Protein AF-0000000078665638 (afdb_homodimer)

Sequence (918 aa):
MAKNDELESLRRQVRDITAQIIRDVHRRMDLAKQIGEIKSMLGIDVKDEKVEHDIRLMVLSLADQIGMGRDFALQLLNILLAESEHVQAQKRPQKGQQKQTHLGIFMKAKQLEASGKKIIHMEVGEPDYSPPEAVGDSLAESFKQRQYHYTDTRGIPKLRDALAKKEGVSEDQVVVTPGGRFAVFSAITSLLKAGQELMVIEPAWPAYKECADFIGARTKVLRTTIENKWTPDLKQLEEMVNPSTKMIALNYPNNPTGKILDGKTMERIVSIAKDNDLYILSDEVYADYAFKKFASIHEYDYDKCILVSSFSKRYAMTGFRVGYAVASKDVIAKMSRVQAVGITSVAEPMQYAALAALGEDPSENIRTMKKRLDFVSGKLKEMSLQFVEPDGAMYVYPELPKGDDIMLVEKLLEKGVAIAPGSGFGDHYRQFVRISACQPEKTLEMGLDIMASVIKEFAMAKNDELESLRRQVRDITAQIIRDVHRRMDLAKQIGEIKSMLGIDVKDEKVEHDIRLMVLSLADQIGMGRDFALQLLNILLAESEHVQAQKRPQKGQQKQTHLGIFMKAKQLEASGKKIIHMEVGEPDYSPPEAVGDSLAESFKQRQYHYTDTRGIPKLRDALAKKEGVSEDQVVVTPGGRFAVFSAITSLLKAGQELMVIEPAWPAYKECADFIGARTKVLRTTIENKWTPDLKQLEEMVNPSTKMIALNYPNNPTGKILDGKTMERIVSIAKDNDLYILSDEVYADYAFKKFASIHEYDYDKCILVSSFSKRYAMTGFRVGYAVASKDVIAKMSRVQAVGITSVAEPMQYAALAALGEDPSENIRTMKKRLDFVSGKLKEMSLQFVEPDGAMYVYPELPKGDDIMLVEKLLEKGVAIAPGSGFGDHYRQFVRISACQPEKTLEMGLDIMASVIKEFA

Organism: Nitrososphaera gargensis (strain Ga9.2) (NCBI:txid1237085)

Secondary structure (DSSP, 8-state):
-HHHHHHHHHHHHHHHHHHHHHHHHHHHHHHHHHHHHHHHHHT--S--HHHHHHHHHHHHHHHHHHT--HHHHHHHHHHHHHHHHHHHHTTS---------HHHHHHHHHHHHHTT---EEESS----SPPPHHHHHHHHHHTTTT--S---TT--HHHHHHHHHHHTS-GGGEEEESSHHHHHHHHHHHH--TT-EEEEEES--THHHHHHHHTT-EEEEEE--TTTTT---HHHHHHH--TTEEEEEEESS-TTT-----HHHHHHHHHHHHHHT-EEEEE-TTGGGBSS----GGGSS-TTEEEEEESTTTT--GGG--EEEE--HHHHHHHHHHHHHHTSS--HHHHHHHHHHHTS-THHHHHHHHHHHHHHHHHHHHTT-B-PPPSBTTEE-PBPSSS-HHHHHHHHHHTTEEEEEGGGG-TT-TTBEEEE--S-HHHHHHHHHHHHHHHHHH-/-HHHHHHHHHHHHHHHHHHHHHHHHHHHHHHHHHHHHHHHHHT--S--HHHHHHHHHHHHHHHHHHT--HHHHHHHHHHHHHHHHHHHHHTS---------HHHHHHHHHHHHHTT---EEESS----SPPPHHHHHHHHHHTTTT--S---TT--HHHHHHHHHHHTS-GGGEEEESSHHHHHHHHHHHH--TT-EEEEEES--THHHHHHHHTT-EEEEEE--TTTTT---HHHHHHH--TTEEEEEEESS-TTT-----HHHHHHHHHHHHHHT-EEEEE-TTGGGBSS----GGGS--TTEEEEEESTTTT--GGG--EEEE--HHHHHHHHHHHHHHTSS--HHHHHHHHHHHTS--HHHHHHHHHHHHHHHHHHHHTT-B-PPPSBTTEE-PBPSSS-HHHHHHHHHHTTEEEEEGGGG-TT-TTBEEEE--S-HHHHHHHHHHHHHHHHHH-

pLDDT: mean 92.92, std 8.45, range [42.03, 98.88]

Foldseek 3Di:
DVVVVVVVVVVVVVVVVVVVVVVVLVVLLVVLLVVLVVCLVVVHQSDDLVVLQVVLVVQQVVCVVVVHDSVVSLLVSLVSSVSSSVSSVVPHPPPVPDDAFLVNLVVVLVVVVVVPFAFQEFADQFFPDAFDPLLVVLLVCCVVVVQFDFDALQAHQLLLVLVCVVVVHDSLQKGKFLFLLLVLLLLPQLQAAANAEEEEEPLAQCSNVVSCVVRNYYYDYFYADVVVPSQTDLVVVLVSDDLSYAEYEAEPCGVFALDADDPVSLLSVVVSCVVNVHAYEYEDQFVLFFQDDHDDPVVHPDQRYKYKYGCCNLRSPVVLRIIMIGGHSVSSVSSSVVSCVPPSHRGRSSSSSVSSSSVDDSVVSSVQLVVLLVLLVVLCVVLVWDGRRRSTDFKTKTFAPDDFQVVLQVVLVVVNYHWGASCNSPVPGRRITITGSSDPSVSSVVSSVSSSVSSVVVD/DVVVVVVVVVVVVVVVVVVVVVVVLVVLLVVLLVVLVVCLVVVHASDDLVVLQVVLVVQQVVCVVVVHDSVVSLLVSLVSSLSSSVSSVVPHPPPVPDDAFLVNLVVVLVVVVVVPFAFQEFADQFFPDAFDVLLVVLLVCCVVVVQFDFDALQAHQLLLVLVCVVVVHDSLQKGKFLFLLLVLLLLDQLQAAASAEEEEEPLAQCSNVVSCVVRNYYYDYFYADVVVPSQTDLVVVLVSDHLSYAEYEAEPCGVFALDADDPVSLLSVVVSCVVNVHAYEYEDQFVLFFQDDHDDPVVHPDQRYKYKYGCCNLRSPVVLRIIMIGGHSVSSVSSSVVSCVPPSHRGRSSSSSVSSSSVDDSVVSSVLLVVLLVLLVVLCVVLVWDGRRRSTDFKTKTFAPDDFQVVLQVVLVVVNYHWTASCNSPVPGRRITITGSSDPSVSSVVSSVSSSVSSVVVD

InterPro domains:
  IPR002701 Chorismate mutase II, prokaryotic-type [PF01817] (10-88)
  IPR002701 Chorismate mutase II, prokaryotic-type [PS51168] (1-92)
  IPR002701 Chorismate mutase II, prokaryotic-type [SM00830] (11-91)
  IPR004838 Aminotransferases, class-I, pyridoxal-phosphate-binding site [PS00105] (310-323)
  IPR004839 Aminotransferase, class I/classII, large domain [PF00155] (118-447)
  IPR015421 Pyridoxal phosphate-dependent transferase, major domain [G3DSA:3.40.640.10] (149-360)
  IPR015422 Pyridoxal phosphate-dependent transferase, small domain [G3DSA:3.90.1150.10] (116-449)
  IPR015424 Pyridoxal phosphate-dependent transferase [SSF53383] (105-457)
  IPR036263 Chorismate mutase type II superfamily [SSF48600] (5-90)
  IPR036979 Chorismate mutase domain superfamily [G3DSA:1.20.59.10] (1-96)
  IPR050596 Aspartate/prephenate aminotransferase-like [PTHR46383] (99-457)

Radius of gyration: 28.57 Å; Cα contacts (8 Å, |Δi|>4): 1802; chains: 2; bounding box: 73×89×62 Å

Nearest PDB structures (foldseek):
  2gb3-assembly3_E  TM=9.337E-01  e=4.514E-33  Thermotoga maritima
  4ix8-assembly1_A  TM=9.087E-01  e=1.468E-29  Leishmania infantum
  5yhv-assembly1_D  TM=9.022E-01  e=1.671E-28  Mycobacterium tuberculosis H37Rv
  8fft-assembly1_B  TM=9.134E-01  e=2.942E-28  Dolichospermum flos-aquae
  4ix8-assembly1_B  TM=8.640E-01  e=1.579E-28  Leishmania infantum

Structure (mmCIF, N/CA/C/O backbone):
data_AF-0000000078665638-model_v1
#
loop_
_entity.id
_entity.type
_entity.pdbx_description
1 polymer Aminotransferase
#
loop_
_atom_site.group_PDB
_atom_site.id
_atom_site.type_symbol
_atom_site.label_atom_id
_atom_site.label_alt_id
_atom_site.label_comp_id
_atom_site.label_asym_id
_atom_site.label_entity_id
_atom_site.label_seq_id
_atom_site.pdbx_PDB_ins_code
_atom_site.Cartn_x
_atom_site.Cartn_y
_atom_site.Cartn_z
_atom_site.occupancy
_atom_site.B_iso_or_equiv
_atom_site.auth_seq_id
_atom_site.auth_comp_id
_atom_site.auth_asym_id
_atom_site.auth_atom_id
_atom_site.pdbx_PDB_model_num
ATOM 1 N N . MET A 1 1 ? -39.906 26.562 10.906 1 67.56 1 MET A N 1
ATOM 2 C CA . MET A 1 1 ? -40.594 25.594 11.766 1 67.56 1 MET A CA 1
ATOM 3 C C . MET A 1 1 ? -41.062 24.391 10.969 1 67.56 1 MET A C 1
ATOM 5 O O . MET A 1 1 ? -40.75 23.25 11.336 1 67.56 1 MET A O 1
ATOM 9 N N . ALA A 1 2 ? -41.656 24.719 9.719 1 80 2 ALA A N 1
ATOM 10 C CA . ALA A 1 2 ? -42.188 23.656 8.875 1 80 2 ALA A CA 1
ATOM 11 C C . ALA A 1 2 ? -41.062 22.781 8.305 1 80 2 ALA A C 1
ATOM 13 O O . ALA A 1 2 ? -41.156 21.562 8.328 1 80 2 ALA A O 1
ATOM 14 N N . LYS A 1 3 ? -39.938 23.359 8.031 1 86.94 3 LYS A N 1
ATOM 15 C CA . LYS A 1 3 ? -38.844 22.609 7.426 1 86.94 3 LYS A CA 1
ATOM 16 C C . LYS A 1 3 ? -38.125 21.75 8.461 1 86.94 3 LYS A C 1
ATOM 18 O O . LYS A 1 3 ? -37.688 20.641 8.156 1 86.94 3 LYS A O 1
ATOM 23 N N . ASN A 1 4 ? -38.125 22.203 9.664 1 87.69 4 ASN A N 1
ATOM 24 C CA . ASN A 1 4 ? -37.531 21.438 10.734 1 87.69 4 ASN A CA 1
ATOM 25 C C . ASN A 1 4 ? -38.375 20.203 11.078 1 87.69 4 ASN A C 1
ATOM 27 O O . ASN A 1 4 ? -37.812 19.141 11.375 1 87.69 4 ASN A O 1
ATOM 31 N N . ASP A 1 5 ? -39.656 20.406 11.07 1 88.94 5 ASP A N 1
ATOM 32 C CA . ASP A 1 5 ? -40.562 19.281 11.32 1 88.94 5 ASP A CA 1
ATOM 33 C C . ASP A 1 5 ? -40.438 18.219 10.219 1 88.94 5 ASP A C 1
ATOM 35 O O . ASP A 1 5 ? -40.469 17.031 10.492 1 88.94 5 ASP A O 1
ATOM 39 N N . GLU A 1 6 ? -40.375 18.703 9.055 1 91.69 6 GLU A N 1
ATOM 40 C CA . GLU A 1 6 ? -40.156 17.797 7.926 1 91.69 6 GLU A CA 1
ATOM 41 C C . GLU A 1 6 ? -38.844 17.031 8.047 1 91.69 6 GLU A C 1
ATOM 43 O O . GLU A 1 6 ? -38.781 15.836 7.777 1 91.69 6 GLU A O 1
ATOM 48 N N . LEU A 1 7 ? -37.844 17.734 8.438 1 93 7 LEU A N 1
ATOM 49 C CA . LEU A 1 7 ? -36.531 17.125 8.625 1 93 7 LEU A CA 1
ATOM 50 C C . LEU A 1 7 ? -36.594 16.016 9.664 1 93 7 LEU A C 1
ATOM 52 O O . LEU A 1 7 ? -36.031 14.93 9.453 1 93 7 LEU A O 1
ATOM 56 N N . GLU A 1 8 ? -37.25 16.266 10.734 1 93.06 8 GLU A N 1
ATOM 57 C CA . GLU A 1 8 ? -37.344 15.273 11.805 1 93.06 8 GLU A CA 1
ATOM 58 C C . GLU A 1 8 ? -38.156 14.07 11.359 1 93.06 8 GLU A C 1
ATOM 60 O O . GLU A 1 8 ? -37.875 12.938 11.758 1 93.06 8 GLU A O 1
ATOM 65 N N . SER A 1 9 ? -39.188 14.336 10.617 1 94.19 9 SER A N 1
ATOM 66 C CA . SER A 1 9 ? -40 13.242 10.078 1 94.19 9 SER A CA 1
ATOM 67 C C . SER A 1 9 ? -39.156 12.352 9.164 1 94.19 9 SER A C 1
ATOM 69 O O . SER A 1 9 ? -39.25 11.125 9.242 1 94.19 9 SER A O 1
ATOM 71 N N . LEU A 1 10 ? -38.438 12.953 8.352 1 94.75 10 LEU A N 1
ATOM 72 C CA . LEU A 1 10 ? -37.562 12.211 7.445 1 94.75 10 LEU A CA 1
ATOM 73 C C . LEU A 1 10 ? -36.5 11.414 8.211 1 94.75 10 LEU A C 1
ATOM 75 O O . LEU A 1 10 ? -36.219 10.273 7.863 1 94.75 10 LEU A O 1
ATOM 79 N N . ARG A 1 11 ? -36 12.008 9.25 1 94.12 11 ARG A N 1
ATOM 80 C CA . ARG A 1 11 ? -35 11.336 10.086 1 94.12 11 ARG A CA 1
ATOM 81 C C . ARG A 1 11 ? -35.594 10.086 10.742 1 94.12 11 ARG A C 1
ATOM 83 O O . ARG A 1 11 ? -34.938 9.062 10.844 1 94.12 11 ARG A O 1
ATOM 90 N N . ARG A 1 12 ? -36.781 10.18 11.172 1 94.44 12 ARG A N 1
ATOM 91 C CA . ARG A 1 12 ? -37.469 9.031 11.758 1 94.44 12 ARG A CA 1
ATOM 92 C C . ARG A 1 12 ? -37.656 7.922 10.727 1 94.44 12 ARG A C 1
ATOM 94 O O . ARG A 1 12 ? -37.5 6.742 11.039 1 94.44 12 ARG A O 1
ATOM 101 N N . GLN A 1 13 ? -38.031 8.312 9.57 1 95.88 13 GLN A N 1
ATOM 102 C CA . GLN A 1 13 ? -38.219 7.34 8.5 1 95.88 13 GLN A CA 1
ATOM 103 C C . GLN A 1 13 ? -36.906 6.637 8.18 1 95.88 13 GLN A C 1
ATOM 105 O O . GLN A 1 13 ? -36.875 5.43 7.93 1 95.88 13 GLN A O 1
ATOM 110 N N . VAL A 1 14 ? -35.812 7.422 8.125 1 95.88 14 VAL A N 1
ATOM 111 C CA . VAL A 1 14 ? -34.5 6.863 7.855 1 95.88 14 VAL A CA 1
ATOM 112 C C . VAL A 1 14 ? -34.125 5.867 8.953 1 95.88 14 VAL A C 1
ATOM 114 O O . VAL A 1 14 ? -33.562 4.801 8.672 1 95.88 14 VAL A O 1
ATOM 117 N N . ARG A 1 15 ? -34.469 6.191 10.164 1 95.19 15 ARG A N 1
ATOM 118 C CA . ARG A 1 15 ? -34.219 5.305 11.297 1 95.19 15 ARG A CA 1
ATOM 119 C C . ARG A 1 15 ? -34.969 3.994 11.148 1 95.19 15 ARG A C 1
ATOM 121 O O . ARG A 1 15 ? -34.406 2.912 11.328 1 95.19 15 ARG A O 1
ATOM 128 N N . ASP A 1 16 ? -36.188 4.086 10.805 1 96.44 16 ASP A N 1
ATOM 129 C CA . ASP A 1 16 ? -37.062 2.912 10.68 1 96.44 16 ASP A CA 1
ATOM 130 C C . ASP A 1 16 ? -36.594 2.004 9.547 1 96.44 16 ASP A C 1
ATOM 132 O O . ASP A 1 16 ? -36.531 0.784 9.711 1 96.44 16 ASP A O 1
ATOM 136 N N . ILE A 1 17 ? -36.344 2.635 8.477 1 97.31 17 ILE A N 1
ATOM 137 C CA . ILE A 1 17 ? -35.938 1.836 7.32 1 97.31 17 ILE A CA 1
ATOM 138 C C . ILE A 1 17 ? -34.562 1.218 7.57 1 97.31 17 ILE A C 1
ATOM 140 O O . ILE A 1 17 ? -34.281 0.111 7.109 1 97.31 17 ILE A O 1
ATOM 144 N N . THR A 1 18 ? -33.656 1.957 8.273 1 96.94 18 THR A N 1
ATOM 145 C CA . THR A 1 18 ? -32.375 1.398 8.648 1 96.94 18 THR A CA 1
ATOM 146 C C . THR A 1 18 ? -32.562 0.141 9.5 1 96.94 18 THR A C 1
ATOM 148 O O . THR A 1 18 ? -31.891 -0.872 9.258 1 96.94 18 THR A O 1
ATOM 151 N N . ALA A 1 19 ? -33.469 0.19 10.445 1 96.69 19 ALA A N 1
ATOM 152 C CA . ALA A 1 19 ? -33.75 -0.966 11.297 1 96.69 19 ALA A CA 1
ATOM 153 C C . ALA A 1 19 ? -34.25 -2.145 10.461 1 96.69 19 ALA A C 1
ATOM 155 O O . ALA A 1 19 ? -33.844 -3.289 10.695 1 96.69 19 ALA A O 1
ATOM 156 N N . GLN A 1 20 ? -35.062 -1.823 9.578 1 97.19 20 GLN A N 1
ATOM 157 C CA . GLN A 1 20 ? -35.625 -2.863 8.711 1 97.19 20 GLN A CA 1
ATOM 158 C C . GLN A 1 20 ? -34.5 -3.51 7.871 1 97.19 20 GLN A C 1
ATOM 160 O O . GLN A 1 20 ? -34.5 -4.73 7.707 1 97.19 20 GLN A O 1
ATOM 165 N N . ILE A 1 21 ? -33.688 -2.68 7.289 1 97.25 21 ILE A N 1
ATOM 166 C CA . ILE A 1 21 ? -32.562 -3.176 6.492 1 97.25 21 ILE A CA 1
ATOM 167 C C . ILE A 1 21 ? -31.703 -4.133 7.332 1 97.25 21 ILE A C 1
ATOM 169 O O . ILE A 1 21 ? -31.359 -5.223 6.875 1 97.25 21 ILE A O 1
ATOM 173 N N . ILE A 1 22 ? -31.406 -3.744 8.578 1 96.38 22 ILE A N 1
ATOM 174 C CA . ILE A 1 22 ? -30.594 -4.559 9.469 1 96.38 22 ILE A CA 1
ATOM 175 C C . ILE A 1 22 ? -31.297 -5.891 9.742 1 96.38 22 ILE A C 1
ATOM 177 O O . ILE A 1 22 ? -30.656 -6.949 9.703 1 96.38 22 ILE A O 1
ATOM 181 N N . ARG A 1 23 ? -32.562 -5.891 9.961 1 97.06 23 ARG A N 1
ATOM 182 C CA . ARG A 1 23 ? -33.344 -7.105 10.203 1 97.06 23 ARG A CA 1
ATOM 183 C C . ARG A 1 23 ? -33.344 -8.023 8.984 1 97.06 23 ARG A C 1
ATOM 185 O O . ARG A 1 23 ? -33.188 -9.234 9.117 1 97.06 23 ARG A O 1
ATOM 192 N N . ASP A 1 24 ? -33.5 -7.387 7.855 1 97.38 24 ASP A N 1
ATOM 193 C CA . ASP A 1 24 ? -33.531 -8.172 6.625 1 97.38 24 ASP A CA 1
ATOM 194 C C . ASP A 1 24 ? -32.188 -8.789 6.328 1 97.38 24 ASP A C 1
ATOM 196 O O . ASP A 1 24 ? -32.094 -9.922 5.844 1 97.38 24 ASP A O 1
ATOM 200 N N . VAL A 1 25 ? -31.141 -8.031 6.547 1 96.88 25 VAL A N 1
ATOM 201 C CA . VAL A 1 25 ? -29.797 -8.562 6.348 1 96.88 25 VAL A CA 1
ATOM 202 C C . VAL A 1 25 ? -29.562 -9.734 7.301 1 96.88 25 VAL A C 1
ATOM 204 O O . VAL A 1 25 ? -28.984 -10.75 6.914 1 96.88 25 VAL A O 1
ATOM 207 N N . HIS A 1 26 ? -29.984 -9.586 8.562 1 96.31 26 HIS A N 1
ATOM 208 C CA . HIS A 1 26 ? -29.844 -10.68 9.523 1 96.31 26 HIS A CA 1
ATOM 209 C C . HIS A 1 26 ? -30.594 -11.922 9.055 1 96.31 26 HIS A C 1
ATOM 211 O O . HIS A 1 26 ? -30.094 -13.039 9.156 1 96.31 26 HIS A O 1
ATOM 217 N N . ARG A 1 27 ? -31.75 -11.719 8.633 1 96.62 27 ARG A N 1
ATOM 218 C CA . ARG A 1 27 ? -32.562 -12.82 8.094 1 96.62 27 ARG A CA 1
ATOM 219 C C . ARG A 1 27 ? -31.844 -13.5 6.93 1 96.62 27 ARG A C 1
ATOM 221 O O . ARG A 1 27 ? -31.828 -14.727 6.828 1 96.62 27 ARG A O 1
ATOM 228 N N . ARG A 1 28 ? -31.312 -12.703 6.027 1 96.81 28 ARG A N 1
ATOM 229 C CA . ARG A 1 28 ? -30.562 -13.242 4.895 1 96.81 28 ARG A CA 1
ATOM 230 C C . ARG A 1 28 ? -29.422 -14.125 5.367 1 96.81 28 ARG A C 1
ATOM 232 O O . ARG A 1 28 ? -29.141 -15.164 4.758 1 96.81 28 ARG A O 1
ATOM 239 N N . MET A 1 29 ? -28.734 -13.656 6.434 1 95.12 29 MET A N 1
ATOM 240 C CA . MET A 1 29 ? -27.609 -14.414 6.938 1 95.12 29 MET A CA 1
ATOM 241 C C . MET A 1 29 ? -28.062 -15.711 7.598 1 95.12 29 MET A C 1
ATOM 243 O O . MET A 1 29 ? -27.375 -16.734 7.535 1 95.12 29 MET A O 1
ATOM 247 N N . ASP A 1 30 ? -29.25 -15.672 8.203 1 95.06 30 ASP A N 1
ATOM 248 C CA . ASP A 1 30 ? -29.812 -16.906 8.758 1 95.06 30 ASP A CA 1
ATOM 249 C C . ASP A 1 30 ? -30.109 -17.922 7.652 1 95.06 30 ASP A C 1
ATOM 251 O O . ASP A 1 30 ? -29.875 -19.109 7.828 1 95.06 30 ASP A O 1
ATOM 255 N N . LEU A 1 31 ? -30.641 -17.453 6.594 1 95.94 31 LEU A N 1
ATOM 256 C CA . LEU A 1 31 ? -30.891 -18.312 5.434 1 95.94 31 LEU A CA 1
ATOM 257 C C . LEU A 1 31 ? -29.578 -18.875 4.891 1 95.94 31 LEU A C 1
ATOM 259 O O . LEU A 1 31 ? -29.5 -20.047 4.523 1 95.94 31 LEU A O 1
ATOM 263 N N . ALA A 1 32 ? -28.594 -17.984 4.793 1 94.31 32 ALA A N 1
ATOM 264 C CA . ALA A 1 32 ? -27.266 -18.406 4.316 1 94.31 32 ALA A CA 1
ATOM 265 C C . ALA A 1 32 ? -26.688 -19.5 5.203 1 94.31 32 ALA A C 1
ATOM 267 O O . ALA A 1 32 ? -26.047 -20.438 4.711 1 94.31 32 ALA A O 1
ATOM 268 N N . LYS A 1 33 ? -26.906 -19.359 6.504 1 93.19 33 LYS A N 1
ATOM 269 C CA . LYS A 1 33 ? -26.453 -20.391 7.438 1 93.19 33 LYS A CA 1
ATOM 270 C C . LYS A 1 33 ? -27.125 -21.734 7.141 1 93.19 33 LYS A C 1
ATOM 272 O O . LYS A 1 33 ? -26.453 -22.766 7.16 1 93.19 33 LYS A O 1
ATOM 277 N N . GLN A 1 34 ? -28.344 -21.672 6.922 1 93.88 34 GLN A N 1
ATOM 278 C CA . GLN A 1 34 ? -29.078 -22.875 6.586 1 93.88 34 GLN A CA 1
ATOM 279 C C . GLN A 1 34 ? -28.578 -23.484 5.281 1 93.88 34 GLN A C 1
ATOM 281 O O . GLN A 1 34 ? -28.422 -24.703 5.18 1 93.88 34 GLN A O 1
ATOM 286 N N . ILE A 1 35 ? -28.328 -22.688 4.332 1 93.88 35 ILE A N 1
ATOM 287 C CA . ILE A 1 35 ? -27.766 -23.125 3.059 1 93.88 35 ILE A CA 1
ATOM 288 C C . ILE A 1 35 ? -26.422 -23.812 3.291 1 93.88 35 ILE A C 1
ATOM 290 O O . ILE A 1 35 ? -26.156 -24.875 2.725 1 93.88 35 ILE A O 1
ATOM 294 N N . GLY A 1 36 ? -25.625 -23.188 4.141 1 90.06 36 GLY A N 1
ATOM 295 C CA . GLY A 1 36 ? -24.328 -23.766 4.465 1 90.06 36 GLY A CA 1
ATOM 296 C C . GLY A 1 36 ? -24.438 -25.156 5.055 1 90.06 36 GLY A C 1
ATOM 297 O O . GLY A 1 36 ? -23.625 -26.031 4.727 1 90.06 36 GLY A O 1
ATOM 298 N N . GLU A 1 37 ? -25.391 -25.328 5.895 1 89.5 37 GLU A N 1
ATOM 299 C CA . GLU A 1 37 ? -25.609 -26.625 6.52 1 89.5 37 GLU A CA 1
ATOM 300 C C . GLU A 1 37 ? -26 -27.688 5.48 1 89.5 37 GLU A C 1
ATOM 302 O O . GLU A 1 37 ? -25.469 -28.797 5.492 1 89.5 37 GLU A O 1
ATOM 307 N N . ILE A 1 38 ? -26.859 -27.344 4.641 1 91.25 38 ILE A N 1
ATOM 308 C CA . ILE A 1 38 ? -27.328 -28.266 3.609 1 91.25 38 ILE A CA 1
ATOM 309 C C . ILE A 1 38 ? -26.172 -28.578 2.646 1 91.25 38 ILE A C 1
ATOM 311 O O . ILE A 1 38 ? -25.984 -29.734 2.254 1 91.25 38 ILE A O 1
ATOM 315 N N . LYS A 1 39 ? -25.453 -27.531 2.221 1 89 39 LYS A N 1
ATOM 316 C CA . LYS A 1 39 ? -24.312 -27.734 1.327 1 89 39 LYS A CA 1
ATOM 317 C C . LYS A 1 39 ? -23.281 -28.672 1.952 1 89 39 LYS A C 1
ATOM 319 O O . LYS A 1 39 ? -22.703 -29.516 1.261 1 89 39 LYS A O 1
ATOM 324 N N . SER A 1 40 ? -23.047 -28.438 3.232 1 84.25 40 SER A N 1
ATOM 325 C CA . SER A 1 40 ? -22.109 -29.297 3.947 1 84.25 40 SER A CA 1
ATOM 326 C C . SER A 1 40 ? -22.562 -30.766 3.908 1 84.25 40 SER A C 1
ATOM 328 O O . SER A 1 40 ? -21.75 -31.656 3.695 1 84.25 40 SER A O 1
ATOM 330 N N . MET A 1 41 ? -23.812 -31.016 4.047 1 83.75 41 MET A N 1
ATOM 331 C CA . MET A 1 41 ? -24.375 -32.344 4.027 1 83.75 41 MET A CA 1
ATOM 332 C C . MET A 1 41 ? -24.297 -32.969 2.631 1 83.75 41 MET A C 1
ATOM 334 O O . MET A 1 41 ? -24.125 -34.188 2.484 1 83.75 41 MET A O 1
ATOM 338 N N . LEU A 1 42 ? -24.359 -32.125 1.661 1 85.44 42 LEU A N 1
ATOM 339 C CA . LEU A 1 42 ? -24.375 -32.594 0.274 1 85.44 42 LEU A CA 1
ATOM 340 C C . LEU A 1 42 ? -22.969 -32.625 -0.302 1 85.44 42 LEU A C 1
ATOM 342 O O . LEU A 1 42 ? -22.766 -33.062 -1.438 1 85.44 42 LEU A O 1
ATOM 346 N N . GLY A 1 43 ? -21.984 -32.031 0.461 1 77.94 43 GLY A N 1
ATOM 347 C CA . GLY A 1 43 ? -20.609 -31.984 -0.01 1 77.94 43 GLY A CA 1
ATOM 348 C C . GLY A 1 43 ? -20.375 -30.906 -1.064 1 77.94 43 GLY A C 1
ATOM 349 O O . GLY A 1 43 ? -19.531 -31.062 -1.938 1 77.94 43 GLY A O 1
ATOM 350 N N . ILE A 1 44 ? -21.297 -29.922 -1.091 1 79.31 44 ILE A N 1
ATOM 351 C CA . ILE A 1 44 ? -21.203 -28.812 -2.033 1 79.31 44 ILE A CA 1
ATOM 352 C C . ILE A 1 44 ? -20.359 -27.703 -1.438 1 79.31 44 ILE A C 1
ATOM 354 O O . ILE A 1 44 ? -20.406 -27.438 -0.234 1 79.31 44 ILE A O 1
ATOM 358 N N . ASP A 1 45 ? -19.594 -27.047 -2.273 1 77.19 45 ASP A N 1
ATOM 359 C CA . ASP A 1 45 ? -18.734 -25.953 -1.842 1 77.19 45 ASP A CA 1
ATOM 360 C C . ASP A 1 45 ? -19.562 -24.75 -1.381 1 77.19 45 ASP A C 1
ATOM 362 O O . ASP A 1 45 ? -20.688 -24.547 -1.843 1 77.19 45 ASP A O 1
ATOM 366 N N . VAL A 1 46 ? -19.031 -24.094 -0.544 1 82.12 46 VAL A N 1
ATOM 367 C CA . VAL A 1 46 ? -19.688 -22.891 -0.021 1 82.12 46 VAL A CA 1
ATOM 368 C C . VAL A 1 46 ? -19.969 -21.922 -1.161 1 82.12 46 VAL A C 1
ATOM 370 O O . VAL A 1 46 ? -21.062 -21.391 -1.277 1 82.12 46 VAL A O 1
ATOM 373 N N . LYS A 1 47 ? -18.938 -21.812 -1.997 1 76.06 47 LYS A N 1
ATOM 374 C CA . LYS A 1 47 ? -19.094 -20.875 -3.102 1 76.06 47 LYS A CA 1
ATOM 375 C C . LYS A 1 47 ? -19.734 -21.547 -4.312 1 76.06 47 LYS A C 1
ATOM 377 O O . LYS A 1 47 ? -19.344 -22.656 -4.688 1 76.06 47 LYS A O 1
ATOM 382 N N . ASP A 1 48 ? -20.828 -20.984 -4.75 1 80 48 ASP A N 1
ATOM 383 C CA . ASP A 1 48 ? -21.5 -21.391 -5.977 1 80 48 ASP A CA 1
ATOM 384 C C . ASP A 1 48 ? -21.531 -20.266 -7 1 80 48 ASP A C 1
ATOM 386 O O . ASP A 1 48 ? -22.391 -19.391 -6.934 1 80 48 ASP A O 1
ATOM 390 N N . GLU A 1 49 ? -20.781 -20.297 -7.977 1 74.38 49 GLU A N 1
ATOM 391 C CA . GLU A 1 49 ? -20.562 -19.219 -8.93 1 74.38 49 GLU A CA 1
ATOM 392 C C . GLU A 1 49 ? -21.828 -18.922 -9.727 1 74.38 49 GLU A C 1
ATOM 394 O O . GLU A 1 49 ? -22.109 -17.766 -10.031 1 74.38 49 GLU A O 1
ATOM 399 N N . LYS A 1 50 ? -22.469 -19.953 -10.07 1 77.38 50 LYS A N 1
ATOM 400 C CA . LYS A 1 50 ? -23.672 -19.766 -10.875 1 77.38 50 LYS A CA 1
ATOM 401 C C . LYS A 1 50 ? -24.766 -19.031 -10.078 1 77.38 50 LYS A C 1
ATOM 403 O O . LYS A 1 50 ? -25.406 -18.125 -10.594 1 77.38 50 LYS A O 1
ATOM 408 N N . VAL A 1 51 ? -24.938 -19.453 -8.867 1 86.19 51 VAL A N 1
ATOM 409 C CA . VAL A 1 51 ? -25.938 -18.828 -8.008 1 86.19 51 VAL A CA 1
ATOM 410 C C . VAL A 1 51 ? -25.578 -17.375 -7.762 1 86.19 51 VAL A C 1
ATOM 412 O O . VAL A 1 51 ? -26.453 -16.5 -7.824 1 86.19 51 VAL A O 1
ATOM 415 N N . GLU A 1 52 ? -24.344 -17.109 -7.496 1 85.94 52 GLU A N 1
ATOM 416 C CA . GLU A 1 52 ? -23.906 -15.742 -7.242 1 85.94 52 GLU A CA 1
ATOM 417 C C . GLU A 1 52 ? -24.094 -14.867 -8.484 1 85.94 52 GLU A C 1
ATOM 419 O O . GLU A 1 52 ? -24.469 -13.703 -8.375 1 85.94 52 GLU A O 1
ATOM 424 N N . HIS A 1 53 ? -23.812 -15.477 -9.586 1 81.12 53 HIS A N 1
ATOM 425 C CA . HIS A 1 53 ? -23.984 -14.766 -10.852 1 81.12 53 HIS A CA 1
ATOM 426 C C . HIS A 1 53 ? -25.438 -14.359 -11.055 1 81.12 53 HIS A C 1
ATOM 428 O O . HIS A 1 53 ? -25.719 -13.219 -11.445 1 81.12 53 HIS A O 1
ATOM 434 N N . ASP A 1 54 ? -26.266 -15.242 -10.797 1 87.12 54 ASP A N 1
ATOM 435 C CA . ASP A 1 54 ? -27.688 -14.969 -10.961 1 87.12 54 ASP A CA 1
ATOM 436 C C . ASP A 1 54 ? -28.141 -13.859 -10.023 1 87.12 54 ASP A C 1
ATOM 438 O O . ASP A 1 54 ? -28.938 -13 -10.406 1 87.12 54 ASP A O 1
ATOM 442 N N . ILE A 1 55 ? -27.703 -13.906 -8.852 1 91.44 55 ILE A N 1
ATOM 443 C CA . ILE A 1 55 ? -28.078 -12.898 -7.875 1 91.44 55 ILE A CA 1
ATOM 444 C C . ILE A 1 55 ? -27.531 -11.531 -8.305 1 91.44 55 ILE A C 1
ATOM 446 O O . ILE A 1 55 ? -28.203 -10.516 -8.148 1 91.44 55 ILE A O 1
ATOM 450 N N . ARG A 1 56 ? -26.406 -11.508 -8.836 1 87.44 56 ARG A N 1
ATOM 451 C CA . ARG A 1 56 ? -25.781 -10.273 -9.305 1 87.44 56 ARG A CA 1
ATOM 452 C C . ARG A 1 56 ? -26.594 -9.656 -10.438 1 87.44 56 ARG A C 1
ATOM 454 O O . ARG A 1 56 ? -26.859 -8.445 -10.438 1 87.44 56 ARG A O 1
ATOM 461 N N . LEU A 1 57 ? -26.906 -10.492 -11.359 1 86.56 57 LEU A N 1
ATOM 462 C CA . LEU A 1 57 ? -27.703 -10.008 -12.477 1 86.56 57 LEU A CA 1
ATOM 463 C C . LEU A 1 57 ? -29.047 -9.461 -11.992 1 86.56 57 LEU A C 1
ATOM 465 O O . LEU A 1 57 ? -29.516 -8.43 -12.484 1 86.56 57 LEU A O 1
ATOM 469 N N . MET A 1 58 ? -29.562 -10.133 -11.109 1 92.31 58 MET A N 1
ATOM 470 C CA . MET A 1 58 ? -30.828 -9.68 -10.547 1 92.31 58 MET A CA 1
ATOM 471 C C . MET A 1 58 ? -30.672 -8.32 -9.867 1 92.31 58 MET A C 1
ATOM 473 O O . MET A 1 58 ? -31.484 -7.422 -10.062 1 92.31 58 MET A O 1
ATOM 477 N N . VAL A 1 59 ? -29.641 -8.188 -9.055 1 93.19 59 VAL A N 1
ATOM 478 C CA . VAL A 1 59 ? -29.406 -6.953 -8.305 1 93.19 59 VAL A CA 1
ATOM 479 C C . VAL A 1 59 ? -29.156 -5.801 -9.273 1 93.19 59 VAL A C 1
ATOM 481 O O . VAL A 1 59 ? -29.656 -4.695 -9.078 1 93.19 59 VAL A O 1
ATOM 484 N N . LEU A 1 60 ? -28.422 -6.039 -10.312 1 89.12 60 LEU A N 1
ATOM 485 C CA . LEU A 1 60 ? -28.125 -5 -11.297 1 89.12 60 LEU A CA 1
ATOM 486 C C . LEU A 1 60 ? -29.375 -4.598 -12.062 1 89.12 60 LEU A C 1
ATOM 488 O O . LEU A 1 60 ? -29.609 -3.41 -12.305 1 89.12 60 LEU A O 1
ATOM 492 N N . SER A 1 61 ? -30.094 -5.625 -12.461 1 91.75 61 SER A N 1
ATOM 493 C CA . SER A 1 61 ? -31.359 -5.34 -13.133 1 91.75 61 SER A CA 1
ATOM 494 C C . SER A 1 61 ? -32.281 -4.516 -12.242 1 91.75 61 SER A C 1
ATOM 496 O O . SER A 1 61 ? -32.938 -3.578 -12.711 1 91.75 61 SER A O 1
ATOM 498 N N . LEU A 1 62 ? -32.344 -4.895 -11.039 1 94.75 62 LEU A N 1
ATOM 499 C CA . LEU A 1 62 ? -33.156 -4.164 -10.07 1 94.75 62 LEU A CA 1
ATOM 500 C C . LEU A 1 62 ? -32.656 -2.742 -9.891 1 94.75 62 LEU A C 1
ATOM 502 O O . LEU A 1 62 ? -33.438 -1.794 -9.836 1 94.75 62 LEU A O 1
ATOM 506 N N . ALA A 1 63 ? -31.344 -2.619 -9.703 1 92.94 63 ALA A N 1
ATOM 507 C CA . ALA A 1 63 ? -30.734 -1.298 -9.555 1 92.94 63 ALA A CA 1
ATOM 508 C C . ALA A 1 63 ? -31.125 -0.385 -10.719 1 92.94 63 ALA A C 1
ATOM 510 O O . ALA A 1 63 ? -31.484 0.777 -10.508 1 92.94 63 ALA A O 1
ATOM 511 N N . ASP A 1 64 ? -31.078 -0.904 -11.906 1 92 64 ASP A N 1
ATOM 512 C CA . ASP A 1 64 ? -31.453 -0.147 -13.094 1 92 64 ASP A CA 1
ATOM 513 C C . ASP A 1 64 ? -32.938 0.257 -13.039 1 92 64 ASP A C 1
ATOM 515 O O . ASP A 1 64 ? -33.281 1.386 -13.383 1 92 64 ASP A O 1
ATOM 519 N N . GLN A 1 65 ? -33.719 -0.632 -12.68 1 94.75 65 GLN A N 1
ATOM 520 C CA . GLN A 1 65 ? -35.156 -0.424 -12.633 1 94.75 65 GLN A CA 1
ATOM 521 C C . GLN A 1 65 ? -35.531 0.678 -11.641 1 94.75 65 GLN A C 1
ATOM 523 O O . GLN A 1 65 ? -36.406 1.488 -11.898 1 94.75 65 GLN A O 1
ATOM 528 N N . ILE A 1 66 ? -34.844 0.734 -10.547 1 95.5 66 ILE A N 1
ATOM 529 C CA . ILE A 1 66 ? -35.25 1.642 -9.484 1 95.5 66 ILE A CA 1
ATOM 530 C C . ILE A 1 66 ? -34.375 2.898 -9.508 1 95.5 66 ILE A C 1
ATOM 532 O O . ILE A 1 66 ? -34.594 3.816 -8.711 1 95.5 66 ILE A O 1
ATOM 536 N N . GLY A 1 67 ? -33.344 2.926 -10.328 1 92.88 67 GLY A N 1
ATOM 537 C CA . GLY A 1 67 ? -32.469 4.094 -10.477 1 92.88 67 GLY A CA 1
ATOM 538 C C . GLY A 1 67 ? -31.375 4.156 -9.438 1 92.88 67 GLY A C 1
ATOM 539 O O . GLY A 1 67 ? -30.953 5.242 -9.031 1 92.88 67 GLY A O 1
ATOM 540 N N . MET A 1 68 ? -30.984 3.047 -8.914 1 92 68 MET A N 1
ATOM 541 C CA . MET A 1 68 ? -29.844 2.949 -8 1 92 68 MET A CA 1
ATOM 542 C C . MET A 1 68 ? -28.547 2.795 -8.766 1 92 68 MET A C 1
ATOM 544 O O . MET A 1 68 ? -28.484 2.102 -9.781 1 92 68 MET A O 1
ATOM 548 N N . GLY A 1 69 ? -27.516 3.566 -8.32 1 87.06 69 GLY A N 1
ATOM 549 C CA . GLY A 1 69 ? -26.219 3.383 -8.945 1 87.06 69 GLY A CA 1
ATOM 550 C C . GLY A 1 69 ? -25.734 1.946 -8.898 1 87.06 69 GLY A C 1
ATOM 551 O O . GLY A 1 69 ? -25.734 1.316 -7.84 1 87.06 69 GLY A O 1
ATOM 552 N N . ARG A 1 70 ? -25.375 1.431 -10.016 1 82.44 70 ARG A N 1
ATOM 553 C CA . ARG A 1 70 ? -24.938 0.043 -10.148 1 82.44 70 ARG A CA 1
ATOM 554 C C . ARG A 1 70 ? -23.766 -0.252 -9.219 1 82.44 70 ARG A C 1
ATOM 556 O O . ARG A 1 70 ? -23.703 -1.322 -8.609 1 82.44 70 ARG A O 1
ATOM 563 N N . ASP A 1 71 ? -22.891 0.725 -9.086 1 76.19 71 ASP A N 1
ATOM 564 C CA . ASP A 1 71 ? -21.688 0.524 -8.289 1 76.19 71 ASP A CA 1
ATOM 565 C C . ASP A 1 71 ? -22.031 0.329 -6.812 1 76.19 71 ASP A C 1
ATOM 567 O O . ASP A 1 71 ? -21.469 -0.542 -6.145 1 76.19 71 ASP A O 1
ATOM 571 N N . PHE A 1 72 ? -22.922 1.112 -6.352 1 85.38 72 PHE A N 1
ATOM 572 C CA . PHE A 1 72 ? -23.328 1.016 -4.953 1 85.38 72 PHE A CA 1
ATOM 573 C C . PHE A 1 72 ? -24.094 -0.275 -4.699 1 85.38 72 PHE A C 1
ATOM 575 O O . PHE A 1 72 ? -23.891 -0.928 -3.672 1 85.38 72 PHE A O 1
ATOM 582 N N . ALA A 1 73 ? -24.922 -0.614 -5.656 1 88.94 73 ALA A N 1
ATOM 583 C CA . ALA A 1 73 ? -25.672 -1.862 -5.535 1 88.94 73 ALA A CA 1
ATOM 584 C C . ALA A 1 73 ? -24.734 -3.061 -5.441 1 88.94 73 ALA A C 1
ATOM 586 O O . ALA A 1 73 ? -24.938 -3.953 -4.617 1 88.94 73 ALA A O 1
ATOM 587 N N . LEU A 1 74 ? -23.797 -3.027 -6.242 1 82.44 74 LEU A N 1
ATOM 588 C CA . LEU A 1 74 ? -22.828 -4.121 -6.254 1 82.44 74 LEU A CA 1
ATOM 589 C C . LEU A 1 74 ? -22.016 -4.141 -4.965 1 82.44 74 LEU A C 1
ATOM 591 O O . LEU A 1 74 ? -21.672 -5.207 -4.449 1 82.44 74 LEU A O 1
ATOM 595 N N . GLN A 1 75 ? -21.625 -2.963 -4.508 1 79.19 75 GLN A N 1
ATOM 596 C CA . GLN A 1 75 ? -20.906 -2.869 -3.246 1 79.19 75 GLN A CA 1
ATOM 597 C C . GLN A 1 75 ? -21.688 -3.529 -2.113 1 79.19 75 GLN A C 1
ATOM 599 O O . GLN A 1 75 ? -21.125 -4.297 -1.328 1 79.19 75 GLN A O 1
ATOM 604 N N . LEU A 1 76 ? -22.906 -3.24 -2.041 1 87.69 76 LEU A N 1
ATOM 605 C CA . LEU A 1 76 ? -23.766 -3.824 -1.022 1 87.69 76 LEU A CA 1
ATOM 606 C C . LEU A 1 76 ? -23.844 -5.34 -1.184 1 87.69 76 LEU A C 1
ATOM 608 O O . LEU A 1 76 ? -23.734 -6.078 -0.204 1 87.69 76 LEU A O 1
ATOM 612 N N . LEU A 1 77 ? -24.078 -5.727 -2.416 1 88.5 77 LEU A N 1
ATOM 613 C CA . LEU A 1 77 ? -24.203 -7.156 -2.676 1 88.5 77 LEU A CA 1
ATOM 614 C C . LEU A 1 77 ? -22.922 -7.887 -2.268 1 88.5 77 LEU A C 1
ATOM 616 O O . LEU A 1 77 ? -22.984 -8.969 -1.685 1 88.5 77 LEU A O 1
ATOM 620 N N . ASN A 1 78 ? -21.875 -7.27 -2.611 1 79.56 78 ASN A N 1
ATOM 621 C CA . ASN A 1 78 ? -20.594 -7.91 -2.318 1 79.56 78 ASN A CA 1
ATOM 622 C C . ASN A 1 78 ? -20.391 -8.086 -0.818 1 79.56 78 ASN A C 1
ATOM 624 O O . ASN A 1 78 ? -19.828 -9.094 -0.378 1 79.56 78 ASN A O 1
ATOM 628 N N . ILE A 1 79 ? -20.781 -7.172 -0.059 1 81.12 79 ILE A N 1
ATOM 629 C CA . ILE A 1 79 ? -20.703 -7.281 1.394 1 81.12 79 ILE A CA 1
ATOM 630 C C . ILE A 1 79 ? -21.594 -8.422 1.873 1 81.12 79 ILE A C 1
ATOM 632 O O . ILE A 1 79 ? -21.203 -9.203 2.744 1 81.12 79 ILE A O 1
ATOM 636 N N . LEU A 1 80 ? -22.719 -8.508 1.291 1 89.5 80 LEU A N 1
ATOM 637 C CA . LEU A 1 80 ? -23.656 -9.555 1.66 1 89.5 80 LEU A CA 1
ATOM 638 C C . LEU A 1 80 ? -23.125 -10.93 1.276 1 89.5 80 LEU A C 1
ATOM 640 O O . LEU A 1 80 ? -23.25 -11.883 2.047 1 89.5 80 LEU A O 1
ATOM 644 N N . LEU A 1 81 ? -22.562 -10.969 0.105 1 86.44 81 LEU A N 1
ATOM 645 C CA . LEU A 1 81 ? -22.016 -12.242 -0.369 1 86.44 81 LEU A CA 1
ATOM 646 C C . LEU A 1 81 ? -20.844 -12.688 0.496 1 86.44 81 LEU A C 1
ATOM 648 O O . LEU A 1 81 ? -20.734 -13.867 0.835 1 86.44 81 LEU A O 1
ATOM 652 N N . ALA A 1 82 ? -19.984 -11.719 0.806 1 76.69 82 ALA A N 1
ATOM 653 C CA . ALA A 1 82 ? -18.828 -12.031 1.648 1 76.69 82 ALA A CA 1
ATOM 654 C C . ALA A 1 82 ? -19.281 -12.562 3.01 1 76.69 82 ALA A C 1
ATOM 656 O O . ALA A 1 82 ? -18.703 -13.531 3.521 1 76.69 82 ALA A O 1
ATOM 657 N N . GLU A 1 83 ? -20.219 -11.945 3.641 1 84.88 83 GLU A N 1
ATOM 658 C CA . GLU A 1 83 ? -20.703 -12.391 4.938 1 84.88 83 GLU A CA 1
ATOM 659 C C . GLU A 1 83 ? -21.406 -13.742 4.82 1 84.88 83 GLU A C 1
ATOM 661 O O . GLU A 1 83 ? -21.328 -14.57 5.73 1 84.88 83 GLU A O 1
ATOM 666 N N . SER A 1 84 ? -22.094 -13.953 3.703 1 90.12 84 SER A N 1
ATOM 667 C CA . SER A 1 84 ? -22.719 -15.25 3.451 1 90.12 84 SER A CA 1
ATOM 668 C C . SER A 1 84 ? -21.672 -16.359 3.414 1 90.12 84 SER A C 1
ATOM 670 O O . SER A 1 84 ? -21.891 -17.438 3.984 1 90.12 84 SER A O 1
ATOM 672 N N . GLU A 1 85 ? -20.625 -16.094 2.715 1 82.25 85 GLU A N 1
ATOM 673 C CA . GLU A 1 85 ? -19.547 -17.078 2.65 1 82.25 85 GLU A CA 1
ATOM 674 C C . GLU A 1 85 ? -18.969 -17.344 4.035 1 82.25 85 GLU A C 1
ATOM 676 O O . GLU A 1 85 ? -18.688 -18.5 4.375 1 82.25 85 GLU A O 1
ATOM 681 N N . HIS A 1 86 ? -18.797 -16.328 4.781 1 81 86 HIS A N 1
ATOM 682 C CA . HIS A 1 86 ? -18.25 -16.422 6.129 1 81 86 HIS A CA 1
ATOM 683 C C . HIS A 1 86 ? -19.125 -17.281 7.027 1 81 86 HIS A C 1
ATOM 685 O O . HIS A 1 86 ? -18.641 -18.188 7.707 1 81 86 HIS A O 1
ATOM 691 N N . VAL A 1 87 ? -20.406 -17.094 7.047 1 87.94 87 VAL A N 1
ATOM 692 C CA . VAL A 1 87 ? -21.312 -17.781 7.957 1 87.94 87 VAL A CA 1
ATOM 693 C C . VAL A 1 87 ? -21.484 -19.234 7.512 1 87.94 87 VAL A C 1
ATOM 695 O O . VAL A 1 87 ? -21.688 -20.125 8.336 1 87.94 87 VAL A O 1
ATOM 698 N N . GLN A 1 88 ? -21.406 -19.469 6.203 1 87.19 88 GLN A N 1
ATOM 699 C CA . GLN A 1 88 ? -21.5 -20.828 5.691 1 87.19 88 GLN A CA 1
ATOM 700 C C . GLN A 1 88 ? -20.25 -21.625 6.02 1 87.19 88 GLN A C 1
ATOM 702 O O . GLN A 1 88 ? -20.312 -22.844 6.25 1 87.19 88 GLN A O 1
ATOM 707 N N . ALA A 1 89 ? -19.094 -20.969 5.977 1 77.81 89 ALA A N 1
ATOM 708 C CA . ALA A 1 89 ? -17.797 -21.609 6.23 1 77.81 89 ALA A CA 1
ATOM 709 C C . ALA A 1 89 ? -17.656 -21.984 7.699 1 77.81 89 ALA A C 1
ATOM 711 O O . ALA A 1 89 ? -16.938 -22.938 8.039 1 77.81 89 ALA A O 1
ATOM 712 N N . GLN A 1 90 ? -18.172 -21.203 8.555 1 71.56 90 GLN A N 1
ATOM 713 C CA . GLN A 1 90 ? -18.078 -21.453 9.992 1 71.56 90 GLN A CA 1
ATOM 714 C C . GLN A 1 90 ? -18.641 -22.828 10.352 1 71.56 90 GLN A C 1
ATOM 716 O O . GLN A 1 90 ? -18.203 -23.453 11.312 1 71.56 90 GLN A O 1
ATOM 721 N N . LYS A 1 91 ? -19.422 -23.328 9.641 1 61.06 91 LYS A N 1
ATOM 722 C CA . LYS A 1 91 ? -20.078 -24.578 9.977 1 61.06 91 LYS A CA 1
ATOM 723 C C . LYS A 1 91 ? -19.375 -25.766 9.32 1 61.06 91 LYS A C 1
ATOM 725 O O . LYS A 1 91 ? -19.797 -26.906 9.477 1 61.06 91 LYS A O 1
ATOM 730 N N . ARG A 1 92 ? -18.469 -25.438 8.547 1 61.16 92 ARG A N 1
ATOM 731 C CA . ARG A 1 92 ? -17.734 -26.531 7.91 1 61.16 92 ARG A CA 1
ATOM 732 C C . ARG A 1 92 ? -16.5 -26.891 8.719 1 61.16 92 ARG A C 1
ATOM 734 O O . ARG A 1 92 ? -15.867 -26.031 9.336 1 61.16 92 ARG A O 1
ATOM 741 N N . PRO A 1 93 ? -16.391 -28.234 9.07 1 50.75 93 PRO A N 1
ATOM 742 C CA . PRO A 1 93 ? -15.148 -28.609 9.742 1 50.75 93 PRO A CA 1
ATOM 743 C C . PRO A 1 93 ? -13.914 -28 9.086 1 50.75 93 PRO A C 1
ATOM 745 O O . PRO A 1 93 ? -13.805 -27.984 7.855 1 50.75 93 PRO A O 1
ATOM 748 N N . GLN A 1 94 ? -13.492 -26.891 9.539 1 46.66 94 GLN A N 1
ATOM 749 C CA . GLN A 1 94 ? -12.297 -26.219 9.039 1 46.66 94 GLN A CA 1
ATOM 750 C C . GLN A 1 94 ? -11.141 -27.203 8.867 1 46.66 94 GLN A C 1
ATOM 752 O O . GLN A 1 94 ? -10.664 -27.781 9.836 1 46.66 94 GLN A O 1
ATOM 757 N N . LYS A 1 95 ? -11.211 -28.078 7.961 1 42.03 95 LYS A N 1
ATOM 758 C CA . LYS A 1 95 ? -9.906 -28.734 7.852 1 42.03 95 LYS A CA 1
ATOM 759 C C . LYS A 1 95 ? -8.773 -27.719 7.812 1 42.03 95 LYS A C 1
ATOM 761 O O . LYS A 1 95 ? -8.797 -26.781 7.008 1 42.03 95 LYS A O 1
ATOM 766 N N . GLY A 1 96 ? -8.43 -27.312 8.883 1 43.31 96 GLY A N 1
ATOM 767 C CA . GLY A 1 96 ? -7.266 -26.5 9.211 1 43.31 96 GLY A CA 1
ATOM 768 C C . GLY A 1 96 ? -6.18 -26.578 8.148 1 43.31 96 GLY A C 1
ATOM 769 O O . GLY A 1 96 ? -5.055 -26.984 8.438 1 43.31 96 GLY A O 1
ATOM 770 N N . GLN A 1 97 ? -6.594 -26.828 6.969 1 49 97 GLN A N 1
ATOM 771 C CA . GLN A 1 97 ? -5.414 -27.047 6.141 1 49 97 GLN A CA 1
ATOM 772 C C . GLN A 1 97 ? -4.531 -25.797 6.098 1 49 97 GLN A C 1
ATOM 774 O O . GLN A 1 97 ? -5.02 -24.703 5.84 1 49 97 GLN A O 1
ATOM 779 N N . GLN A 1 98 ? -3.445 -25.891 6.738 1 51.5 98 GLN A N 1
ATOM 780 C CA . GLN A 1 98 ? -2.367 -24.906 6.812 1 51.5 98 GLN A CA 1
ATOM 781 C C . GLN A 1 98 ? -2.016 -24.375 5.426 1 51.5 98 GLN A C 1
ATOM 783 O O . GLN A 1 98 ? -1.724 -25.156 4.512 1 51.5 98 GLN A O 1
ATOM 788 N N . LYS A 1 99 ? -2.383 -23.266 5.09 1 69.06 99 LYS A N 1
ATOM 789 C CA . LYS A 1 99 ? -1.954 -22.641 3.838 1 69.06 99 LYS A CA 1
ATOM 790 C C . LYS A 1 99 ? -0.546 -22.062 3.963 1 69.06 99 LYS A C 1
ATOM 792 O O . LYS A 1 99 ? -0.227 -21.406 4.953 1 69.06 99 LYS A O 1
ATOM 797 N N . GLN A 1 100 ? 0.402 -22.641 3.045 1 72.94 100 GLN A N 1
ATOM 798 C CA . GLN A 1 100 ? 1.777 -22.156 2.959 1 72.94 100 GLN A CA 1
ATOM 799 C C . GLN A 1 100 ? 2.102 -21.672 1.553 1 72.94 100 GLN A C 1
ATOM 801 O O . GLN A 1 100 ? 1.771 -22.328 0.566 1 72.94 100 GLN A O 1
ATOM 806 N N . THR A 1 101 ? 2.537 -20.422 1.434 1 77.06 101 THR A N 1
ATOM 807 C CA . THR A 1 101 ? 2.965 -19.828 0.167 1 77.06 101 THR A CA 1
ATOM 808 C C . THR A 1 101 ? 4.48 -19.906 0.021 1 77.06 101 THR A C 1
ATOM 810 O O . THR A 1 101 ? 5.18 -20.312 0.954 1 77.06 101 THR A O 1
ATOM 813 N N . HIS A 1 102 ? 4.898 -19.656 -1.2 1 81.38 102 HIS A N 1
ATOM 814 C CA . HIS A 1 102 ? 6.34 -19.594 -1.414 1 81.38 102 HIS A CA 1
ATOM 815 C C . HIS A 1 102 ? 6.984 -18.578 -0.48 1 81.38 102 HIS A C 1
ATOM 817 O O . HIS A 1 102 ? 8.086 -18.797 0.022 1 81.38 102 HIS A O 1
ATOM 823 N N . LEU A 1 103 ? 6.328 -17.531 -0.245 1 75.88 103 LEU A N 1
ATOM 824 C CA . LEU A 1 103 ? 6.844 -16.516 0.672 1 75.88 103 LEU A CA 1
ATOM 825 C C . LEU A 1 103 ? 6.895 -17.062 2.1 1 75.88 103 LEU A C 1
ATOM 827 O O . LEU A 1 103 ? 7.84 -16.781 2.838 1 75.88 103 LEU A O 1
ATOM 831 N N . GLY A 1 104 ? 5.906 -17.797 2.439 1 77.44 104 GLY A N 1
ATOM 832 C CA . GLY A 1 104 ? 5.914 -18.438 3.746 1 77.44 104 GLY A CA 1
ATOM 833 C C . GLY A 1 104 ? 7.082 -19.391 3.939 1 77.44 104 GLY A C 1
ATOM 834 O O . GLY A 1 104 ? 7.742 -19.359 4.984 1 77.44 104 GLY A O 1
ATOM 835 N N . ILE A 1 105 ? 7.332 -20.125 2.947 1 81.56 105 ILE A N 1
ATOM 836 C CA . ILE A 1 105 ? 8.453 -21.047 2.98 1 81.56 105 ILE A CA 1
ATOM 837 C C . ILE A 1 105 ? 9.773 -20.281 3.014 1 81.56 105 ILE A C 1
ATOM 839 O O . ILE A 1 105 ? 10.703 -20.656 3.732 1 81.56 105 ILE A O 1
ATOM 843 N N . PHE A 1 106 ? 9.773 -19.281 2.246 1 79.88 106 PHE A N 1
ATOM 844 C CA . PHE A 1 106 ? 10.953 -18.422 2.213 1 79.88 106 PHE A CA 1
ATOM 845 C C . PHE A 1 106 ? 11.258 -17.875 3.598 1 79.88 106 PHE A C 1
ATOM 847 O O . PHE A 1 106 ? 12.406 -17.906 4.051 1 79.88 106 PHE A O 1
ATOM 854 N N . MET A 1 107 ? 10.344 -17.375 4.242 1 78.75 107 MET A N 1
ATOM 855 C CA . MET A 1 107 ? 10.523 -16.812 5.57 1 78.75 107 MET A CA 1
ATOM 856 C C . MET A 1 107 ? 10.938 -17.875 6.574 1 78.75 107 MET A C 1
ATOM 858 O O . MET A 1 107 ? 11.82 -17.641 7.41 1 78.75 107 MET A O 1
ATOM 862 N N . LYS A 1 108 ? 10.328 -19.031 6.5 1 82.44 108 LYS A N 1
ATOM 863 C CA . LYS A 1 108 ? 10.719 -20.141 7.355 1 82.44 108 LYS A CA 1
ATOM 864 C C . LYS A 1 108 ? 12.172 -20.547 7.105 1 82.44 108 LYS A C 1
ATOM 866 O O . LYS A 1 108 ? 12.914 -20.828 8.047 1 82.44 108 LYS A O 1
ATOM 871 N N . ALA A 1 109 ? 12.523 -20.594 5.852 1 87.5 109 ALA A N 1
ATOM 872 C CA . ALA A 1 109 ? 13.891 -20.938 5.465 1 87.5 109 ALA A CA 1
ATOM 873 C C . ALA A 1 109 ? 14.891 -19.938 6.035 1 87.5 109 ALA A C 1
ATOM 875 O O . ALA A 1 109 ? 15.938 -20.328 6.559 1 87.5 109 ALA A O 1
ATOM 876 N N . LYS A 1 110 ? 14.531 -18.688 5.922 1 80.38 110 LYS A N 1
ATOM 877 C CA . LYS A 1 110 ? 15.406 -17.641 6.449 1 80.38 110 LYS A CA 1
ATOM 878 C C . LYS A 1 110 ? 15.555 -17.766 7.961 1 80.38 110 LYS A C 1
ATOM 880 O O . LYS A 1 110 ? 16.625 -17.531 8.508 1 80.38 110 LYS A O 1
ATOM 885 N N . GLN A 1 111 ? 14.531 -18.109 8.617 1 80.12 111 GLN A N 1
ATOM 886 C CA . GLN A 1 111 ? 14.57 -18.312 10.062 1 80.12 111 GLN A CA 1
ATOM 887 C C . GLN A 1 111 ? 15.484 -19.484 10.43 1 80.12 111 GLN A C 1
ATOM 889 O O . GLN A 1 111 ? 16.234 -19.406 11.398 1 80.12 111 GLN A O 1
ATOM 894 N N . LEU A 1 112 ? 15.398 -20.516 9.695 1 86 112 LEU A N 1
ATOM 895 C CA . LEU A 1 112 ? 16.25 -21.688 9.922 1 86 112 LEU A CA 1
ATOM 896 C C . LEU A 1 112 ? 17.719 -21.359 9.672 1 86 112 LEU A C 1
ATOM 898 O O . LEU A 1 112 ? 18.594 -21.797 10.414 1 86 112 LEU A O 1
ATOM 902 N N . GLU A 1 113 ? 17.875 -20.547 8.672 1 87.19 113 GLU A N 1
ATOM 903 C CA . GLU A 1 113 ? 19.25 -20.109 8.391 1 87.19 113 GLU A CA 1
ATOM 904 C C . GLU A 1 113 ? 19.812 -19.266 9.531 1 87.19 113 GLU A C 1
ATOM 906 O O . GLU A 1 113 ? 20.984 -19.391 9.875 1 87.19 113 GLU A O 1
ATOM 911 N N . ALA A 1 114 ? 19.016 -18.469 10.031 1 77.88 114 ALA A N 1
ATOM 912 C CA . ALA A 1 114 ? 19.422 -17.641 11.156 1 77.88 114 ALA A CA 1
ATOM 913 C C . ALA A 1 114 ? 19.812 -18.484 12.359 1 77.88 114 ALA A C 1
ATOM 915 O O . ALA A 1 114 ? 20.625 -18.078 13.18 1 77.88 114 ALA A O 1
ATOM 916 N N . SER A 1 115 ? 19.344 -19.688 12.461 1 85 115 SER A N 1
ATOM 917 C CA . SER A 1 115 ? 19.641 -20.609 13.547 1 85 115 SER A CA 1
ATOM 918 C C . SER A 1 115 ? 20.844 -21.5 13.203 1 85 115 SER A C 1
ATOM 920 O O . SER A 1 115 ? 21.203 -22.375 13.977 1 85 115 SER A O 1
ATOM 922 N N . GLY A 1 116 ? 21.359 -21.359 11.961 1 87.69 116 GLY A N 1
ATOM 923 C CA . GLY A 1 116 ? 22.594 -22.031 11.633 1 87.69 116 GLY A CA 1
ATOM 924 C C . GLY A 1 116 ? 22.438 -23.141 10.609 1 87.69 116 GLY A C 1
ATOM 925 O O . GLY A 1 116 ? 23.406 -23.766 10.203 1 87.69 116 GLY A O 1
ATOM 926 N N . LYS A 1 117 ? 21.281 -23.344 10.117 1 91.62 117 LYS A N 1
ATOM 927 C CA . LYS A 1 117 ? 21.047 -24.391 9.133 1 91.62 117 LYS A CA 1
ATOM 928 C C . LYS A 1 117 ? 21.391 -23.906 7.727 1 91.62 117 LYS A C 1
ATOM 930 O O . LYS A 1 117 ? 21.109 -22.766 7.367 1 91.62 117 LYS A O 1
ATOM 935 N N . LYS A 1 118 ? 21.953 -24.781 6.984 1 93.25 118 LYS A N 1
ATOM 936 C CA . LYS A 1 118 ? 22.203 -24.484 5.574 1 93.25 118 LYS A CA 1
ATOM 937 C C . LYS A 1 118 ? 20.984 -24.828 4.723 1 93.25 118 LYS A C 1
ATOM 939 O O . LYS A 1 118 ? 20.469 -25.938 4.781 1 93.25 118 LYS A O 1
ATOM 944 N N . ILE A 1 119 ? 20.562 -23.891 3.994 1 96.25 119 ILE A N 1
ATOM 945 C CA . ILE A 1 119 ? 19.344 -24.094 3.201 1 96.25 119 ILE A CA 1
ATOM 946 C C . ILE A 1 119 ? 19.656 -23.844 1.725 1 96.25 119 ILE A C 1
ATOM 948 O O . ILE A 1 119 ? 20.297 -22.859 1.373 1 96.25 119 ILE A O 1
ATOM 952 N N . ILE A 1 120 ? 19.328 -24.828 0.902 1 96.94 120 ILE A N 1
ATOM 953 C CA . ILE A 1 120 ? 19.312 -24.641 -0.545 1 96.94 120 ILE A CA 1
ATOM 954 C C . ILE A 1 120 ? 17.984 -24.016 -0.97 1 96.94 120 ILE A C 1
ATOM 956 O O . ILE A 1 120 ? 16.922 -24.656 -0.862 1 96.94 120 ILE A O 1
ATOM 960 N N . HIS A 1 121 ? 18.047 -22.781 -1.482 1 95.81 121 HIS A N 1
ATOM 961 C CA . HIS A 1 121 ? 16.844 -22.047 -1.834 1 95.81 121 HIS A CA 1
ATOM 962 C C . HIS A 1 121 ? 16.391 -22.375 -3.254 1 95.81 121 HIS A C 1
ATOM 964 O O . HIS A 1 121 ? 17.094 -22.062 -4.219 1 95.81 121 HIS A O 1
ATOM 970 N N . MET A 1 122 ? 15.281 -22.984 -3.393 1 97.81 122 MET A N 1
ATOM 971 C CA . MET A 1 122 ? 14.648 -23.25 -4.68 1 97.81 122 MET A CA 1
ATOM 972 C C . MET A 1 122 ? 13.156 -22.938 -4.633 1 97.81 122 MET A C 1
ATOM 974 O O . MET A 1 122 ? 12.375 -23.484 -5.406 1 97.81 122 MET A O 1
ATOM 978 N N . GLU A 1 123 ? 12.766 -22.141 -3.562 1 95.25 123 GLU A N 1
ATOM 979 C CA . GLU A 1 123 ? 11.359 -21.781 -3.383 1 95.25 123 GLU A CA 1
ATOM 980 C C . GLU A 1 123 ? 11.062 -20.406 -3.951 1 95.25 123 GLU A C 1
ATOM 982 O O . GLU A 1 123 ? 9.906 -20.062 -4.188 1 95.25 123 GLU A O 1
ATOM 987 N N . VAL A 1 124 ? 12.047 -19.531 -4.16 1 92.62 124 VAL A N 1
ATOM 988 C CA . VAL A 1 124 ? 11.844 -18.109 -4.488 1 92.62 124 VAL A CA 1
ATOM 989 C C . VAL A 1 124 ? 12.445 -17.812 -5.859 1 92.62 124 VAL A C 1
ATOM 991 O O . VAL A 1 124 ? 13.406 -18.453 -6.277 1 92.62 124 VAL A O 1
ATOM 994 N N . GLY A 1 125 ? 11.812 -16.922 -6.512 1 94.62 125 GLY A N 1
ATOM 995 C CA 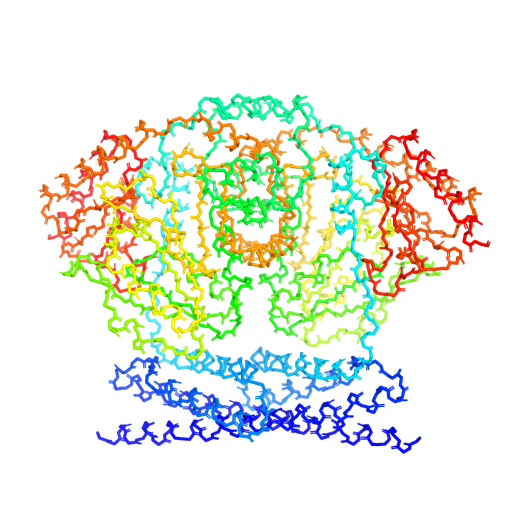. GLY A 1 125 ? 12.312 -16.453 -7.793 1 94.62 125 GLY A CA 1
ATOM 996 C C . GLY A 1 125 ? 13.297 -15.305 -7.664 1 94.62 125 GLY A C 1
ATOM 997 O O . GLY A 1 125 ? 13.016 -14.195 -8.109 1 94.62 125 GLY A O 1
ATOM 998 N N . GLU A 1 126 ? 14.469 -15.586 -7.137 1 94.88 126 GLU A N 1
ATOM 999 C CA . GLU A 1 126 ? 15.547 -14.617 -6.984 1 94.88 126 GLU A CA 1
ATOM 1000 C C . GLU A 1 126 ? 16.828 -15.117 -7.629 1 94.88 126 GLU A C 1
ATOM 1002 O O . GLU A 1 126 ? 17.531 -15.961 -7.066 1 94.88 126 GLU A O 1
ATOM 1007 N N . PRO A 1 127 ? 17.125 -14.539 -8.781 1 96 127 PRO A N 1
ATOM 1008 C CA . PRO A 1 127 ? 18.359 -14.961 -9.43 1 96 127 PRO A CA 1
ATOM 1009 C C . PRO A 1 127 ? 19.594 -14.789 -8.531 1 96 127 PRO A C 1
ATOM 1011 O O . PRO A 1 127 ? 19.688 -13.805 -7.797 1 96 127 PRO A O 1
ATOM 1014 N N . ASP A 1 128 ? 20.531 -15.688 -8.68 1 94.31 128 ASP A N 1
ATOM 1015 C CA . ASP A 1 128 ? 21.688 -15.68 -7.797 1 94.31 128 ASP A CA 1
ATOM 1016 C C . ASP A 1 128 ? 22.828 -14.844 -8.391 1 94.31 128 ASP A C 1
ATOM 1018 O O . ASP A 1 128 ? 23.781 -14.508 -7.688 1 94.31 128 ASP A O 1
ATOM 1022 N N . TYR A 1 129 ? 22.719 -14.641 -9.711 1 93.12 129 TYR A N 1
ATOM 1023 C CA . TYR A 1 129 ? 23.812 -13.875 -10.305 1 93.12 129 TYR A CA 1
ATOM 1024 C C . TYR A 1 129 ? 23.703 -12.398 -9.945 1 93.12 129 TYR A C 1
ATOM 1026 O O . TYR A 1 129 ? 22.688 -11.969 -9.398 1 93.12 129 TYR A O 1
ATOM 1034 N N . SER A 1 130 ? 24.797 -11.641 -10.172 1 94.88 130 SER A N 1
ATOM 1035 C CA . SER A 1 130 ? 24.891 -10.25 -9.742 1 94.88 130 SER A CA 1
ATOM 1036 C C . SER A 1 130 ? 24.203 -9.312 -10.734 1 94.88 130 SER A C 1
ATOM 1038 O O . SER A 1 130 ? 24.219 -9.57 -11.945 1 94.88 130 SER A O 1
ATOM 1040 N N . PRO A 1 131 ? 23.625 -8.219 -10.203 1 97.38 131 PRO A N 1
ATOM 1041 C CA . PRO A 1 131 ? 23.281 -7.152 -11.133 1 97.38 131 PRO A CA 1
ATOM 1042 C C . PRO A 1 131 ? 24.484 -6.633 -11.922 1 97.38 131 PRO A C 1
ATOM 1044 O O . PRO A 1 131 ? 25.625 -6.922 -11.562 1 97.38 131 PRO A O 1
ATOM 1047 N N . PRO A 1 132 ? 24.234 -5.938 -13 1 97.44 132 PRO A N 1
ATOM 1048 C CA . PRO A 1 132 ? 25.344 -5.375 -13.766 1 97.44 132 PRO A CA 1
ATOM 1049 C C . PRO A 1 132 ? 26.234 -4.461 -12.922 1 97.44 132 PRO A C 1
ATOM 1051 O O . PRO A 1 132 ? 25.75 -3.742 -12.055 1 97.44 132 PRO A O 1
ATOM 1054 N N . GLU A 1 133 ? 27.5 -4.422 -13.273 1 96.94 133 GLU A N 1
ATOM 1055 C CA . GLU A 1 133 ? 28.484 -3.625 -12.539 1 96.94 133 GLU A CA 1
ATOM 1056 C C . GLU A 1 133 ? 28.109 -2.145 -12.547 1 96.94 133 GLU A C 1
ATOM 1058 O O . GLU A 1 133 ? 28.359 -1.43 -11.578 1 96.94 133 GLU A O 1
ATOM 1063 N N . ALA A 1 134 ? 27.484 -1.722 -13.602 1 98 134 ALA A N 1
ATOM 1064 C CA . ALA A 1 134 ? 27.078 -0.325 -13.734 1 98 134 ALA A CA 1
ATOM 1065 C C . ALA A 1 134 ? 26.094 0.064 -12.633 1 98 134 ALA A C 1
ATOM 1067 O O . ALA A 1 134 ? 26.062 1.219 -12.203 1 98 134 ALA A O 1
ATOM 1068 N N . VAL A 1 135 ? 25.328 -0.86 -12.188 1 98 135 VAL A N 1
ATOM 1069 C CA . VAL A 1 135 ? 24.375 -0.648 -11.094 1 98 135 VAL A CA 1
ATOM 1070 C C . VAL A 1 135 ? 25.141 -0.338 -9.805 1 98 135 VAL A C 1
ATOM 1072 O O . VAL A 1 135 ? 24.766 0.588 -9.078 1 98 135 VAL A O 1
ATOM 1075 N N . GLY A 1 136 ? 26.172 -1.104 -9.5 1 97.38 136 GLY A N 1
ATOM 1076 C CA . GLY A 1 136 ? 27 -0.853 -8.336 1 97.38 136 GLY A CA 1
ATOM 1077 C C . GLY A 1 136 ? 27.688 0.5 -8.383 1 97.38 136 GLY A C 1
ATOM 1078 O O . GLY A 1 136 ? 27.766 1.196 -7.367 1 97.38 136 GLY A O 1
ATOM 1079 N N . ASP A 1 137 ? 28.188 0.88 -9.539 1 97.75 137 ASP A N 1
ATOM 1080 C CA . ASP A 1 137 ? 28.828 2.18 -9.719 1 97.75 137 ASP A CA 1
ATOM 1081 C C . ASP A 1 137 ? 27.844 3.318 -9.438 1 97.75 137 ASP A C 1
ATOM 1083 O O . ASP A 1 137 ? 28.203 4.301 -8.789 1 97.75 137 ASP A O 1
ATOM 1087 N N . SER A 1 138 ? 26.656 3.158 -9.953 1 97.56 138 SER A N 1
ATOM 1088 C CA . SER A 1 138 ? 25.625 4.168 -9.734 1 97.56 138 SER A CA 1
ATOM 1089 C C . SER A 1 138 ? 25.328 4.328 -8.25 1 97.56 138 SER A C 1
ATOM 1091 O O . SER A 1 138 ? 25.219 5.449 -7.75 1 97.56 138 SER A O 1
ATOM 1093 N N . LEU A 1 139 ? 25.203 3.242 -7.555 1 96.69 139 LEU A N 1
ATOM 1094 C CA . LEU A 1 139 ? 24.922 3.271 -6.125 1 96.69 139 LEU A CA 1
ATOM 1095 C C . LEU A 1 139 ? 26.062 3.953 -5.367 1 96.69 139 LEU A C 1
ATOM 1097 O O . LEU A 1 139 ? 25.812 4.766 -4.473 1 96.69 139 LEU A O 1
ATOM 1101 N N . ALA A 1 140 ? 27.266 3.648 -5.746 1 96.75 140 ALA A N 1
ATOM 1102 C CA . ALA A 1 140 ? 28.453 4.176 -5.07 1 96.75 140 ALA A CA 1
ATOM 1103 C C . ALA A 1 140 ? 28.562 5.688 -5.242 1 96.75 140 ALA A C 1
ATOM 1105 O O . ALA A 1 140 ? 29.031 6.387 -4.348 1 96.75 140 ALA A O 1
ATOM 1106 N N . GLU A 1 141 ? 28.016 6.191 -6.297 1 97.06 141 GLU A N 1
ATOM 1107 C CA . GLU A 1 141 ? 28.156 7.609 -6.621 1 97.06 141 GLU A CA 1
ATOM 1108 C C . GLU A 1 141 ? 26.953 8.414 -6.152 1 97.06 141 GLU A C 1
ATOM 1110 O O . GLU A 1 141 ? 27 9.641 -6.086 1 97.06 141 GLU A O 1
ATOM 1115 N N . SER A 1 142 ? 25.906 7.742 -5.785 1 96.69 142 SER A N 1
ATOM 1116 C CA . SER A 1 142 ? 24.609 8.383 -5.543 1 96.69 142 SER A CA 1
ATOM 1117 C C . SER A 1 142 ? 24.719 9.445 -4.457 1 96.69 142 SER A C 1
ATOM 1119 O O . SER A 1 142 ? 24.156 10.539 -4.594 1 96.69 142 SER A O 1
ATOM 1121 N N . PHE A 1 143 ? 25.438 9.148 -3.381 1 97.06 143 PHE A N 1
ATOM 1122 C CA . PHE A 1 143 ? 25.562 10.07 -2.258 1 97.06 143 PHE A CA 1
ATOM 1123 C C . PHE A 1 143 ? 26.344 11.32 -2.66 1 97.06 143 PHE A C 1
ATOM 1125 O O . PHE A 1 143 ? 25.938 12.438 -2.346 1 97.06 143 PHE A O 1
ATOM 1132 N N . LYS A 1 144 ? 27.438 11.125 -3.385 1 96.44 144 LYS A N 1
ATOM 1133 C CA . LYS A 1 144 ? 28.25 12.242 -3.85 1 96.44 144 LYS A CA 1
ATOM 1134 C C . LYS A 1 144 ? 27.453 13.141 -4.801 1 96.44 144 LYS A C 1
ATOM 1136 O O . LYS A 1 144 ? 27.641 14.359 -4.812 1 96.44 144 LYS A O 1
ATOM 1141 N N . GLN A 1 145 ? 26.609 12.531 -5.566 1 97 145 GLN A N 1
ATOM 1142 C CA . GLN A 1 145 ? 25.797 13.266 -6.535 1 97 145 GLN A CA 1
ATOM 1143 C C . GLN A 1 145 ? 24.547 13.836 -5.883 1 97 145 GLN A C 1
ATOM 1145 O O . GLN A 1 145 ? 23.688 14.422 -6.562 1 97 145 GLN A O 1
ATOM 1150 N N . ARG A 1 146 ? 24.328 13.617 -4.586 1 96.75 146 ARG A N 1
ATOM 1151 C CA . ARG A 1 146 ? 23.219 14.102 -3.783 1 96.75 146 ARG A CA 1
ATOM 1152 C C . ARG A 1 146 ? 21.891 13.578 -4.316 1 96.75 146 ARG A C 1
ATOM 1154 O O . ARG A 1 146 ? 20.906 14.32 -4.387 1 96.75 146 ARG A O 1
ATOM 1161 N N . GLN A 1 147 ? 21.906 12.352 -4.746 1 96.38 147 GLN A N 1
ATOM 1162 C CA . GLN A 1 147 ? 20.703 11.688 -5.23 1 96.38 147 GLN A CA 1
ATOM 1163 C C . GLN A 1 147 ? 19.953 11 -4.094 1 96.38 147 GLN A C 1
ATOM 1165 O O . GLN A 1 147 ? 19.906 9.766 -4.027 1 96.38 147 GLN A O 1
ATOM 1170 N N . TYR A 1 148 ? 19.375 11.758 -3.215 1 96.56 148 TYR A N 1
ATOM 1171 C CA . TYR A 1 148 ? 18.688 11.188 -2.061 1 96.56 148 TYR A CA 1
ATOM 1172 C C . TYR A 1 148 ? 17.578 12.102 -1.575 1 96.56 148 TYR A C 1
ATOM 1174 O O . TYR A 1 148 ? 17.359 12.242 -0.369 1 96.56 148 TYR A O 1
ATOM 1182 N N . HIS A 1 149 ? 16.828 12.727 -2.414 1 94.62 149 HIS A N 1
ATOM 1183 C CA . HIS A 1 149 ? 15.727 13.625 -2.094 1 94.62 149 HIS A CA 1
ATOM 1184 C C . HIS A 1 149 ? 14.391 13.047 -2.555 1 94.62 149 HIS A C 1
ATOM 1186 O O . HIS A 1 149 ? 14.359 12.016 -3.229 1 94.62 149 HIS A O 1
ATOM 1192 N N . TYR A 1 150 ? 13.281 13.719 -2.137 1 91.75 150 TYR A N 1
ATOM 1193 C CA . TYR A 1 150 ? 11.977 13.383 -2.701 1 91.75 150 TYR A CA 1
ATOM 1194 C C . TYR A 1 150 ? 11.984 13.539 -4.219 1 91.75 150 TYR A C 1
ATOM 1196 O O . TYR A 1 150 ? 12.586 14.477 -4.75 1 91.75 150 TYR A O 1
ATOM 1204 N N . THR A 1 151 ? 11.367 12.609 -4.875 1 93.06 151 THR A N 1
ATOM 1205 C CA . THR A 1 151 ? 11.227 12.703 -6.32 1 93.06 151 THR A CA 1
ATOM 1206 C C . THR A 1 151 ? 9.75 12.75 -6.715 1 93.06 151 THR A C 1
ATOM 1208 O O . THR A 1 151 ? 8.867 12.656 -5.855 1 93.06 151 THR A O 1
ATOM 1211 N N . ASP A 1 152 ? 9.539 12.953 -7.98 1 91.56 152 ASP A N 1
ATOM 1212 C CA . ASP A 1 152 ? 8.18 12.773 -8.492 1 91.56 152 ASP A CA 1
ATOM 1213 C C . ASP A 1 152 ? 7.633 11.398 -8.133 1 91.56 152 ASP A C 1
ATOM 1215 O O . ASP A 1 152 ? 8.359 10.398 -8.172 1 91.56 152 ASP A O 1
ATOM 1219 N N . THR A 1 153 ? 6.398 11.422 -7.742 1 94.12 153 THR A N 1
ATOM 1220 C CA . THR A 1 153 ? 5.75 10.188 -7.324 1 94.12 153 THR A CA 1
ATOM 1221 C C . THR A 1 153 ? 5.832 9.133 -8.43 1 94.12 153 THR A C 1
ATOM 1223 O O . THR A 1 153 ? 5.957 7.941 -8.148 1 94.12 153 THR A O 1
ATOM 1226 N N . ARG A 1 154 ? 5.816 9.547 -9.688 1 95.94 154 ARG A N 1
ATOM 1227 C CA . ARG A 1 154 ? 5.824 8.617 -10.812 1 95.94 154 ARG A CA 1
ATOM 1228 C C . ARG A 1 154 ? 7.238 8.133 -11.109 1 95.94 154 ARG A C 1
ATOM 1230 O O . ARG A 1 154 ? 7.43 7.203 -11.898 1 95.94 154 ARG A O 1
ATOM 1237 N N . GLY A 1 155 ? 8.234 8.742 -10.547 1 96.56 155 GLY A N 1
ATOM 1238 C CA . GLY A 1 155 ? 9.625 8.422 -10.812 1 96.56 155 GLY A CA 1
ATOM 1239 C C . GLY A 1 155 ? 10.422 9.586 -11.375 1 96.56 155 GLY A C 1
ATOM 1240 O O . GLY A 1 155 ? 9.836 10.57 -11.836 1 96.56 155 GLY A O 1
ATOM 1241 N N . ILE A 1 156 ? 11.719 9.484 -11.297 1 96.12 156 ILE A N 1
ATOM 1242 C CA . ILE A 1 156 ? 12.562 10.547 -11.828 1 96.12 156 ILE A CA 1
ATOM 1243 C C . ILE A 1 156 ? 12.398 10.625 -13.344 1 96.12 156 ILE A C 1
ATOM 1245 O O . ILE A 1 156 ? 12.242 9.602 -14.016 1 96.12 156 ILE A O 1
ATOM 1249 N N . PRO A 1 157 ? 12.414 11.812 -13.906 1 94.25 157 PRO A N 1
ATOM 1250 C CA . PRO A 1 157 ? 12.156 12.008 -15.328 1 94.25 157 PRO A CA 1
ATOM 1251 C C . PRO A 1 157 ? 13.094 11.195 -16.219 1 94.25 157 PRO A C 1
ATOM 1253 O O . PRO A 1 157 ? 12.656 10.57 -17.188 1 94.25 157 PRO A O 1
ATOM 1256 N N . LYS A 1 158 ? 14.367 11.133 -15.891 1 96.56 158 LYS A N 1
ATOM 1257 C CA . LYS A 1 158 ? 15.344 10.422 -16.703 1 96.56 158 LYS A CA 1
ATOM 1258 C C . LYS A 1 158 ? 15 8.945 -16.812 1 96.56 158 LYS A C 1
ATOM 1260 O O . LYS A 1 158 ? 15.133 8.344 -17.875 1 96.56 158 LYS A O 1
ATOM 1265 N N . LEU A 1 159 ? 14.547 8.359 -15.727 1 98.31 159 LEU A N 1
ATOM 1266 C CA . LEU A 1 159 ? 14.195 6.945 -15.734 1 98.31 159 LEU A CA 1
ATOM 1267 C C . LEU A 1 159 ? 12.898 6.711 -16.5 1 98.31 159 LEU A C 1
ATOM 1269 O O . LEU A 1 159 ? 12.805 5.766 -17.297 1 98.31 159 LEU A O 1
ATOM 1273 N N . ARG A 1 160 ? 11.914 7.543 -16.281 1 98 160 ARG A N 1
ATOM 1274 C CA . ARG A 1 160 ? 10.656 7.414 -17.016 1 98 160 ARG A CA 1
ATOM 1275 C C . ARG A 1 160 ? 10.875 7.559 -18.516 1 98 160 ARG A C 1
ATOM 1277 O O . ARG A 1 160 ? 10.289 6.816 -19.312 1 98 160 ARG A O 1
ATOM 1284 N N . ASP A 1 161 ? 11.766 8.492 -18.891 1 97.88 161 ASP A N 1
ATOM 1285 C CA . ASP A 1 161 ? 12.078 8.688 -20.312 1 97.88 161 ASP A CA 1
ATOM 1286 C C . ASP A 1 161 ? 12.75 7.449 -20.906 1 97.88 161 ASP A C 1
ATOM 1288 O O . ASP A 1 161 ? 12.414 7.031 -22.016 1 97.88 161 ASP A O 1
ATOM 1292 N N . ALA A 1 162 ? 13.664 6.91 -20.203 1 98.5 162 ALA A N 1
ATOM 1293 C CA . ALA A 1 162 ? 14.375 5.723 -20.688 1 98.5 162 ALA A CA 1
ATOM 1294 C C . ALA A 1 162 ? 13.43 4.539 -20.828 1 98.5 162 ALA A C 1
ATOM 1296 O O . ALA A 1 162 ? 13.508 3.789 -21.797 1 98.5 162 ALA A O 1
ATOM 1297 N N . LEU A 1 163 ? 12.547 4.383 -19.875 1 98.44 163 LEU A N 1
ATOM 1298 C CA . LEU A 1 163 ? 11.57 3.303 -19.922 1 98.44 163 LEU A CA 1
ATOM 1299 C C . LEU A 1 163 ? 10.578 3.512 -21.062 1 98.44 163 LEU A C 1
ATOM 1301 O O . LEU A 1 163 ? 10.195 2.557 -21.75 1 98.44 163 LEU A O 1
ATOM 1305 N N . ALA A 1 164 ? 10.148 4.758 -21.203 1 98 164 ALA A N 1
ATOM 1306 C CA . ALA A 1 164 ? 9.242 5.094 -22.297 1 98 164 ALA A CA 1
ATOM 1307 C C . ALA A 1 164 ? 9.852 4.734 -23.656 1 98 164 ALA A C 1
ATOM 1309 O O . ALA A 1 164 ? 9.172 4.176 -24.516 1 98 164 ALA A O 1
ATOM 1310 N N . LYS A 1 165 ? 11.078 5.047 -23.812 1 97.69 165 LYS A N 1
ATOM 1311 C CA . LYS A 1 165 ? 11.789 4.711 -25.047 1 97.69 165 LYS A CA 1
ATOM 1312 C C . LYS A 1 165 ? 11.867 3.199 -25.234 1 97.69 165 LYS A C 1
ATOM 1314 O O . LYS A 1 165 ? 11.617 2.693 -26.344 1 97.69 165 LYS A O 1
ATOM 1319 N N . LYS A 1 166 ? 12.203 2.543 -24.219 1 95.75 166 LYS A N 1
ATOM 1320 C CA . LYS A 1 166 ? 12.305 1.088 -24.266 1 95.75 166 LYS A CA 1
ATOM 1321 C C . LYS A 1 166 ? 10.984 0.454 -24.688 1 95.75 166 LYS A C 1
ATOM 1323 O O . LYS A 1 166 ? 10.969 -0.495 -25.469 1 95.75 166 LYS A O 1
ATOM 1328 N N . GLU A 1 167 ? 9.898 0.981 -24.172 1 95.81 167 GLU A N 1
ATOM 1329 C CA . GLU A 1 167 ? 8.586 0.369 -24.359 1 95.81 167 GLU A CA 1
ATOM 1330 C C . GLU A 1 167 ? 7.875 0.957 -25.578 1 95.81 167 GLU A C 1
ATOM 1332 O O . GLU A 1 167 ? 6.805 0.482 -25.969 1 95.81 167 GLU A O 1
ATOM 1337 N N . GLY A 1 168 ? 8.453 1.961 -26.188 1 95.31 168 GLY A N 1
ATOM 1338 C CA . GLY A 1 168 ? 7.863 2.586 -27.359 1 95.31 168 GLY A CA 1
ATOM 1339 C C . GLY A 1 168 ? 6.605 3.373 -27.062 1 95.31 168 GLY A C 1
ATOM 1340 O O . GLY A 1 168 ? 5.633 3.32 -27.812 1 95.31 168 GLY A O 1
ATOM 1341 N N . VAL A 1 169 ? 6.562 4.031 -25.875 1 96.31 169 VAL A N 1
ATOM 1342 C CA . VAL A 1 169 ? 5.402 4.809 -25.453 1 96.31 169 VAL A CA 1
ATOM 1343 C C . VAL A 1 169 ? 5.844 6.207 -25.031 1 96.31 169 VAL A C 1
ATOM 1345 O O . VAL A 1 169 ? 7.027 6.539 -25.109 1 96.31 169 VAL A O 1
ATOM 1348 N N . SER A 1 170 ? 4.883 7.039 -24.672 1 96.19 170 SER A N 1
ATOM 1349 C CA . SER A 1 170 ? 5.184 8.352 -24.109 1 96.19 170 SER A CA 1
ATOM 1350 C C . SER A 1 170 ? 5.484 8.258 -22.625 1 96.19 170 SER A C 1
ATOM 1352 O O . SER A 1 170 ? 5.008 7.348 -21.938 1 96.19 170 SER A O 1
ATOM 1354 N N . GLU A 1 171 ? 6.277 9.219 -22.156 1 95.5 171 GLU A N 1
ATOM 1355 C CA . GLU A 1 171 ? 6.734 9.203 -20.766 1 95.5 171 GLU A CA 1
ATOM 1356 C C . GLU A 1 171 ? 5.555 9.273 -19.797 1 95.5 171 GLU A C 1
ATOM 1358 O O . GLU A 1 171 ? 5.609 8.711 -18.703 1 95.5 171 GLU A O 1
ATOM 1363 N N . ASP A 1 172 ? 4.441 9.914 -20.141 1 95.5 172 ASP A N 1
ATOM 1364 C CA . ASP A 1 172 ? 3.283 10.078 -19.266 1 95.5 172 ASP A CA 1
ATOM 1365 C C . ASP A 1 172 ? 2.473 8.781 -19.188 1 95.5 172 ASP A C 1
ATOM 1367 O O . ASP A 1 172 ? 1.484 8.711 -18.453 1 95.5 172 ASP A O 1
ATOM 1371 N N . GLN A 1 173 ? 2.973 7.74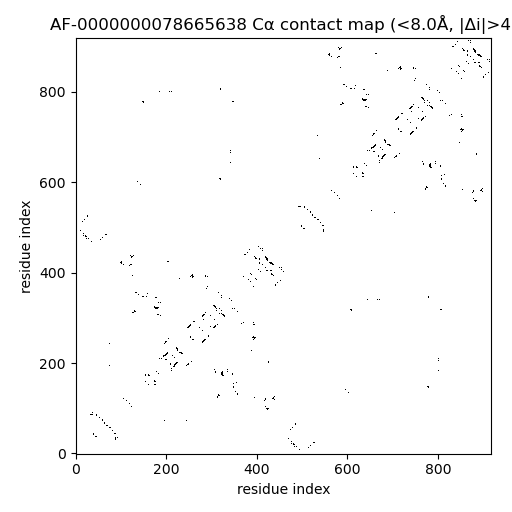6 -19.891 1 97.88 173 GLN A N 1
ATOM 1372 C CA . GLN A 1 173 ? 2.359 6.426 -19.828 1 97.88 173 GLN A CA 1
ATOM 1373 C C . GLN A 1 173 ? 3.168 5.48 -18.953 1 97.88 173 GLN A C 1
ATOM 1375 O O . GLN A 1 173 ? 2.914 4.273 -18.922 1 97.88 173 GLN A O 1
ATOM 1380 N N . VAL A 1 174 ? 4.141 6.078 -18.25 1 98.56 174 VAL A N 1
ATOM 1381 C CA . VAL A 1 174 ? 5.035 5.254 -17.438 1 98.56 174 VAL A CA 1
ATOM 1382 C C . VAL A 1 174 ? 4.992 5.711 -15.984 1 98.56 174 VAL A C 1
ATOM 1384 O O . VAL A 1 174 ? 4.98 6.914 -15.703 1 98.56 174 VAL A O 1
ATOM 1387 N N . VAL A 1 175 ? 4.887 4.77 -15.055 1 98.69 175 VAL A N 1
ATOM 1388 C CA . VAL A 1 175 ? 5.098 5.035 -13.633 1 98.69 175 VAL A CA 1
ATOM 1389 C C . VAL A 1 175 ? 6.105 4.039 -13.062 1 98.69 175 VAL A C 1
ATOM 1391 O O . VAL A 1 175 ? 6.062 2.848 -13.383 1 98.69 175 VAL A O 1
ATOM 1394 N N . VAL A 1 176 ? 7.129 4.594 -12.375 1 98.75 176 VAL A N 1
ATOM 1395 C CA . VAL A 1 176 ? 8.094 3.771 -11.656 1 98.75 176 VAL A CA 1
ATOM 1396 C C . VAL A 1 176 ? 7.535 3.381 -10.289 1 98.75 176 VAL A C 1
ATOM 1398 O O . VAL A 1 176 ? 6.926 4.207 -9.609 1 98.75 176 VAL A O 1
ATOM 1401 N N . THR A 1 177 ? 7.699 2.141 -9.891 1 98.56 177 THR A N 1
ATOM 1402 C CA . THR A 1 177 ? 7.117 1.624 -8.656 1 98.56 177 THR A CA 1
ATOM 1403 C C . THR A 1 177 ? 8.172 0.885 -7.828 1 98.56 177 THR A C 1
ATOM 1405 O O . THR A 1 177 ? 9.219 0.5 -8.352 1 98.56 177 THR A O 1
ATOM 1408 N N . PRO A 1 178 ? 7.965 0.738 -6.523 1 97.88 178 PRO A N 1
ATOM 1409 C CA . PRO A 1 178 ? 8.875 -0.084 -5.723 1 97.88 178 PRO A CA 1
ATOM 1410 C C . PRO A 1 178 ? 8.727 -1.577 -6.004 1 97.88 178 PRO A C 1
ATOM 1412 O O . PRO A 1 178 ? 8.242 -2.326 -5.152 1 97.88 178 PRO A O 1
ATOM 1415 N N . GLY A 1 179 ? 9.234 -1.986 -7.109 1 97.5 179 GLY A N 1
ATOM 1416 C CA . GLY A 1 179 ? 9.102 -3.352 -7.59 1 97.5 179 GLY A CA 1
ATOM 1417 C C . GLY A 1 179 ? 7.852 -3.57 -8.422 1 97.5 179 GLY A C 1
ATOM 1418 O O . GLY A 1 179 ? 6.941 -2.742 -8.414 1 97.5 179 GLY A O 1
ATOM 1419 N N . GLY A 1 180 ? 7.871 -4.68 -9.133 1 97.81 180 GLY A N 1
ATOM 1420 C CA . GLY A 1 180 ? 6.688 -5.055 -9.891 1 97.81 180 GLY A CA 1
ATOM 1421 C C . GLY A 1 180 ? 5.484 -5.352 -9.008 1 97.81 180 GLY A C 1
ATOM 1422 O O . GLY A 1 180 ? 4.344 -5.148 -9.422 1 97.81 180 GLY A O 1
ATOM 1423 N N . ARG A 1 181 ? 5.738 -5.781 -7.848 1 96.94 181 ARG A N 1
ATOM 1424 C CA . ARG A 1 181 ? 4.672 -6.117 -6.906 1 96.94 181 ARG A CA 1
ATOM 1425 C C . ARG A 1 181 ? 3.777 -4.91 -6.641 1 96.94 181 ARG A C 1
ATOM 1427 O O . ARG A 1 181 ? 2.551 -5.027 -6.648 1 96.94 181 ARG A O 1
ATOM 1434 N N . PHE A 1 182 ? 4.391 -3.719 -6.434 1 98.31 182 PHE A N 1
ATOM 1435 C CA . PHE A 1 182 ? 3.572 -2.549 -6.137 1 98.31 182 PHE A CA 1
ATOM 1436 C C . PHE A 1 182 ? 2.844 -2.068 -7.387 1 98.31 182 PHE A C 1
ATOM 1438 O O . PHE A 1 182 ? 1.782 -1.447 -7.293 1 98.31 182 PHE A O 1
ATOM 1445 N N . ALA A 1 183 ? 3.451 -2.305 -8.562 1 98.69 183 ALA A N 1
ATOM 1446 C CA . ALA A 1 183 ? 2.723 -2.016 -9.789 1 98.69 183 ALA A CA 1
ATOM 1447 C C . ALA A 1 183 ? 1.429 -2.82 -9.867 1 98.69 183 ALA A C 1
ATOM 1449 O O . ALA A 1 183 ? 0.375 -2.283 -10.211 1 98.69 183 ALA A O 1
ATOM 1450 N N . VAL A 1 184 ? 1.508 -4.074 -9.531 1 98.81 184 VAL A N 1
ATOM 1451 C CA . VAL A 1 184 ? 0.333 -4.938 -9.508 1 98.81 184 VAL A CA 1
ATOM 1452 C C . VAL A 1 184 ? -0.655 -4.434 -8.453 1 98.81 184 VAL A C 1
ATOM 1454 O O . VAL A 1 184 ? -1.85 -4.301 -8.727 1 98.81 184 VAL A O 1
ATOM 1457 N N . PHE A 1 185 ? -0.161 -4.113 -7.281 1 98.44 185 PHE A N 1
ATOM 1458 C CA . PHE A 1 185 ? -0.988 -3.619 -6.188 1 98.44 185 PHE A CA 1
ATOM 1459 C C . PHE A 1 185 ? -1.727 -2.352 -6.598 1 98.44 185 PHE A C 1
ATOM 1461 O O . PHE A 1 185 ? -2.947 -2.262 -6.453 1 98.44 185 PHE A O 1
ATOM 1468 N N . SER A 1 186 ? -0.949 -1.381 -7.094 1 98.38 186 SER A N 1
ATOM 1469 C CA . SER A 1 186 ? -1.543 -0.093 -7.438 1 98.38 186 SER A CA 1
ATOM 1470 C C . SER A 1 186 ? -2.521 -0.228 -8.602 1 98.38 186 SER A C 1
ATOM 1472 O O . SER A 1 186 ? -3.545 0.46 -8.641 1 98.38 186 SER A O 1
ATOM 1474 N N . ALA A 1 187 ? -2.26 -1.123 -9.547 1 98.75 187 ALA A N 1
ATOM 1475 C CA . ALA A 1 187 ? -3.174 -1.34 -10.664 1 98.75 187 ALA A CA 1
ATOM 1476 C C . ALA A 1 187 ? -4.508 -1.904 -10.188 1 98.75 187 ALA A C 1
ATOM 1478 O O . ALA A 1 187 ? -5.566 -1.353 -10.484 1 98.75 187 ALA A O 1
ATOM 1479 N N . ILE A 1 188 ? -4.438 -2.91 -9.422 1 98.56 188 ILE A N 1
ATOM 1480 C CA . ILE A 1 188 ? -5.648 -3.594 -8.984 1 98.56 188 ILE A CA 1
ATOM 1481 C C . ILE A 1 188 ? -6.441 -2.686 -8.047 1 98.56 188 ILE A C 1
ATOM 1483 O O . ILE A 1 188 ? -7.652 -2.514 -8.219 1 98.56 188 ILE A O 1
ATOM 1487 N N . THR A 1 189 ? -5.758 -2.018 -7.145 1 96.06 189 THR A N 1
ATOM 1488 C CA . THR A 1 189 ? -6.461 -1.293 -6.094 1 96.06 189 THR A CA 1
ATOM 1489 C C . THR A 1 189 ? -6.965 0.053 -6.605 1 96.06 189 THR A C 1
ATOM 1491 O O . THR A 1 189 ? -7.867 0.649 -6.012 1 96.06 189 THR A O 1
ATOM 1494 N N . SER A 1 190 ? -6.367 0.561 -7.656 1 96.62 190 SER A N 1
ATOM 1495 C CA . SER A 1 190 ? -6.836 1.829 -8.203 1 96.62 190 SER A CA 1
ATOM 1496 C C . SER A 1 190 ? -7.973 1.614 -9.203 1 96.62 190 SER A C 1
ATOM 1498 O O . SER A 1 190 ? -8.797 2.506 -9.414 1 96.62 190 SER A O 1
ATOM 1500 N N . LEU A 1 191 ? -8.047 0.413 -9.789 1 97.38 191 LEU A N 1
ATOM 1501 C CA . LEU A 1 191 ? -8.945 0.242 -10.922 1 97.38 191 LEU A CA 1
ATOM 1502 C C . LEU A 1 191 ? -10.148 -0.61 -10.539 1 97.38 191 LEU A C 1
ATOM 1504 O O . LEU A 1 191 ? -11.156 -0.625 -11.258 1 97.38 191 LEU A O 1
ATOM 1508 N N . LEU A 1 192 ? -10.016 -1.349 -9.469 1 93 192 LEU A N 1
ATOM 1509 C CA . LEU A 1 192 ? -11.125 -2.168 -8.992 1 93 192 LEU A CA 1
ATOM 1510 C C . LEU A 1 192 ? -11.719 -1.586 -7.715 1 93 192 LEU A C 1
ATOM 1512 O O . LEU A 1 192 ? -11.047 -0.842 -6.996 1 93 192 LEU A O 1
ATOM 1516 N N . LYS A 1 193 ? -12.914 -1.904 -7.535 1 83.44 193 LYS A N 1
ATOM 1517 C CA . LYS A 1 193 ? -13.641 -1.555 -6.32 1 83.44 193 LYS A CA 1
ATOM 1518 C C . LYS A 1 193 ? -14.148 -2.803 -5.605 1 83.44 193 LYS A C 1
ATOM 1520 O O . LYS A 1 193 ? -14.141 -3.896 -6.172 1 83.44 193 LYS A O 1
ATOM 1525 N N . ALA A 1 194 ? -14.445 -2.623 -4.336 1 75.56 194 ALA A N 1
ATOM 1526 C CA . ALA A 1 194 ? -15.008 -3.725 -3.559 1 75.56 194 ALA A CA 1
ATOM 1527 C C . ALA A 1 194 ? -16.188 -4.367 -4.289 1 75.56 194 ALA A C 1
ATOM 1529 O O . ALA A 1 194 ? -17.047 -3.666 -4.82 1 75.56 194 ALA A O 1
ATOM 1530 N N . GLY A 1 195 ? -16.078 -5.672 -4.367 1 71.12 195 GLY A N 1
ATOM 1531 C CA . GLY A 1 195 ? -17.188 -6.406 -4.965 1 71.12 195 GLY A CA 1
ATOM 1532 C C . GLY A 1 195 ? -16.984 -6.695 -6.441 1 71.12 195 GLY A C 1
ATOM 1533 O O . GLY A 1 195 ? -17.594 -7.609 -6.992 1 71.12 195 GLY A O 1
ATOM 1534 N N . GLN A 1 196 ? -16.219 -5.891 -7.117 1 84.38 196 GLN A N 1
ATOM 1535 C CA . GLN A 1 196 ? -15.891 -6.168 -8.516 1 84.38 196 GLN A CA 1
ATOM 1536 C C . GLN A 1 196 ? -14.977 -7.383 -8.633 1 84.38 196 GLN A C 1
ATOM 1538 O O . GLN A 1 196 ? -14.414 -7.848 -7.641 1 84.38 196 GLN A O 1
ATOM 1543 N N . GLU A 1 197 ? -14.969 -7.906 -9.828 1 89.44 197 GLU A N 1
ATOM 1544 C CA . GLU A 1 197 ? -14.328 -9.211 -9.969 1 89.44 197 GLU A CA 1
ATOM 1545 C C . GLU A 1 197 ? -13.047 -9.102 -10.789 1 89.44 197 GLU A C 1
ATOM 1547 O O . GLU A 1 197 ? -13.016 -8.438 -11.828 1 89.44 197 GLU A O 1
ATOM 1552 N N . LEU A 1 198 ? -12.031 -9.695 -10.234 1 96.5 198 LEU A N 1
ATOM 1553 C CA . LEU A 1 198 ? -10.766 -9.945 -10.906 1 96.5 198 LEU A CA 1
ATOM 1554 C C . LEU A 1 198 ? -10.688 -11.391 -11.406 1 96.5 198 LEU A C 1
ATOM 1556 O O . LEU A 1 198 ? -10.828 -12.328 -10.617 1 96.5 198 LEU A O 1
ATOM 1560 N N . MET A 1 199 ? -10.516 -11.547 -12.727 1 97.5 199 MET A N 1
ATOM 1561 C CA . MET A 1 199 ? -10.305 -12.883 -13.281 1 97.5 199 MET A CA 1
ATOM 1562 C C . MET A 1 199 ? -8.828 -13.266 -13.219 1 97.5 199 MET A C 1
ATOM 1564 O O . MET A 1 199 ? -7.965 -12.508 -13.672 1 97.5 199 MET A O 1
ATOM 1568 N N . VAL A 1 200 ? -8.547 -14.406 -12.664 1 97.75 200 VAL A N 1
ATOM 1569 C CA . VAL A 1 200 ? -7.188 -14.938 -12.578 1 97.75 200 VAL A CA 1
ATOM 1570 C C . VAL A 1 200 ? -7.137 -16.328 -13.211 1 97.75 200 VAL A C 1
ATOM 1572 O O . VAL A 1 200 ? -8.039 -17.141 -13.008 1 97.75 200 VAL A O 1
ATOM 1575 N N . ILE A 1 201 ? -6.156 -16.547 -14.016 1 98.25 201 ILE A N 1
ATOM 1576 C CA . ILE A 1 201 ? -5.918 -17.875 -14.594 1 98.25 201 ILE A CA 1
ATOM 1577 C C . ILE A 1 201 ? -4.91 -18.625 -13.742 1 98.25 201 ILE A C 1
ATOM 1579 O O . ILE A 1 201 ? -3.758 -18.219 -13.602 1 98.25 201 ILE A O 1
ATOM 1583 N N . GLU A 1 202 ? -5.328 -19.75 -13.148 1 97.69 202 GLU A N 1
ATOM 1584 C CA . GLU A 1 202 ? -4.461 -20.516 -12.258 1 97.69 202 GLU A CA 1
ATOM 1585 C C . GLU A 1 202 ? -3.875 -21.734 -12.969 1 97.69 202 GLU A C 1
ATOM 1587 O O . GLU A 1 202 ? -4.484 -22.281 -13.898 1 97.69 202 GLU A O 1
ATOM 1592 N N . PRO A 1 203 ? -2.666 -22.266 -12.492 1 97.94 203 PRO A N 1
ATOM 1593 C CA . PRO A 1 203 ? -1.933 -21.75 -11.336 1 97.94 203 PRO A CA 1
ATOM 1594 C C . PRO A 1 203 ? -1.341 -20.359 -11.602 1 97.94 203 PRO A C 1
ATOM 1596 O O . PRO A 1 203 ? -1.015 -20.031 -12.742 1 97.94 203 PRO A O 1
ATOM 1599 N N . ALA A 1 204 ? -1.276 -19.562 -10.523 1 97.88 204 ALA A N 1
ATOM 1600 C CA . ALA A 1 204 ? -0.865 -18.172 -10.68 1 97.88 204 ALA A CA 1
ATOM 1601 C C . ALA A 1 204 ? -0.14 -17.672 -9.438 1 97.88 204 ALA A C 1
ATOM 1603 O O . ALA A 1 204 ? -0.313 -18.219 -8.344 1 97.88 204 ALA A O 1
ATOM 1604 N N . TRP A 1 205 ? 0.651 -16.656 -9.688 1 96.94 205 TRP A N 1
ATOM 1605 C CA . TRP A 1 205 ? 1.239 -15.938 -8.562 1 96.94 205 TRP A CA 1
ATOM 1606 C C . TRP A 1 205 ? 0.158 -15.438 -7.609 1 96.94 205 TRP A C 1
ATOM 1608 O O . TRP A 1 205 ? -0.832 -14.844 -8.039 1 96.94 205 TRP A O 1
ATOM 1618 N N . PRO A 1 206 ? 0.254 -15.664 -6.309 1 93.75 206 PRO A N 1
ATOM 1619 C CA . PRO A 1 206 ? -0.84 -15.445 -5.359 1 93.75 206 PRO A CA 1
ATOM 1620 C C . PRO A 1 206 ? -1.115 -13.961 -5.117 1 93.75 206 PRO A C 1
ATOM 1622 O O . PRO A 1 206 ? -2.189 -13.602 -4.625 1 93.75 206 PRO A O 1
ATOM 1625 N N . ALA A 1 207 ? -0.24 -13.094 -5.453 1 95.06 207 ALA A N 1
ATOM 1626 C CA . ALA A 1 207 ? -0.35 -11.68 -5.129 1 95.06 207 ALA A CA 1
ATOM 1627 C C . ALA A 1 207 ? -1.58 -11.055 -5.789 1 95.06 207 ALA A C 1
ATOM 1629 O O . ALA A 1 207 ? -2.178 -10.125 -5.246 1 95.06 207 ALA A O 1
ATOM 1630 N N . TYR A 1 208 ? -2.014 -11.531 -6.953 1 97.69 208 TYR A N 1
ATOM 1631 C CA . TYR A 1 208 ? -3.182 -10.969 -7.617 1 97.69 208 TYR A CA 1
ATOM 1632 C C . TYR A 1 208 ? -4.422 -11.094 -6.742 1 97.69 208 TYR A C 1
ATOM 1634 O O . TYR A 1 208 ? -5.137 -10.117 -6.52 1 97.69 208 TYR A O 1
ATOM 1642 N N . LYS A 1 209 ? -4.59 -12.32 -6.262 1 93.75 209 LYS A N 1
ATOM 1643 C CA . LYS A 1 209 ? -5.719 -12.578 -5.375 1 93.75 209 LYS A CA 1
ATOM 1644 C C . LYS A 1 209 ? -5.594 -11.789 -4.074 1 93.75 209 LYS A C 1
ATOM 1646 O O . LYS A 1 209 ? -6.59 -11.281 -3.555 1 93.75 209 LYS A O 1
ATOM 1651 N N . GLU A 1 210 ? -4.422 -11.75 -3.58 1 91.75 210 GLU A N 1
ATOM 1652 C CA . GLU A 1 210 ? -4.188 -11.039 -2.328 1 91.75 210 GLU A CA 1
ATOM 1653 C C . GLU A 1 210 ? -4.531 -9.555 -2.465 1 91.75 210 GLU A C 1
ATOM 1655 O O . GLU A 1 210 ? -5.129 -8.969 -1.562 1 91.75 210 GLU A O 1
ATOM 1660 N N . CYS A 1 211 ? -4.137 -8.922 -3.549 1 96.19 211 CYS A N 1
ATOM 1661 C CA . CYS A 1 211 ? -4.445 -7.516 -3.797 1 96.19 211 CYS A CA 1
ATOM 1662 C C . CYS A 1 211 ? -5.949 -7.301 -3.922 1 96.19 211 CYS A C 1
ATOM 1664 O O . CYS A 1 211 ? -6.484 -6.332 -3.385 1 96.19 211 CYS A O 1
ATOM 1666 N N . ALA A 1 212 ? -6.629 -8.188 -4.672 1 92.25 212 ALA A N 1
ATOM 1667 C CA . ALA A 1 212 ? -8.086 -8.102 -4.805 1 92.25 212 ALA A CA 1
ATOM 1668 C C . ALA A 1 212 ? -8.766 -8.211 -3.445 1 92.25 212 ALA A C 1
ATOM 1670 O O . ALA A 1 212 ? -9.633 -7.406 -3.115 1 92.25 212 ALA A O 1
ATOM 1671 N N . ASP A 1 213 ? -8.281 -9.211 -2.672 1 86.94 213 ASP A N 1
ATOM 1672 C CA . ASP A 1 213 ? -8.836 -9.422 -1.338 1 86.94 213 ASP A CA 1
ATOM 1673 C C . ASP A 1 213 ? -8.641 -8.18 -0.461 1 86.94 213 ASP A C 1
ATOM 1675 O O . ASP A 1 213 ? -9.516 -7.84 0.337 1 86.94 213 ASP A O 1
ATOM 1679 N N . PHE A 1 214 ? -7.578 -7.52 -0.615 1 88.31 214 PHE A N 1
ATOM 1680 C CA . PHE A 1 214 ? -7.207 -6.367 0.198 1 88.31 214 PHE A CA 1
ATOM 1681 C C . PHE A 1 214 ? -8.258 -5.27 0.084 1 88.31 214 PHE A C 1
ATOM 1683 O O . PHE A 1 214 ? -8.547 -4.574 1.062 1 88.31 214 PHE A O 1
ATOM 1690 N N . ILE A 1 215 ? -8.852 -5.09 -1.066 1 85.31 215 ILE A N 1
ATOM 1691 C CA . ILE A 1 215 ? -9.805 -4.004 -1.264 1 85.31 215 ILE A CA 1
ATOM 1692 C C . ILE A 1 215 ? -11.227 -4.562 -1.283 1 85.31 215 ILE A C 1
ATOM 1694 O O . ILE A 1 215 ? -12.172 -3.85 -1.628 1 85.31 215 ILE A O 1
ATOM 1698 N N . GLY A 1 216 ? -11.336 -5.871 -1.029 1 76.62 216 GLY A N 1
ATOM 1699 C CA . GLY A 1 216 ? -12.664 -6.473 -0.985 1 76.62 216 GLY A CA 1
ATOM 1700 C C . GLY A 1 216 ? -13.188 -6.859 -2.355 1 76.62 216 GLY A C 1
ATOM 1701 O O . GLY A 1 216 ? -14.375 -7.164 -2.508 1 76.62 216 GLY A O 1
ATOM 1702 N N . ALA A 1 217 ? -12.32 -6.832 -3.375 1 84.75 217 ALA A N 1
ATOM 1703 C CA . ALA A 1 217 ? -12.703 -7.359 -4.68 1 84.75 217 ALA A CA 1
ATOM 1704 C C . ALA A 1 217 ? -12.719 -8.883 -4.672 1 84.75 217 ALA A C 1
ATOM 1706 O O . ALA A 1 217 ? -12.172 -9.516 -3.762 1 84.75 217 ALA A O 1
ATOM 1707 N N . ARG A 1 218 ? -13.391 -9.438 -5.66 1 81.12 218 ARG A N 1
ATOM 1708 C CA . ARG A 1 218 ? -13.539 -10.883 -5.727 1 81.12 218 ARG A CA 1
ATOM 1709 C C . ARG A 1 218 ? -12.688 -11.469 -6.844 1 81.12 218 ARG A C 1
ATOM 1711 O O . ARG A 1 218 ? -12.602 -10.906 -7.938 1 81.12 218 ARG A O 1
ATOM 1718 N N . THR A 1 219 ? -12.094 -12.578 -6.543 1 89.62 219 THR A N 1
ATOM 1719 C CA . THR A 1 219 ? -11.297 -13.258 -7.559 1 89.62 219 THR A CA 1
ATOM 1720 C C . THR A 1 219 ? -12.078 -14.406 -8.188 1 89.62 219 THR A C 1
ATOM 1722 O O . THR A 1 219 ? -12.602 -15.266 -7.477 1 89.62 219 THR A O 1
ATOM 1725 N N . LYS A 1 220 ? -12.266 -14.375 -9.453 1 90.38 220 LYS A N 1
ATOM 1726 C CA . LYS A 1 220 ? -12.75 -15.508 -10.234 1 90.38 220 LYS A CA 1
ATOM 1727 C C . LYS A 1 220 ? -11.594 -16.281 -10.859 1 90.38 220 LYS A C 1
ATOM 1729 O O . LYS A 1 220 ? -10.727 -15.695 -11.508 1 90.38 220 LYS A O 1
ATOM 1734 N N . VAL A 1 221 ? -11.68 -17.594 -10.68 1 93 221 VAL A N 1
ATOM 1735 C CA . VAL A 1 221 ? -10.516 -18.375 -11.055 1 93 221 VAL A CA 1
ATOM 1736 C C . VAL A 1 221 ? -10.852 -19.25 -12.258 1 93 221 VAL A C 1
ATOM 1738 O O . VAL A 1 221 ? -11.828 -20 -12.234 1 93 221 VAL A O 1
ATOM 1741 N N . LEU A 1 222 ? -10.117 -19.094 -13.328 1 96.69 222 LEU A N 1
ATOM 1742 C CA . LEU A 1 222 ? -10.086 -20.047 -14.43 1 96.69 222 LEU A CA 1
ATOM 1743 C C . LEU A 1 222 ? -8.938 -21.031 -14.258 1 96.69 222 LEU A C 1
ATOM 1745 O O . LEU A 1 222 ? -7.766 -20.656 -14.359 1 96.69 222 LEU A O 1
ATOM 1749 N N . ARG A 1 223 ? -9.242 -22.266 -14.062 1 96.62 223 ARG A N 1
ATOM 1750 C CA . ARG A 1 223 ? -8.227 -23.281 -13.797 1 96.62 223 ARG A CA 1
ATOM 1751 C C . ARG A 1 223 ? -7.703 -23.891 -15.102 1 96.62 223 ARG A C 1
ATOM 1753 O O . ARG A 1 223 ? -8.461 -24.094 -16.047 1 96.62 223 ARG A O 1
ATOM 1760 N N . THR A 1 224 ? -6.445 -24.094 -15.141 1 98.19 224 THR A N 1
ATOM 1761 C CA . THR A 1 224 ? -5.824 -24.859 -16.203 1 98.19 224 THR A CA 1
ATOM 1762 C C . THR A 1 224 ? -5.258 -26.172 -15.672 1 98.19 224 THR A C 1
ATOM 1764 O O . THR A 1 224 ? -5.219 -26.391 -14.453 1 98.19 224 THR A O 1
ATOM 1767 N N . THR A 1 225 ? -4.898 -27.062 -16.609 1 97.44 225 THR A N 1
ATOM 1768 C CA . THR A 1 225 ? -4.43 -28.391 -16.203 1 97.44 225 THR A CA 1
ATOM 1769 C C . THR A 1 225 ? -3.156 -28.766 -16.953 1 97.44 225 THR A C 1
ATOM 1771 O O . THR A 1 225 ? -2.838 -28.172 -17.984 1 97.44 225 THR A O 1
ATOM 1774 N N . ILE A 1 226 ? -2.457 -29.688 -16.375 1 97.69 226 ILE A N 1
ATOM 1775 C CA . ILE A 1 226 ? -1.245 -30.188 -17.016 1 97.69 226 ILE A CA 1
ATOM 1776 C C . ILE A 1 226 ? -1.605 -30.891 -18.328 1 97.69 226 ILE A C 1
ATOM 1778 O O . ILE A 1 226 ? -0.846 -30.828 -19.297 1 97.69 226 ILE A O 1
ATOM 1782 N N . GLU A 1 227 ? -2.766 -31.516 -18.406 1 96.94 227 GLU A N 1
ATOM 1783 C CA . GLU A 1 227 ? -3.227 -32.219 -19.594 1 96.94 227 GLU A CA 1
ATOM 1784 C C . GLU A 1 227 ? -3.379 -31.281 -20.781 1 96.94 227 GLU A C 1
ATOM 1786 O O . GLU A 1 227 ? -3.125 -31.672 -21.922 1 96.94 227 GLU A O 1
ATOM 1791 N N . ASN A 1 228 ? -3.77 -30.094 -20.453 1 96.69 228 ASN A N 1
ATOM 1792 C CA . ASN A 1 228 ? -3.906 -29.109 -21.516 1 96.69 228 ASN A CA 1
ATOM 1793 C C . ASN A 1 228 ? -2.686 -28.203 -21.594 1 96.69 228 ASN A C 1
ATOM 1795 O O . ASN A 1 228 ? -2.771 -27.078 -22.109 1 96.69 228 ASN A O 1
ATOM 1799 N N . LYS A 1 229 ? -1.63 -28.641 -20.969 1 98 229 LYS A N 1
ATOM 1800 C CA . LYS A 1 229 ? -0.359 -27.922 -20.953 1 98 229 LYS A CA 1
ATOM 1801 C C . LYS A 1 229 ? -0.539 -26.484 -20.469 1 98 229 LYS A C 1
ATOM 1803 O O . LYS A 1 229 ? 0.001 -25.547 -21.062 1 98 229 LYS A O 1
ATOM 1808 N N . TRP A 1 230 ? -1.471 -26.312 -19.547 1 98.44 230 TRP A N 1
ATOM 1809 C CA . TRP A 1 230 ? -1.709 -25.078 -18.812 1 98.44 230 TRP A CA 1
ATOM 1810 C C . TRP A 1 230 ? -2.332 -24.016 -19.719 1 98.44 230 TRP A C 1
ATOM 1812 O O . TRP A 1 230 ? -2.252 -22.812 -19.438 1 98.44 230 TRP A O 1
ATOM 1822 N N . THR A 1 231 ? -2.906 -24.359 -20.859 1 98.19 231 THR A N 1
ATOM 1823 C CA . THR A 1 231 ? -3.621 -23.453 -21.75 1 98.19 231 THR A CA 1
ATOM 1824 C C . THR A 1 231 ? -5.043 -23.219 -21.25 1 98.19 231 THR A C 1
ATOM 1826 O O . THR A 1 231 ? -5.781 -24.172 -21 1 98.19 231 THR A O 1
ATOM 1829 N N . PRO A 1 232 ? -5.434 -21.984 -21.109 1 98.25 232 PRO A N 1
ATOM 1830 C CA . PRO A 1 232 ? -6.781 -21.719 -20.609 1 98.25 232 PRO A CA 1
ATOM 1831 C C . PRO A 1 232 ? -7.871 -22.047 -21.625 1 98.25 232 PRO A C 1
ATOM 1833 O O . PRO A 1 232 ? -7.66 -21.875 -22.828 1 98.25 232 PRO A O 1
ATOM 1836 N N . ASP A 1 233 ? -8.977 -22.484 -21.141 1 97.81 233 ASP A N 1
ATOM 1837 C CA . ASP A 1 233 ? -10.172 -22.672 -21.953 1 97.81 233 ASP A CA 1
ATOM 1838 C C . ASP A 1 233 ? -10.859 -21.344 -22.234 1 97.81 233 ASP A C 1
ATOM 1840 O O . ASP A 1 233 ? -11.531 -20.797 -21.359 1 97.81 233 ASP A O 1
ATOM 1844 N N . LEU A 1 234 ? -10.852 -20.922 -23.453 1 97.5 234 LEU A N 1
ATOM 1845 C CA . LEU A 1 234 ? -11.312 -19.578 -23.812 1 97.5 234 LEU A CA 1
ATOM 1846 C C . LEU A 1 234 ? -12.836 -19.516 -23.797 1 97.5 234 LEU A C 1
ATOM 1848 O O . LEU A 1 234 ? -13.414 -18.453 -23.547 1 97.5 234 LEU A O 1
ATOM 1852 N N . LYS A 1 235 ? -13.484 -20.609 -24.125 1 96.88 235 LYS A N 1
ATOM 1853 C CA . LYS A 1 235 ? -14.938 -20.641 -24.016 1 96.88 235 LYS A CA 1
ATOM 1854 C C . LYS A 1 235 ? -15.383 -20.469 -22.578 1 96.88 235 LYS A C 1
ATOM 1856 O O . LYS A 1 235 ? -16.312 -19.703 -22.297 1 96.88 235 LYS A O 1
ATOM 1861 N N . GLN A 1 236 ? -14.703 -21.172 -21.766 1 95.56 236 GLN A N 1
ATOM 1862 C CA . GLN A 1 236 ? -15.008 -21.031 -20.344 1 95.56 236 GLN A CA 1
ATOM 1863 C C . GLN A 1 236 ? -14.727 -19.625 -19.844 1 95.56 236 GLN A C 1
ATOM 1865 O O . GLN A 1 236 ? -15.492 -19.062 -19.062 1 95.56 236 GLN A O 1
ATOM 1870 N N . LEU A 1 237 ? -13.602 -19.078 -20.297 1 96.44 237 LEU A N 1
ATOM 1871 C CA . LEU A 1 237 ? -13.258 -17.703 -19.938 1 96.44 237 LEU A CA 1
ATOM 1872 C C . LEU A 1 237 ? -14.391 -16.75 -20.312 1 96.44 237 LEU A C 1
ATOM 1874 O O . LEU A 1 237 ? -14.805 -15.93 -19.484 1 96.44 237 LEU A O 1
ATOM 1878 N N . GLU A 1 238 ? -14.828 -16.844 -21.469 1 95.31 238 GLU A N 1
ATOM 1879 C CA . GLU A 1 238 ? -15.891 -15.984 -21.969 1 95.31 238 GLU A CA 1
ATOM 1880 C C . GLU A 1 238 ? -17.172 -16.156 -21.156 1 95.31 238 GLU A C 1
ATOM 188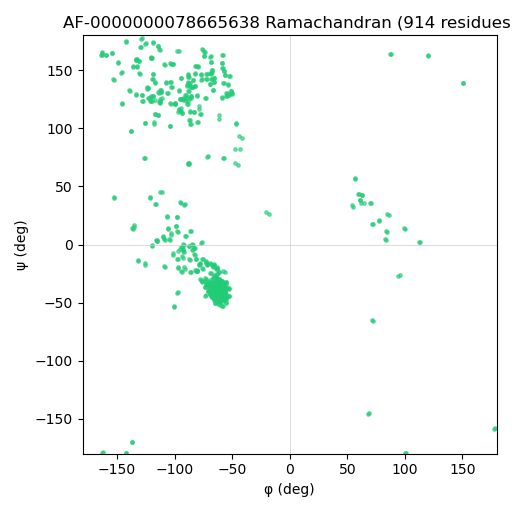2 O O . GLU A 1 238 ? -17.844 -15.18 -20.828 1 95.31 238 GLU A O 1
ATOM 1887 N N . GLU A 1 239 ? -17.469 -17.391 -20.828 1 91.62 239 GLU A N 1
ATOM 1888 C CA . GLU A 1 239 ? -18.688 -17.719 -20.094 1 91.62 239 GLU A CA 1
ATOM 1889 C C . GLU A 1 239 ? -18.609 -17.188 -18.656 1 91.62 239 GLU A C 1
ATOM 1891 O O . GLU A 1 239 ? -19.641 -16.891 -18.047 1 91.62 239 GLU A O 1
ATOM 1896 N N . MET A 1 240 ? -17.438 -17.016 -18.172 1 90.88 240 MET A N 1
ATOM 1897 C CA . MET A 1 240 ? -17.25 -16.594 -16.797 1 90.88 240 MET A CA 1
ATOM 1898 C C . MET A 1 240 ? -17.406 -15.078 -16.656 1 90.88 240 MET A C 1
ATOM 1900 O O . MET A 1 240 ? -17.625 -14.57 -15.547 1 90.88 240 MET A O 1
ATOM 1904 N N . VAL A 1 241 ? -17.234 -14.344 -17.734 1 91.38 241 VAL A N 1
ATOM 1905 C CA . VAL A 1 241 ? -17.344 -12.891 -17.719 1 91.38 241 VAL A CA 1
ATOM 1906 C C . VAL A 1 241 ? -18.781 -12.477 -17.422 1 91.38 241 VAL A C 1
ATOM 1908 O O . VAL A 1 241 ? -19.719 -13.078 -17.953 1 91.38 241 VAL A O 1
ATOM 1911 N N . ASN A 1 242 ? -18.922 -11.602 -16.562 1 82.62 242 ASN A N 1
ATOM 1912 C CA . ASN A 1 242 ? -20.203 -10.992 -16.219 1 82.62 242 ASN A CA 1
ATOM 1913 C C . ASN A 1 242 ? -20.062 -9.508 -15.922 1 82.62 242 ASN A C 1
ATOM 1915 O O . ASN A 1 242 ? -18.953 -8.961 -16 1 82.62 242 ASN A O 1
ATOM 1919 N N . PRO A 1 243 ? -21.094 -8.812 -15.586 1 80.12 243 PRO A N 1
ATOM 1920 C CA . PRO A 1 243 ? -21.047 -7.359 -15.43 1 80.12 243 PRO A CA 1
ATOM 1921 C C . PRO A 1 243 ? -20.172 -6.918 -14.266 1 80.12 243 PRO A C 1
ATOM 1923 O O . PRO A 1 243 ? -19.766 -5.758 -14.195 1 80.12 243 PRO A O 1
ATOM 1926 N N . SER A 1 244 ? -19.875 -7.844 -13.328 1 80.56 244 SER A N 1
ATOM 1927 C CA . SER A 1 244 ? -19.016 -7.508 -12.195 1 80.56 244 SER A CA 1
ATOM 1928 C C . SER A 1 244 ? -17.547 -7.707 -12.531 1 80.56 244 SER A C 1
ATOM 1930 O O . SER A 1 244 ? -16.672 -7.234 -11.805 1 80.56 244 SER A O 1
ATOM 1932 N N . THR A 1 245 ? -17.312 -8.398 -13.68 1 90.81 245 THR A N 1
ATOM 1933 C CA . THR A 1 245 ? -15.93 -8.617 -14.102 1 90.81 245 THR A CA 1
ATOM 1934 C C . THR A 1 245 ? -15.32 -7.328 -14.648 1 90.81 245 THR A C 1
ATOM 1936 O O . THR A 1 245 ? -15.898 -6.688 -15.531 1 90.81 245 THR A O 1
ATOM 1939 N N . LYS A 1 246 ? -14.164 -6.953 -14.078 1 95.31 246 LYS A N 1
ATOM 1940 C CA . LYS A 1 246 ? -13.625 -5.66 -14.484 1 95.31 246 LYS A CA 1
ATOM 1941 C C . LYS A 1 246 ? -12.188 -5.797 -14.977 1 95.31 246 LYS A C 1
ATOM 1943 O O . LYS A 1 246 ? -11.672 -4.91 -15.664 1 95.31 246 LYS A O 1
ATOM 1948 N N . MET A 1 247 ? -11.531 -6.91 -14.648 1 98.5 247 MET A N 1
ATOM 1949 C CA . MET A 1 247 ? -10.109 -7.047 -14.977 1 98.5 247 MET A CA 1
ATOM 1950 C C . MET A 1 247 ? -9.734 -8.516 -15.148 1 98.5 247 MET A C 1
ATOM 1952 O O . MET A 1 247 ? -10.258 -9.383 -14.453 1 98.5 247 MET A O 1
ATOM 1956 N N . ILE A 1 248 ? -8.883 -8.797 -16.109 1 98.75 248 ILE A N 1
ATOM 1957 C CA . ILE A 1 248 ? -8.211 -10.086 -16.25 1 98.75 248 ILE A CA 1
ATOM 1958 C C . ILE A 1 248 ? -6.719 -9.922 -15.961 1 98.75 248 ILE A C 1
ATOM 1960 O O . ILE A 1 248 ? -6.059 -9.062 -16.547 1 98.75 248 ILE A O 1
ATOM 1964 N N . ALA A 1 249 ? -6.168 -10.711 -15.031 1 98.75 249 ALA A N 1
ATOM 1965 C CA . ALA A 1 249 ? -4.73 -10.742 -14.766 1 98.75 249 ALA A CA 1
ATOM 1966 C C . ALA A 1 249 ? -4.047 -11.836 -15.586 1 98.75 249 ALA A C 1
ATOM 1968 O O . ALA A 1 249 ? -4.461 -13 -15.539 1 98.75 249 ALA A O 1
ATOM 1969 N N . LEU A 1 250 ? -3.076 -11.43 -16.328 1 98.62 250 LEU A N 1
ATOM 1970 C CA . LEU A 1 250 ? -2.252 -12.336 -17.125 1 98.62 250 LEU A CA 1
ATOM 1971 C C . LEU A 1 250 ? -0.801 -12.305 -16.656 1 98.62 250 LEU A C 1
ATOM 1973 O O . LEU A 1 250 ? -0.285 -11.242 -16.281 1 98.62 250 LEU A O 1
ATOM 1977 N N . ASN A 1 251 ? -0.211 -13.43 -16.609 1 98.62 251 ASN A N 1
ATOM 1978 C CA . ASN A 1 251 ? 1.21 -13.547 -16.297 1 98.62 251 ASN A CA 1
ATOM 1979 C C . ASN A 1 251 ? 1.892 -14.57 -17.203 1 98.62 251 ASN A C 1
ATOM 1981 O O . ASN A 1 251 ? 1.833 -15.773 -16.938 1 98.62 251 ASN A O 1
ATOM 1985 N N . TYR A 1 252 ? 2.527 -14.078 -18.25 1 98.31 252 TYR A N 1
ATOM 1986 C CA . TYR A 1 252 ? 3.258 -14.914 -19.203 1 98.31 252 TYR A CA 1
ATOM 1987 C C . TYR A 1 252 ? 4.578 -14.266 -19.594 1 98.31 252 TYR A C 1
ATOM 1989 O O . TYR A 1 252 ? 4.605 -13.102 -20.016 1 98.31 252 TYR A O 1
ATOM 1997 N N . PRO A 1 253 ? 5.684 -14.992 -19.578 1 98.44 253 PRO A N 1
ATOM 1998 C CA . PRO A 1 253 ? 5.805 -16.375 -19.094 1 98.44 253 PRO A CA 1
ATOM 1999 C C . PRO A 1 253 ? 5.258 -16.547 -17.672 1 98.44 253 PRO A C 1
ATOM 2001 O O . PRO A 1 253 ? 5.418 -15.656 -16.828 1 98.44 253 PRO A O 1
ATOM 2004 N N . ASN A 1 254 ? 4.676 -17.672 -17.422 1 98.75 254 ASN A N 1
ATOM 2005 C CA . ASN A 1 254 ? 3.824 -17.859 -16.25 1 98.75 254 ASN A CA 1
ATOM 2006 C C . ASN A 1 254 ? 4.625 -18.344 -15.055 1 98.75 254 ASN A C 1
ATOM 2008 O O . ASN A 1 254 ? 5.512 -19.188 -15.188 1 98.75 254 ASN A O 1
ATOM 2012 N N . ASN A 1 255 ? 4.551 -17.766 -13.961 1 98.44 255 ASN A N 1
ATOM 2013 C CA . ASN A 1 255 ? 4.836 -18.297 -12.641 1 98.44 255 ASN A CA 1
ATOM 2014 C C . ASN A 1 255 ? 3.619 -19 -12.039 1 98.44 255 ASN A C 1
ATOM 2016 O O . ASN A 1 255 ? 2.639 -18.344 -11.68 1 98.44 255 ASN A O 1
ATOM 2020 N N . PRO A 1 256 ? 3.602 -20.266 -12.039 1 98.31 256 PRO A N 1
ATOM 2021 C CA . PRO A 1 256 ? 4.766 -21.125 -11.773 1 98.31 256 PRO A CA 1
ATOM 2022 C C . PRO A 1 256 ? 5.102 -22.031 -12.945 1 98.31 256 PRO A C 1
ATOM 2024 O O . PRO A 1 256 ? 6.098 -22.766 -12.898 1 98.31 256 PRO A O 1
ATOM 2027 N N . THR A 1 257 ? 4.383 -22.031 -14.039 1 98.69 257 THR A N 1
ATOM 2028 C CA . THR A 1 257 ? 4.414 -23.156 -14.969 1 98.69 257 THR A CA 1
ATOM 2029 C C . THR A 1 257 ? 5.438 -22.891 -16.078 1 98.69 257 THR A C 1
ATOM 2031 O O . THR A 1 257 ? 5.824 -23.828 -16.797 1 98.69 257 THR A O 1
ATOM 2034 N N . GLY A 1 258 ? 5.73 -21.641 -16.297 1 98.62 258 GLY A N 1
ATOM 2035 C CA . GLY A 1 258 ? 6.605 -21.281 -17.391 1 98.62 258 GLY A CA 1
ATOM 2036 C C . GLY A 1 258 ? 5.879 -21.188 -18.719 1 98.62 258 GLY A C 1
ATOM 2037 O O . GLY A 1 258 ? 6.488 -20.859 -19.75 1 98.62 258 GLY A O 1
ATOM 2038 N N . LYS A 1 259 ? 4.617 -21.328 -18.734 1 98.5 259 LYS A N 1
ATOM 2039 C CA . LYS A 1 259 ? 3.799 -21.328 -19.953 1 98.5 259 LYS A CA 1
ATOM 2040 C C . LYS A 1 259 ? 3.828 -19.969 -20.641 1 98.5 259 LYS A C 1
ATOM 2042 O O . LYS A 1 259 ? 3.814 -18.938 -19.984 1 98.5 259 LYS A O 1
ATOM 2047 N N . ILE A 1 260 ? 3.904 -19.938 -21.969 1 98.5 260 ILE A N 1
ATOM 2048 C CA . ILE A 1 260 ? 3.652 -18.781 -22.828 1 98.5 260 ILE A CA 1
ATOM 2049 C C . ILE A 1 260 ? 2.486 -19.078 -23.766 1 98.5 260 ILE A C 1
ATOM 2051 O O . ILE A 1 260 ? 2.443 -20.141 -24.391 1 98.5 260 ILE A O 1
ATOM 2055 N N . LEU A 1 261 ? 1.547 -18.25 -23.797 1 97.88 261 LEU A N 1
ATOM 2056 C CA . LEU A 1 261 ? 0.409 -18.438 -24.688 1 97.88 261 LEU A CA 1
ATOM 2057 C C . LEU A 1 261 ? 0.773 -18.062 -26.109 1 97.88 261 LEU A C 1
ATOM 2059 O O . LEU A 1 261 ? 1.544 -17.125 -26.344 1 97.88 261 LEU A O 1
ATOM 2063 N N . ASP A 1 262 ? 0.21 -18.75 -27.031 1 95.69 262 ASP A N 1
ATOM 2064 C CA . ASP A 1 262 ? 0.445 -18.391 -28.422 1 95.69 262 ASP A CA 1
ATOM 2065 C C . ASP A 1 262 ? -0.334 -17.141 -28.812 1 95.69 262 ASP A C 1
ATOM 2067 O O . ASP A 1 262 ? -1.233 -16.719 -28.094 1 95.69 262 ASP A O 1
ATOM 2071 N N . GLY A 1 263 ? -0.004 -16.594 -29.938 1 95.56 263 GLY A N 1
ATOM 2072 C CA . GLY A 1 263 ? -0.582 -15.344 -30.406 1 95.56 263 GLY A CA 1
ATOM 2073 C C . GLY A 1 263 ? -2.086 -15.414 -30.578 1 95.56 263 GLY A C 1
ATOM 2074 O O . GLY A 1 263 ? -2.799 -14.461 -30.266 1 95.56 263 GLY A O 1
ATOM 2075 N N . LYS A 1 264 ? -2.561 -16.484 -31.094 1 95.69 264 LYS A N 1
ATOM 2076 C CA . LYS A 1 264 ? -3.99 -16.641 -31.344 1 95.69 264 LYS A CA 1
ATOM 2077 C C . LYS A 1 264 ? -4.781 -16.625 -30.031 1 95.69 264 LYS A C 1
ATOM 2079 O O . LYS A 1 264 ? -5.832 -15.992 -29.938 1 95.69 264 LYS A O 1
ATOM 2084 N N . THR A 1 265 ? -4.27 -17.391 -29.109 1 96.81 265 THR A N 1
ATOM 2085 C CA . THR A 1 265 ? -4.91 -17.438 -27.797 1 96.81 265 THR A CA 1
ATOM 2086 C C . THR A 1 265 ? -4.926 -16.062 -27.141 1 96.81 265 THR A C 1
ATOM 2088 O O . THR A 1 265 ? -5.957 -15.633 -26.625 1 96.81 265 THR A O 1
ATOM 2091 N N . MET A 1 266 ? -3.854 -15.352 -27.203 1 97.44 266 MET A N 1
ATOM 2092 C CA . MET A 1 266 ? -3.75 -14.016 -26.625 1 97.44 266 MET A CA 1
ATOM 2093 C C . MET A 1 266 ? -4.695 -13.047 -27.328 1 97.44 266 MET A C 1
ATOM 2095 O O . MET A 1 266 ? -5.336 -12.219 -26.672 1 97.44 266 MET A O 1
ATOM 2099 N N . GLU A 1 267 ? -4.754 -13.117 -28.625 1 97.19 267 GLU A N 1
ATOM 2100 C CA . GLU A 1 267 ? -5.66 -12.266 -29.391 1 97.19 267 GLU A CA 1
ATOM 2101 C C . GLU A 1 267 ? -7.109 -12.469 -28.953 1 97.19 267 GLU A C 1
ATOM 2103 O O . GLU A 1 267 ? -7.871 -11.508 -28.859 1 97.19 267 GLU A O 1
ATOM 2108 N N . ARG A 1 268 ? -7.434 -13.68 -28.781 1 97.5 268 ARG A N 1
ATOM 2109 C CA . ARG A 1 268 ? -8.797 -13.984 -28.359 1 97.5 268 ARG A CA 1
ATOM 2110 C C . ARG A 1 268 ? -9.078 -13.438 -26.969 1 97.5 268 ARG A C 1
ATOM 2112 O O . ARG A 1 268 ? -10.18 -12.938 -26.703 1 97.5 268 ARG A O 1
ATOM 2119 N N . ILE A 1 269 ? -8.156 -13.594 -26.031 1 98.25 269 ILE A N 1
ATOM 2120 C CA . ILE A 1 269 ? -8.312 -13.047 -24.688 1 98.25 269 ILE A CA 1
ATOM 2121 C C . ILE A 1 269 ? -8.508 -11.531 -24.766 1 98.25 269 ILE A C 1
ATOM 2123 O O . ILE A 1 269 ? -9.398 -10.984 -24.109 1 98.25 269 ILE A O 1
ATOM 2127 N N . VAL A 1 270 ? -7.707 -10.836 -25.609 1 98.25 270 VAL A N 1
ATOM 2128 C CA . VAL A 1 270 ? -7.801 -9.391 -25.766 1 98.25 270 VAL A CA 1
ATOM 2129 C C . VAL A 1 270 ? -9.164 -9.023 -26.344 1 98.25 270 VAL A C 1
ATOM 2131 O O . VAL A 1 270 ? -9.781 -8.039 -25.938 1 98.25 270 VAL A O 1
ATOM 2134 N N . SER A 1 271 ? -9.633 -9.852 -27.266 1 98 271 SER A N 1
ATOM 2135 C CA . SER A 1 271 ? -10.945 -9.609 -27.859 1 98 271 SER A CA 1
ATOM 2136 C C . SER A 1 271 ? -12.055 -9.719 -26.828 1 98 271 SER A C 1
ATOM 2138 O O . SER A 1 271 ? -12.977 -8.898 -26.812 1 98 271 SER A O 1
ATOM 2140 N N . ILE A 1 272 ? -11.953 -10.742 -26.016 1 97.81 272 ILE A N 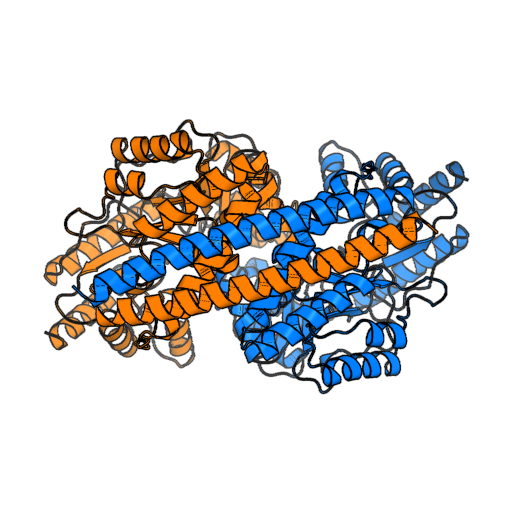1
ATOM 2141 C CA . ILE A 1 272 ? -12.93 -10.922 -24.938 1 97.81 272 ILE A CA 1
ATOM 2142 C C . ILE A 1 272 ? -12.914 -9.703 -24.016 1 97.81 272 ILE A C 1
ATOM 2144 O O . ILE A 1 272 ? -13.969 -9.203 -23.625 1 97.81 272 ILE A O 1
ATOM 2148 N N . ALA A 1 273 ? -11.742 -9.203 -23.688 1 98.38 273 ALA A N 1
ATOM 2149 C CA . ALA A 1 273 ? -11.617 -8.031 -22.828 1 98.38 273 ALA A CA 1
ATOM 2150 C C . ALA A 1 273 ? -12.219 -6.797 -23.484 1 98.38 273 ALA A C 1
ATOM 2152 O O . ALA A 1 273 ? -12.945 -6.035 -22.844 1 98.38 273 ALA A O 1
ATOM 2153 N N . LYS A 1 274 ? -11.938 -6.59 -24.781 1 97.25 274 LYS A N 1
ATOM 2154 C CA . LYS A 1 274 ? -12.461 -5.461 -25.547 1 97.25 274 LYS A CA 1
ATOM 2155 C C . LYS A 1 274 ? -13.984 -5.48 -25.594 1 97.25 274 LYS A C 1
ATOM 2157 O O . LYS A 1 274 ? -14.633 -4.465 -25.328 1 97.25 274 LYS A O 1
ATOM 2162 N N . ASP A 1 275 ? -14.461 -6.648 -25.891 1 97.06 275 ASP A N 1
ATOM 2163 C CA . ASP A 1 275 ? -15.906 -6.812 -26.047 1 97.06 275 ASP A CA 1
ATOM 2164 C C . ASP A 1 275 ? -16.641 -6.523 -24.734 1 97.06 275 ASP A C 1
ATOM 2166 O O . ASP A 1 275 ? -17.812 -6.145 -24.75 1 97.06 275 ASP A O 1
ATOM 2170 N N . ASN A 1 276 ? -15.961 -6.684 -23.641 1 96.31 276 ASN A N 1
ATOM 2171 C CA . ASN A 1 276 ? -16.609 -6.551 -22.344 1 96.31 276 ASN A CA 1
ATOM 2172 C C . ASN A 1 276 ? -16.062 -5.371 -21.562 1 96.31 276 ASN A C 1
ATOM 2174 O O . ASN A 1 276 ? -16.375 -5.215 -20.375 1 96.31 276 ASN A O 1
ATOM 2178 N N . ASP A 1 277 ? -15.156 -4.582 -22.125 1 97.38 277 ASP A N 1
ATOM 2179 C CA . ASP A 1 277 ? -14.594 -3.365 -21.547 1 97.38 277 ASP A CA 1
ATOM 2180 C C . ASP A 1 277 ? -13.828 -3.672 -20.266 1 97.38 277 ASP A C 1
ATOM 2182 O O . ASP A 1 277 ? -13.984 -2.979 -19.266 1 97.38 277 ASP A O 1
ATOM 2186 N N . LEU A 1 278 ? -13.055 -4.742 -20.297 1 98.38 278 LEU A N 1
ATOM 2187 C CA . LEU A 1 278 ? -12.266 -5.168 -19.156 1 98.38 278 LEU A CA 1
ATOM 2188 C C . LEU A 1 278 ? -10.844 -4.613 -19.234 1 98.38 278 LEU A C 1
ATOM 2190 O O . LEU A 1 278 ? -10.273 -4.512 -20.328 1 98.38 278 LEU A O 1
ATOM 2194 N N . TYR A 1 279 ? -10.281 -4.254 -18.094 1 98.75 279 TYR A N 1
ATOM 2195 C CA . TYR A 1 279 ? -8.836 -4.035 -18.031 1 98.75 279 TYR A CA 1
ATOM 2196 C C . TYR A 1 279 ? -8.078 -5.352 -18.188 1 98.75 279 TYR A C 1
ATOM 2198 O O . TYR A 1 279 ? -8.578 -6.41 -17.781 1 98.75 279 TYR A O 1
ATOM 2206 N N . ILE A 1 280 ? -6.926 -5.309 -18.781 1 98.81 280 ILE A N 1
ATOM 2207 C CA . ILE A 1 280 ? -5.992 -6.426 -18.781 1 98.81 280 ILE A CA 1
ATOM 2208 C C . ILE A 1 280 ? -4.727 -6.039 -18.016 1 98.81 280 ILE A C 1
ATOM 2210 O O . ILE A 1 280 ? -4.004 -5.125 -18.438 1 98.81 280 ILE A O 1
ATOM 2214 N N . LEU A 1 281 ? -4.492 -6.613 -16.906 1 98.88 281 LEU A N 1
ATOM 2215 C CA . LEU A 1 281 ? -3.213 -6.516 -16.219 1 98.88 281 LEU A CA 1
ATOM 2216 C C . LEU A 1 281 ? -2.25 -7.594 -16.703 1 98.88 281 LEU A C 1
ATOM 2218 O O . LEU A 1 281 ? -2.436 -8.773 -16.391 1 98.88 281 LEU A O 1
ATOM 2222 N N . SER A 1 282 ? -1.291 -7.219 -17.438 1 98.81 282 SER A N 1
ATOM 2223 C CA . SER A 1 282 ? -0.302 -8.164 -17.953 1 98.81 282 SER A CA 1
ATOM 2224 C C . SER A 1 282 ? 1.015 -8.055 -17.188 1 98.81 282 SER A C 1
ATOM 2226 O O . SER A 1 282 ? 1.811 -7.145 -17.438 1 98.81 282 SER A O 1
ATOM 2228 N N . ASP A 1 283 ? 1.226 -8.977 -16.297 1 98.75 283 ASP A N 1
ATOM 2229 C CA . ASP A 1 283 ? 2.477 -9.086 -15.547 1 98.75 283 ASP A CA 1
ATOM 2230 C C . ASP A 1 283 ? 3.551 -9.781 -16.375 1 98.75 283 ASP A C 1
ATOM 2232 O O . ASP A 1 283 ? 3.555 -11.008 -16.5 1 98.75 283 ASP A O 1
ATOM 2236 N N . GLU A 1 284 ? 4.484 -8.992 -16.859 1 98.56 284 GLU A N 1
ATOM 2237 C CA . GLU A 1 284 ? 5.469 -9.492 -17.812 1 98.56 284 GLU A CA 1
ATOM 2238 C C . GLU A 1 284 ? 6.879 -9.43 -17.25 1 98.56 284 GLU A C 1
ATOM 2240 O O . GLU A 1 284 ? 7.84 -9.164 -17.969 1 98.56 284 GLU A O 1
ATOM 2245 N N . VAL A 1 285 ? 7.008 -9.648 -15.953 1 97.94 285 VAL A N 1
ATOM 2246 C CA . VAL A 1 285 ? 8.289 -9.523 -15.266 1 97.94 285 VAL A CA 1
ATOM 2247 C C . VAL A 1 285 ? 9.273 -10.547 -15.82 1 97.94 285 VAL A C 1
ATOM 2249 O O . VAL A 1 285 ? 10.492 -10.367 -15.727 1 97.94 285 VAL A O 1
ATOM 2252 N N . TYR A 1 286 ? 8.781 -11.617 -16.484 1 98.19 286 TYR A N 1
ATOM 2253 C CA . TYR A 1 286 ? 9.641 -12.68 -17 1 98.19 286 TYR A CA 1
ATOM 2254 C C . TYR A 1 286 ? 9.781 -12.594 -18.516 1 98.19 286 TYR A C 1
ATOM 2256 O O . TYR A 1 286 ? 10.242 -13.539 -19.156 1 98.19 286 TYR A O 1
ATOM 2264 N N . ALA A 1 287 ? 9.383 -11.508 -19.141 1 96.88 287 ALA A N 1
ATOM 2265 C CA . ALA A 1 287 ? 9.328 -11.383 -20.594 1 96.88 287 ALA A CA 1
ATOM 2266 C C . ALA A 1 287 ? 10.688 -11.688 -21.219 1 96.88 287 ALA A C 1
ATOM 2268 O O . ALA A 1 287 ? 10.758 -12.266 -22.312 1 96.88 287 ALA A O 1
ATOM 2269 N N . ASP A 1 288 ? 11.742 -11.359 -20.562 1 95.25 288 ASP A N 1
ATOM 2270 C CA . ASP A 1 288 ? 13.078 -11.562 -21.125 1 95.25 288 ASP A CA 1
ATOM 2271 C C . ASP A 1 288 ? 13.477 -13.031 -21.062 1 95.25 288 ASP A C 1
ATOM 2273 O O . ASP A 1 288 ? 14.414 -13.453 -21.75 1 95.25 288 ASP A O 1
ATOM 2277 N N . TYR A 1 289 ? 12.859 -13.742 -20.234 1 97.81 289 TYR A N 1
ATOM 2278 C CA . TYR A 1 289 ? 13.117 -15.18 -20.141 1 97.81 289 TYR A CA 1
ATOM 2279 C C . TYR A 1 289 ? 12.117 -15.969 -20.969 1 97.81 289 TYR A C 1
ATOM 2281 O O . TYR A 1 289 ? 11.648 -17.031 -20.547 1 97.81 289 TYR A O 1
ATOM 2289 N N . ALA A 1 290 ? 11.719 -15.469 -22.094 1 97.75 290 ALA A N 1
ATOM 2290 C CA . ALA A 1 290 ? 10.875 -16.172 -23.047 1 97.75 290 ALA A CA 1
ATOM 2291 C C . ALA A 1 290 ? 11.711 -16.984 -24.031 1 97.75 290 ALA A C 1
ATOM 2293 O O . ALA A 1 290 ? 12.531 -16.438 -24.75 1 97.75 290 ALA A O 1
ATOM 2294 N N . PHE A 1 291 ? 11.5 -18.25 -24.078 1 97.06 291 PHE A N 1
ATOM 2295 C CA . PHE A 1 291 ? 12.305 -19.109 -24.938 1 97.06 291 PHE A CA 1
ATOM 2296 C C . PHE A 1 291 ? 11.484 -19.609 -26.125 1 97.06 291 PHE A C 1
ATOM 2298 O O . PHE A 1 291 ? 11.914 -20.516 -26.844 1 97.06 291 PHE A O 1
ATOM 2305 N N . LYS A 1 292 ? 10.273 -19.141 -26.203 1 95.75 292 LYS A N 1
ATOM 2306 C CA . LYS A 1 292 ? 9.391 -19.203 -27.375 1 95.75 292 LYS A CA 1
ATOM 2307 C C . LYS A 1 292 ? 8.898 -17.812 -27.766 1 95.75 292 LYS A C 1
ATOM 2309 O O . LYS A 1 292 ? 9.195 -16.828 -27.078 1 95.75 292 LYS A O 1
ATOM 2314 N N . LYS A 1 293 ? 8.242 -17.812 -28.859 1 93.94 293 LYS A N 1
ATOM 2315 C CA . LYS A 1 293 ? 7.711 -16.531 -29.297 1 93.94 293 LYS A CA 1
ATOM 2316 C C . LYS A 1 293 ? 6.777 -15.93 -28.25 1 93.94 293 LYS A C 1
ATOM 2318 O O . LYS A 1 293 ? 5.883 -16.609 -27.75 1 93.94 293 LYS A O 1
ATOM 2323 N N . PHE A 1 294 ? 7.047 -14.734 -27.875 1 93.94 294 PHE A N 1
ATOM 2324 C CA . PHE A 1 294 ? 6.277 -13.984 -26.875 1 93.94 294 PHE A CA 1
ATOM 2325 C C . PHE A 1 294 ? 5.996 -12.57 -27.375 1 93.94 294 PHE A C 1
ATOM 2327 O O . PHE A 1 294 ? 6.879 -11.906 -27.922 1 93.94 294 PHE A O 1
ATOM 2334 N N . ALA A 1 295 ? 4.723 -12.203 -27.297 1 93.19 295 ALA A N 1
ATOM 2335 C CA . ALA A 1 295 ? 4.34 -10.828 -27.594 1 93.19 295 ALA A CA 1
ATOM 2336 C C . ALA A 1 295 ? 3.801 -10.125 -26.359 1 93.19 295 ALA A C 1
ATOM 2338 O O . ALA A 1 295 ? 2.965 -10.672 -25.641 1 93.19 295 ALA A O 1
ATOM 2339 N N . SER A 1 296 ? 4.336 -8.969 -26.156 1 95.19 296 SER A N 1
ATOM 2340 C CA . SER A 1 296 ? 3.855 -8.164 -25.031 1 95.19 296 SER A CA 1
ATOM 2341 C C . SER A 1 296 ? 2.426 -7.691 -25.266 1 95.19 296 SER A C 1
ATOM 2343 O O . SER A 1 296 ? 1.987 -7.562 -26.422 1 95.19 296 SER A O 1
ATOM 2345 N N . ILE A 1 297 ? 1.722 -7.375 -24.203 1 95.69 297 ILE A N 1
ATOM 2346 C CA . ILE A 1 297 ? 0.318 -6.98 -24.25 1 95.69 297 ILE A CA 1
ATOM 2347 C C . ILE A 1 297 ? 0.175 -5.668 -25.016 1 95.69 297 ILE A C 1
ATOM 2349 O O . ILE A 1 297 ? -0.864 -5.406 -25.625 1 95.69 297 ILE A O 1
ATOM 2353 N N . HIS A 1 298 ? 1.192 -4.84 -24.984 1 89.69 298 HIS A N 1
ATOM 2354 C CA . HIS A 1 298 ? 1.127 -3.525 -25.625 1 89.69 298 HIS A CA 1
ATOM 2355 C C . HIS A 1 298 ? 1.095 -3.643 -27.141 1 89.69 298 HIS A C 1
ATOM 2357 O O . HIS A 1 298 ? 0.768 -2.678 -27.828 1 89.69 298 HIS A O 1
ATOM 2363 N N . GLU A 1 299 ? 1.448 -4.773 -27.562 1 89.44 299 GLU A N 1
ATOM 2364 C CA . GLU A 1 299 ? 1.403 -5 -29 1 89.44 299 GLU A CA 1
ATOM 2365 C C . GLU A 1 299 ? -0.028 -5.215 -29.484 1 89.44 299 GLU A C 1
ATOM 2367 O O . GLU A 1 299 ? -0.296 -5.184 -30.688 1 89.44 299 GLU A O 1
ATOM 2372 N N . TYR A 1 300 ? -0.809 -5.395 -28.5 1 90.88 300 TYR A N 1
ATOM 2373 C CA . TYR A 1 300 ? -2.211 -5.605 -28.844 1 90.88 300 TYR A CA 1
ATOM 2374 C C . TYR A 1 300 ? -2.998 -4.301 -28.75 1 90.88 300 TYR A C 1
ATOM 2376 O O . TYR A 1 300 ? -2.672 -3.432 -27.938 1 90.88 300 TYR A O 1
ATOM 2384 N N . ASP A 1 301 ? -3.557 -3.697 -29.719 1 89.25 301 ASP A N 1
ATOM 2385 C CA . ASP A 1 301 ? -4.262 -2.424 -29.844 1 89.25 301 ASP A CA 1
ATOM 2386 C C . ASP A 1 301 ? -5.457 -2.369 -28.891 1 89.25 301 ASP A C 1
ATOM 2388 O O . ASP A 1 301 ? -6.605 -2.486 -29.328 1 89.25 301 ASP A O 1
ATOM 2392 N N . TYR A 1 302 ? -5.152 -2.188 -27.594 1 96.06 302 TYR A N 1
ATOM 2393 C CA . TYR A 1 302 ? -6.188 -2.055 -26.578 1 96.06 302 TYR A CA 1
ATOM 2394 C C . TYR A 1 302 ? -5.758 -1.089 -25.484 1 96.06 302 TYR A C 1
ATOM 2396 O O . TYR A 1 302 ? -4.738 -1.308 -24.828 1 96.06 302 TYR A O 1
ATOM 2404 N N . ASP A 1 303 ? -6.445 -0.036 -25.234 1 95.56 303 ASP A N 1
ATOM 2405 C CA . ASP A 1 303 ? -6.016 1.093 -24.406 1 95.56 303 ASP A CA 1
ATOM 2406 C C . ASP A 1 303 ? -6.227 0.807 -22.922 1 95.56 303 ASP A C 1
ATOM 2408 O O . ASP A 1 303 ? -5.801 1.588 -22.062 1 95.56 303 ASP A O 1
ATOM 2412 N N . LYS A 1 304 ? -6.824 -0.381 -22.594 1 97.94 304 LYS A N 1
ATOM 2413 C CA . LYS A 1 304 ? -7.051 -0.709 -21.188 1 97.94 304 LYS A CA 1
ATOM 2414 C C . LYS A 1 304 ? -6.078 -1.785 -20.703 1 97.94 304 LYS A C 1
ATOM 2416 O O . LYS A 1 304 ? -6.344 -2.475 -19.719 1 97.94 304 LYS A O 1
ATOM 2421 N N . CYS A 1 305 ? -4.977 -1.859 -21.406 1 98.31 305 CYS A N 1
ATOM 2422 C CA . CYS A 1 305 ? -3.914 -2.77 -21 1 98.31 305 CYS A CA 1
ATOM 2423 C C . CYS A 1 305 ? -2.959 -2.086 -20.031 1 98.31 305 CYS A C 1
ATOM 2425 O O . CYS A 1 305 ? -2.643 -0.906 -20.188 1 98.31 305 CYS A O 1
ATOM 2427 N N . ILE A 1 306 ? -2.584 -2.797 -18.984 1 98.81 306 ILE A N 1
ATOM 2428 C CA . ILE A 1 306 ? -1.536 -2.395 -18.062 1 98.81 306 ILE A CA 1
ATOM 2429 C C . ILE A 1 306 ? -0.385 -3.395 -18.109 1 98.81 306 ILE A C 1
ATOM 2431 O O . ILE A 1 306 ? -0.554 -4.562 -17.766 1 98.81 306 ILE A O 1
ATOM 2435 N N . LEU A 1 307 ? 0.699 -2.941 -18.594 1 98.69 307 LEU A N 1
ATOM 2436 C CA . LEU A 1 307 ? 1.914 -3.748 -18.578 1 98.69 307 LEU A CA 1
ATOM 2437 C C . LEU A 1 307 ? 2.705 -3.533 -17.297 1 98.69 307 LEU A C 1
ATOM 2439 O O . LEU A 1 307 ? 2.961 -2.393 -16.906 1 98.69 307 LEU A O 1
ATOM 2443 N N . VAL A 1 308 ? 3.037 -4.586 -16.594 1 98.75 308 VAL A N 1
ATOM 2444 C CA . VAL A 1 308 ? 3.875 -4.531 -15.398 1 98.75 308 VAL A CA 1
ATOM 2445 C C . VAL A 1 308 ? 5.211 -5.219 -15.672 1 98.75 308 VAL A C 1
ATOM 2447 O O . VAL A 1 308 ? 5.25 -6.305 -16.25 1 98.75 308 VAL A O 1
ATOM 2450 N N . SER A 1 309 ? 6.242 -4.594 -15.312 1 98.44 309 SER A N 1
ATOM 2451 C CA . SER A 1 309 ? 7.582 -5.16 -15.398 1 98.44 309 SER A CA 1
ATOM 2452 C C . SER A 1 309 ? 8.43 -4.754 -14.195 1 98.44 309 SER A C 1
ATOM 2454 O O . SER A 1 309 ? 7.934 -4.117 -13.266 1 98.44 309 SER A O 1
ATOM 2456 N N . SER A 1 310 ? 9.641 -5.316 -14.109 1 97.75 310 SER A N 1
ATOM 2457 C CA . SER A 1 310 ? 10.516 -5.062 -12.977 1 97.75 310 SER A CA 1
ATOM 2458 C C . SER A 1 310 ? 11.984 -5.246 -13.352 1 97.75 310 SER A C 1
ATOM 2460 O O . SER A 1 310 ? 12.289 -5.797 -14.414 1 97.75 310 SER A O 1
ATOM 2462 N N . PHE A 1 311 ? 12.852 -4.758 -12.531 1 98.25 311 PHE A N 1
ATOM 2463 C CA . PHE A 1 311 ? 14.281 -4.941 -12.695 1 98.25 311 PHE A CA 1
ATOM 2464 C C . PHE A 1 311 ? 14.773 -6.152 -11.914 1 98.25 311 PHE A C 1
ATOM 2466 O O . PHE A 1 311 ? 15.938 -6.543 -12.023 1 98.25 311 PHE A O 1
ATOM 2473 N N . SER A 1 312 ? 13.891 -6.785 -11.219 1 97.44 312 SER A N 1
ATOM 2474 C CA . SER A 1 312 ? 14.219 -7.828 -10.25 1 97.44 312 SER A CA 1
ATOM 2475 C C . SER A 1 312 ? 14.734 -9.086 -10.953 1 97.44 312 SER A C 1
ATOM 2477 O O . SER A 1 312 ? 15.562 -9.812 -10.398 1 97.44 312 SER A O 1
ATOM 2479 N N . LYS A 1 313 ? 14.141 -9.383 -12.133 1 96.81 313 LYS A N 1
ATOM 2480 C CA . LYS A 1 313 ? 14.43 -10.672 -12.758 1 96.81 313 LYS A CA 1
ATOM 2481 C C . LYS A 1 313 ? 15.453 -10.516 -13.875 1 96.81 313 LYS A C 1
ATOM 2483 O O . LYS A 1 313 ? 16.578 -11 -13.766 1 96.81 313 LYS A O 1
ATOM 2488 N N . ARG A 1 314 ? 15.141 -9.625 -14.758 1 93.88 314 ARG A N 1
ATOM 2489 C CA . ARG A 1 314 ? 15.992 -9.406 -15.922 1 93.88 314 ARG A CA 1
ATOM 2490 C C . ARG A 1 314 ? 17.406 -9 -15.5 1 93.88 314 ARG A C 1
ATOM 2492 O O . ARG A 1 314 ? 18.391 -9.461 -16.078 1 93.88 314 ARG A O 1
ATOM 2499 N N . TYR A 1 315 ? 17.547 -8.188 -14.477 1 97.19 315 TYR A N 1
ATOM 2500 C CA . TYR A 1 315 ? 18.828 -7.594 -14.094 1 97.19 315 TYR A CA 1
ATOM 2501 C C . TYR A 1 315 ? 19.266 -8.102 -12.727 1 97.19 315 TYR A C 1
ATOM 2503 O O . TYR A 1 315 ? 20.266 -7.633 -12.172 1 97.19 315 TYR A O 1
ATOM 2511 N N . ALA A 1 316 ? 18.5 -9.016 -12.133 1 97.38 316 ALA A N 1
ATOM 2512 C CA . ALA A 1 316 ? 18.812 -9.594 -10.828 1 97.38 316 ALA A CA 1
ATOM 2513 C C . ALA A 1 316 ? 18.875 -8.516 -9.75 1 97.38 316 ALA A C 1
ATOM 2515 O O . ALA A 1 316 ? 19.797 -8.5 -8.938 1 97.38 316 ALA A O 1
ATOM 2516 N N . MET A 1 317 ? 17.938 -7.633 -9.789 1 97.88 317 MET A N 1
ATOM 2517 C CA . MET A 1 317 ? 17.891 -6.504 -8.859 1 97.88 317 MET A CA 1
ATOM 2518 C C . MET A 1 317 ? 16.719 -6.637 -7.891 1 97.88 317 MET A C 1
ATOM 2520 O O . MET A 1 317 ? 15.984 -5.676 -7.668 1 97.88 317 MET A O 1
ATOM 2524 N N . THR A 1 318 ? 16.516 -7.824 -7.332 1 96.88 318 THR A N 1
ATOM 2525 C CA . THR A 1 318 ? 15.359 -8.086 -6.488 1 96.88 318 THR A CA 1
ATOM 2526 C C . THR A 1 318 ? 15.352 -7.176 -5.266 1 96.88 318 THR A C 1
ATOM 2528 O O . THR A 1 318 ? 14.312 -6.625 -4.898 1 96.88 318 THR A O 1
ATOM 2531 N N . GLY A 1 319 ? 16.531 -6.902 -4.672 1 96.94 319 GLY A N 1
ATOM 2532 C CA . GLY A 1 319 ? 16.609 -6.145 -3.436 1 96.94 319 GLY A CA 1
ATOM 2533 C C . GLY A 1 319 ? 16.562 -4.645 -3.65 1 96.94 319 GLY A C 1
ATOM 2534 O O . GLY A 1 319 ? 16.484 -3.875 -2.689 1 96.94 319 GLY A O 1
ATOM 2535 N N . PHE A 1 320 ? 16.625 -4.199 -4.895 1 97.94 320 PHE A N 1
ATOM 2536 C CA . PHE A 1 320 ? 16.578 -2.775 -5.203 1 97.94 320 PHE A CA 1
ATOM 2537 C C . PHE A 1 320 ? 15.156 -2.256 -5.188 1 97.94 320 PHE A C 1
ATOM 2539 O O . PHE A 1 320 ? 14.922 -1.054 -5.043 1 97.94 320 PHE A O 1
ATOM 2546 N N . ARG A 1 321 ? 14.211 -3.166 -5.387 1 97.69 321 ARG A N 1
ATOM 2547 C CA . ARG A 1 321 ? 12.781 -2.865 -5.336 1 97.69 321 ARG A CA 1
ATOM 2548 C C . ARG A 1 321 ? 12.422 -1.762 -6.324 1 97.69 321 ARG A C 1
ATOM 2550 O O . ARG A 1 321 ? 11.836 -0.748 -5.945 1 97.69 321 ARG A O 1
ATOM 2557 N N . VAL A 1 322 ? 12.719 -1.977 -7.57 1 98.56 322 VAL A N 1
ATOM 2558 C CA . VAL A 1 322 ? 12.328 -1.048 -8.625 1 98.56 322 VAL A CA 1
ATOM 2559 C C . VAL A 1 322 ? 11.609 -1.803 -9.742 1 98.56 322 VAL A C 1
ATOM 2561 O O . VAL A 1 322 ? 12.109 -2.814 -10.242 1 98.56 322 VAL A O 1
ATOM 2564 N N . GLY A 1 323 ? 10.445 -1.412 -10.047 1 98.56 323 GLY A N 1
ATOM 2565 C CA . GLY A 1 323 ? 9.641 -1.856 -11.172 1 98.56 323 GLY A CA 1
ATOM 2566 C C . GLY A 1 323 ? 8.93 -0.721 -11.875 1 98.56 323 GLY A C 1
ATOM 2567 O O . GLY A 1 323 ? 9.281 0.447 -11.703 1 98.56 323 GLY A O 1
ATOM 2568 N N . TYR A 1 324 ? 8.023 -1.061 -12.766 1 98.75 324 TYR A N 1
ATOM 2569 C CA . TYR A 1 324 ? 7.273 -0.019 -13.453 1 98.75 324 TYR A CA 1
ATOM 2570 C C . TYR A 1 324 ? 6.027 -0.594 -14.117 1 98.75 324 TYR A C 1
ATOM 2572 O O . TYR A 1 324 ? 5.883 -1.814 -14.227 1 98.75 324 TYR A O 1
ATOM 2580 N N . ALA A 1 325 ? 5.16 0.244 -14.492 1 98.81 325 ALA A N 1
ATOM 2581 C CA . ALA A 1 325 ? 3.973 -0.082 -15.281 1 98.81 325 ALA A CA 1
ATOM 2582 C C . ALA A 1 325 ? 3.836 0.854 -16.469 1 98.81 325 ALA A C 1
ATOM 2584 O O . ALA A 1 325 ? 4.312 1.99 -16.438 1 98.81 325 ALA A O 1
ATOM 2585 N N . VAL A 1 326 ? 3.318 0.354 -17.5 1 98.56 326 VAL A N 1
ATOM 2586 C CA . VAL A 1 326 ? 2.971 1.103 -18.703 1 98.56 326 VAL A CA 1
ATOM 2587 C C . VAL A 1 326 ? 1.475 0.965 -18.984 1 98.56 326 VAL A C 1
ATOM 2589 O O . VAL A 1 326 ? 0.95 -0.149 -19.062 1 98.56 326 VAL A O 1
ATOM 2592 N N . ALA A 1 327 ? 0.783 2.006 -19.156 1 98.56 327 ALA A N 1
ATOM 2593 C CA . ALA A 1 327 ? -0.652 2.049 -19.438 1 98.56 327 ALA A CA 1
ATOM 2594 C C . ALA A 1 327 ? -1.065 3.406 -19.984 1 98.56 327 ALA A C 1
ATOM 2596 O O . ALA A 1 327 ? -0.215 4.254 -20.266 1 98.56 327 ALA A O 1
ATOM 2597 N N . SER A 1 328 ? -2.367 3.561 -20.266 1 98 328 SER A N 1
ATOM 2598 C CA . SER A 1 328 ? -2.873 4.863 -20.688 1 98 328 SER A CA 1
ATOM 2599 C C . SER A 1 328 ? -2.594 5.926 -19.625 1 98 328 SER A C 1
ATOM 2601 O O . SER A 1 328 ? -2.428 5.609 -18.438 1 98 328 SER A O 1
ATOM 2603 N N . LYS A 1 329 ? -2.555 7.188 -20.062 1 97.5 329 LYS A N 1
ATOM 2604 C CA . LYS A 1 329 ? -2.283 8.312 -19.172 1 97.5 329 LYS A CA 1
ATOM 2605 C C . LYS A 1 329 ? -3.268 8.336 -18 1 97.5 329 LYS A C 1
ATOM 2607 O O . LYS A 1 329 ? -2.883 8.609 -16.859 1 97.5 329 LYS A O 1
ATOM 2612 N N . ASP A 1 330 ? -4.445 8.047 -18.234 1 97.5 330 ASP A N 1
ATOM 2613 C CA . ASP A 1 330 ? -5.484 8.07 -17.219 1 97.5 330 ASP A CA 1
ATOM 2614 C C . ASP A 1 330 ? -5.254 6.973 -16.172 1 97.5 330 ASP A C 1
ATOM 2616 O O . ASP A 1 330 ? -5.414 7.203 -14.977 1 97.5 330 ASP A O 1
ATOM 2620 N N . VAL A 1 331 ? -4.906 5.812 -16.625 1 98.19 331 VAL A N 1
ATOM 2621 C CA . VAL A 1 331 ? -4.648 4.691 -15.734 1 98.19 331 VAL A CA 1
ATOM 2622 C C . VAL A 1 331 ? -3.408 4.98 -14.891 1 98.19 331 VAL A C 1
ATOM 2624 O O . VAL A 1 331 ? -3.402 4.734 -13.68 1 98.19 331 VAL A O 1
ATOM 2627 N N . ILE A 1 332 ? -2.393 5.566 -15.531 1 98.56 332 ILE A N 1
ATOM 2628 C CA . ILE A 1 332 ? -1.158 5.895 -14.82 1 98.56 332 ILE A CA 1
ATOM 2629 C C . ILE A 1 332 ? -1.442 6.938 -13.742 1 98.56 332 ILE A C 1
ATOM 2631 O O . ILE A 1 332 ? -0.886 6.871 -12.648 1 98.56 332 ILE A O 1
ATOM 2635 N N . ALA A 1 333 ? -2.301 7.867 -14.039 1 96.25 333 ALA A N 1
ATOM 2636 C CA . ALA A 1 333 ? -2.676 8.875 -13.047 1 96.25 333 ALA A CA 1
ATOM 2637 C C . ALA A 1 333 ? -3.34 8.227 -11.836 1 96.25 333 ALA A C 1
ATOM 2639 O O . ALA A 1 333 ? -3.055 8.594 -10.695 1 96.25 333 ALA A O 1
ATOM 2640 N N . LYS A 1 334 ? -4.184 7.277 -12.039 1 96.75 334 LYS A N 1
ATOM 2641 C CA . LYS A 1 334 ? -4.863 6.574 -10.953 1 96.75 334 LYS A CA 1
ATOM 2642 C C . LYS A 1 334 ? -3.877 5.758 -10.125 1 96.75 334 LYS A C 1
ATOM 2644 O O . LYS A 1 334 ? -3.93 5.773 -8.891 1 96.75 334 LYS A O 1
ATOM 2649 N N . MET A 1 335 ? -2.99 5.074 -10.836 1 98.12 335 MET A N 1
ATOM 2650 C CA . MET A 1 335 ? -1.98 4.277 -10.141 1 98.12 335 MET A CA 1
ATOM 2651 C C . MET A 1 335 ? -1.062 5.168 -9.312 1 98.12 335 MET A C 1
ATOM 2653 O O . MET A 1 335 ? -0.702 4.816 -8.188 1 98.12 335 MET A O 1
ATOM 2657 N N . SER A 1 336 ? -0.738 6.305 -9.836 1 96.38 336 SER A N 1
ATOM 2658 C CA . SER A 1 336 ? 0.154 7.242 -9.164 1 96.38 336 SER A CA 1
ATOM 2659 C C . SER A 1 336 ? -0.489 7.805 -7.895 1 96.38 336 SER A C 1
ATOM 2661 O O . SER A 1 336 ? 0.203 8.086 -6.914 1 96.38 336 SER A O 1
ATOM 2663 N N . ARG A 1 337 ? -1.749 7.949 -7.891 1 94.25 337 ARG A N 1
ATOM 2664 C CA . ARG A 1 337 ? -2.451 8.414 -6.699 1 94.25 337 ARG A CA 1
ATOM 2665 C C . ARG A 1 337 ? -2.332 7.402 -5.562 1 94.25 337 ARG A C 1
ATOM 2667 O O . ARG A 1 337 ? -2.152 7.781 -4.402 1 94.25 337 ARG A O 1
ATOM 2674 N N . VAL A 1 338 ? -2.449 6.148 -5.922 1 96.06 338 VAL A N 1
ATOM 2675 C CA . VAL A 1 338 ? -2.279 5.102 -4.922 1 96.06 338 VAL A CA 1
ATOM 2676 C C . VAL A 1 338 ? -0.861 5.148 -4.359 1 96.06 338 VAL A C 1
ATOM 2678 O O . VAL A 1 338 ? -0.664 5.035 -3.146 1 96.06 338 VAL A O 1
ATOM 2681 N N . GLN A 1 339 ? 0.065 5.328 -5.246 1 96.31 339 GLN A N 1
ATOM 2682 C CA . GLN A 1 339 ? 1.459 5.406 -4.824 1 96.31 339 GLN A CA 1
ATOM 2683 C C . GLN A 1 339 ? 1.696 6.625 -3.932 1 96.31 339 GLN A C 1
ATOM 2685 O O . GLN A 1 339 ? 2.426 6.539 -2.939 1 96.31 339 GLN A O 1
ATOM 2690 N N . ALA A 1 340 ? 1.074 7.699 -4.25 1 93.44 340 ALA A N 1
ATOM 2691 C CA . ALA A 1 340 ? 1.201 8.914 -3.453 1 93.44 340 ALA A CA 1
ATOM 2692 C C . ALA A 1 340 ? 0.638 8.719 -2.051 1 93.44 340 ALA A C 1
ATOM 2694 O O . ALA A 1 340 ? 1.174 9.25 -1.076 1 93.44 340 ALA A O 1
ATOM 2695 N N . VAL A 1 341 ? -0.351 7.961 -1.94 1 93.25 341 VAL A N 1
ATOM 2696 C CA . VAL A 1 341 ? -1 7.715 -0.658 1 93.25 341 VAL A CA 1
ATOM 2697 C C . VAL A 1 341 ? -0.127 6.801 0.197 1 93.25 341 VAL A C 1
ATOM 2699 O O . VAL A 1 341 ? 0.036 7.031 1.397 1 93.25 341 VAL A O 1
ATOM 2702 N N . GLY A 1 342 ? 0.518 5.883 -0.409 1 94.06 342 GLY A N 1
ATOM 2703 C CA . GLY A 1 342 ? 1.226 4.863 0.348 1 94.06 342 GLY A CA 1
ATOM 2704 C C . GLY A 1 342 ? 2.707 5.156 0.503 1 94.06 342 GLY A C 1
ATOM 2705 O O . GLY A 1 342 ? 3.299 4.855 1.542 1 94.06 342 GLY A O 1
ATOM 2706 N N . ILE A 1 343 ? 3.506 5.633 -0.462 1 92.06 343 ILE A N 1
ATOM 2707 C CA . ILE A 1 343 ? 4.965 5.594 -0.419 1 92.06 343 ILE A CA 1
ATOM 2708 C C . ILE A 1 343 ? 5.531 6.965 -0.776 1 92.06 343 ILE A C 1
ATOM 2710 O O . ILE A 1 343 ? 6.707 7.242 -0.535 1 92.06 343 ILE A O 1
ATOM 2714 N N . THR A 1 344 ? 4.941 7.918 -1.27 1 89.38 344 THR A N 1
ATOM 2715 C CA . THR A 1 344 ? 5.402 9.195 -1.803 1 89.38 344 THR A CA 1
ATOM 2716 C C . THR A 1 344 ? 6.133 8.992 -3.127 1 89.38 344 THR A C 1
ATOM 2718 O O . THR A 1 344 ? 5.664 9.438 -4.176 1 89.38 344 THR A O 1
ATOM 2721 N N . SER A 1 345 ? 7.281 8.297 -3.1 1 93.5 345 SER A N 1
ATOM 2722 C CA . SER A 1 345 ? 8.07 7.98 -4.289 1 93.5 345 SER A CA 1
ATOM 2723 C C . SER A 1 345 ? 9.008 6.805 -4.035 1 93.5 345 SER A C 1
ATOM 2725 O O . SER A 1 345 ? 9.211 6.402 -2.889 1 93.5 345 SER A O 1
ATOM 2727 N N . VAL A 1 346 ? 9.5 6.219 -5.141 1 97.81 346 VAL A N 1
ATOM 2728 C CA . VAL A 1 346 ? 10.562 5.219 -5.062 1 97.81 346 VAL A CA 1
ATOM 2729 C C . VAL A 1 346 ? 11.859 5.871 -4.602 1 97.81 346 VAL A C 1
ATOM 2731 O O . VAL A 1 346 ? 12.125 7.031 -4.926 1 97.81 346 VAL A O 1
ATOM 2734 N N . ALA A 1 347 ? 12.656 5.148 -3.754 1 98.31 347 ALA A N 1
ATOM 2735 C CA . ALA A 1 347 ? 13.922 5.699 -3.289 1 98.31 347 ALA A CA 1
ATOM 2736 C C . ALA A 1 347 ? 14.766 6.207 -4.457 1 98.31 347 ALA A C 1
ATOM 2738 O O . ALA A 1 347 ? 14.914 5.512 -5.465 1 98.31 347 ALA A O 1
ATOM 2739 N N . GLU A 1 348 ? 15.266 7.367 -4.328 1 98.19 348 GLU A N 1
ATOM 2740 C CA . GLU A 1 348 ? 15.922 8.031 -5.449 1 98.19 348 GLU A CA 1
ATOM 2741 C C . GLU A 1 348 ? 17.188 7.285 -5.855 1 98.19 348 GLU A C 1
ATOM 2743 O O . GLU A 1 348 ? 17.422 7.043 -7.043 1 98.19 348 GLU A O 1
ATOM 2748 N N . PRO A 1 349 ? 18.094 6.832 -4.906 1 98.44 349 PRO A N 1
ATOM 2749 C CA . PRO A 1 349 ? 19.281 6.086 -5.332 1 98.44 349 PRO A CA 1
ATOM 2750 C C . PRO A 1 349 ? 18.938 4.832 -6.133 1 98.44 349 PRO A C 1
ATOM 2752 O O . PRO A 1 349 ? 19.641 4.48 -7.07 1 98.44 349 PRO A O 1
ATOM 2755 N N . MET A 1 350 ? 17.859 4.211 -5.781 1 98.56 350 MET A N 1
ATOM 2756 C CA . MET A 1 350 ? 17.453 2.98 -6.453 1 98.56 350 MET A CA 1
ATOM 2757 C C . MET A 1 350 ? 17 3.262 -7.883 1 98.56 350 MET A C 1
ATOM 2759 O O . MET A 1 350 ? 17.203 2.436 -8.773 1 98.56 350 MET A O 1
ATOM 2763 N N . GLN A 1 351 ? 16.359 4.387 -8.102 1 98.69 351 GLN A N 1
ATOM 2764 C CA . GLN A 1 351 ? 15.906 4.758 -9.438 1 98.69 351 GLN A CA 1
ATOM 2765 C C . GLN A 1 351 ? 17.094 5.004 -10.367 1 98.69 351 GLN A C 1
ATOM 2767 O O . GLN A 1 351 ? 17.062 4.59 -11.531 1 98.69 351 GLN A O 1
ATOM 2772 N N . TYR A 1 352 ? 18.109 5.645 -9.852 1 98.56 352 TYR A N 1
ATOM 2773 C CA . TYR A 1 352 ? 19.297 5.879 -10.664 1 98.56 352 TYR A CA 1
ATOM 2774 C C . TYR A 1 352 ? 20.031 4.57 -10.938 1 98.56 352 TYR A C 1
ATOM 2776 O O . TYR A 1 352 ? 20.609 4.391 -12.016 1 98.56 352 TYR A O 1
ATOM 2784 N N . ALA A 1 353 ? 20.047 3.686 -9.961 1 98.5 353 ALA A N 1
ATOM 2785 C CA . ALA A 1 353 ? 20.594 2.354 -10.195 1 98.5 353 ALA A CA 1
ATOM 2786 C C . ALA A 1 353 ? 19.844 1.638 -11.32 1 98.5 353 ALA A C 1
ATOM 2788 O O . ALA A 1 353 ? 20.469 1.004 -12.18 1 98.5 353 ALA A O 1
ATOM 2789 N N . ALA A 1 354 ? 18.562 1.723 -11.312 1 98.69 354 ALA A N 1
ATOM 2790 C CA . ALA A 1 354 ? 17.75 1.116 -12.352 1 98.69 354 ALA A CA 1
ATOM 2791 C C . ALA A 1 354 ? 18.047 1.736 -13.719 1 98.69 354 ALA A C 1
ATOM 2793 O O . ALA A 1 354 ? 18.109 1.031 -14.727 1 98.69 354 ALA A O 1
ATOM 2794 N N . LEU A 1 355 ? 18.188 3.051 -13.719 1 98.69 355 LEU A N 1
ATOM 2795 C CA . LEU A 1 355 ? 18.547 3.748 -14.945 1 98.69 355 LEU A CA 1
ATOM 2796 C C . LEU A 1 355 ? 19.844 3.201 -15.523 1 98.69 355 LEU A C 1
ATOM 2798 O O . LEU A 1 355 ? 19.953 2.971 -16.734 1 98.69 355 LEU A O 1
ATOM 2802 N N . ALA A 1 356 ? 20.828 2.982 -14.664 1 98.5 356 ALA A N 1
ATOM 2803 C CA . ALA A 1 356 ? 22.125 2.434 -15.086 1 98.5 356 ALA A CA 1
ATOM 2804 C C . ALA A 1 356 ? 21.953 1.033 -15.664 1 98.5 356 ALA A C 1
ATOM 2806 O O . ALA A 1 356 ? 22.625 0.671 -16.625 1 98.5 356 ALA A O 1
ATOM 2807 N N . ALA A 1 357 ? 21.062 0.268 -15.156 1 98.38 357 ALA A N 1
ATOM 2808 C CA . ALA A 1 357 ? 20.844 -1.107 -15.602 1 98.38 357 ALA A CA 1
ATOM 2809 C C . ALA A 1 357 ? 20.297 -1.146 -17.031 1 98.38 357 ALA A C 1
ATOM 2811 O O . ALA A 1 357 ? 20.609 -2.068 -17.781 1 98.38 357 ALA A O 1
ATOM 2812 N N . LEU A 1 358 ? 19.5 -0.17 -17.422 1 97.88 358 LEU A N 1
ATOM 2813 C CA . LEU A 1 358 ? 18.844 -0.143 -18.719 1 97.88 358 LEU A CA 1
ATOM 2814 C C . LEU A 1 358 ? 19.859 -0.064 -19.844 1 97.88 358 LEU A C 1
ATOM 2816 O O . LEU A 1 358 ? 19.578 -0.446 -20.984 1 97.88 358 LEU A O 1
ATOM 2820 N N . GLY A 1 359 ? 21.031 0.372 -19.562 1 96.19 359 GLY A N 1
ATOM 2821 C CA . GLY A 1 359 ? 22.078 0.467 -20.562 1 96.19 359 GLY A CA 1
ATOM 2822 C C . GLY A 1 359 ? 22.875 -0.812 -20.719 1 96.19 359 GLY A C 1
ATOM 2823 O O . GLY A 1 359 ? 23.734 -0.915 -21.609 1 96.19 359 GLY A O 1
ATOM 2824 N N . GLU A 1 360 ? 22.562 -1.847 -19.922 1 96.31 360 GLU A N 1
ATOM 2825 C CA . GLU A 1 360 ? 23.344 -3.08 -19.891 1 96.31 360 GLU A CA 1
ATOM 2826 C C . GLU A 1 360 ? 22.641 -4.195 -20.656 1 96.31 360 GLU A C 1
ATOM 2828 O O . GLU A 1 360 ? 21.422 -4.176 -20.812 1 96.31 360 GLU A O 1
ATOM 2833 N N . ASP A 1 361 ? 23.406 -5.16 -21.125 1 93.81 361 ASP A N 1
ATOM 2834 C CA . ASP A 1 361 ? 22.906 -6.305 -21.875 1 93.81 361 ASP A CA 1
ATOM 2835 C C . ASP A 1 361 ? 22.641 -7.492 -20.953 1 93.81 361 ASP A C 1
ATOM 2837 O O . ASP A 1 361 ? 23.578 -8.078 -20.391 1 93.81 361 ASP A O 1
ATOM 2841 N N . PRO A 1 362 ? 21.422 -7.824 -20.828 1 92.38 362 PRO A N 1
ATOM 2842 C CA . PRO A 1 362 ? 21.094 -8.922 -19.922 1 92.38 362 PRO A CA 1
ATOM 2843 C C . PRO A 1 362 ? 21.203 -10.297 -20.594 1 92.38 362 PRO A C 1
ATOM 2845 O O . PRO A 1 362 ? 20.781 -11.305 -20.016 1 92.38 362 PRO A O 1
ATOM 2848 N N . SER A 1 363 ? 21.75 -10.5 -21.75 1 94.94 363 SER A N 1
ATOM 2849 C CA . SER A 1 363 ? 21.75 -11.711 -22.562 1 94.94 363 SER A CA 1
ATOM 2850 C C . SER A 1 363 ? 22.391 -12.875 -21.828 1 94.94 363 SER A C 1
ATOM 2852 O O . SER A 1 363 ? 21.969 -14.023 -21.969 1 94.94 363 SER A O 1
ATOM 2854 N N . GLU A 1 364 ? 23.422 -12.625 -21.109 1 95.38 364 GLU A N 1
ATOM 2855 C CA . GLU A 1 364 ? 24.094 -13.688 -20.375 1 95.38 364 GLU A CA 1
ATOM 2856 C C . GLU A 1 364 ? 23.172 -14.281 -19.312 1 95.38 364 GLU A C 1
ATOM 2858 O O . GLU A 1 364 ? 23.172 -15.5 -19.094 1 95.38 364 GLU A O 1
ATOM 2863 N N . ASN A 1 365 ? 22.438 -13.398 -18.609 1 95.69 365 ASN A N 1
ATOM 2864 C CA . ASN A 1 365 ? 21.453 -13.867 -17.641 1 95.69 365 ASN A CA 1
ATOM 2865 C C . ASN A 1 365 ? 20.422 -14.789 -18.281 1 95.69 365 ASN A C 1
ATOM 2867 O O . ASN A 1 365 ? 20.062 -15.82 -17.719 1 95.69 365 ASN A O 1
ATOM 2871 N N . ILE A 1 366 ? 20 -14.414 -19.453 1 96.25 366 ILE A N 1
ATOM 2872 C CA . ILE A 1 366 ? 18.969 -15.141 -20.172 1 96.25 366 ILE A CA 1
ATOM 2873 C C . ILE A 1 366 ? 19.484 -16.516 -20.578 1 96.25 366 ILE A C 1
ATOM 2875 O O . ILE A 1 366 ? 18.797 -17.531 -20.391 1 96.25 366 ILE A O 1
ATOM 2879 N N . ARG A 1 367 ? 20.672 -16.578 -21.078 1 96.62 367 ARG A N 1
ATOM 2880 C CA . ARG A 1 367 ? 21.281 -17.844 -21.469 1 96.62 367 ARG A CA 1
ATOM 2881 C C . ARG A 1 367 ? 21.469 -18.766 -20.266 1 96.62 367 ARG A C 1
ATOM 2883 O O . ARG A 1 367 ? 21.203 -19.969 -20.328 1 96.62 367 ARG A O 1
ATOM 2890 N N . THR A 1 368 ? 21.922 -18.156 -19.203 1 97.38 368 THR A N 1
ATOM 2891 C CA . THR A 1 368 ? 22.156 -18.906 -17.984 1 97.38 368 THR A CA 1
ATOM 2892 C C . THR A 1 368 ? 20.844 -19.516 -17.469 1 97.38 368 THR A C 1
ATOM 2894 O O . THR A 1 368 ? 20.812 -20.688 -17.094 1 97.38 368 THR A O 1
ATOM 2897 N N . MET A 1 369 ? 19.812 -18.719 -17.484 1 97.94 369 MET A N 1
ATOM 2898 C CA . MET A 1 369 ? 18.531 -19.203 -16.984 1 97.94 369 MET A CA 1
ATOM 2899 C C . MET A 1 369 ? 18 -20.328 -17.875 1 97.94 369 MET A C 1
ATOM 2901 O O . MET A 1 369 ? 17.469 -21.328 -17.359 1 97.94 369 MET A O 1
ATOM 2905 N N . LYS A 1 370 ? 18.156 -20.172 -19.172 1 98.12 370 LYS A N 1
ATOM 2906 C CA . LYS A 1 370 ? 17.734 -21.234 -20.094 1 98.12 370 LYS A CA 1
ATOM 2907 C C . LYS A 1 370 ? 18.484 -22.531 -19.812 1 98.12 370 LYS A C 1
ATOM 2909 O O . LYS A 1 370 ? 17.859 -23.594 -19.734 1 98.12 370 LYS A O 1
ATOM 2914 N N . LYS A 1 371 ? 19.734 -22.438 -19.641 1 98.25 371 LYS A N 1
ATOM 2915 C CA . LYS A 1 371 ? 20.562 -23.594 -19.344 1 98.25 371 LYS A CA 1
ATOM 2916 C C . LYS A 1 371 ? 20.125 -24.281 -18.047 1 98.25 371 LYS A C 1
ATOM 2918 O O . LYS A 1 371 ? 20.047 -25.5 -17.984 1 98.25 371 LYS A O 1
ATOM 2923 N N . ARG A 1 372 ? 19.875 -23.5 -17.078 1 98.56 372 ARG A N 1
ATOM 2924 C CA . ARG A 1 372 ? 19.5 -24.031 -15.773 1 98.56 372 ARG A CA 1
ATOM 2925 C C . ARG A 1 372 ? 18.125 -24.672 -15.812 1 98.56 372 ARG A C 1
ATOM 2927 O O . ARG A 1 372 ? 17.891 -25.688 -15.156 1 98.56 372 ARG A O 1
ATOM 2934 N N . LEU A 1 373 ? 17.203 -24.062 -16.531 1 98.69 373 LEU A N 1
ATOM 2935 C CA . LEU A 1 373 ? 15.883 -24.656 -16.703 1 98.69 373 LEU A CA 1
ATOM 2936 C C . LEU A 1 373 ? 15.992 -26.016 -17.406 1 98.69 373 LEU A C 1
ATOM 2938 O O . LEU A 1 373 ? 15.312 -26.969 -17.016 1 98.69 373 LEU A O 1
ATOM 2942 N N . ASP A 1 374 ? 16.859 -26.078 -18.406 1 98.5 374 ASP A N 1
ATOM 2943 C CA . ASP A 1 374 ? 17.094 -27.344 -19.109 1 98.5 374 ASP A CA 1
ATOM 2944 C C . ASP A 1 374 ? 17.688 -28.375 -18.156 1 98.5 374 ASP A C 1
ATOM 2946 O O . ASP A 1 374 ? 17.328 -29.562 -18.203 1 98.5 374 ASP A O 1
ATOM 2950 N N . PHE A 1 375 ? 18.594 -27.938 -17.359 1 98.62 375 PHE A N 1
ATOM 2951 C CA . PHE A 1 375 ? 19.234 -28.812 -16.391 1 98.62 375 PHE A CA 1
ATOM 2952 C C . PHE A 1 375 ? 18.203 -29.375 -15.422 1 98.62 375 PHE A C 1
ATOM 2954 O O . PHE A 1 375 ? 18.156 -30.594 -15.211 1 98.62 375 PHE A O 1
ATOM 2961 N N . VAL A 1 376 ? 17.375 -28.5 -14.789 1 98.81 376 VAL A N 1
ATOM 2962 C CA . VAL A 1 376 ? 16.359 -28.922 -13.836 1 98.81 376 VAL A CA 1
ATOM 2963 C C . VAL A 1 376 ? 15.375 -29.891 -14.516 1 98.81 376 VAL A C 1
ATOM 2965 O O . VAL A 1 376 ? 15.016 -30.922 -13.945 1 98.81 376 VAL A O 1
ATOM 2968 N N . SER A 1 377 ? 14.953 -29.547 -15.719 1 98.62 377 SER A N 1
ATOM 2969 C CA . SER A 1 377 ? 14.039 -30.406 -16.484 1 98.62 377 SER A CA 1
ATOM 2970 C C . SER A 1 377 ? 14.633 -31.781 -16.703 1 98.62 377 SER A C 1
ATOM 2972 O O . SER A 1 377 ? 13.938 -32.781 -16.594 1 98.62 377 SER A O 1
ATOM 2974 N N . GLY A 1 378 ? 15.883 -31.812 -17.078 1 98.5 378 GLY A N 1
ATOM 2975 C CA . GLY A 1 378 ? 16.562 -33.062 -17.266 1 98.5 378 GLY A CA 1
ATOM 2976 C C . GLY A 1 378 ? 16.578 -33.938 -16.031 1 98.5 378 GLY A C 1
ATOM 2977 O O . GLY A 1 378 ? 16.312 -35.156 -16.094 1 98.5 378 GLY A O 1
ATOM 2978 N N . LYS A 1 379 ? 16.875 -33.344 -14.898 1 98.12 379 LYS A N 1
ATOM 2979 C CA . LYS A 1 379 ? 16.906 -34.062 -13.625 1 98.12 379 LYS A CA 1
ATOM 2980 C C . LYS A 1 379 ? 15.531 -34.594 -13.25 1 98.12 379 LYS A C 1
ATOM 2982 O O . LYS A 1 379 ? 15.406 -35.688 -12.695 1 98.12 379 LYS A O 1
ATOM 2987 N N . LEU A 1 380 ? 14.547 -33.812 -13.492 1 98.12 380 LEU A N 1
ATOM 2988 C CA . LEU A 1 380 ? 13.18 -34.219 -13.188 1 98.12 380 LEU A CA 1
ATOM 2989 C C . LEU A 1 380 ? 12.766 -35.406 -14.055 1 98.12 380 LEU A C 1
ATOM 2991 O O . LEU A 1 380 ? 12.016 -36.281 -13.609 1 98.12 380 LEU A O 1
ATOM 2995 N N . LYS A 1 381 ? 13.195 -35.406 -15.305 1 97.56 381 LYS A N 1
ATOM 2996 C CA . LYS A 1 381 ? 12.953 -36.562 -16.188 1 97.56 381 LYS A CA 1
ATOM 2997 C C . LYS A 1 381 ? 13.617 -37.812 -15.641 1 97.56 381 LYS A C 1
ATOM 2999 O O . LYS A 1 381 ? 13.031 -38.906 -15.688 1 97.56 381 LYS A O 1
ATOM 3004 N N . GLU A 1 382 ? 14.758 -37.656 -15.117 1 96.5 382 GLU A N 1
ATOM 3005 C CA . GLU A 1 382 ? 15.461 -38.781 -14.508 1 96.5 382 GLU A CA 1
ATOM 3006 C C . GLU A 1 382 ? 14.672 -39.312 -13.32 1 96.5 382 GLU A C 1
ATOM 3008 O O . GLU A 1 382 ? 14.727 -40.531 -13.047 1 96.5 382 GLU A O 1
ATOM 3013 N N . MET A 1 383 ? 13.961 -38.469 -12.656 1 94.5 383 MET A N 1
ATOM 3014 C CA . MET A 1 383 ? 13.148 -38.875 -11.5 1 94.5 383 MET A CA 1
ATOM 3015 C C . MET A 1 383 ? 11.797 -39.406 -11.953 1 94.5 383 MET A C 1
ATOM 3017 O O . MET A 1 383 ? 10.969 -39.781 -11.117 1 94.5 383 MET A O 1
ATOM 3021 N N . SER A 1 384 ? 11.508 -39.375 -13.203 1 94.81 384 SER A N 1
ATOM 3022 C CA . SER A 1 384 ? 10.266 -39.812 -13.805 1 94.81 384 SER A CA 1
ATOM 3023 C C . SER A 1 384 ? 9.07 -39 -13.312 1 94.81 384 SER A C 1
ATOM 3025 O O . SER A 1 384 ? 8 -39.562 -13.055 1 94.81 384 SER A O 1
ATOM 3027 N N . LEU A 1 385 ? 9.328 -37.75 -13.109 1 96.06 385 LEU A N 1
ATOM 3028 C CA . LEU A 1 385 ? 8.227 -36.875 -12.734 1 96.06 385 LEU A CA 1
ATOM 3029 C C . LEU A 1 385 ? 7.551 -36.312 -13.969 1 96.06 385 LEU A C 1
ATOM 3031 O O . LEU A 1 385 ? 8.211 -36 -14.961 1 96.06 385 LEU A O 1
ATOM 3035 N N . GLN A 1 386 ? 6.262 -36.125 -13.82 1 96.81 386 GLN A N 1
ATOM 3036 C CA . GLN A 1 386 ? 5.492 -35.531 -14.906 1 96.81 386 GLN A CA 1
ATOM 3037 C C . GLN A 1 386 ? 5.496 -34.031 -14.805 1 96.81 386 GLN A C 1
ATOM 3039 O O . GLN A 1 386 ? 5.277 -33.469 -13.727 1 96.81 386 GLN A O 1
ATOM 3044 N N . PHE A 1 387 ? 5.762 -33.312 -15.867 1 98.06 387 PHE A N 1
ATOM 3045 C CA . PHE A 1 387 ? 5.703 -31.875 -15.953 1 98.06 387 PHE A CA 1
ATOM 3046 C C . PHE A 1 387 ? 5.668 -31.422 -17.406 1 98.06 387 PHE A C 1
ATOM 3048 O O . PHE A 1 387 ? 5.879 -32.219 -18.312 1 98.06 387 PHE A O 1
ATOM 3055 N N . VAL A 1 388 ? 5.273 -30.203 -17.656 1 98.38 388 VAL A N 1
ATOM 3056 C CA . VAL A 1 388 ? 5.375 -29.562 -18.969 1 98.38 388 VAL A CA 1
ATOM 3057 C C . VAL A 1 388 ? 6.656 -28.734 -19.047 1 98.38 388 VAL A C 1
ATOM 3059 O O . VAL A 1 388 ? 6.934 -27.922 -18.156 1 98.38 388 VAL A O 1
ATOM 3062 N N . GLU A 1 389 ? 7.449 -29.031 -20.078 1 98 389 GLU A N 1
ATOM 3063 C CA . GLU A 1 389 ? 8.648 -28.203 -20.25 1 98 389 GLU A CA 1
ATOM 3064 C C . GLU A 1 389 ? 8.305 -26.719 -20.281 1 98 389 GLU A C 1
ATOM 3066 O O . GLU A 1 389 ? 7.406 -26.297 -21.016 1 98 389 GLU A O 1
ATOM 3071 N N . PRO A 1 390 ? 9 -25.953 -19.484 1 98.5 390 PRO A N 1
ATOM 3072 C CA . PRO A 1 390 ? 8.656 -24.531 -19.453 1 98.5 390 PRO A CA 1
ATOM 3073 C C . PRO A 1 390 ? 9.016 -23.812 -20.75 1 98.5 390 PRO A C 1
ATOM 3075 O O . PRO A 1 390 ? 10.086 -24.047 -21.312 1 98.5 390 PRO A O 1
ATOM 3078 N N . ASP A 1 391 ? 8.086 -22.938 -21.203 1 98.38 391 ASP A N 1
ATOM 3079 C CA . ASP A 1 391 ? 8.336 -22.078 -22.359 1 98.38 391 ASP A CA 1
ATOM 3080 C C . ASP A 1 391 ? 9.219 -20.891 -21.984 1 98.38 391 ASP A C 1
ATOM 3082 O O . ASP A 1 391 ? 9.773 -20.219 -22.859 1 98.38 391 ASP A O 1
ATOM 3086 N N . GLY A 1 392 ? 9.32 -20.656 -20.688 1 98.38 392 GLY A N 1
ATOM 3087 C CA . GLY A 1 392 ? 10.055 -19.516 -20.172 1 98.38 392 GLY A CA 1
ATOM 3088 C C . GLY A 1 392 ? 10 -19.406 -18.656 1 98.38 392 GLY A C 1
ATOM 3089 O O . GLY A 1 392 ? 9.883 -20.406 -17.969 1 98.38 392 GLY A O 1
ATOM 3090 N N . ALA A 1 393 ? 10.258 -18.156 -18.172 1 98.31 393 ALA A N 1
ATOM 3091 C CA . ALA A 1 393 ? 10.305 -17.828 -16.75 1 98.31 393 ALA A CA 1
ATOM 3092 C C . ALA A 1 393 ? 11.516 -18.469 -16.078 1 98.31 393 ALA A C 1
ATOM 3094 O O . ALA A 1 393 ? 12.617 -18.469 -16.641 1 98.31 393 ALA A O 1
ATOM 3095 N N . MET A 1 394 ? 11.344 -18.875 -14.844 1 98.69 394 MET A N 1
ATOM 3096 C CA . MET A 1 394 ? 12.5 -19.328 -14.078 1 98.69 394 MET A CA 1
ATOM 3097 C C . MET A 1 394 ? 12.172 -20.594 -13.289 1 98.69 394 MET A C 1
ATOM 3099 O O . MET A 1 394 ? 12.898 -20.953 -12.367 1 98.69 394 MET A O 1
ATOM 3103 N N . TYR A 1 395 ? 11.016 -21.234 -13.648 1 98.69 395 TYR A N 1
ATOM 3104 C CA . TYR A 1 395 ? 10.492 -22.281 -12.766 1 98.69 395 TYR A CA 1
ATOM 3105 C C . TYR A 1 395 ? 10.109 -23.516 -13.562 1 98.69 395 TYR A C 1
ATOM 3107 O O . TYR A 1 395 ? 9.82 -23.438 -14.758 1 98.69 395 TYR A O 1
ATOM 3115 N N . VAL A 1 396 ? 10.148 -24.641 -12.922 1 98.69 396 VAL A N 1
ATOM 3116 C CA . VAL A 1 396 ? 9.531 -25.875 -13.383 1 98.69 396 VAL A CA 1
ATOM 3117 C C . VAL A 1 396 ? 8.484 -26.344 -12.375 1 98.69 396 VAL A C 1
ATOM 3119 O O . VAL A 1 396 ? 8.648 -26.141 -11.164 1 98.69 396 VAL A O 1
ATOM 3122 N N . TYR A 1 397 ? 7.406 -26.875 -12.859 1 98.62 397 TYR A N 1
ATOM 3123 C CA . TYR A 1 397 ? 6.227 -27.141 -12.047 1 98.62 397 TYR A CA 1
ATOM 3124 C C . TYR A 1 397 ? 5.793 -28.594 -12.164 1 98.62 397 TYR A C 1
ATOM 3126 O O . TYR A 1 397 ? 4.758 -28.891 -12.766 1 98.62 397 TYR A O 1
ATOM 3134 N N . PRO A 1 398 ? 6.504 -29.531 -11.547 1 98 398 PRO A N 1
ATOM 3135 C CA . PRO A 1 398 ? 6.234 -30.969 -11.68 1 98 398 PRO A CA 1
ATOM 3136 C C . PRO A 1 398 ? 5.082 -31.422 -10.797 1 98 398 PRO A C 1
ATOM 3138 O O . PRO A 1 398 ? 4.805 -30.812 -9.758 1 98 398 PRO A O 1
ATOM 3141 N N . GLU A 1 399 ? 4.473 -32.438 -11.227 1 96.81 399 GLU A N 1
ATOM 3142 C CA . GLU A 1 399 ? 3.475 -33.156 -10.453 1 96.81 399 GLU A CA 1
ATOM 3143 C C . GLU A 1 399 ? 4.133 -34.188 -9.539 1 96.81 399 GLU A C 1
ATOM 3145 O O . GLU A 1 399 ? 5.066 -34.875 -9.953 1 96.81 399 GLU A O 1
ATOM 3150 N N . LEU A 1 400 ? 3.701 -34.219 -8.398 1 92.44 400 LEU A N 1
ATOM 3151 C CA . LEU A 1 400 ? 4.203 -35.219 -7.461 1 92.44 400 LEU A CA 1
ATOM 3152 C C . LEU A 1 400 ? 3.594 -36.594 -7.746 1 92.44 400 LEU A C 1
ATOM 3154 O O . LEU A 1 400 ? 2.424 -36.688 -8.117 1 92.44 400 LEU A O 1
ATOM 3158 N N . PRO A 1 401 ? 4.367 -37.688 -7.609 1 85.25 401 PRO A N 1
ATOM 3159 C CA . PRO A 1 401 ? 3.812 -39 -7.816 1 85.25 401 PRO A CA 1
ATOM 3160 C C . PRO A 1 401 ? 2.758 -39.375 -6.777 1 85.25 401 PRO A C 1
ATOM 3162 O O . PRO A 1 401 ? 1.757 -40.031 -7.109 1 85.25 401 PRO A O 1
ATOM 3165 N N . LYS A 1 402 ? 2.99 -39.094 -5.523 1 79.06 402 LYS A N 1
ATOM 3166 C CA . LYS A 1 402 ? 2.074 -39.344 -4.414 1 79.06 402 LYS A CA 1
ATOM 3167 C C . LYS A 1 402 ? 2.184 -38.25 -3.35 1 79.06 402 LYS A C 1
ATOM 3169 O O . LYS A 1 402 ? 3.219 -37.594 -3.234 1 79.06 402 LYS A O 1
ATOM 3174 N N . GLY A 1 403 ? 1.09 -38.031 -2.754 1 73.69 403 GLY A N 1
ATOM 3175 C CA . GLY A 1 403 ? 1.152 -37.188 -1.572 1 73.69 403 GLY A CA 1
ATOM 3176 C C . GLY A 1 403 ? 0.728 -35.75 -1.841 1 73.69 403 GLY A C 1
ATOM 3177 O O . GLY A 1 403 ? 0.312 -35.438 -2.953 1 73.69 403 GLY A O 1
ATOM 3178 N N . ASP A 1 404 ? 0.812 -34.969 -0.729 1 85.5 404 ASP A N 1
ATOM 3179 C CA . ASP A 1 404 ? 0.421 -33.562 -0.699 1 85.5 404 ASP A CA 1
ATOM 3180 C C . ASP A 1 404 ? 1.646 -32.656 -0.712 1 85.5 404 ASP A C 1
ATOM 3182 O O . ASP A 1 404 ? 2.689 -33 -0.153 1 85.5 404 ASP A O 1
ATOM 3186 N N . ASP A 1 405 ? 1.533 -31.562 -1.475 1 90.5 405 ASP A N 1
ATOM 3187 C CA . ASP A 1 405 ? 2.637 -30.625 -1.649 1 90.5 405 ASP A CA 1
ATOM 3188 C C . ASP A 1 405 ? 3.189 -30.172 -0.301 1 90.5 405 ASP A C 1
ATOM 3190 O O . ASP A 1 405 ? 4.406 -30.141 -0.1 1 90.5 405 ASP A O 1
ATOM 3194 N N . ILE A 1 406 ? 2.365 -29.969 0.677 1 89.31 406 ILE A N 1
ATOM 3195 C CA . ILE A 1 406 ? 2.797 -29.406 1.95 1 89.31 406 ILE A CA 1
ATOM 3196 C C . ILE A 1 406 ? 3.68 -30.406 2.688 1 89.31 406 ILE A C 1
ATOM 3198 O O . ILE A 1 406 ? 4.707 -30.031 3.262 1 89.31 406 ILE A O 1
ATOM 3202 N N . MET A 1 407 ? 3.344 -31.625 2.703 1 88.12 407 MET A N 1
ATOM 3203 C CA . MET A 1 407 ? 4.129 -32.656 3.375 1 88.12 407 MET A CA 1
ATOM 3204 C C . MET A 1 407 ? 5.52 -32.781 2.766 1 88.12 407 MET A C 1
ATOM 3206 O O . MET A 1 407 ? 6.516 -32.844 3.49 1 88.12 407 MET A O 1
ATOM 3210 N N . LEU A 1 408 ? 5.566 -32.844 1.473 1 91.56 408 LEU A N 1
ATOM 3211 C CA . LEU A 1 408 ? 6.852 -32.938 0.794 1 91.56 408 LEU A CA 1
ATOM 3212 C C . LEU A 1 408 ? 7.711 -31.719 1.068 1 91.56 408 LEU A C 1
ATOM 3214 O O . LEU A 1 408 ? 8.906 -31.828 1.355 1 91.56 408 LEU A O 1
ATOM 3218 N N . VAL A 1 409 ? 7.133 -30.531 0.916 1 93.94 409 VAL A N 1
ATOM 3219 C CA . VAL A 1 409 ? 7.844 -29.266 1.067 1 93.94 409 VAL A CA 1
ATOM 3220 C C . VAL A 1 409 ? 8.414 -29.172 2.479 1 93.94 409 VAL A C 1
ATOM 3222 O O . VAL A 1 409 ? 9.555 -28.75 2.662 1 93.94 409 VAL A O 1
ATOM 3225 N N . GLU A 1 410 ? 7.664 -29.562 3.477 1 91.44 410 GLU A N 1
ATOM 3226 C CA . GLU A 1 410 ? 8.125 -29.5 4.859 1 91.44 410 GLU A CA 1
ATOM 3227 C C . GLU A 1 410 ? 9.258 -30.5 5.105 1 91.44 410 GLU A C 1
ATOM 3229 O O . GLU A 1 410 ? 10.227 -30.188 5.793 1 91.44 410 GLU A O 1
ATOM 3234 N N . LYS A 1 411 ? 9.086 -31.672 4.621 1 92.38 411 LYS A N 1
ATOM 3235 C CA . LYS A 1 411 ? 10.133 -32.688 4.762 1 92.38 411 LYS A CA 1
ATOM 3236 C C . LYS A 1 411 ? 11.43 -32.219 4.102 1 92.38 411 LYS A C 1
ATOM 3238 O O . LYS A 1 411 ? 12.516 -32.438 4.652 1 92.38 411 LYS A O 1
ATOM 3243 N N . LEU A 1 412 ? 11.305 -31.688 2.928 1 95.75 412 LEU A N 1
ATOM 3244 C CA . LEU A 1 412 ? 12.477 -31.188 2.223 1 95.75 412 LEU A CA 1
ATOM 3245 C C . LEU A 1 412 ? 13.148 -30.062 3.01 1 95.75 412 LEU A C 1
ATOM 3247 O O . LEU A 1 412 ? 14.375 -30 3.094 1 95.75 412 LEU A O 1
ATOM 3251 N N . LEU A 1 413 ? 12.344 -29.172 3.508 1 95.06 413 LEU A N 1
ATOM 3252 C CA . LEU A 1 413 ? 12.883 -28.062 4.285 1 95.06 413 LEU A CA 1
ATOM 3253 C C . LEU A 1 413 ? 13.672 -28.578 5.488 1 95.06 413 LEU A C 1
ATOM 3255 O O . LEU A 1 413 ? 14.727 -28.031 5.82 1 95.06 413 LEU A O 1
ATOM 3259 N N . GLU A 1 414 ? 13.195 -29.594 6.145 1 92.81 414 GLU A N 1
ATOM 3260 C CA . GLU A 1 414 ? 13.898 -30.219 7.262 1 92.81 414 GLU A CA 1
ATOM 3261 C C . GLU A 1 414 ? 15.266 -30.734 6.828 1 92.81 414 GLU A C 1
ATOM 3263 O O . GLU A 1 414 ? 16.203 -30.734 7.621 1 92.81 414 GLU A O 1
ATOM 3268 N N . LYS A 1 415 ? 15.297 -31.125 5.586 1 95.19 415 LYS A N 1
ATOM 3269 C CA . LYS A 1 415 ? 16.531 -31.688 5.051 1 95.19 415 LYS A CA 1
ATOM 3270 C C . LYS A 1 415 ? 17.391 -30.594 4.41 1 95.19 415 LYS A C 1
ATOM 3272 O O . LYS A 1 415 ? 18.422 -30.891 3.797 1 95.19 415 LYS A O 1
ATOM 3277 N N . GLY A 1 416 ? 16.891 -29.344 4.434 1 95.81 416 GLY A N 1
ATOM 3278 C CA . GLY A 1 416 ? 17.719 -28.219 4.008 1 95.81 416 GLY A CA 1
ATOM 3279 C C . GLY A 1 416 ? 17.422 -27.766 2.59 1 95.81 416 GLY A C 1
ATOM 3280 O O . GLY A 1 416 ? 18.234 -27.078 1.97 1 95.81 416 GLY A O 1
ATOM 3281 N N . VAL A 1 417 ? 16.328 -28.219 2.035 1 97.5 417 VAL A N 1
ATOM 3282 C CA . VAL A 1 417 ? 15.938 -27.781 0.694 1 97.5 417 VAL A CA 1
ATOM 3283 C C . VAL A 1 417 ? 14.578 -27.094 0.748 1 97.5 417 VAL A C 1
ATOM 3285 O O . VAL A 1 417 ? 13.594 -27.672 1.214 1 97.5 417 VAL A O 1
ATOM 3288 N N . ALA A 1 418 ? 14.57 -25.828 0.264 1 97.12 418 ALA A N 1
ATOM 3289 C CA . ALA A 1 418 ? 13.312 -25.078 0.232 1 97.12 418 ALA A CA 1
ATOM 3290 C C . ALA A 1 418 ? 12.734 -25.031 -1.18 1 97.12 418 ALA A C 1
ATOM 3292 O O . ALA A 1 418 ? 13.406 -24.594 -2.117 1 97.12 418 ALA A O 1
ATOM 3293 N N . ILE A 1 419 ? 11.539 -25.531 -1.356 1 97.12 419 ILE A N 1
ATOM 3294 C CA . ILE A 1 419 ? 10.789 -25.406 -2.604 1 97.12 419 ILE A CA 1
ATOM 3295 C C . ILE A 1 419 ? 9.383 -24.875 -2.312 1 97.12 419 ILE A C 1
ATOM 3297 O O . ILE A 1 419 ? 8.992 -24.75 -1.15 1 97.12 419 ILE A O 1
ATOM 3301 N N . ALA A 1 420 ? 8.633 -24.516 -3.309 1 96.88 420 ALA A N 1
ATOM 3302 C CA . ALA A 1 420 ? 7.324 -23.891 -3.1 1 96.88 420 ALA A CA 1
ATOM 3303 C C . ALA A 1 420 ? 6.195 -24.891 -3.334 1 96.88 420 ALA A C 1
ATOM 3305 O O . ALA A 1 420 ? 6.215 -25.641 -4.316 1 96.88 420 ALA A O 1
ATOM 3306 N N . PRO A 1 421 ? 5.223 -24.906 -2.455 1 96 421 PRO A N 1
ATOM 3307 C CA . PRO A 1 421 ? 4.07 -25.797 -2.645 1 96 421 PRO A CA 1
ATOM 3308 C C . PRO A 1 421 ? 3.148 -25.344 -3.77 1 96 421 PRO A C 1
ATOM 3310 O O . PRO A 1 421 ? 2.941 -24.141 -3.949 1 96 421 PRO A O 1
ATOM 3313 N N . GLY A 1 422 ? 2.652 -26.297 -4.473 1 95.94 422 GLY A N 1
ATOM 3314 C CA . GLY A 1 422 ? 1.739 -25.984 -5.559 1 95.94 422 GLY A CA 1
ATOM 3315 C C . GLY A 1 422 ? 0.472 -25.297 -5.094 1 95.94 422 GLY A C 1
ATOM 3316 O O . GLY A 1 422 ? -0.09 -24.469 -5.812 1 95.94 422 GLY A O 1
ATOM 3317 N N . SER A 1 423 ? 0.012 -25.594 -3.869 1 90.69 423 SER A N 1
ATOM 3318 C CA . SER A 1 423 ? -1.201 -25.016 -3.305 1 90.69 423 SER A CA 1
ATOM 3319 C C . SER A 1 423 ? -1.042 -23.516 -3.082 1 90.69 423 SER A C 1
ATOM 3321 O O . SER A 1 423 ? -2.033 -22.797 -2.943 1 90.69 423 SER A O 1
ATOM 3323 N N . GLY A 1 424 ? 0.18 -23.016 -3.084 1 92.62 424 GLY A N 1
ATOM 3324 C CA . GLY A 1 424 ? 0.432 -21.594 -2.969 1 92.62 424 GLY A CA 1
ATOM 3325 C C . GLY A 1 424 ? 0.085 -20.812 -4.23 1 92.62 424 GLY A C 1
ATOM 3326 O O . GLY A 1 424 ? -0.037 -19.594 -4.199 1 92.62 424 GLY A O 1
ATOM 3327 N N . PHE A 1 425 ? -0.102 -21.531 -5.324 1 96.69 425 PHE A N 1
ATOM 3328 C CA . PHE A 1 425 ? -0.385 -20.906 -6.609 1 96.69 425 PHE A CA 1
ATOM 3329 C C . PHE A 1 425 ? -1.819 -21.172 -7.043 1 96.69 425 PHE A C 1
ATOM 3331 O O . PHE A 1 425 ? -2.205 -20.859 -8.172 1 96.69 425 PHE A O 1
ATOM 3338 N N . GLY A 1 426 ? -2.559 -21.766 -6.172 1 92.31 426 GLY A N 1
ATOM 3339 C CA . GLY A 1 426 ? -3.943 -22.172 -6.359 1 92.31 426 GLY A CA 1
ATOM 3340 C C . GLY A 1 426 ? -4.332 -23.391 -5.543 1 92.31 426 GLY A C 1
ATOM 3341 O O . GLY A 1 426 ? -3.58 -24.359 -5.484 1 92.31 426 GLY A O 1
ATOM 3342 N N . ASP A 1 427 ? -5.449 -23.406 -4.996 1 85 427 ASP A N 1
ATOM 3343 C CA . ASP A 1 427 ? -5.879 -24.422 -4.039 1 85 427 ASP A CA 1
ATOM 3344 C C . ASP A 1 427 ? -6.023 -25.781 -4.711 1 85 427 ASP A C 1
ATOM 3346 O O . ASP A 1 427 ? -5.961 -26.828 -4.047 1 85 427 ASP A O 1
ATOM 3350 N N . HIS A 1 428 ? -6.105 -25.828 -5.973 1 88.75 428 HIS A N 1
ATOM 3351 C CA . HIS A 1 428 ? -6.395 -27.062 -6.695 1 88.75 428 HIS A CA 1
ATOM 3352 C C . HIS A 1 428 ? -5.121 -27.703 -7.223 1 88.75 428 HIS A C 1
ATOM 3354 O O . HIS A 1 428 ? -5.176 -28.656 -8.016 1 88.75 428 HIS A O 1
ATOM 3360 N N . TYR A 1 429 ? -4.016 -27.203 -6.75 1 95.12 429 TYR A N 1
ATOM 3361 C CA . TYR A 1 429 ? -2.758 -27.672 -7.316 1 95.12 429 TYR A CA 1
ATOM 3362 C C . TYR A 1 429 ? -1.864 -28.281 -6.238 1 95.12 429 TYR A C 1
ATOM 3364 O O . TYR A 1 429 ? -0.644 -28.094 -6.262 1 95.12 429 TYR A O 1
ATOM 3372 N N . ARG A 1 430 ? -2.434 -29.031 -5.324 1 92.38 430 ARG A N 1
ATOM 3373 C CA . ARG A 1 430 ? -1.742 -29.609 -4.18 1 92.38 430 ARG A CA 1
ATOM 3374 C C . ARG A 1 430 ? -0.83 -30.766 -4.613 1 92.38 430 ARG A C 1
ATOM 3376 O O . ARG A 1 430 ? 0.041 -31.188 -3.855 1 92.38 430 ARG A O 1
ATOM 3383 N N . GLN A 1 431 ? -1.049 -31.234 -5.781 1 94.25 431 GLN A N 1
ATOM 3384 C CA . GLN A 1 431 ? -0.24 -32.344 -6.273 1 94.25 431 GLN A CA 1
ATOM 3385 C C . GLN A 1 431 ? 0.992 -31.828 -7.02 1 94.25 431 GLN A C 1
ATOM 3387 O O . GLN A 1 431 ? 1.741 -32.625 -7.598 1 94.25 431 GLN A O 1
ATOM 3392 N N . PHE A 1 432 ? 1.221 -30.578 -6.996 1 96.69 432 PHE A N 1
ATOM 3393 C CA . PHE A 1 432 ? 2.348 -29.984 -7.703 1 96.69 432 PHE A CA 1
ATOM 3394 C C . PHE A 1 432 ? 3.283 -29.266 -6.734 1 96.69 432 PHE A C 1
ATOM 3396 O O . PHE A 1 432 ? 2.908 -28.984 -5.594 1 96.69 432 PHE A O 1
ATOM 3403 N N . VAL A 1 433 ? 4.488 -29.031 -7.145 1 97.19 433 VAL A N 1
ATOM 3404 C CA . VAL A 1 433 ? 5.441 -28.141 -6.477 1 97.19 433 VAL A CA 1
ATOM 3405 C C . VAL A 1 433 ? 6.152 -27.281 -7.512 1 97.19 433 VAL A C 1
ATOM 3407 O O . VAL A 1 433 ? 6.234 -27.641 -8.688 1 97.19 433 VAL A O 1
ATOM 3410 N N . ARG A 1 434 ? 6.586 -26.172 -7.125 1 98.31 434 ARG A N 1
ATOM 3411 C CA . ARG A 1 434 ? 7.371 -25.312 -8.008 1 98.31 434 ARG A CA 1
ATOM 3412 C C . ARG A 1 434 ? 8.844 -25.312 -7.617 1 98.31 434 ARG A C 1
ATOM 3414 O O . ARG A 1 434 ? 9.188 -25.094 -6.453 1 98.31 434 ARG A O 1
ATOM 3421 N N . ILE A 1 435 ? 9.648 -25.516 -8.562 1 98.38 435 ILE A N 1
ATOM 3422 C CA . ILE A 1 435 ? 11.094 -25.516 -8.383 1 98.38 435 ILE A CA 1
ATOM 3423 C C . ILE A 1 435 ? 11.711 -24.328 -9.109 1 98.38 435 ILE A C 1
ATOM 3425 O O . ILE A 1 435 ? 11.562 -24.188 -10.328 1 98.38 435 ILE A O 1
ATOM 3429 N N . SER A 1 436 ? 12.422 -23.516 -8.391 1 98.44 436 SER A N 1
ATOM 3430 C CA . SER A 1 436 ? 13.102 -22.359 -8.961 1 98.44 436 SER A CA 1
ATOM 3431 C C . SER A 1 436 ? 14.492 -22.734 -9.477 1 98.44 436 SER A C 1
ATOM 3433 O O . SER A 1 436 ? 15.219 -23.484 -8.82 1 98.44 436 SER A O 1
ATOM 3435 N N . ALA A 1 437 ? 14.859 -22.25 -10.586 1 98.56 437 ALA A N 1
ATOM 3436 C CA . ALA A 1 437 ? 16.156 -22.531 -11.188 1 98.56 437 ALA A CA 1
ATOM 3437 C C . ALA A 1 437 ? 17.156 -21.406 -10.891 1 98.56 437 ALA A C 1
ATOM 3439 O O . ALA A 1 437 ? 18.141 -21.234 -11.609 1 98.56 437 ALA A O 1
ATOM 3440 N N . CYS A 1 438 ? 16.938 -20.656 -9.828 1 97.75 438 CYS A N 1
ATOM 3441 C CA . CYS A 1 438 ? 17.672 -19.438 -9.555 1 97.75 438 CYS A CA 1
ATOM 3442 C C . CYS A 1 438 ? 18.906 -19.719 -8.695 1 97.75 438 CYS A C 1
ATOM 3444 O O . CYS A 1 438 ? 19.234 -18.938 -7.801 1 97.75 438 CYS A O 1
ATOM 3446 N N . GLN A 1 439 ? 19.578 -20.875 -8.867 1 97.5 439 GLN A N 1
ATOM 3447 C CA . GLN A 1 439 ? 20.812 -21.281 -8.203 1 97.5 439 GLN A CA 1
ATOM 3448 C C . GLN A 1 439 ? 21.812 -21.844 -9.195 1 97.5 439 GLN A C 1
ATOM 3450 O O . GLN A 1 439 ? 21.453 -22.281 -10.289 1 97.5 439 GLN A O 1
ATOM 3455 N N . PRO A 1 440 ? 23.094 -21.844 -8.797 1 97.06 440 PRO A N 1
ATOM 3456 C CA . PRO A 1 440 ? 24.062 -22.531 -9.648 1 97.06 440 PRO A CA 1
ATOM 3457 C C . PRO A 1 440 ? 23.734 -24 -9.867 1 97.06 440 PRO A C 1
ATOM 3459 O O . PRO A 1 440 ? 23.156 -24.641 -8.984 1 97.06 440 PRO A O 1
ATOM 3462 N N . GLU A 1 441 ? 24.141 -24.516 -10.961 1 97.5 441 GLU A N 1
ATOM 3463 C CA . GLU A 1 441 ? 23.781 -25.875 -11.336 1 97.5 441 GLU A CA 1
ATOM 3464 C C . GLU A 1 441 ? 24.203 -26.875 -10.266 1 97.5 441 GLU A C 1
ATOM 3466 O O . GLU A 1 441 ? 23.469 -27.828 -9.977 1 97.5 441 GLU A O 1
ATOM 3471 N N . LYS A 1 442 ? 25.375 -26.672 -9.719 1 97.88 442 LYS A N 1
ATOM 3472 C CA . LYS A 1 442 ? 25.859 -27.578 -8.68 1 97.88 442 LYS A CA 1
ATOM 3473 C C . LYS A 1 442 ? 24.922 -27.578 -7.477 1 97.88 442 LYS A C 1
ATOM 3475 O O . LYS A 1 442 ? 24.656 -28.625 -6.895 1 97.88 442 LYS A O 1
ATOM 3480 N N . THR A 1 443 ? 24.469 -26.406 -7.113 1 97.94 443 THR A N 1
ATOM 3481 C CA . THR A 1 443 ? 23.547 -26.266 -6.004 1 97.94 443 THR A CA 1
ATOM 3482 C C . THR A 1 443 ? 22.188 -26.875 -6.355 1 97.94 443 THR A C 1
ATOM 3484 O O . THR A 1 443 ? 21.578 -27.547 -5.523 1 97.94 443 THR A O 1
ATOM 3487 N N . LEU A 1 444 ? 21.734 -26.656 -7.566 1 98.44 444 LEU A N 1
ATOM 3488 C CA . LEU A 1 444 ? 20.5 -27.25 -8.039 1 98.44 444 LEU A CA 1
ATOM 3489 C C . LEU A 1 444 ? 20.578 -28.781 -7.988 1 98.44 444 LEU A C 1
ATOM 3491 O O . LEU A 1 444 ? 19.625 -29.438 -7.57 1 98.44 444 LEU A O 1
ATOM 3495 N N . GLU A 1 445 ? 21.688 -29.25 -8.398 1 98.38 445 GLU A N 1
ATOM 3496 C CA . GLU A 1 445 ? 21.875 -30.703 -8.391 1 98.38 445 GLU A CA 1
ATOM 3497 C C . GLU A 1 445 ? 21.75 -31.266 -6.98 1 98.38 445 GLU A C 1
ATOM 3499 O O . GLU A 1 445 ? 21.062 -32.281 -6.77 1 98.38 445 GLU A O 1
ATOM 3504 N N . MET A 1 446 ? 22.406 -30.625 -6.039 1 98.19 446 MET A N 1
ATOM 3505 C CA . MET A 1 446 ? 22.344 -31.062 -4.648 1 98.19 446 MET A CA 1
ATOM 3506 C C . MET A 1 446 ? 20.906 -31.078 -4.141 1 98.19 446 MET A C 1
ATOM 3508 O O . MET A 1 446 ? 20.469 -32.031 -3.512 1 98.19 446 MET A O 1
ATOM 3512 N N . GLY A 1 447 ? 20.203 -30.016 -4.395 1 98.31 447 GLY A N 1
ATOM 3513 C CA . GLY A 1 447 ? 18.812 -29.922 -3.963 1 98.31 447 GLY A CA 1
ATOM 3514 C C . GLY A 1 447 ? 17.922 -30.969 -4.605 1 98.31 447 GLY A C 1
ATOM 3515 O O . GLY A 1 447 ? 17.078 -31.578 -3.932 1 98.31 447 GLY A O 1
ATOM 3516 N N . LEU A 1 448 ? 18.094 -31.188 -5.863 1 98.38 448 LEU A N 1
ATOM 3517 C CA . LEU A 1 448 ? 17.281 -32.125 -6.609 1 98.38 448 LEU A CA 1
ATOM 3518 C C . LEU A 1 448 ? 17.594 -33.562 -6.199 1 98.38 448 LEU A C 1
ATOM 3520 O O . LEU A 1 448 ? 16.703 -34.406 -6.199 1 98.38 448 LEU A O 1
ATOM 3524 N N . ASP A 1 449 ? 18.844 -33.844 -5.859 1 97.88 449 ASP A N 1
ATOM 3525 C CA . ASP A 1 449 ? 19.203 -35.156 -5.359 1 97.88 449 ASP A CA 1
ATOM 3526 C C . ASP A 1 449 ? 18.5 -35.469 -4.043 1 97.88 449 ASP A C 1
ATOM 3528 O O . ASP A 1 449 ? 18 -36.562 -3.836 1 97.88 449 ASP A O 1
ATOM 3532 N N . ILE A 1 450 ? 18.469 -34.5 -3.191 1 97.38 450 ILE A N 1
ATOM 3533 C CA . ILE A 1 450 ? 17.766 -34.656 -1.923 1 97.38 450 ILE A CA 1
ATOM 3534 C C . ILE A 1 450 ? 16.281 -34.844 -2.182 1 97.38 450 ILE A C 1
ATOM 3536 O O . ILE A 1 450 ? 15.641 -35.688 -1.545 1 97.38 450 ILE A O 1
ATOM 3540 N N . MET A 1 451 ? 15.758 -34.094 -3.109 1 96.56 451 MET A N 1
ATOM 3541 C CA . MET A 1 451 ? 14.344 -34.219 -3.463 1 96.56 451 MET A CA 1
ATOM 3542 C C . MET A 1 451 ? 14.055 -35.625 -3.975 1 96.56 451 MET A C 1
ATOM 3544 O O . MET A 1 451 ? 13.055 -36.25 -3.588 1 96.56 451 MET A O 1
ATOM 3548 N N . ALA A 1 452 ? 14.898 -36.125 -4.797 1 96.12 452 ALA A N 1
ATOM 3549 C CA . ALA A 1 452 ? 14.734 -37.469 -5.336 1 96.12 452 ALA A CA 1
ATOM 3550 C C . ALA A 1 452 ? 14.703 -38.531 -4.219 1 96.12 452 ALA A C 1
ATOM 3552 O O . ALA A 1 452 ? 13.891 -39.438 -4.25 1 96.12 452 ALA A O 1
ATOM 3553 N N . SER A 1 453 ? 15.57 -38.344 -3.297 1 95.5 453 SER A N 1
ATOM 3554 C CA . SER A 1 453 ? 15.633 -39.25 -2.166 1 95.5 453 SER A CA 1
ATOM 3555 C C . SER A 1 453 ? 14.352 -39.219 -1.34 1 95.5 453 SER A C 1
ATOM 3557 O O . SER A 1 453 ? 13.828 -40.25 -0.924 1 95.5 453 SER A O 1
ATOM 3559 N N . VAL A 1 454 ? 13.883 -38.031 -1.122 1 93.88 454 VAL A N 1
ATOM 3560 C CA . VAL A 1 454 ? 12.695 -37.844 -0.302 1 93.88 454 VAL A CA 1
ATOM 3561 C C . VAL A 1 454 ? 11.477 -38.438 -1.02 1 93.88 454 VAL A C 1
ATOM 3563 O O . VAL A 1 454 ? 10.617 -39.031 -0.392 1 93.88 454 VAL A O 1
ATOM 3566 N N . ILE A 1 455 ? 11.359 -38.219 -2.289 1 92.31 455 ILE A N 1
ATOM 3567 C CA . ILE A 1 455 ? 10.234 -38.719 -3.08 1 92.31 455 ILE A CA 1
ATOM 3568 C C . ILE A 1 455 ? 10.219 -40.25 -3.033 1 92.31 455 ILE A C 1
ATOM 3570 O O . ILE A 1 455 ? 9.148 -40.844 -2.955 1 92.31 455 ILE A O 1
ATOM 3574 N N . LYS A 1 456 ? 11.336 -40.844 -3.045 1 88.81 456 LYS A N 1
ATOM 3575 C CA . LYS A 1 456 ? 11.438 -42.312 -2.992 1 88.81 456 LYS A CA 1
ATOM 3576 C C . LYS A 1 456 ? 10.945 -42.844 -1.652 1 88.81 456 LYS A C 1
ATOM 3578 O O . LYS A 1 456 ? 10.422 -43.969 -1.579 1 88.81 456 LYS A O 1
ATOM 3583 N N . GLU A 1 457 ? 11.109 -42 -0.672 1 84.75 457 GLU A N 1
ATOM 3584 C CA . GLU A 1 457 ? 10.641 -42.406 0.651 1 84.75 457 GLU A CA 1
ATOM 3585 C C . GLU A 1 457 ? 9.117 -42.375 0.724 1 84.75 457 GLU A C 1
ATOM 3587 O O . GLU A 1 457 ? 8.516 -43.094 1.533 1 84.75 457 GLU A O 1
ATOM 3592 N N . PHE A 1 458 ? 8.477 -41.469 0.054 1 74.38 458 PHE A N 1
ATOM 3593 C CA . PHE A 1 458 ? 7.023 -41.344 0.053 1 74.38 458 PHE A CA 1
ATOM 3594 C C . PHE A 1 458 ? 6.395 -42.375 -0.876 1 74.38 458 PHE A C 1
ATOM 3596 O O . PHE A 1 458 ? 5.215 -42.688 -0.735 1 74.38 458 PHE A O 1
ATOM 3603 N N . ALA A 1 459 ? 7.082 -42.969 -1.77 1 59.91 459 ALA A N 1
ATOM 3604 C CA . ALA A 1 459 ? 6.555 -43.969 -2.693 1 59.91 459 ALA A CA 1
ATOM 3605 C C . ALA A 1 459 ? 6.562 -45.344 -2.064 1 59.91 459 ALA A C 1
ATOM 3607 O O . ALA A 1 459 ? 7.457 -45.688 -1.278 1 59.91 459 ALA A O 1
ATOM 3608 N N . MET B 1 1 ? -32.625 -35.906 -3.109 1 67.38 1 MET B N 1
ATOM 3609 C CA . MET B 1 1 ? -33.656 -35.156 -3.832 1 67.38 1 MET B CA 1
ATOM 3610 C C . MET B 1 1 ? -34.281 -34.094 -2.939 1 67.38 1 MET B C 1
ATOM 3612 O O . MET B 1 1 ? -34.344 -32.938 -3.312 1 67.38 1 MET B O 1
ATOM 3616 N N . ALA B 1 2 ? -34.594 -34.562 -1.627 1 79.62 2 ALA B N 1
ATOM 3617 C CA . ALA B 1 2 ? -35.25 -33.656 -0.688 1 79.62 2 ALA B CA 1
ATOM 3618 C C . ALA B 1 2 ? -34.312 -32.531 -0.268 1 79.62 2 ALA B C 1
ATOM 3620 O O . ALA B 1 2 ? -34.719 -31.359 -0.244 1 79.62 2 ALA B O 1
ATOM 3621 N N . LYS B 1 3 ? -33.062 -32.781 -0.17 1 86.62 3 LYS B N 1
ATOM 3622 C CA . LYS B 1 3 ? -32.125 -31.766 0.286 1 86.62 3 LYS B CA 1
ATOM 3623 C C . LYS B 1 3 ? -31.828 -30.766 -0.823 1 86.62 3 LYS B C 1
ATOM 3625 O O . LYS B 1 3 ? -31.641 -29.578 -0.558 1 86.62 3 LYS B O 1
ATOM 3630 N N . ASN B 1 4 ? -31.891 -31.25 -2.02 1 87.44 4 ASN B N 1
ATOM 3631 C CA . ASN B 1 4 ? -31.672 -30.359 -3.152 1 87.44 4 ASN B CA 1
ATOM 3632 C C . ASN B 1 4 ? -32.844 -29.391 -3.332 1 87.44 4 ASN B C 1
ATOM 3634 O O . ASN B 1 4 ? -32.625 -28.219 -3.664 1 87.44 4 ASN B O 1
ATOM 3638 N N . ASP B 1 5 ? -34 -29.922 -3.141 1 88.88 5 ASP B N 1
ATOM 3639 C CA . ASP B 1 5 ? -35.188 -29.078 -3.225 1 88.88 5 ASP B CA 1
ATOM 3640 C C . ASP B 1 5 ? -35.188 -28.016 -2.123 1 88.88 5 ASP B C 1
ATOM 3642 O O . ASP B 1 5 ? -35.594 -26.875 -2.352 1 88.88 5 ASP B O 1
ATOM 3646 N N . GLU B 1 6 ? -34.812 -28.453 -0.977 1 91.69 6 GLU B N 1
ATOM 3647 C CA . GLU B 1 6 ? -34.688 -27.516 0.135 1 91.69 6 GLU B CA 1
ATOM 3648 C C . GLU B 1 6 ? -33.656 -26.438 -0.161 1 91.69 6 GLU B C 1
ATOM 3650 O O . GLU B 1 6 ? -33.875 -25.25 0.132 1 91.69 6 GLU B O 1
ATOM 3655 N N . LEU B 1 7 ? -32.594 -26.828 -0.706 1 92.81 7 LEU B N 1
ATOM 3656 C CA . LEU B 1 7 ? -31.516 -25.906 -1.063 1 92.81 7 LEU B CA 1
ATOM 3657 C C . LEU B 1 7 ? -32 -24.859 -2.055 1 92.81 7 LEU B C 1
ATOM 3659 O O . LEU B 1 7 ? -31.734 -23.672 -1.893 1 92.81 7 LEU B O 1
ATOM 3663 N N . GLU B 1 8 ? -32.719 -25.312 -3.023 1 92.81 8 GLU B N 1
ATOM 3664 C CA . GLU B 1 8 ? -33.219 -24.391 -4.039 1 92.81 8 GLU B CA 1
ATOM 3665 C C . GLU B 1 8 ? -34.25 -23.438 -3.445 1 92.81 8 GLU B C 1
ATOM 3667 O O . GLU B 1 8 ? -34.344 -22.281 -3.848 1 92.81 8 GLU B O 1
ATOM 3672 N N . SER B 1 9 ? -35.062 -23.969 -2.561 1 94.12 9 SER B N 1
ATOM 3673 C CA . SER B 1 9 ? -36.031 -23.109 -1.88 1 94.12 9 SER B CA 1
ATOM 3674 C C . SER B 1 9 ? -35.344 -22.016 -1.075 1 94.12 9 SER B C 1
ATOM 3676 O O . SER B 1 9 ? -35.75 -20.859 -1.106 1 94.12 9 SER B O 1
ATOM 3678 N N . LEU B 1 10 ? -34.344 -22.391 -0.399 1 94.81 10 LEU B N 1
ATOM 3679 C CA . LEU B 1 10 ? -33.562 -21.438 0.394 1 94.81 10 LEU B CA 1
ATOM 3680 C C . LEU B 1 10 ? -32.906 -20.406 -0.502 1 94.81 10 LEU B C 1
ATOM 3682 O O . LEU B 1 10 ? -32.844 -19.219 -0.169 1 94.81 10 LEU B O 1
ATOM 3686 N N . ARG B 1 11 ? -32.406 -20.859 -1.624 1 94.06 11 ARG B N 1
ATOM 3687 C CA . ARG B 1 11 ? -31.781 -19.953 -2.582 1 94.06 11 ARG B CA 1
ATOM 3688 C C . ARG B 1 11 ? -32.781 -18.922 -3.105 1 94.06 11 ARG B C 1
ATOM 3690 O O . ARG B 1 11 ? -32.406 -17.75 -3.273 1 94.06 11 ARG B O 1
ATOM 3697 N N . ARG B 1 12 ? -33.938 -19.344 -3.344 1 94.12 12 ARG B N 1
ATOM 3698 C CA . ARG B 1 12 ? -34.969 -18.422 -3.791 1 94.12 12 ARG B CA 1
ATOM 3699 C C . ARG B 1 12 ? -35.312 -17.391 -2.715 1 94.12 12 ARG B C 1
ATOM 3701 O O . ARG B 1 12 ? -35.5 -16.203 -3.016 1 94.12 12 ARG B O 1
ATOM 3708 N N . GLN B 1 13 ? -35.344 -17.844 -1.521 1 95.81 13 GLN B N 1
ATOM 3709 C CA . GLN B 1 13 ? -35.625 -16.938 -0.412 1 95.81 13 GLN B CA 1
ATOM 3710 C C . GLN B 1 13 ? -34.5 -15.906 -0.27 1 95.81 13 GLN B C 1
ATOM 3712 O O . GLN B 1 13 ? -34.75 -14.734 -0.001 1 95.81 13 GLN B O 1
ATOM 3717 N N . VAL B 1 14 ? -33.281 -16.375 -0.398 1 95.75 14 VAL B N 1
ATOM 3718 C CA . VAL B 1 14 ? -32.125 -15.484 -0.317 1 95.75 14 VAL B CA 1
ATOM 3719 C C . VAL B 1 14 ? -32.188 -14.445 -1.432 1 95.75 14 VAL B C 1
ATOM 3721 O O . VAL B 1 14 ? -31.906 -13.266 -1.209 1 95.75 14 VAL B O 1
ATOM 3724 N N . ARG B 1 15 ? -32.594 -14.875 -2.59 1 94.75 15 ARG B N 1
ATOM 3725 C CA . ARG B 1 15 ? -32.75 -13.969 -3.725 1 94.75 15 ARG B CA 1
ATOM 3726 C C . ARG B 1 15 ? -33.812 -12.906 -3.438 1 94.75 15 ARG B C 1
ATOM 3728 O O . ARG B 1 15 ? -33.562 -11.719 -3.67 1 94.75 15 ARG B O 1
ATOM 3735 N N . ASP B 1 16 ? -34.875 -13.32 -2.916 1 96.19 16 ASP B N 1
ATOM 3736 C CA . ASP B 1 16 ? -36 -12.414 -2.639 1 96.19 16 ASP B CA 1
ATOM 3737 C C . ASP B 1 16 ? -35.625 -11.398 -1.564 1 96.19 16 ASP B C 1
ATOM 3739 O O . ASP B 1 16 ? -35.906 -10.203 -1.703 1 96.19 16 ASP B O 1
ATOM 3743 N N . ILE B 1 17 ? -35.031 -11.898 -0.57 1 97.25 17 ILE B N 1
ATOM 3744 C CA . ILE B 1 17 ? -34.688 -11.008 0.53 1 97.25 17 ILE B CA 1
ATOM 3745 C C . ILE B 1 17 ? -33.594 -10.055 0.095 1 97.25 17 ILE B C 1
ATOM 3747 O O . ILE B 1 17 ? -33.531 -8.898 0.537 1 97.25 17 ILE B O 1
ATOM 3751 N N . THR B 1 18 ? -32.656 -10.547 -0.738 1 96.62 18 THR B N 1
ATOM 3752 C CA . THR B 1 18 ? -31.625 -9.672 -1.288 1 96.62 18 THR B CA 1
ATOM 3753 C C . THR B 1 18 ? -32.25 -8.516 -2.068 1 96.62 18 THR B C 1
ATOM 3755 O O . THR B 1 18 ? -31.859 -7.363 -1.91 1 96.62 18 THR B O 1
ATOM 3758 N N . ALA B 1 19 ? -33.25 -8.828 -2.877 1 96.38 19 ALA B N 1
ATOM 3759 C CA . ALA B 1 19 ? -33.938 -7.801 -3.645 1 96.38 19 ALA B CA 1
ATOM 3760 C C . ALA B 1 19 ? -34.625 -6.785 -2.723 1 96.38 19 ALA B C 1
ATOM 3762 O O . ALA B 1 19 ? -34.594 -5.578 -2.986 1 96.38 19 ALA B O 1
ATOM 3763 N N . GLN B 1 20 ? -35.188 -7.309 -1.734 1 97.12 20 GLN B N 1
ATOM 3764 C CA . GLN B 1 20 ? -35.844 -6.438 -0.772 1 97.12 20 GLN B CA 1
ATOM 3765 C C . GLN B 1 20 ? -34.844 -5.508 -0.091 1 97.12 20 GLN B C 1
ATOM 3767 O O . GLN B 1 20 ? -35.125 -4.32 0.097 1 97.12 20 GLN B O 1
ATOM 3772 N N . ILE B 1 21 ? -33.75 -6.082 0.338 1 97.19 21 ILE B N 1
ATOM 3773 C CA . ILE B 1 21 ? -32.688 -5.293 0.977 1 97.19 21 ILE B CA 1
ATOM 3774 C C . ILE B 1 21 ? -32.25 -4.164 0.047 1 97.19 21 ILE B C 1
ATOM 3776 O O . ILE B 1 21 ? -32.125 -3.012 0.471 1 97.19 21 ILE B O 1
ATOM 3780 N N . ILE B 1 22 ? -32.062 -4.469 -1.242 1 95.94 22 ILE B N 1
ATOM 3781 C CA . ILE B 1 22 ? -31.625 -3.482 -2.227 1 95.94 22 ILE B CA 1
ATOM 3782 C C . ILE B 1 22 ? -32.688 -2.391 -2.363 1 95.94 22 ILE B C 1
ATOM 3784 O O . ILE B 1 22 ? -32.375 -1.201 -2.396 1 95.94 22 ILE B O 1
ATOM 3788 N N . ARG B 1 23 ? -33.938 -2.734 -2.402 1 96.94 23 ARG B N 1
ATOM 3789 C CA . ARG B 1 23 ? -35.031 -1.772 -2.504 1 96.94 23 ARG B CA 1
ATOM 3790 C C . ARG B 1 23 ? -35.094 -0.862 -1.281 1 96.94 23 ARG B C 1
ATOM 3792 O O . ARG B 1 23 ? -35.281 0.348 -1.408 1 96.94 23 ARG B O 1
ATOM 3799 N N . ASP B 1 24 ? -34.906 -1.494 -0.153 1 97.38 24 ASP B N 1
ATOM 3800 C CA . ASP B 1 24 ? -34.969 -0.726 1.086 1 97.38 24 ASP B CA 1
ATOM 3801 C C . ASP B 1 24 ? -33.781 0.239 1.193 1 97.38 24 ASP B C 1
ATOM 3803 O O . ASP B 1 24 ? -33.938 1.359 1.684 1 97.38 24 ASP B O 1
ATOM 3807 N N . VAL B 1 25 ? -32.625 -0.238 0.803 1 96.75 25 VAL B N 1
ATOM 3808 C CA . VAL B 1 25 ? -31.469 0.636 0.817 1 96.75 25 VAL B CA 1
ATOM 3809 C C . VAL B 1 25 ? -31.688 1.808 -0.137 1 96.75 25 VAL B C 1
ATOM 3811 O O . VAL B 1 25 ? -31.359 2.949 0.186 1 96.75 25 VAL B O 1
ATOM 3814 N N . HIS B 1 26 ? -32.219 1.531 -1.329 1 96.12 26 HIS B N 1
ATOM 3815 C CA . HIS B 1 26 ? -32.531 2.6 -2.277 1 96.12 26 HIS B CA 1
ATOM 3816 C C . HIS B 1 26 ? -33.5 3.605 -1.683 1 96.12 26 HIS B C 1
ATOM 3818 O O . HIS B 1 26 ? -33.344 4.816 -1.832 1 96.12 26 HIS B O 1
ATOM 3824 N N . ARG B 1 27 ? -34.5 3.115 -1.106 1 96.5 27 ARG B N 1
ATOM 3825 C CA . ARG B 1 27 ? -35.469 3.98 -0.446 1 96.5 27 ARG B CA 1
ATOM 3826 C C . ARG B 1 27 ? -34.812 4.844 0.617 1 96.5 27 ARG B C 1
ATOM 3828 O O . ARG B 1 27 ? -35.125 6.031 0.744 1 96.5 27 ARG B O 1
ATOM 3835 N N . ARG B 1 28 ? -33.969 4.238 1.413 1 96.81 28 ARG B N 1
ATOM 3836 C CA . ARG B 1 28 ? -33.219 4.98 2.432 1 96.81 28 ARG B CA 1
ATOM 3837 C C . ARG B 1 28 ? -32.438 6.125 1.812 1 96.81 28 ARG B C 1
ATOM 3839 O O . ARG B 1 28 ? -32.344 7.211 2.389 1 96.81 28 ARG B O 1
ATOM 3846 N N . MET B 1 29 ? -31.812 5.816 0.648 1 94.88 29 MET B N 1
ATOM 3847 C CA . MET B 1 29 ? -31.016 6.84 -0.007 1 94.88 29 MET B CA 1
ATOM 3848 C C . MET B 1 29 ? -31.891 7.957 -0.56 1 94.88 29 MET B C 1
ATOM 3850 O O . MET B 1 29 ? -31.484 9.117 -0.583 1 94.88 29 MET B O 1
ATOM 3854 N N . ASP B 1 30 ? -33.094 7.605 -1 1 95 30 ASP B N 1
ATOM 3855 C CA . ASP B 1 30 ? -34.062 8.625 -1.438 1 95 30 ASP B CA 1
ATOM 3856 C C . ASP B 1 30 ? -34.438 9.555 -0.287 1 95 30 ASP B C 1
ATOM 3858 O O . ASP B 1 30 ? -34.531 10.766 -0.475 1 95 30 ASP B O 1
ATOM 3862 N N . LEU B 1 31 ? -34.656 8.984 0.823 1 95.94 31 LEU B N 1
ATOM 3863 C CA . LEU B 1 31 ? -34.938 9.773 2.018 1 95.94 31 LEU B CA 1
ATOM 3864 C C . LEU B 1 31 ? -33.75 10.664 2.373 1 95.94 31 LEU B C 1
ATOM 3866 O O . LEU B 1 31 ? -33.906 11.828 2.74 1 95.94 31 LEU B O 1
ATOM 3870 N N . ALA B 1 32 ? -32.562 10.078 2.314 1 94.38 32 ALA B N 1
ATOM 3871 C CA . ALA B 1 32 ? -31.344 10.836 2.6 1 94.38 32 ALA B CA 1
ATOM 3872 C C . ALA B 1 32 ? -31.203 12.023 1.654 1 94.38 32 ALA B C 1
ATOM 3874 O O . ALA B 1 32 ? -30.766 13.102 2.059 1 94.38 32 ALA B O 1
ATOM 3875 N N . LYS B 1 33 ? -31.578 11.797 0.385 1 93.19 33 LYS B N 1
ATOM 3876 C CA . LYS B 1 33 ? -31.547 12.883 -0.591 1 93.19 33 LYS B CA 1
ATOM 3877 C C . LYS B 1 33 ? -32.5 14.016 -0.18 1 93.19 33 LYS B C 1
ATOM 3879 O O . LYS B 1 33 ? -32.125 15.188 -0.286 1 93.19 33 LYS B O 1
ATOM 3884 N N . GLN B 1 34 ? -33.594 13.641 0.203 1 93.81 34 GLN B N 1
ATOM 3885 C CA . GLN B 1 34 ? -34.562 14.633 0.662 1 93.81 34 GLN B CA 1
ATOM 3886 C C . GLN B 1 34 ? -34.062 15.383 1.885 1 93.81 34 GLN B C 1
ATOM 3888 O O . GLN B 1 34 ? -34.219 16.609 1.979 1 93.81 34 GLN B O 1
ATOM 3893 N N . ILE B 1 35 ? -33.438 14.695 2.758 1 93.88 35 ILE B N 1
ATOM 3894 C CA . ILE B 1 35 ? -32.844 15.312 3.939 1 93.88 35 ILE B CA 1
ATOM 3895 C C . ILE B 1 35 ? -31.766 16.312 3.518 1 93.88 35 ILE B C 1
ATOM 3897 O O . ILE B 1 35 ? -31.703 17.422 4.051 1 93.88 35 ILE B O 1
ATOM 3901 N N . GLY B 1 36 ? -30.984 15.875 2.541 1 90.44 36 GLY B N 1
ATOM 3902 C CA . GLY B 1 36 ? -29.938 16.75 2.031 1 90.44 36 GLY B CA 1
ATOM 3903 C C . GLY B 1 36 ? -30.484 18.062 1.479 1 90.44 36 GLY B C 1
ATOM 3904 O O . GLY B 1 36 ? -29.906 19.125 1.692 1 90.44 36 GLY B O 1
ATOM 3905 N N . GLU B 1 37 ? -31.578 17.969 0.804 1 89.5 37 GLU B N 1
ATOM 3906 C CA . GLU B 1 37 ? -32.219 19.156 0.233 1 89.5 37 GLU B CA 1
ATOM 3907 C C . GLU B 1 37 ? -32.688 20.109 1.325 1 89.5 37 GLU B C 1
ATOM 3909 O O . GLU B 1 37 ? -32.5 21.312 1.243 1 89.5 37 GLU B O 1
ATOM 3914 N N . ILE B 1 38 ? -33.281 19.594 2.27 1 91.5 38 ILE B N 1
ATOM 3915 C CA . ILE B 1 38 ? -33.812 20.391 3.367 1 91.5 38 ILE B CA 1
ATOM 3916 C C . ILE B 1 38 ? -32.656 21.016 4.148 1 91.5 38 ILE B C 1
ATOM 3918 O O . ILE B 1 38 ? -32.719 22.188 4.516 1 91.5 38 ILE B O 1
ATOM 3922 N N . LYS B 1 39 ? -31.625 20.203 4.426 1 89.44 39 LYS B N 1
ATOM 3923 C CA . LYS B 1 39 ? -30.453 20.719 5.137 1 89.44 39 LYS B CA 1
ATOM 3924 C C . LYS B 1 39 ? -29.812 21.875 4.371 1 89.44 39 LYS B C 1
ATOM 3926 O O . LYS B 1 39 ? -29.375 22.859 4.973 1 89.44 39 LYS B O 1
ATOM 3931 N N . SER B 1 40 ? -29.75 21.656 3.074 1 84.81 40 SER B N 1
ATOM 3932 C CA . SER B 1 40 ? -29.188 22.719 2.234 1 84.81 40 SER B CA 1
ATOM 3933 C C . SER B 1 40 ? -29.984 24 2.354 1 84.81 40 SER B C 1
ATOM 3935 O O . SER B 1 40 ? -29.406 25.094 2.447 1 84.81 40 SER B O 1
ATOM 3937 N N . MET B 1 41 ? -31.25 23.938 2.418 1 84.25 41 MET B N 1
ATOM 3938 C CA . MET B 1 41 ? -32.156 25.094 2.537 1 84.25 41 MET B CA 1
ATOM 3939 C C . MET B 1 41 ? -32 25.75 3.908 1 84.25 41 MET B C 1
ATOM 3941 O O . MET B 1 41 ? -32.125 26.969 4.039 1 84.25 41 MET B O 1
ATOM 3945 N N . LEU B 1 42 ? -31.703 24.969 4.871 1 86.38 42 LEU B N 1
ATOM 3946 C CA . LEU B 1 42 ? -31.625 25.438 6.25 1 86.38 42 LEU B CA 1
ATOM 3947 C C . LEU B 1 42 ? -30.188 25.859 6.598 1 86.38 42 LEU B C 1
ATOM 3949 O O . LEU B 1 42 ? -29.938 26.359 7.691 1 86.38 42 LEU B O 1
ATOM 3953 N N . GLY B 1 43 ? -29.219 25.5 5.691 1 78.69 43 GLY B N 1
ATOM 3954 C CA . GLY B 1 43 ? -27.828 25.812 5.941 1 78.69 43 GLY B CA 1
ATOM 3955 C C . GLY B 1 43 ? -27.172 24.875 6.938 1 78.69 43 GLY B C 1
ATOM 3956 O O . GLY B 1 43 ? -26.266 25.266 7.672 1 78.69 43 GLY B O 1
ATOM 3957 N N . ILE B 1 44 ? -27.766 23.672 7.105 1 80.44 44 ILE B N 1
ATOM 3958 C CA . ILE B 1 44 ? -27.25 22.656 8.008 1 80.44 44 ILE B CA 1
ATOM 3959 C C . ILE B 1 44 ? -26.25 21.781 7.273 1 80.44 44 ILE B C 1
ATOM 3961 O O . ILE B 1 44 ? -26.422 21.484 6.09 1 80.44 44 ILE B O 1
ATOM 3965 N N . ASP B 1 45 ? -25.234 21.359 7.977 1 78.31 45 ASP B N 1
ATOM 3966 C CA . ASP B 1 45 ? -24.203 20.5 7.406 1 78.31 45 ASP B CA 1
ATOM 3967 C C . ASP B 1 45 ? -24.75 19.125 7.07 1 78.31 45 ASP B C 1
ATOM 3969 O O . ASP B 1 45 ? -25.703 18.656 7.703 1 78.31 45 ASP B O 1
ATOM 3973 N N . VAL B 1 46 ? -24.188 18.609 6.141 1 83.31 46 VAL B N 1
ATOM 3974 C CA . VAL B 1 46 ? -24.578 17.266 5.711 1 83.31 46 VAL B CA 1
ATOM 3975 C C . VAL B 1 46 ? -24.422 16.281 6.871 1 83.31 46 VAL B C 1
ATOM 3977 O O . VAL B 1 46 ? -25.328 15.5 7.16 1 83.31 46 VAL B O 1
ATOM 3980 N N . LYS B 1 47 ? -23.312 16.484 7.543 1 77.94 47 LYS B N 1
ATOM 3981 C CA . LYS B 1 47 ? -23.031 15.57 8.641 1 77.94 47 LYS B CA 1
ATOM 3982 C C . LYS B 1 47 ? -23.625 16.078 9.945 1 77.94 47 LYS B C 1
ATOM 3984 O O . LYS B 1 47 ? -23.5 17.25 10.281 1 77.94 47 LYS B O 1
ATOM 3989 N N . ASP B 1 48 ? -24.453 15.25 10.547 1 82.38 48 ASP B N 1
ATOM 3990 C CA . ASP B 1 48 ? -25.016 15.508 11.867 1 82.38 48 ASP B CA 1
ATOM 3991 C C . ASP B 1 48 ? -24.578 14.422 12.859 1 82.38 48 ASP B C 1
ATOM 3993 O O . ASP B 1 48 ? -25.188 13.352 12.922 1 82.38 48 ASP B O 1
ATOM 3997 N N . GLU B 1 49 ? -23.703 14.664 13.688 1 76.88 49 GLU B N 1
ATOM 3998 C CA . GLU B 1 49 ? -23.062 13.695 14.562 1 76.88 49 GLU B CA 1
ATOM 3999 C C . GLU B 1 49 ? -24.047 13.109 15.57 1 76.88 49 GLU B C 1
ATOM 4001 O O . GLU B 1 49 ? -23.969 11.93 15.906 1 76.88 49 GLU B O 1
ATOM 4006 N N . LYS B 1 50 ? -24.859 13.938 16.031 1 81.12 50 LYS B N 1
ATOM 4007 C CA . LYS B 1 50 ? -25.844 13.477 17.016 1 81.12 50 LYS B CA 1
ATOM 4008 C C . LYS B 1 50 ? -26.812 12.477 16.406 1 81.12 50 LYS B C 1
ATOM 4010 O O . LYS B 1 50 ? -27.109 11.438 17.016 1 81.12 50 LYS B O 1
ATOM 4015 N N . VAL B 1 51 ? -27.281 12.797 15.25 1 87.5 51 VAL B N 1
ATOM 4016 C CA . VAL B 1 51 ? -28.234 11.922 14.562 1 87.5 51 VAL B CA 1
ATOM 4017 C C . VAL B 1 51 ? -27.547 10.594 14.234 1 87.5 51 VAL B C 1
ATOM 4019 O O . VAL B 1 51 ? -28.141 9.523 14.422 1 87.5 51 VAL B O 1
ATOM 4022 N N . GLU B 1 52 ? -26.344 10.672 13.758 1 87.31 52 GLU B N 1
ATOM 4023 C CA . GLU B 1 52 ? -25.609 9.461 13.414 1 87.31 52 GLU B CA 1
ATOM 4024 C C . GLU B 1 52 ? -25.344 8.609 14.656 1 87.31 52 GLU B C 1
ATOM 4026 O O . GLU B 1 52 ? -25.422 7.379 14.586 1 87.31 52 GLU B O 1
ATOM 4031 N N . HIS B 1 53 ? -25.062 9.266 15.742 1 84.69 53 HIS B N 1
ATOM 4032 C CA . HIS B 1 53 ? -24.844 8.562 17 1 84.69 53 HIS B CA 1
ATOM 4033 C C . HIS B 1 53 ? -26.094 7.812 17.438 1 84.69 53 HIS B C 1
ATOM 4035 O O . HIS B 1 53 ? -26.016 6.652 17.859 1 84.69 53 HIS B O 1
ATOM 4041 N N . ASP B 1 54 ? -27.172 8.445 17.328 1 90.25 54 ASP B N 1
ATOM 4042 C CA . ASP B 1 54 ? -28.438 7.828 17.719 1 90.25 54 ASP B CA 1
ATOM 4043 C C . ASP B 1 54 ? -28.75 6.609 16.859 1 90.25 54 ASP B C 1
ATOM 4045 O O . ASP B 1 54 ? -29.219 5.586 17.359 1 90.25 54 ASP B O 1
ATOM 4049 N N . ILE B 1 55 ? -28.531 6.738 15.625 1 92.94 55 ILE B N 1
ATOM 4050 C CA . ILE B 1 55 ? -28.781 5.633 14.711 1 92.94 55 ILE B CA 1
ATOM 4051 C C . ILE B 1 55 ? -27.859 4.469 15.039 1 92.94 55 ILE B C 1
ATOM 4053 O O . ILE B 1 55 ? -28.266 3.305 14.984 1 92.94 55 ILE B O 1
ATOM 4057 N N . ARG B 1 56 ? -26.656 4.75 15.367 1 90.31 56 ARG B N 1
ATOM 4058 C CA . ARG B 1 56 ? -25.672 3.727 15.719 1 90.31 56 ARG B CA 1
ATOM 4059 C C . ARG B 1 56 ? -26.109 2.959 16.969 1 90.31 56 ARG B C 1
ATOM 4061 O O . ARG B 1 56 ? -26.031 1.729 17 1 90.31 56 ARG B O 1
ATOM 4068 N N . LEU B 1 57 ? -26.531 3.73 17.922 1 90.75 57 LEU B N 1
ATOM 4069 C CA . LEU B 1 57 ? -27 3.096 19.141 1 90.75 57 LEU B CA 1
ATOM 4070 C C . LEU B 1 57 ? -28.203 2.201 18.875 1 90.75 57 LEU B C 1
ATOM 4072 O O . LEU B 1 57 ? -28.297 1.103 19.422 1 90.75 57 LEU B O 1
ATOM 4076 N N . MET B 1 58 ? -29 2.66 18.094 1 93.94 58 MET B N 1
ATOM 4077 C CA . MET B 1 58 ? -30.172 1.88 17.734 1 93.94 58 MET B CA 1
ATOM 4078 C C . MET B 1 58 ? -29.781 0.591 17.016 1 93.94 58 MET B C 1
ATOM 4080 O O . MET B 1 58 ? -30.297 -0.482 17.328 1 93.94 58 MET B O 1
ATOM 4084 N N . VAL B 1 59 ? -28.891 0.703 16.047 1 94.75 59 VAL B N 1
ATOM 4085 C CA . VAL B 1 59 ? -28.469 -0.447 15.266 1 94.75 59 VAL B CA 1
ATOM 4086 C C . VAL B 1 59 ? -27.781 -1.465 16.172 1 94.75 59 VAL B C 1
ATOM 4088 O O . VAL B 1 59 ? -28 -2.67 16.047 1 94.75 59 VAL B O 1
ATOM 4091 N N . LEU B 1 60 ? -26.984 -0.995 17.094 1 92.44 60 LEU B N 1
ATOM 4092 C CA . LEU B 1 60 ? -26.281 -1.889 18 1 92.44 60 LEU B CA 1
ATOM 4093 C C . LEU B 1 60 ? -27.25 -2.588 18.938 1 92.44 60 LEU B C 1
ATOM 4095 O O . LEU B 1 60 ? -27.125 -3.787 19.203 1 92.44 60 LEU B O 1
ATOM 4099 N N . SER B 1 61 ? -28.172 -1.808 19.453 1 94.31 61 SER B N 1
ATOM 4100 C CA . SER B 1 61 ? -29.203 -2.395 20.312 1 94.31 61 SER B CA 1
ATOM 4101 C C . SER B 1 61 ? -30 -3.453 19.547 1 94.31 61 SER B C 1
ATOM 4103 O O . SER B 1 61 ? -30.312 -4.512 20.094 1 94.31 61 SER B O 1
ATOM 4105 N N . LEU B 1 62 ? -30.344 -3.15 18.375 1 95.94 62 LEU B N 1
ATOM 4106 C CA . LEU B 1 62 ? -31.078 -4.086 17.516 1 95.94 62 LEU B CA 1
ATOM 4107 C C . LEU B 1 62 ? -30.25 -5.332 17.25 1 95.94 62 LEU B C 1
ATOM 4109 O O . LEU B 1 62 ? -30.766 -6.453 17.297 1 95.94 62 LEU B O 1
ATOM 4113 N N . ALA B 1 63 ? -29.016 -5.125 16.859 1 94.44 63 ALA B N 1
ATOM 4114 C CA . ALA B 1 63 ? -28.125 -6.254 16.609 1 94.44 63 ALA B CA 1
ATOM 4115 C C . ALA B 1 63 ? -28.078 -7.207 17.797 1 94.44 63 ALA B C 1
ATOM 4117 O O . ALA B 1 63 ? -28.156 -8.422 17.625 1 94.44 63 ALA B O 1
ATOM 4118 N N . ASP B 1 64 ? -27.969 -6.645 18.969 1 93.94 64 ASP B N 1
ATOM 4119 C CA . ASP B 1 64 ? -27.969 -7.449 20.172 1 93.94 64 ASP B CA 1
ATOM 4120 C C . ASP B 1 64 ? -29.281 -8.219 20.328 1 93.94 64 ASP B C 1
ATOM 4122 O O . ASP B 1 64 ? -29.266 -9.398 20.703 1 93.94 64 ASP B O 1
ATOM 4126 N N . GLN B 1 65 ? -30.297 -7.621 20.109 1 96 65 GLN B N 1
ATOM 4127 C CA . GLN B 1 65 ? -31.625 -8.195 20.266 1 96 65 GLN B CA 1
ATOM 4128 C C . GLN B 1 65 ? -31.844 -9.375 19.312 1 96 65 GLN B C 1
ATOM 4130 O O . GLN B 1 65 ? -32.438 -10.383 19.688 1 96 65 GLN B O 1
ATOM 4135 N N . ILE B 1 66 ? -31.344 -9.289 18.125 1 95.94 66 ILE B N 1
ATOM 4136 C CA . ILE B 1 66 ? -31.672 -10.297 17.109 1 95.94 66 ILE B CA 1
ATOM 4137 C C . ILE B 1 66 ? -30.516 -11.289 16.984 1 95.94 66 ILE B C 1
ATOM 4139 O O . ILE B 1 66 ? -30.594 -12.25 16.219 1 95.94 66 ILE B O 1
ATOM 4143 N N . GLY B 1 67 ? -29.359 -11 17.641 1 93.5 67 GLY B N 1
ATOM 4144 C CA . GLY B 1 67 ? -28.219 -11.906 17.625 1 93.5 67 GLY B CA 1
ATOM 4145 C C . GLY B 1 67 ? -27.312 -11.703 16.438 1 93.5 67 GLY B C 1
ATOM 4146 O O . GLY B 1 67 ? -26.688 -12.648 15.945 1 93.5 67 GLY B O 1
ATOM 4147 N N . MET B 1 68 ? -27.312 -10.531 15.898 1 92.62 68 MET B N 1
ATOM 4148 C CA . MET B 1 68 ? -26.391 -10.172 14.82 1 92.62 68 MET B CA 1
ATOM 4149 C C . MET B 1 68 ? -25.062 -9.664 15.383 1 92.62 68 MET B C 1
ATOM 4151 O O . MET B 1 68 ? -25.047 -8.961 16.391 1 92.62 68 MET B O 1
ATOM 4155 N N . GLY B 1 69 ? -23.953 -10.148 14.789 1 89.19 69 GLY B N 1
ATOM 4156 C CA . GLY B 1 69 ? -22.656 -9.625 15.211 1 89.19 69 GLY B CA 1
ATOM 4157 C C . GLY B 1 69 ? -22.578 -8.117 15.125 1 89.19 69 GLY B C 1
ATOM 4158 O O . GLY B 1 69 ? -22.906 -7.527 14.094 1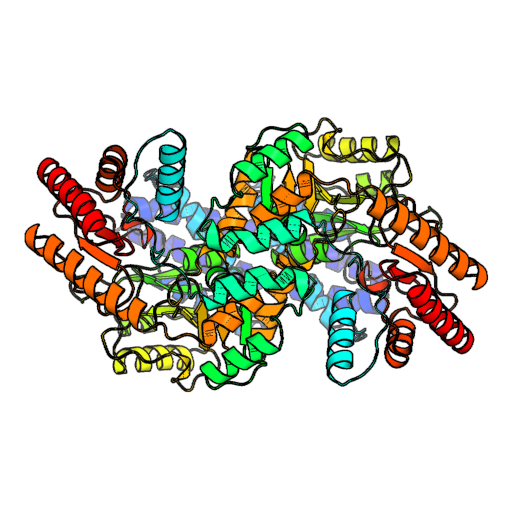 89.19 69 GLY B O 1
ATOM 4159 N N . ARG B 1 70 ? -22.188 -7.469 16.172 1 86.5 70 ARG B N 1
ATOM 4160 C CA . ARG B 1 70 ? -22.109 -6.016 16.266 1 86.5 70 ARG B CA 1
ATOM 4161 C C . ARG B 1 70 ? -21.203 -5.449 15.172 1 86.5 70 ARG B C 1
ATOM 4163 O O . ARG B 1 70 ? -21.516 -4.418 14.57 1 86.5 70 ARG B O 1
ATOM 4170 N N . ASP B 1 71 ? -20.125 -6.156 14.938 1 80.69 71 ASP B N 1
ATOM 4171 C CA . ASP B 1 71 ? -19.156 -5.676 13.953 1 80.69 71 ASP B CA 1
ATOM 4172 C C . ASP B 1 71 ? -19.766 -5.609 12.562 1 80.69 71 ASP B C 1
ATOM 4174 O O . ASP B 1 71 ? -19.578 -4.633 11.836 1 80.69 71 ASP B O 1
ATOM 4178 N N . PHE B 1 72 ? -20.484 -6.613 12.227 1 87.38 72 PHE B N 1
ATOM 4179 C CA . PHE B 1 72 ? -21.109 -6.66 10.906 1 87.38 72 PHE B CA 1
ATOM 4180 C C . PHE B 1 72 ? -22.203 -5.617 10.789 1 87.38 72 PHE B C 1
ATOM 4182 O O . PHE B 1 72 ? -22.344 -4.957 9.758 1 87.38 72 PHE B O 1
ATOM 4189 N N . ALA B 1 73 ? -22.969 -5.512 11.852 1 90.81 73 ALA B N 1
ATOM 4190 C CA . ALA B 1 73 ? -24.016 -4.504 11.867 1 90.81 73 ALA B CA 1
ATOM 4191 C C . ALA B 1 73 ? -23.453 -3.104 11.656 1 90.81 73 ALA B C 1
ATOM 4193 O O . ALA B 1 73 ? -23.984 -2.316 10.875 1 90.81 73 ALA B O 1
ATOM 4194 N N . LEU B 1 74 ? -22.406 -2.846 12.336 1 87 74 LEU B N 1
ATOM 4195 C CA . LEU B 1 74 ? -21.766 -1.535 12.219 1 87 74 LEU B CA 1
ATOM 4196 C C . LEU B 1 74 ? -21.172 -1.339 10.828 1 87 74 LEU B C 1
ATOM 4198 O O . LEU B 1 74 ? -21.188 -0.229 10.297 1 87 74 LEU B O 1
ATOM 4202 N N . GLN B 1 75 ? -20.594 -2.381 10.305 1 82.81 75 GLN B N 1
ATOM 4203 C CA . GLN B 1 75 ? -20.062 -2.312 8.945 1 82.81 75 GLN B CA 1
ATOM 4204 C C . GLN B 1 75 ? -21.141 -1.902 7.949 1 82.81 75 GLN B C 1
ATOM 4206 O O . GLN B 1 75 ? -20.906 -1.028 7.109 1 82.81 75 GLN B O 1
ATOM 4211 N N . LEU B 1 76 ? -22.219 -2.488 8.047 1 88.94 76 LEU B N 1
ATOM 4212 C CA . LEU B 1 76 ? -23.344 -2.178 7.172 1 88.94 76 LEU B CA 1
ATOM 4213 C C . LEU B 1 76 ? -23.812 -0.736 7.367 1 88.94 76 LEU B C 1
ATOM 4215 O O . LEU B 1 76 ? -24.016 -0.01 6.395 1 88.94 76 LEU B O 1
ATOM 4219 N N . LEU B 1 77 ? -23.969 -0.414 8.625 1 90.62 77 LEU B N 1
ATOM 4220 C CA . LEU B 1 77 ? -24.422 0.941 8.93 1 90.62 77 LEU B CA 1
ATOM 4221 C C . LEU B 1 77 ? -23.453 1.974 8.352 1 90.62 77 LEU B C 1
ATOM 4223 O O . LEU B 1 77 ? -23.875 2.994 7.809 1 90.62 77 LEU B O 1
ATOM 4227 N N . ASN B 1 78 ? -22.234 1.688 8.57 1 85.44 78 ASN B N 1
ATOM 4228 C CA . ASN B 1 78 ? -21.219 2.637 8.117 1 85.44 78 ASN B CA 1
ATOM 4229 C C . ASN B 1 78 ? -21.281 2.834 6.602 1 85.44 78 ASN B C 1
ATOM 4231 O O . ASN B 1 78 ? -21.078 3.943 6.109 1 85.44 78 ASN B O 1
ATOM 4235 N N . ILE B 1 79 ? -21.547 1.855 5.887 1 83.94 79 ILE B N 1
ATOM 4236 C CA . ILE B 1 79 ? -21.703 1.95 4.441 1 83.94 79 ILE B CA 1
ATOM 4237 C C . ILE B 1 79 ? -22.922 2.791 4.105 1 83.94 79 ILE B C 1
ATOM 4239 O O . ILE B 1 79 ? -22.891 3.631 3.203 1 83.94 79 ILE B O 1
ATOM 4243 N N . LEU B 1 80 ? -23.953 2.57 4.812 1 90.69 80 LEU B N 1
ATOM 4244 C CA . LEU B 1 80 ? -25.188 3.314 4.602 1 90.69 80 LEU B CA 1
ATOM 4245 C C . LEU B 1 80 ? -25 4.793 4.922 1 90.69 80 LEU B C 1
ATOM 4247 O O . LEU B 1 80 ? -25.484 5.66 4.191 1 90.69 80 LEU B O 1
ATOM 4251 N N . LEU B 1 81 ? -24.297 5.004 6.012 1 88.31 81 LEU B N 1
ATOM 4252 C CA . LEU B 1 81 ? -24.047 6.379 6.422 1 88.31 81 LEU B CA 1
ATOM 4253 C C . LEU B 1 81 ? -23.172 7.102 5.406 1 88.31 81 LEU B C 1
ATOM 4255 O O . LEU B 1 81 ? -23.422 8.266 5.074 1 88.31 81 LEU B O 1
ATOM 4259 N N . ALA B 1 82 ? -22.141 6.387 4.961 1 80.94 82 ALA B N 1
ATOM 4260 C CA . ALA B 1 82 ? -21.25 6.977 3.973 1 80.94 82 ALA B CA 1
ATOM 4261 C C . ALA B 1 82 ? -22 7.336 2.695 1 80.94 82 ALA B C 1
ATOM 4263 O O . ALA B 1 82 ? -21.781 8.406 2.121 1 80.94 82 ALA B O 1
ATOM 4264 N N . GLU B 1 83 ? -22.797 6.473 2.199 1 86.62 83 GLU B N 1
ATOM 4265 C CA . GLU B 1 83 ? -23.578 6.738 0.992 1 86.62 83 GLU B CA 1
ATOM 4266 C C . GLU B 1 83 ? -24.578 7.859 1.22 1 86.62 83 GLU B C 1
ATOM 4268 O O . GLU B 1 83 ? -24.859 8.656 0.316 1 86.62 83 GLU B O 1
ATOM 4273 N N . SER B 1 84 ? -25.141 7.918 2.398 1 90.56 84 SER B N 1
ATOM 4274 C CA . SER B 1 84 ? -26.047 9.008 2.75 1 90.56 84 SER B CA 1
ATOM 4275 C C . SER B 1 84 ? -25.344 10.359 2.643 1 90.56 84 SER B C 1
ATOM 4277 O O . SER B 1 84 ? -25.922 11.32 2.119 1 90.56 84 SER B O 1
ATOM 4279 N N . GLU B 1 85 ? -24.172 10.383 3.182 1 84.12 85 GLU B N 1
ATOM 4280 C CA . GLU B 1 85 ? -23.391 11.617 3.096 1 84.12 85 GLU B CA 1
ATOM 4281 C C . GLU B 1 85 ? -23.109 11.992 1.645 1 84.12 85 GLU B C 1
ATOM 4283 O O . GLU B 1 85 ? -23.203 13.164 1.272 1 84.12 85 GLU B O 1
ATOM 4288 N N . HIS B 1 86 ? -22.781 11.016 0.875 1 81.5 86 HIS B N 1
ATOM 4289 C CA . HIS B 1 86 ? -22.469 11.211 -0.536 1 81.5 86 HIS B CA 1
ATOM 4290 C C . HIS B 1 86 ? -23.672 11.789 -1.29 1 81.5 86 HIS B C 1
ATOM 4292 O O . HIS B 1 86 ? -23.531 12.766 -2.025 1 81.5 86 HIS B O 1
ATOM 4298 N N . VAL B 1 87 ? -24.844 11.266 -1.149 1 87.94 87 VAL B N 1
ATOM 4299 C CA . VAL B 1 87 ? -26.031 11.672 -1.912 1 87.94 87 VAL B CA 1
ATOM 4300 C C . VAL B 1 87 ? -26.5 13.039 -1.435 1 87.94 87 VAL B C 1
ATOM 4302 O O . VAL B 1 87 ? -27.031 13.828 -2.219 1 87.94 87 VAL B O 1
ATOM 4305 N N . GLN B 1 88 ? -26.281 13.32 -0.163 1 87.25 88 GLN B N 1
ATOM 4306 C CA . GLN B 1 88 ? -26.641 14.625 0.364 1 87.25 88 GLN B CA 1
ATOM 4307 C C . GLN B 1 88 ? -25.703 15.711 -0.152 1 87.25 88 GLN B C 1
ATOM 4309 O O . GLN B 1 88 ? -26.125 16.844 -0.373 1 87.25 88 GLN B O 1
ATOM 4314 N N . ALA B 1 89 ? -24.438 15.336 -0.31 1 78.06 89 ALA B N 1
ATOM 4315 C CA . ALA B 1 89 ? -23.406 16.281 -0.748 1 78.06 89 ALA B CA 1
ATOM 4316 C C . ALA B 1 89 ? -23.578 16.641 -2.223 1 78.06 89 ALA B C 1
ATOM 4318 O O . ALA B 1 89 ? -23.203 17.719 -2.66 1 78.06 89 ALA B O 1
ATOM 4319 N N . GLN B 1 90 ? -24.016 15.719 -2.996 1 71.12 90 GLN B N 1
ATOM 4320 C CA . GLN B 1 90 ? -24.203 15.938 -4.426 1 71.12 90 GLN B CA 1
ATOM 4321 C C . GLN B 1 90 ? -25.172 17.094 -4.688 1 71.12 90 GLN B C 1
ATOM 4323 O O . GLN B 1 90 ? -25.062 17.766 -5.707 1 71.12 90 GLN B O 1
ATOM 4328 N N . LYS B 1 91 ? -25.922 17.375 -3.863 1 60.84 91 LYS B N 1
ATOM 4329 C CA . LYS B 1 91 ? -26.938 18.406 -4.074 1 60.84 91 LYS B CA 1
ATOM 4330 C C . LYS B 1 91 ? -26.453 19.766 -3.553 1 60.84 91 LYS B C 1
ATOM 4332 O O . LYS B 1 91 ? -27.172 20.75 -3.629 1 60.84 91 LYS B O 1
ATOM 4337 N N . ARG B 1 92 ? -25.344 19.656 -2.998 1 61.47 92 ARG B N 1
ATOM 4338 C CA . ARG B 1 92 ? -24.812 20.938 -2.516 1 61.47 92 ARG B CA 1
ATOM 4339 C C . ARG B 1 92 ? -23.875 21.562 -3.551 1 61.47 92 ARG B C 1
ATOM 4341 O O . ARG B 1 92 ? -23.188 20.859 -4.289 1 61.47 92 ARG B O 1
ATOM 4348 N N . PRO B 1 93 ? -24.203 22.906 -3.959 1 51.94 93 PRO B N 1
ATOM 4349 C CA . PRO B 1 93 ? -23.266 23.562 -4.891 1 51.94 93 PRO B CA 1
ATOM 4350 C C . PRO B 1 93 ? -21.812 23.297 -4.547 1 51.94 93 PRO B C 1
ATOM 4352 O O . PRO B 1 93 ? -21.406 23.422 -3.387 1 51.94 93 PRO B O 1
ATOM 4355 N N . GLN B 1 94 ? -21.312 22.297 -5.125 1 47.72 94 GLN B N 1
ATOM 4356 C CA . GLN B 1 94 ? -19.891 22 -4.988 1 47.72 94 GLN B CA 1
ATOM 4357 C C . GLN B 1 94 ? -19.047 23.266 -5.23 1 47.72 94 GLN B C 1
ATOM 4359 O O . GLN B 1 94 ? -19.047 23.812 -6.336 1 47.72 94 GLN B O 1
ATOM 4364 N N . LYS B 1 95 ? -19.016 24.219 -4.43 1 42.75 95 LYS B N 1
ATOM 4365 C CA . LYS B 1 95 ? -17.984 25.188 -4.785 1 42.75 95 LYS B CA 1
ATOM 4366 C C . LYS B 1 95 ? -16.688 24.5 -5.184 1 42.75 95 LYS B C 1
ATOM 4368 O O . LYS B 1 95 ? -16.141 23.688 -4.418 1 42.75 95 LYS B O 1
ATOM 4373 N N . GLY B 1 96 ? -16.594 24.094 -6.316 1 44.19 96 GLY B N 1
ATOM 4374 C CA . GLY B 1 96 ? -15.398 23.625 -7.004 1 44.19 96 GLY B CA 1
ATOM 4375 C C . GLY B 1 96 ? -14.117 24.078 -6.324 1 44.19 96 GLY B C 1
ATOM 4376 O O . GLY B 1 96 ? -13.18 24.516 -6.988 1 44.19 96 GLY B O 1
ATOM 4377 N N . GLN B 1 97 ? -14.234 24.312 -5.066 1 49.25 97 GLN B N 1
ATOM 4378 C CA . GLN B 1 97 ? -12.977 24.891 -4.629 1 49.25 97 GLN B CA 1
ATOM 4379 C C . GLN B 1 97 ? -11.812 23.922 -4.84 1 49.25 97 GLN B C 1
ATOM 4381 O O . GLN B 1 97 ? -11.898 22.75 -4.461 1 49.25 97 GLN B O 1
ATOM 4386 N N . GLN B 1 98 ? -10.969 24.281 -5.742 1 52.28 98 GLN B N 1
ATOM 4387 C CA . GLN B 1 98 ? -9.734 23.594 -6.102 1 52.28 98 GLN B CA 1
ATOM 4388 C C . GLN B 1 98 ? -8.938 23.203 -4.859 1 52.28 98 GLN B C 1
ATOM 4390 O O . GLN B 1 98 ? -8.641 24.047 -4.016 1 52.28 98 GLN B O 1
ATOM 4395 N N . LYS B 1 99 ? -8.922 22.062 -4.453 1 66.56 99 LYS B N 1
ATOM 4396 C CA . LYS B 1 99 ? -8.094 21.594 -3.35 1 66.56 99 LYS B CA 1
ATOM 4397 C C . LYS B 1 99 ? -6.652 21.359 -3.801 1 66.56 99 LYS B C 1
ATOM 4399 O O . LYS B 1 99 ? -6.41 20.766 -4.848 1 66.56 99 LYS B O 1
ATOM 4404 N N . GLN B 1 100 ? -5.703 22.219 -3.154 1 72.94 100 GLN B N 1
ATOM 4405 C CA . GLN B 1 100 ? -4.27 22.094 -3.377 1 72.94 100 GLN B CA 1
ATOM 4406 C C . GLN B 1 100 ? -3.545 21.719 -2.088 1 72.94 100 GLN B C 1
ATOM 4408 O O . GLN B 1 100 ? -3.805 22.297 -1.032 1 72.94 100 GLN B O 1
ATOM 4413 N N . THR B 1 101 ? -2.791 20.609 -2.129 1 76.81 101 THR B N 1
ATOM 4414 C CA . THR B 1 101 ? -1.984 20.172 -0.996 1 76.81 101 THR B CA 1
ATOM 4415 C C . THR B 1 101 ? -0.532 20.609 -1.163 1 76.81 101 THR B C 1
ATOM 4417 O O . THR B 1 101 ? -0.155 21.141 -2.209 1 76.81 101 THR B O 1
ATOM 4420 N N . HIS B 1 102 ? 0.177 20.5 -0.063 1 81.12 102 HIS B N 1
ATOM 4421 C CA . HIS B 1 102 ? 1.605 20.766 -0.149 1 81.12 102 HIS B CA 1
ATOM 4422 C C . HIS B 1 102 ? 2.271 19.906 -1.219 1 81.12 102 HIS B C 1
ATOM 4424 O O . HIS B 1 102 ? 3.166 20.375 -1.928 1 81.12 102 HIS B O 1
ATOM 4430 N N . LEU B 1 103 ? 1.866 18.75 -1.351 1 75.06 103 LEU B N 1
ATOM 4431 C CA . LEU B 1 103 ? 2.412 17.875 -2.377 1 75.06 103 LEU B CA 1
ATOM 4432 C C . LEU B 1 103 ? 2.049 18.375 -3.771 1 75.06 103 LEU B C 1
ATOM 4434 O O . LEU B 1 103 ? 2.865 18.297 -4.691 1 75.06 103 LEU B O 1
ATOM 4438 N N . GLY B 1 104 ? 0.862 18.859 -3.887 1 77.31 104 GLY B N 1
ATOM 4439 C CA . GLY B 1 104 ? 0.46 19.453 -5.152 1 77.31 104 GLY B CA 1
ATOM 4440 C C . GLY B 1 104 ? 1.312 20.641 -5.555 1 77.31 104 GLY B C 1
ATOM 4441 O O . GLY B 1 104 ? 1.73 20.75 -6.707 1 77.31 104 GLY B O 1
ATOM 4442 N N . ILE B 1 105 ? 1.569 21.438 -4.613 1 81.88 105 ILE B N 1
ATOM 4443 C CA . ILE B 1 105 ? 2.41 22.609 -4.844 1 81.88 105 ILE B CA 1
ATOM 4444 C C . ILE B 1 105 ? 3.836 22.156 -5.16 1 81.88 105 ILE B C 1
ATOM 4446 O O . ILE B 1 105 ? 4.488 22.719 -6.039 1 81.88 105 ILE B O 1
ATOM 4450 N N . PHE B 1 106 ? 4.242 21.188 -4.434 1 79.62 106 PHE B N 1
ATOM 4451 C CA . PHE B 1 106 ? 5.574 20.641 -4.656 1 79.62 106 PHE B CA 1
ATOM 4452 C C . PHE B 1 106 ? 5.719 20.141 -6.09 1 79.62 106 PHE B C 1
ATOM 4454 O O . PHE B 1 106 ? 6.711 20.438 -6.758 1 79.62 106 PHE B O 1
ATOM 4461 N N . MET B 1 107 ? 4.832 19.438 -6.562 1 78.62 107 MET B N 1
ATOM 4462 C CA . MET B 1 107 ? 4.871 18.891 -7.914 1 78.62 107 MET B CA 1
ATOM 4463 C C . MET B 1 107 ? 4.82 20 -8.953 1 78.62 107 MET B C 1
ATOM 4465 O O . MET B 1 107 ? 5.539 19.969 -9.953 1 78.62 107 MET B O 1
ATOM 4469 N N . LYS B 1 108 ? 3.975 20.984 -8.719 1 82.5 108 LYS B N 1
ATOM 4470 C CA . LYS B 1 108 ? 3.916 22.141 -9.609 1 82.5 108 LYS B CA 1
ATOM 4471 C C . LYS B 1 108 ? 5.25 22.875 -9.641 1 82.5 108 LYS B C 1
ATOM 4473 O O . LYS B 1 108 ? 5.711 23.297 -10.703 1 82.5 108 LYS B O 1
ATOM 4478 N N . ALA B 1 109 ? 5.828 23.031 -8.477 1 87.56 109 ALA B N 1
ATOM 4479 C CA . ALA B 1 109 ? 7.125 23.703 -8.359 1 87.56 109 ALA B CA 1
ATOM 4480 C C . ALA B 1 109 ? 8.195 22.938 -9.141 1 87.56 109 ALA B C 1
ATOM 4482 O O . ALA B 1 109 ? 9 23.562 -9.852 1 87.56 109 ALA B O 1
ATOM 4483 N N . LYS B 1 110 ? 8.172 21.641 -8.992 1 80.5 110 LYS B N 1
ATOM 4484 C CA . LYS B 1 110 ? 9.148 20.828 -9.711 1 80.5 110 LYS B CA 1
ATOM 4485 C C . LYS B 1 110 ? 8.961 20.938 -11.219 1 80.5 110 LYS B C 1
ATOM 4487 O O . LYS B 1 110 ? 9.938 20.953 -11.977 1 80.5 110 LYS B O 1
ATOM 4492 N N . GLN B 1 111 ? 7.777 21.016 -11.656 1 80.19 111 GLN B N 1
ATOM 4493 C CA . GLN B 1 111 ? 7.48 21.203 -13.07 1 80.19 111 GLN B CA 1
ATOM 4494 C C . GLN B 1 111 ? 8.008 22.531 -13.578 1 80.19 111 GLN B C 1
ATOM 4496 O O . GLN B 1 111 ? 8.547 22.625 -14.688 1 80.19 111 GLN B O 1
ATOM 4501 N N . LEU B 1 112 ? 7.824 23.547 -12.812 1 86.12 112 LEU B N 1
ATOM 4502 C CA . LEU B 1 112 ? 8.312 24.875 -13.172 1 86.12 112 LEU B CA 1
ATOM 4503 C C . LEU B 1 112 ? 9.836 24.906 -13.227 1 86.12 112 LEU B C 1
ATOM 4505 O O . LEU B 1 112 ? 10.414 25.531 -14.117 1 86.12 112 LEU B O 1
ATOM 4509 N N . GLU B 1 113 ? 10.383 24.172 -12.305 1 87.31 113 GLU B N 1
ATOM 4510 C CA . GLU B 1 113 ? 11.844 24.078 -12.312 1 87.31 113 GLU B CA 1
ATOM 4511 C C . GLU B 1 113 ? 12.344 23.359 -13.562 1 87.31 113 GLU B C 1
ATOM 4513 O O . GLU B 1 113 ? 13.367 23.75 -14.141 1 87.31 113 GLU B O 1
ATOM 4518 N N . ALA B 1 114 ? 11.68 22.391 -13.922 1 77.88 114 ALA B N 1
ATOM 4519 C CA . ALA B 1 114 ? 12.031 21.656 -15.125 1 77.88 114 ALA B CA 1
ATOM 4520 C C . ALA B 1 114 ? 11.961 22.547 -16.359 1 77.88 114 ALA B C 1
ATOM 4522 O O . ALA B 1 114 ? 12.672 22.328 -17.344 1 77.88 114 ALA B O 1
ATOM 4523 N N . SER B 1 115 ? 11.211 23.609 -16.328 1 85.12 115 SER B N 1
ATOM 4524 C CA . SER B 1 115 ? 11.07 24.547 -17.438 1 85.12 115 SER B CA 1
ATOM 4525 C C . SER B 1 115 ? 12.078 25.688 -17.312 1 85.12 115 SER B C 1
ATOM 4527 O O . SER B 1 115 ? 12.062 26.625 -18.125 1 85.12 115 SER B O 1
ATOM 4529 N N . GLY B 1 116 ? 12.836 25.703 -16.203 1 87.81 116 GLY B N 1
ATOM 4530 C CA . GLY B 1 116 ? 13.938 26.656 -16.125 1 87.81 116 GLY B CA 1
ATOM 4531 C C . GLY B 1 116 ? 13.719 27.719 -15.055 1 87.81 116 GLY B C 1
ATOM 4532 O O . GLY B 1 116 ? 14.586 28.562 -14.836 1 87.81 116 GLY B O 1
ATOM 4533 N N . LYS B 1 117 ? 12.68 27.656 -14.336 1 91.69 117 LYS B N 1
ATOM 4534 C CA . LYS B 1 117 ? 12.406 28.641 -13.297 1 91.69 117 LYS B CA 1
ATOM 4535 C C . LYS B 1 117 ? 13.125 28.281 -12 1 91.69 117 LYS B C 1
ATOM 4537 O O . LYS B 1 117 ? 13.188 27.109 -11.617 1 91.69 117 LYS B O 1
ATOM 4542 N N . LYS B 1 118 ? 13.609 29.297 -11.367 1 93.31 118 LYS B N 1
ATOM 4543 C CA . LYS B 1 118 ? 14.195 29.094 -10.047 1 93.31 118 LYS B CA 1
ATOM 4544 C C . LYS B 1 118 ? 13.125 29.156 -8.961 1 93.31 118 LYS B C 1
ATOM 4546 O O . LYS B 1 118 ? 12.367 30.125 -8.883 1 93.31 118 LYS B O 1
ATOM 4551 N N . ILE B 1 119 ? 13.07 28.156 -8.188 1 96.25 119 ILE B N 1
ATOM 4552 C CA . ILE B 1 119 ? 12.039 28.094 -7.164 1 96.25 119 ILE B CA 1
ATOM 4553 C C . ILE B 1 119 ? 12.68 27.953 -5.785 1 96.25 119 ILE B C 1
ATOM 4555 O O . ILE B 1 119 ? 13.586 27.141 -5.594 1 96.25 119 ILE B O 1
ATOM 4559 N N . ILE B 1 120 ? 12.312 28.844 -4.883 1 97 120 ILE B N 1
ATOM 4560 C CA . ILE B 1 120 ? 12.633 28.703 -3.469 1 97 120 ILE B CA 1
ATOM 4561 C C . ILE B 1 120 ? 11.594 27.797 -2.803 1 97 120 ILE B C 1
ATOM 4563 O O . ILE B 1 120 ? 10.43 28.172 -2.678 1 97 120 ILE B O 1
ATOM 4567 N N . HIS B 1 121 ? 12.062 26.609 -2.344 1 95.88 121 HIS B N 1
ATOM 4568 C CA . HIS B 1 121 ? 11.148 25.625 -1.775 1 95.88 121 HIS B CA 1
ATOM 4569 C C . HIS B 1 121 ? 10.93 25.875 -0.286 1 95.88 121 HIS B C 1
ATOM 4571 O O . HIS B 1 121 ? 11.867 25.766 0.51 1 95.88 121 HIS B O 1
ATOM 4577 N N . MET B 1 122 ? 9.766 26.203 0.088 1 97.81 122 MET B N 1
ATOM 4578 C CA . MET B 1 122 ? 9.359 26.359 1.481 1 97.81 122 MET B CA 1
ATOM 4579 C C . MET B 1 122 ? 8.008 25.688 1.729 1 97.81 122 MET B C 1
ATOM 4581 O O . MET B 1 122 ? 7.289 26.062 2.66 1 97.81 122 MET B O 1
ATOM 4585 N N . GLU B 1 123 ? 7.605 24.812 0.739 1 95.38 123 GLU B N 1
ATOM 4586 C CA . GLU B 1 123 ? 6.316 24.125 0.836 1 95.38 123 GLU B CA 1
ATOM 4587 C C . GLU B 1 123 ? 6.469 22.719 1.409 1 95.38 123 GLU B C 1
ATOM 4589 O O . GLU B 1 123 ? 5.492 22.125 1.859 1 95.38 123 GLU B O 1
ATOM 4594 N N . VAL B 1 124 ? 7.641 22.109 1.394 1 92.69 124 VAL B N 1
ATOM 4595 C CA . VAL B 1 124 ? 7.836 20.703 1.717 1 92.69 124 VAL B CA 1
ATOM 4596 C C . VAL B 1 124 ? 8.758 20.562 2.93 1 92.69 124 VAL B C 1
ATOM 4598 O O . VAL B 1 124 ? 9.602 21.438 3.17 1 92.69 124 VAL B O 1
ATOM 4601 N N . GLY B 1 125 ? 8.492 19.578 3.67 1 94.75 125 GLY B N 1
ATOM 4602 C CA . GLY B 1 125 ? 9.336 19.266 4.812 1 94.75 125 GLY B CA 1
ATOM 4603 C C . GLY B 1 125 ? 10.508 18.359 4.461 1 94.75 125 GLY B C 1
ATOM 4604 O O . GLY B 1 125 ? 10.594 17.219 4.926 1 94.75 125 GLY B O 1
ATOM 4605 N N . GLU B 1 126 ? 11.453 18.906 3.721 1 94.94 126 GLU B N 1
ATOM 4606 C CA . GLU B 1 126 ? 12.68 18.203 3.328 1 94.94 126 GLU B CA 1
ATOM 4607 C C . GLU B 1 126 ? 13.914 19 3.721 1 94.94 126 GLU B C 1
ATOM 4609 O O . GLU B 1 126 ? 14.273 19.969 3.053 1 94.94 126 GLU B O 1
ATOM 4614 N N . PRO B 1 127 ? 14.555 18.531 4.777 1 96.06 127 PRO B N 1
ATOM 4615 C CA . PRO B 1 127 ? 15.766 19.25 5.18 1 96.06 127 PRO B CA 1
ATOM 4616 C C . PRO B 1 127 ? 16.797 19.344 4.055 1 96.06 127 PRO B C 1
ATOM 4618 O O . PRO B 1 127 ? 16.969 18.391 3.295 1 96.06 127 PRO B O 1
ATOM 4621 N N . ASP B 1 128 ? 17.5 20.438 4.039 1 94.25 128 ASP B N 1
ATOM 4622 C CA . ASP B 1 128 ? 18.438 20.688 2.943 1 94.25 128 ASP B CA 1
ATOM 4623 C C . ASP B 1 128 ? 19.828 20.141 3.277 1 94.25 128 ASP B C 1
ATOM 4625 O O . ASP B 1 128 ? 20.672 20.016 2.395 1 94.25 128 ASP B O 1
ATOM 4629 N N . TYR B 1 129 ? 20.047 19.969 4.578 1 93.06 129 TYR B N 1
ATOM 4630 C CA . TYR B 1 129 ? 21.391 19.484 4.922 1 93.06 129 TYR B CA 1
ATOM 4631 C C . TYR B 1 129 ? 21.547 18.016 4.559 1 93.06 129 TYR B C 1
ATOM 4633 O O . TYR B 1 129 ? 20.578 17.344 4.215 1 93.06 129 TYR B O 1
ATOM 4641 N N . SER B 1 130 ? 22.828 17.547 4.543 1 94.94 130 SER B N 1
ATOM 4642 C CA . SER B 1 130 ? 23.156 16.203 4.066 1 94.94 130 SER B CA 1
ATOM 4643 C C . SER B 1 130 ? 22.922 15.156 5.148 1 94.94 130 SER B C 1
ATOM 4645 O O . SER B 1 130 ? 23.109 15.438 6.336 1 94.94 130 SER B O 1
ATOM 4647 N N . PRO B 1 131 ? 22.531 13.945 4.695 1 97.44 131 PRO B N 1
ATOM 4648 C CA . PRO B 1 131 ? 22.625 12.844 5.652 1 97.44 131 PRO B CA 1
ATOM 4649 C C . PRO B 1 131 ? 24.047 12.633 6.176 1 97.44 131 PRO B C 1
ATOM 4651 O O . PRO B 1 131 ? 25 13.18 5.613 1 97.44 131 PRO B O 1
ATOM 4654 N N . PRO B 1 132 ? 24.172 11.922 7.27 1 97.5 132 PRO B N 1
ATOM 4655 C CA . PRO B 1 132 ? 25.516 11.656 7.785 1 97.5 132 PRO B CA 1
ATOM 4656 C C . PRO B 1 132 ? 26.422 10.953 6.766 1 97.5 132 PRO B C 1
ATOM 4658 O O . PRO B 1 132 ? 25.938 10.125 5.988 1 97.5 132 PRO B O 1
ATOM 4661 N N . GLU B 1 133 ? 27.703 11.219 6.844 1 96.94 133 GLU B N 1
ATOM 4662 C CA . GLU B 1 133 ? 28.672 10.656 5.914 1 96.94 133 GLU B CA 1
ATOM 4663 C C . GLU B 1 133 ? 28.656 9.133 5.957 1 96.94 133 GLU B C 1
ATOM 4665 O O . GLU B 1 133 ? 28.875 8.477 4.938 1 96.94 133 GLU B O 1
ATOM 4670 N N . ALA B 1 134 ? 28.375 8.594 7.105 1 98 134 ALA B N 1
ATOM 4671 C CA . ALA B 1 134 ? 28.344 7.141 7.277 1 98 134 ALA B CA 1
ATOM 4672 C C . ALA B 1 134 ? 27.266 6.512 6.379 1 98 134 ALA B C 1
ATOM 4674 O O . ALA B 1 134 ? 27.422 5.371 5.934 1 98 134 ALA B O 1
ATOM 4675 N N . VAL B 1 135 ? 26.234 7.219 6.113 1 98 135 VAL B N 1
ATOM 4676 C CA . VAL B 1 135 ? 25.172 6.77 5.23 1 98 135 VAL B CA 1
ATOM 4677 C C . VAL B 1 135 ? 25.703 6.613 3.807 1 98 135 VAL B C 1
ATOM 4679 O O . VAL B 1 135 ? 25.438 5.613 3.141 1 98 135 VAL B O 1
ATOM 4682 N N . GLY B 1 136 ? 26.453 7.598 3.328 1 97.44 136 GLY B N 1
ATOM 4683 C CA . GLY B 1 136 ? 27.078 7.523 2.018 1 97.44 136 GLY B CA 1
ATOM 4684 C C . GLY B 1 136 ? 28.062 6.367 1.891 1 97.44 136 GLY B C 1
ATOM 4685 O O . GLY B 1 136 ? 28.094 5.688 0.863 1 97.44 136 GLY B O 1
ATOM 4686 N N . ASP B 1 137 ? 28.844 6.141 2.916 1 97.75 137 ASP B N 1
ATOM 4687 C CA . ASP B 1 137 ? 29.797 5.027 2.932 1 97.75 137 ASP B CA 1
ATOM 4688 C C . ASP B 1 137 ? 29.062 3.689 2.822 1 97.75 137 ASP B C 1
ATOM 4690 O O . ASP B 1 137 ? 29.5 2.799 2.088 1 97.75 137 ASP B O 1
ATOM 4694 N N . SER B 1 138 ? 28 3.578 3.566 1 97.56 138 SER B N 1
ATOM 4695 C CA . SER B 1 138 ? 27.203 2.35 3.529 1 97.56 138 SER B CA 1
ATOM 4696 C C . SER B 1 138 ? 26.656 2.086 2.131 1 97.56 138 SER B C 1
ATOM 4698 O O . SER B 1 138 ? 26.719 0.958 1.639 1 97.56 138 SER B O 1
ATOM 4700 N N . LEU B 1 139 ? 26.156 3.094 1.493 1 96.62 139 LEU B N 1
ATOM 4701 C CA . LEU B 1 139 ? 25.625 2.967 0.141 1 96.62 139 LEU B CA 1
ATOM 4702 C C . LEU B 1 139 ? 26.719 2.545 -0.837 1 96.62 139 LEU B C 1
ATOM 4704 O O . LEU B 1 139 ? 26.5 1.677 -1.684 1 96.62 139 LEU B O 1
ATOM 4708 N N . ALA B 1 140 ? 27.875 3.139 -0.687 1 96.75 140 ALA B N 1
ATOM 4709 C CA . ALA B 1 140 ? 28.984 2.883 -1.592 1 96.75 140 ALA B CA 1
ATOM 4710 C C . ALA B 1 140 ? 29.469 1.439 -1.476 1 96.75 140 ALA B C 1
ATOM 4712 O O . ALA B 1 140 ? 29.906 0.845 -2.461 1 96.75 140 ALA B O 1
ATOM 4713 N N . GLU B 1 141 ? 29.266 0.84 -0.352 1 97.06 141 GLU B N 1
ATOM 4714 C CA . GLU B 1 141 ? 29.797 -0.495 -0.094 1 97.06 141 GLU B CA 1
ATOM 4715 C C . GLU B 1 141 ? 28.75 -1.567 -0.33 1 97.06 141 GLU B C 1
ATOM 4717 O O . GLU B 1 141 ? 29.062 -2.754 -0.432 1 97.06 141 GLU B O 1
ATOM 4722 N N . SER B 1 142 ? 27.516 -1.163 -0.461 1 96.75 142 SER B N 1
ATOM 4723 C CA . SER B 1 142 ? 26.391 -2.086 -0.46 1 96.75 142 SER B CA 1
ATOM 4724 C C . SER B 1 142 ? 26.531 -3.125 -1.569 1 96.75 142 SER B C 1
ATOM 4726 O O . SER B 1 142 ? 26.266 -4.312 -1.351 1 96.75 142 SER B O 1
ATOM 4728 N N . PHE B 1 143 ? 26.906 -2.688 -2.752 1 97.06 143 PHE B N 1
ATOM 4729 C CA . PHE B 1 143 ? 27.016 -3.58 -3.9 1 97.06 143 PHE B CA 1
ATOM 4730 C C . PHE B 1 143 ? 28.125 -4.605 -3.691 1 97.06 143 PHE B C 1
ATOM 4732 O O . PHE B 1 143 ? 27.938 -5.793 -3.949 1 97.06 143 PHE B O 1
ATOM 4739 N N . LYS B 1 144 ? 29.266 -4.148 -3.193 1 96.44 144 LYS B N 1
ATOM 4740 C CA . LYS B 1 144 ? 30.391 -5.035 -2.928 1 96.44 144 LYS B CA 1
ATOM 4741 C C . LYS B 1 144 ? 30.031 -6.066 -1.86 1 96.44 144 LYS B C 1
ATOM 4743 O O . LYS B 1 144 ? 30.5 -7.207 -1.914 1 96.44 144 LYS B O 1
ATOM 4748 N N . GLN B 1 145 ? 29.25 -5.66 -0.937 1 97 145 GLN B N 1
ATOM 4749 C CA . GLN B 1 145 ? 28.844 -6.535 0.156 1 97 145 GLN B CA 1
ATOM 4750 C C . GLN B 1 145 ? 27.641 -7.398 -0.246 1 97 145 GLN B C 1
ATOM 4752 O O . GLN B 1 145 ? 27.094 -8.141 0.577 1 97 145 GLN B O 1
ATOM 4757 N N . ARG B 1 146 ? 27.141 -7.258 -1.475 1 96.81 146 ARG B N 1
ATOM 4758 C CA . ARG B 1 146 ? 26.031 -8.008 -2.053 1 96.81 146 ARG B CA 1
ATOM 4759 C C . ARG B 1 146 ? 24.75 -7.793 -1.258 1 96.81 146 ARG B C 1
ATOM 4761 O O . ARG B 1 146 ? 24 -8.742 -1.017 1 96.81 146 ARG B O 1
ATOM 4768 N N . GLN B 1 147 ? 24.562 -6.59 -0.812 1 96.38 147 GLN B N 1
ATOM 4769 C CA . GLN B 1 147 ? 23.359 -6.207 -0.086 1 96.38 147 GLN B CA 1
ATOM 4770 C C . GLN B 1 147 ? 22.266 -5.738 -1.042 1 96.38 147 GLN B C 1
ATOM 4772 O O . GLN B 1 147 ? 21.938 -4.551 -1.082 1 96.38 147 GLN B O 1
ATOM 4777 N N . TYR B 1 148 ? 21.719 -6.645 -1.797 1 96.5 148 TYR B N 1
ATOM 4778 C CA . TYR B 1 148 ? 20.703 -6.277 -2.785 1 96.5 148 TYR B CA 1
ATOM 4779 C C . TYR B 1 148 ? 19.766 -7.438 -3.055 1 96.5 148 TYR B C 1
ATOM 4781 O O . TYR B 1 148 ? 19.344 -7.656 -4.195 1 96.5 148 TYR B O 1
ATOM 4789 N N . HIS B 1 149 ? 19.359 -8.18 -2.094 1 94.62 149 HIS B N 1
ATOM 4790 C CA . HIS B 1 149 ? 18.453 -9.32 -2.205 1 94.62 149 HIS B CA 1
ATOM 4791 C C . HIS B 1 149 ? 17.141 -9.047 -1.481 1 94.62 149 HIS B C 1
ATOM 4793 O O . HIS B 1 149 ? 17 -8.031 -0.792 1 94.62 149 HIS B O 1
ATOM 4799 N N . TYR B 1 150 ? 16.141 -9.969 -1.691 1 91.94 150 TYR B N 1
ATOM 4800 C CA . TYR B 1 150 ? 14.945 -9.93 -0.871 1 91.94 150 TYR B CA 1
ATOM 4801 C C . TYR B 1 150 ? 15.289 -10.039 0.61 1 91.94 150 TYR B C 1
ATOM 4803 O O . TYR B 1 150 ? 16.188 -10.789 0.988 1 91.94 150 TYR B O 1
ATOM 4811 N N . THR B 1 151 ? 14.617 -9.273 1.392 1 93.19 151 THR B N 1
ATOM 4812 C CA . THR B 1 151 ? 14.781 -9.359 2.838 1 93.19 151 THR B CA 1
ATOM 4813 C C . THR B 1 151 ? 13.477 -9.742 3.516 1 93.19 151 THR B C 1
ATOM 4815 O O . THR B 1 151 ? 12.445 -9.883 2.854 1 93.19 151 THR B O 1
ATOM 4818 N N . ASP B 1 152 ? 13.57 -9.969 4.793 1 91.62 152 ASP B N 1
ATOM 4819 C CA . ASP B 1 152 ? 12.344 -10.102 5.574 1 91.62 152 ASP B CA 1
ATOM 4820 C C . ASP B 1 152 ? 11.43 -8.891 5.359 1 91.62 152 ASP B C 1
ATOM 4822 O O . ASP B 1 152 ? 11.898 -7.758 5.285 1 91.62 152 ASP B O 1
ATOM 4826 N N . THR B 1 153 ? 10.195 -9.227 5.223 1 94.12 153 THR B N 1
ATOM 4827 C CA . THR B 1 153 ? 9.203 -8.18 4.977 1 94.12 153 THR B CA 1
ATOM 4828 C C . THR B 1 153 ? 9.258 -7.117 6.066 1 94.12 153 THR B C 1
ATOM 4830 O O . THR B 1 153 ? 9.039 -5.934 5.797 1 94.12 153 THR B O 1
ATOM 4833 N N . ARG B 1 154 ? 9.594 -7.496 7.293 1 96.06 154 ARG B N 1
ATOM 4834 C CA . ARG B 1 154 ? 9.617 -6.566 8.414 1 96.06 154 ARG B CA 1
ATOM 4835 C C . ARG B 1 154 ? 10.906 -5.758 8.438 1 96.06 154 ARG B C 1
ATOM 4837 O O . A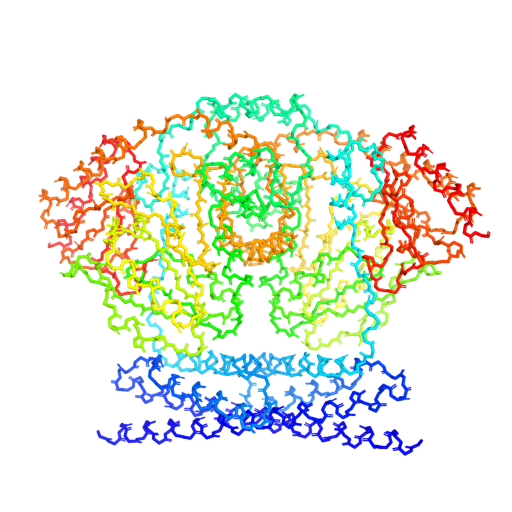RG B 1 154 ? 11.031 -4.793 9.195 1 96.06 154 ARG B O 1
ATOM 4844 N N . GLY B 1 155 ? 11.883 -6.129 7.676 1 96.56 155 GLY B N 1
ATOM 4845 C CA . GLY B 1 155 ? 13.188 -5.48 7.656 1 96.56 155 GLY B CA 1
ATOM 4846 C C . GLY B 1 155 ? 14.32 -6.414 8.023 1 96.56 155 GLY B C 1
ATOM 4847 O O . GLY B 1 155 ? 14.094 -7.496 8.57 1 96.56 155 GLY B O 1
ATOM 4848 N N . ILE B 1 156 ? 15.523 -6.02 7.699 1 96.19 156 ILE B N 1
ATOM 4849 C CA . ILE B 1 156 ? 16.672 -6.844 8.023 1 96.19 156 ILE B CA 1
ATOM 4850 C C . ILE B 1 156 ? 16.844 -6.926 9.547 1 96.19 156 ILE B C 1
ATOM 4852 O O . ILE B 1 156 ? 16.594 -5.949 10.25 1 96.19 156 ILE B O 1
ATOM 4856 N N . PRO B 1 157 ? 17.25 -8.062 10.062 1 94.31 157 PRO B N 1
ATOM 4857 C CA . PRO B 1 157 ? 17.328 -8.273 11.508 1 94.31 157 PRO B CA 1
ATOM 4858 C C . PRO B 1 157 ? 18.219 -7.246 12.211 1 94.31 157 PRO B C 1
ATOM 4860 O O . PRO B 1 157 ? 17.844 -6.719 13.258 1 94.31 157 PRO B O 1
ATOM 4863 N N . LYS B 1 158 ? 19.344 -6.898 11.633 1 96.56 158 LYS B N 1
ATOM 4864 C CA . LYS B 1 158 ? 20.266 -5.961 12.258 1 96.56 158 LYS B CA 1
ATOM 4865 C C . LYS B 1 158 ? 19.625 -4.598 12.469 1 96.56 158 LYS B C 1
ATOM 4867 O O . LYS B 1 158 ? 19.828 -3.959 13.5 1 96.56 158 LYS B O 1
ATOM 4872 N N . LEU B 1 159 ? 18.828 -4.168 11.508 1 98.31 159 LEU B N 1
ATOM 4873 C CA . LEU B 1 159 ? 18.172 -2.875 11.617 1 98.31 159 LEU B CA 1
ATOM 4874 C C . LEU B 1 159 ? 17.031 -2.932 12.641 1 98.31 159 LEU B C 1
ATOM 4876 O O . LEU B 1 159 ? 16.875 -2.016 13.445 1 98.31 159 LEU B O 1
ATOM 4880 N N . ARG B 1 160 ? 16.234 -3.971 12.594 1 98 160 ARG B N 1
ATOM 4881 C CA . ARG B 1 160 ? 15.164 -4.129 13.555 1 98 160 ARG B CA 1
ATOM 4882 C C . ARG B 1 160 ? 15.703 -4.18 14.984 1 98 160 ARG B C 1
ATOM 4884 O O . ARG B 1 160 ? 15.133 -3.576 15.891 1 98 160 ARG B O 1
ATOM 4891 N N . ASP B 1 161 ? 16.844 -4.875 15.156 1 97.88 161 ASP B N 1
ATOM 4892 C CA . ASP B 1 161 ? 17.469 -4.961 16.469 1 97.88 161 ASP B CA 1
ATOM 4893 C C . ASP B 1 161 ? 17.938 -3.59 16.953 1 97.88 161 ASP B C 1
ATOM 4895 O O . ASP B 1 161 ? 17.75 -3.234 18.125 1 97.88 161 ASP B O 1
ATOM 4899 N N . ALA B 1 162 ? 18.547 -2.863 16.109 1 98.5 162 ALA B N 1
ATOM 4900 C CA . ALA B 1 162 ? 19.047 -1.534 16.453 1 98.5 162 ALA B CA 1
ATOM 4901 C C . ALA B 1 162 ? 17.891 -0.599 16.812 1 98.5 162 ALA B C 1
ATOM 4903 O O . ALA B 1 162 ? 18 0.171 17.766 1 98.5 162 ALA B O 1
ATOM 4904 N N . LEU B 1 163 ? 16.828 -0.681 16.062 1 98.44 163 LEU B N 1
ATOM 4905 C CA . LEU B 1 163 ? 15.648 0.142 16.328 1 98.44 163 LEU B CA 1
ATOM 4906 C C . LEU B 1 163 ? 14.984 -0.267 17.641 1 98.44 163 LEU B C 1
ATOM 4908 O O . LEU B 1 163 ? 14.531 0.588 18.406 1 98.44 163 LEU B O 1
ATOM 4912 N N . ALA B 1 164 ? 14.898 -1.57 17.828 1 98 164 ALA B N 1
ATOM 4913 C CA . ALA B 1 164 ? 14.328 -2.082 19.078 1 98 164 ALA B CA 1
ATOM 4914 C C . ALA B 1 164 ? 15.094 -1.562 20.297 1 98 164 ALA B C 1
ATOM 4916 O O . ALA B 1 164 ? 14.492 -1.157 21.281 1 98 164 ALA B O 1
ATOM 4917 N N . LYS B 1 165 ? 16.375 -1.583 20.203 1 97.69 165 LYS B N 1
ATOM 4918 C CA . LYS B 1 165 ? 17.219 -1.064 21.281 1 97.69 165 LYS B CA 1
ATOM 4919 C C . LYS B 1 165 ? 16.984 0.428 21.484 1 97.69 165 LYS B C 1
ATOM 4921 O O . LYS B 1 165 ? 16.844 0.886 22.625 1 97.69 165 LYS B O 1
ATOM 4926 N N . LYS B 1 166 ? 16.938 1.115 20.438 1 95.69 166 LYS B N 1
ATOM 4927 C CA . LYS B 1 166 ? 16.719 2.557 20.5 1 95.69 166 LYS B CA 1
ATOM 4928 C C . LYS B 1 166 ? 15.391 2.875 21.188 1 95.69 166 LYS B C 1
ATOM 4930 O O . LYS B 1 166 ? 15.312 3.814 21.984 1 95.69 166 LYS B O 1
ATOM 4935 N N . GLU B 1 167 ? 14.375 2.107 20.875 1 95.75 167 GLU B N 1
ATOM 4936 C CA . GLU B 1 167 ? 13.023 2.4 21.344 1 95.75 167 GLU B CA 1
ATOM 4937 C C . GLU B 1 167 ? 12.727 1.688 22.656 1 95.75 167 GLU B C 1
ATOM 4939 O O . GLU B 1 167 ? 11.68 1.913 23.266 1 95.75 167 GLU B O 1
ATOM 4944 N N . GLY B 1 168 ? 13.625 0.846 23.109 1 95.31 168 GLY B N 1
ATOM 4945 C CA . GLY B 1 168 ? 13.445 0.127 24.359 1 95.31 168 GLY B CA 1
ATOM 4946 C C . GLY B 1 168 ? 12.367 -0.941 24.297 1 95.31 168 GLY B C 1
ATOM 4947 O O . GLY B 1 168 ? 11.586 -1.101 25.219 1 95.31 168 GLY B O 1
ATOM 4948 N N . VAL B 1 169 ? 12.25 -1.61 23.125 1 96.25 169 VAL B N 1
ATOM 4949 C CA . VAL B 1 169 ? 11.242 -2.65 22.922 1 96.25 169 VAL B CA 1
ATOM 4950 C C . VAL B 1 169 ? 11.906 -3.912 22.375 1 96.25 169 VAL B C 1
ATOM 4952 O O . VAL B 1 169 ? 13.133 -3.955 22.219 1 96.25 169 VAL B O 1
ATOM 4955 N N . SER B 1 170 ? 11.117 -4.961 22.203 1 96.12 170 SER B N 1
ATOM 4956 C CA . SER B 1 170 ? 11.602 -6.176 21.547 1 96.12 170 SER B CA 1
ATOM 4957 C C . SER B 1 170 ? 11.57 -6.047 20.031 1 96.12 170 SER B C 1
ATOM 4959 O O . SER B 1 170 ? 10.766 -5.285 19.484 1 96.12 170 SER B O 1
ATOM 4961 N N . GLU B 1 171 ? 12.445 -6.801 19.391 1 95.31 171 GLU B N 1
ATOM 4962 C CA . GLU B 1 171 ? 12.594 -6.703 17.938 1 95.31 171 GLU B CA 1
ATOM 4963 C C . GLU B 1 171 ? 11.297 -7.074 17.219 1 95.31 171 GLU B C 1
ATOM 4965 O O . GLU B 1 171 ? 11 -6.535 16.156 1 95.31 171 GLU B O 1
ATOM 4970 N N . ASP B 1 172 ? 10.453 -7.957 17.766 1 95.44 172 ASP B N 1
ATOM 4971 C CA . ASP B 1 172 ? 9.211 -8.398 17.141 1 95.44 172 ASP B CA 1
ATOM 4972 C C . ASP B 1 172 ? 8.125 -7.332 17.266 1 95.44 172 ASP B C 1
ATOM 4974 O O . ASP B 1 172 ? 7.02 -7.504 16.734 1 95.44 172 ASP B O 1
ATOM 4978 N N . GLN B 1 173 ? 8.5 -6.188 17.875 1 97.81 173 GLN B N 1
ATOM 4979 C CA . GLN B 1 173 ? 7.605 -5.043 17.984 1 97.81 173 GLN B CA 1
ATOM 4980 C C . GLN B 1 173 ? 7.977 -3.957 16.969 1 97.81 173 GLN B C 1
ATOM 4982 O O . GLN B 1 173 ? 7.449 -2.844 17.031 1 97.81 173 GLN B O 1
ATOM 4987 N N . VAL B 1 174 ? 8.898 -4.312 16.078 1 98.5 174 VAL B N 1
ATOM 4988 C CA . VAL B 1 174 ? 9.398 -3.32 15.141 1 98.5 174 VAL B CA 1
ATOM 4989 C C . VAL B 1 174 ? 9.172 -3.809 13.711 1 98.5 174 VAL B C 1
ATOM 4991 O O . VAL B 1 174 ? 9.391 -4.984 13.406 1 98.5 174 VAL B O 1
ATOM 4994 N N . VAL B 1 175 ? 8.672 -2.945 12.844 1 98.69 175 VAL B N 1
ATOM 4995 C CA . VAL B 1 175 ? 8.648 -3.186 11.406 1 98.69 175 VAL B CA 1
ATOM 4996 C C . VAL B 1 175 ? 9.266 -1.997 10.672 1 98.69 175 VAL B C 1
ATOM 4998 O O . VAL B 1 175 ? 9.008 -0.843 11.023 1 98.69 175 VAL B O 1
ATOM 5001 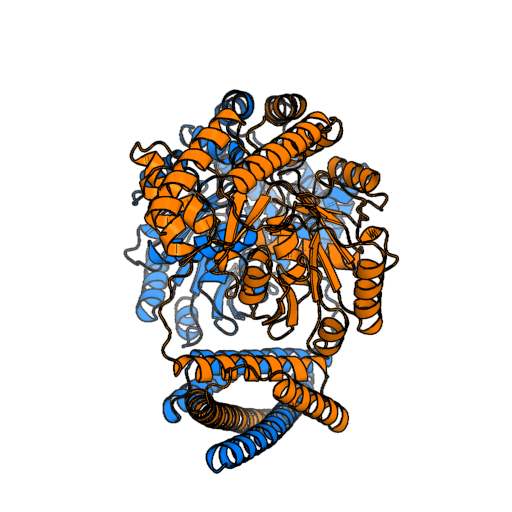N N . VAL B 1 176 ? 10.227 -2.303 9.781 1 98.75 176 VAL B N 1
ATOM 5002 C CA . VAL B 1 176 ? 10.82 -1.295 8.906 1 98.75 176 VAL B CA 1
ATOM 5003 C C . VAL B 1 176 ? 9.922 -1.076 7.691 1 98.75 176 VAL B C 1
ATOM 5005 O O . VAL B 1 176 ? 9.391 -2.035 7.121 1 98.75 176 VAL B O 1
ATOM 5008 N N . THR B 1 177 ? 9.703 0.156 7.293 1 98.56 177 THR B N 1
ATOM 5009 C CA . THR B 1 177 ? 8.781 0.496 6.215 1 98.56 177 THR B CA 1
ATOM 5010 C C . THR B 1 177 ? 9.445 1.444 5.219 1 98.56 177 THR B C 1
ATOM 5012 O O . THR B 1 177 ? 10.453 2.078 5.531 1 98.56 177 THR B O 1
ATOM 5015 N N . PRO B 1 178 ? 8.953 1.509 3.982 1 97.88 178 PRO B N 1
ATOM 5016 C CA . PRO B 1 178 ? 9.461 2.502 3.037 1 97.88 178 PRO B CA 1
ATOM 5017 C C . PRO B 1 178 ? 9.031 3.926 3.383 1 97.88 178 PRO B C 1
ATOM 5019 O O . PRO B 1 178 ? 8.219 4.52 2.668 1 97.88 178 PRO B O 1
ATOM 5022 N N . GLY B 1 179 ? 9.648 4.48 4.359 1 97.44 179 GLY B N 1
ATOM 5023 C CA . GLY B 1 179 ? 9.297 5.785 4.895 1 97.44 179 GLY B CA 1
ATOM 5024 C C . GLY B 1 179 ? 8.219 5.727 5.965 1 97.44 179 GLY B C 1
ATOM 5025 O O . GLY B 1 179 ? 7.547 4.707 6.121 1 97.44 179 GLY B O 1
ATOM 5026 N N . GLY B 1 180 ? 8.125 6.816 6.684 1 97.81 180 GLY B N 1
ATOM 5027 C CA . GLY B 1 180 ? 7.059 6.918 7.672 1 97.81 180 GLY B CA 1
ATOM 5028 C C . GLY B 1 180 ? 5.672 6.906 7.059 1 97.81 180 GLY B C 1
ATOM 5029 O O . GLY B 1 180 ? 4.715 6.445 7.688 1 97.81 180 GLY B O 1
ATOM 5030 N N . ARG B 1 181 ? 5.578 7.355 5.879 1 96.94 181 ARG B N 1
ATOM 5031 C CA . ARG B 1 181 ? 4.297 7.414 5.18 1 96.94 181 ARG B CA 1
ATOM 5032 C C . ARG B 1 181 ? 3.676 6.023 5.066 1 96.94 181 ARG B C 1
ATOM 5034 O O . ARG B 1 181 ? 2.48 5.852 5.32 1 96.94 181 ARG B O 1
ATOM 5041 N N . PHE B 1 182 ? 4.484 4.996 4.707 1 98.31 182 PHE B N 1
ATOM 5042 C CA . PHE B 1 182 ? 3.92 3.66 4.551 1 98.31 182 PHE B CA 1
ATOM 5043 C C . PHE B 1 182 ? 3.59 3.051 5.906 1 98.31 182 PHE B C 1
ATOM 5045 O O . PHE B 1 182 ? 2.709 2.195 6.012 1 98.31 182 PHE B O 1
ATOM 5052 N N . ALA B 1 183 ? 4.355 3.455 6.945 1 98.69 183 ALA B N 1
ATOM 5053 C CA . ALA B 1 183 ? 3.977 3.031 8.289 1 98.69 183 ALA B CA 1
ATOM 5054 C C . ALA B 1 183 ? 2.57 3.512 8.641 1 98.69 183 ALA B C 1
ATOM 5056 O O . ALA B 1 183 ? 1.764 2.75 9.18 1 98.69 183 ALA B O 1
ATOM 5057 N N . VAL B 1 184 ? 2.283 4.738 8.328 1 98.8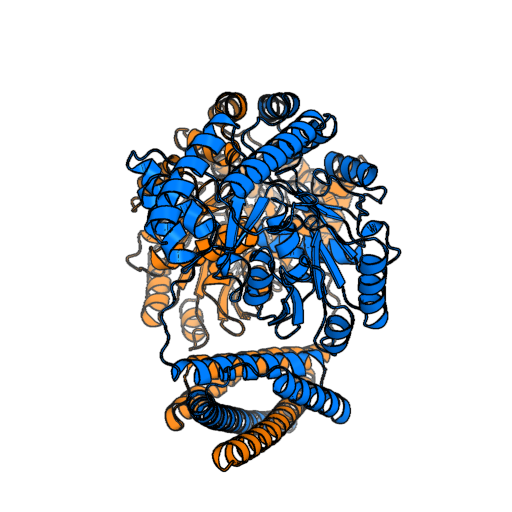1 184 VAL B N 1
ATOM 5058 C CA . VAL B 1 184 ? 0.958 5.301 8.562 1 98.81 184 VAL B CA 1
ATOM 5059 C C . VAL B 1 184 ? -0.073 4.559 7.715 1 98.81 184 VAL B C 1
ATOM 5061 O O . VAL B 1 184 ? -1.125 4.156 8.219 1 98.81 184 VAL B O 1
ATOM 5064 N N . PHE B 1 185 ? 0.236 4.352 6.453 1 98.44 185 PHE B N 1
ATOM 5065 C CA . PHE B 1 185 ? -0.653 3.652 5.531 1 98.44 185 PHE B CA 1
ATOM 5066 C C . PHE B 1 185 ? -0.977 2.256 6.047 1 98.44 185 PHE B C 1
ATOM 5068 O O . PHE B 1 185 ? -2.148 1.88 6.145 1 98.44 185 PHE B O 1
ATOM 5075 N N . SER B 1 186 ? 0.089 1.496 6.359 1 98.38 186 SER B N 1
ATOM 5076 C CA . SER B 1 186 ? -0.106 0.113 6.781 1 98.38 186 SER B CA 1
ATOM 5077 C C . SER B 1 186 ? -0.836 0.04 8.117 1 98.38 186 SER B C 1
ATOM 5079 O O . SER B 1 186 ? -1.642 -0.866 8.344 1 98.38 186 SER B O 1
ATOM 5081 N N . ALA B 1 187 ? -0.6 0.995 9.023 1 98.75 187 ALA B N 1
ATOM 5082 C CA . ALA B 1 187 ? -1.298 1.016 10.305 1 98.75 187 ALA B CA 1
ATOM 5083 C C . ALA B 1 187 ? -2.795 1.244 10.109 1 98.75 187 ALA B C 1
ATOM 5085 O O . ALA B 1 187 ? -3.615 0.467 10.602 1 98.75 187 ALA B O 1
ATOM 5086 N N . ILE B 1 188 ? -3.121 2.223 9.375 1 98.56 188 ILE B N 1
ATOM 5087 C CA . ILE B 1 188 ? -4.52 2.596 9.203 1 98.56 188 ILE B CA 1
ATOM 5088 C C . ILE B 1 188 ? -5.254 1.506 8.422 1 98.56 188 ILE B C 1
ATOM 5090 O O . ILE B 1 188 ? -6.328 1.06 8.82 1 98.56 188 ILE B O 1
ATOM 5094 N N . THR B 1 189 ? -4.629 0.999 7.383 1 96 189 THR B N 1
ATOM 5095 C CA . THR B 1 189 ? -5.34 0.107 6.473 1 96 189 THR B CA 1
ATOM 5096 C C . THR B 1 189 ? -5.406 -1.308 7.039 1 96 189 THR B C 1
ATOM 5098 O O . THR B 1 189 ? -6.242 -2.111 6.625 1 96 189 THR B O 1
ATOM 5101 N N . SER B 1 190 ? -4.496 -1.64 7.938 1 96.25 190 SER B N 1
ATOM 5102 C CA . SER B 1 190 ? -4.539 -2.969 8.539 1 96.25 190 SER B CA 1
ATOM 5103 C C . SER B 1 190 ? -5.469 -3.004 9.742 1 96.25 190 SER B C 1
ATOM 5105 O O . SER B 1 190 ? -6.004 -4.059 10.094 1 96.25 190 SER B O 1
ATOM 5107 N N . LEU B 1 191 ? -5.707 -1.847 10.359 1 97.19 191 LEU B N 1
ATOM 5108 C CA . LEU B 1 191 ? -6.375 -1.862 11.656 1 97.19 191 LEU B CA 1
ATOM 5109 C C . LEU B 1 191 ? -7.797 -1.323 11.547 1 97.19 191 LEU B C 1
ATOM 5111 O O . LEU B 1 191 ? -8.617 -1.527 12.445 1 97.19 191 LEU B O 1
ATOM 5115 N N . LEU B 1 192 ? -8.062 -0.606 10.477 1 93.56 192 LEU B N 1
ATOM 5116 C CA . LEU B 1 192 ? -9.406 -0.083 10.25 1 93.56 192 LEU B CA 1
ATOM 5117 C C . LEU B 1 192 ? -10.086 -0.812 9.094 1 93.56 192 LEU B C 1
ATOM 5119 O O . LEU B 1 192 ? -9.414 -1.395 8.242 1 93.56 192 LEU B O 1
ATOM 5123 N N . LYS B 1 193 ? -11.336 -0.781 9.148 1 83.75 193 LYS B N 1
ATOM 5124 C CA . LYS B 1 193 ? -12.188 -1.311 8.086 1 83.75 193 LYS B CA 1
ATOM 5125 C C . LYS B 1 193 ? -13.094 -0.226 7.52 1 83.75 193 LYS B C 1
ATOM 5127 O O . LYS B 1 193 ? -13.227 0.85 8.109 1 83.75 193 LYS B O 1
ATOM 5132 N N . ALA B 1 194 ? -13.602 -0.496 6.32 1 79.25 194 ALA B N 1
ATOM 5133 C CA . ALA B 1 194 ? -14.547 0.43 5.703 1 79.25 194 ALA B CA 1
ATOM 5134 C C . ALA B 1 194 ? -15.664 0.8 6.668 1 79.25 194 ALA B C 1
ATOM 5136 O O . ALA B 1 194 ? -16.203 -0.066 7.359 1 79.25 194 ALA B O 1
ATOM 5137 N N . GLY B 1 195 ? -15.883 2.094 6.766 1 74.5 195 GLY B N 1
ATOM 5138 C CA . GLY B 1 195 ? -16.984 2.564 7.598 1 74.5 195 GLY B CA 1
ATOM 5139 C C . GLY B 1 195 ? -16.547 2.906 9.008 1 74.5 195 GLY B C 1
ATOM 5140 O O . GLY B 1 195 ? -17.234 3.664 9.703 1 74.5 195 GLY B O 1
ATOM 5141 N N . GLN B 1 196 ? -15.508 2.309 9.508 1 86.62 196 GLN B N 1
ATOM 5142 C CA . GLN B 1 196 ? -14.992 2.67 10.82 1 86.62 196 GLN B CA 1
ATOM 5143 C C . GLN B 1 196 ? -14.375 4.066 10.812 1 86.62 196 GLN B C 1
ATOM 5145 O O . GLN B 1 196 ? -14.156 4.641 9.742 1 86.62 196 GLN B O 1
ATOM 5150 N N . GLU B 1 197 ? -14.234 4.59 12 1 91.44 197 GLU B N 1
ATOM 5151 C CA . GLU B 1 197 ? -13.898 6.012 12.07 1 91.44 197 GLU B CA 1
ATOM 5152 C C . GLU B 1 197 ? -12.484 6.223 12.609 1 91.44 197 GLU B C 1
ATOM 5154 O O . GLU B 1 197 ? -12.086 5.598 13.594 1 91.44 197 GLU B O 1
ATOM 5159 N N . LEU B 1 198 ? -11.773 7.031 11.883 1 97.31 198 LEU B N 1
ATOM 5160 C CA . LEU B 1 198 ? -10.492 7.59 12.297 1 97.31 198 LEU B CA 1
ATOM 5161 C C . LEU B 1 198 ? -10.656 9.016 12.812 1 97.31 198 LEU B C 1
ATOM 5163 O O . LEU B 1 198 ? -11.18 9.875 12.094 1 97.31 198 LEU B O 1
ATOM 5167 N N . MET B 1 199 ? -10.266 9.234 14.062 1 97.88 199 MET B N 1
ATOM 5168 C CA . MET B 1 199 ? -10.266 10.594 14.602 1 97.88 199 MET B CA 1
ATOM 5169 C C . MET B 1 199 ? -8.961 11.312 14.266 1 97.88 199 MET B C 1
ATOM 5171 O O . MET B 1 199 ? -7.875 10.789 14.523 1 97.88 199 MET B O 1
ATOM 5175 N N . VAL B 1 200 ? -9.055 12.477 13.703 1 98 200 VAL B N 1
ATOM 5176 C CA . VAL B 1 200 ? -7.902 13.312 13.375 1 98 200 VAL B CA 1
ATOM 5177 C C . VAL B 1 200 ? -8.055 14.68 14.031 1 98 200 VAL B C 1
ATOM 5179 O O . VAL B 1 200 ? -9.148 15.25 14.047 1 98 200 VAL B O 1
ATOM 5182 N N . ILE B 1 201 ? -7.012 15.164 14.609 1 98.38 201 ILE B N 1
ATOM 5183 C CA . ILE B 1 201 ? -6.977 16.5 15.172 1 98.38 201 ILE B CA 1
ATOM 5184 C C . ILE B 1 201 ? -6.367 17.469 14.156 1 98.38 201 ILE B C 1
ATOM 5186 O O . ILE B 1 201 ? -5.199 17.328 13.781 1 98.38 201 ILE B O 1
ATOM 5190 N N . GLU B 1 202 ? -7.148 18.453 13.695 1 97.81 202 GLU B N 1
ATOM 5191 C CA . GLU B 1 202 ? -6.68 19.375 12.672 1 97.81 202 GLU B CA 1
ATOM 5192 C C . GLU B 1 202 ? -6.262 20.703 13.289 1 97.81 202 GLU B C 1
ATOM 5194 O O . GLU B 1 202 ? -6.781 21.109 14.336 1 97.81 202 GLU B O 1
ATOM 5199 N N . PRO B 1 203 ? -5.324 21.516 12.594 1 98 203 PRO B N 1
ATOM 5200 C CA . PRO B 1 203 ? -4.738 21.141 11.305 1 98 203 PRO B CA 1
ATOM 5201 C C . PRO B 1 203 ? -3.805 19.938 11.398 1 98 203 PRO B C 1
ATOM 5203 O O . PRO B 1 203 ? -3.195 19.719 12.445 1 98 203 PRO B O 1
ATOM 5206 N N . ALA B 1 204 ? -3.771 19.156 10.297 1 97.94 204 ALA B N 1
ATOM 5207 C CA . ALA B 1 204 ? -3.025 17.906 10.328 1 97.94 204 ALA B CA 1
ATOM 5208 C C . ALA B 1 204 ? -2.467 17.562 8.953 1 97.94 204 ALA B C 1
ATOM 5210 O O . ALA B 1 204 ? -2.98 18.031 7.934 1 97.94 204 ALA B O 1
ATOM 5211 N N . TRP B 1 205 ? -1.423 16.781 9.016 1 96.94 205 TRP B N 1
ATOM 5212 C CA . TRP B 1 205 ? -0.92 16.188 7.777 1 96.94 205 TRP B CA 1
ATOM 5213 C C . TRP B 1 205 ? -2.023 15.438 7.043 1 96.94 205 TRP B C 1
ATOM 5215 O O . TRP B 1 205 ? -2.746 14.641 7.648 1 96.94 205 TRP B O 1
ATOM 5225 N N . PRO B 1 206 ? -2.238 15.656 5.754 1 94.19 206 PRO B N 1
ATOM 5226 C CA . PRO B 1 206 ? -3.416 15.156 5.039 1 94.19 206 PRO B CA 1
ATOM 5227 C C . PRO B 1 206 ? -3.379 13.648 4.82 1 94.19 206 PRO B C 1
ATOM 5229 O O . PRO B 1 206 ? -4.414 13.031 4.547 1 94.19 206 PRO B O 1
ATOM 5232 N N . ALA B 1 207 ? -2.279 13.023 4.957 1 95.38 207 ALA B N 1
ATOM 5233 C CA . ALA B 1 207 ? -2.113 11.609 4.625 1 95.38 207 ALA B CA 1
ATOM 5234 C C . ALA B 1 207 ? -3.008 10.734 5.492 1 95.38 207 ALA B C 1
ATOM 5236 O O . ALA B 1 207 ? -3.469 9.68 5.055 1 95.38 207 ALA B O 1
ATOM 5237 N N . TYR B 1 208 ? -3.301 11.109 6.727 1 97.81 208 TYR B N 1
ATOM 5238 C CA . TYR B 1 208 ? -4.145 10.297 7.598 1 97.81 208 TYR B CA 1
ATOM 5239 C C . TYR B 1 208 ? -5.531 10.109 6.988 1 97.81 208 TYR B C 1
ATOM 5241 O O . TYR B 1 208 ? -6.023 8.984 6.887 1 97.81 208 TYR B O 1
ATOM 5249 N N . LYS B 1 209 ? -6.07 11.258 6.578 1 94.62 209 LYS B N 1
ATOM 5250 C CA . LYS B 1 209 ? -7.383 11.227 5.945 1 94.62 209 LYS B CA 1
ATOM 5251 C C . LYS B 1 209 ? -7.34 10.461 4.621 1 94.62 209 LYS B C 1
ATOM 5253 O O . LYS B 1 209 ? -8.273 9.727 4.297 1 94.62 209 LYS B O 1
ATOM 5258 N N . GLU B 1 210 ? -6.316 10.703 3.896 1 92.75 210 GLU B N 1
ATOM 5259 C CA . GLU B 1 210 ? -6.18 10.039 2.604 1 92.75 210 GLU B CA 1
ATOM 5260 C C . GLU B 1 210 ? -6.133 8.523 2.764 1 92.75 210 GLU B C 1
ATOM 5262 O O . GLU B 1 210 ? -6.746 7.789 1.982 1 92.75 210 GLU B O 1
ATOM 5267 N N . CYS B 1 211 ? -5.391 8.008 3.73 1 96.62 211 CYS B N 1
ATOM 5268 C CA . CYS B 1 211 ? -5.305 6.578 3.994 1 96.62 211 CYS B CA 1
ATOM 5269 C C . CYS B 1 211 ? -6.66 6.02 4.406 1 96.62 211 CYS B C 1
ATOM 5271 O O . CYS B 1 211 ? -7.055 4.941 3.959 1 96.62 211 CYS B O 1
ATOM 5273 N N . ALA B 1 212 ? -7.367 6.738 5.305 1 93.31 212 ALA B N 1
ATOM 5274 C CA . ALA B 1 212 ? -8.703 6.316 5.719 1 93.31 212 ALA B CA 1
ATOM 5275 C C . ALA B 1 212 ? -9.648 6.242 4.527 1 93.31 212 ALA B C 1
ATOM 5277 O O . ALA B 1 212 ? -10.359 5.246 4.348 1 93.31 212 ALA B O 1
ATOM 5278 N N . ASP B 1 213 ? -9.57 7.309 3.699 1 88.88 213 ASP B N 1
ATOM 5279 C CA . ASP B 1 213 ? -10.422 7.359 2.51 1 88.88 213 ASP B CA 1
ATOM 5280 C C . ASP B 1 213 ? -10.125 6.188 1.577 1 88.88 213 ASP B C 1
ATOM 5282 O O . ASP B 1 213 ? -11.039 5.637 0.961 1 88.88 213 ASP B O 1
ATOM 5286 N N . PHE B 1 214 ? -8.938 5.801 1.485 1 89.69 214 PHE B N 1
ATOM 5287 C CA . PHE B 1 214 ? -8.484 4.75 0.581 1 89.69 214 PHE B CA 1
ATOM 5288 C C . PHE B 1 214 ? -9.203 3.441 0.868 1 89.69 214 PHE B C 1
ATOM 5290 O O . PHE B 1 214 ? -9.523 2.686 -0.053 1 89.69 214 PHE B O 1
ATOM 5297 N N . ILE B 1 215 ? -9.484 3.143 2.109 1 87.25 215 ILE B N 1
ATOM 5298 C CA . ILE B 1 215 ? -10.102 1.866 2.459 1 87.25 215 ILE B CA 1
ATOM 5299 C C . ILE B 1 215 ? -11.578 2.076 2.777 1 87.25 215 ILE B C 1
ATOM 5301 O O . ILE B 1 215 ? -12.242 1.169 3.279 1 87.25 215 ILE B O 1
ATOM 5305 N N . GLY B 1 216 ? -12.039 3.332 2.607 1 80.5 216 GLY B N 1
ATOM 5306 C CA . GLY B 1 216 ? -13.453 3.605 2.846 1 80.5 216 GLY B CA 1
ATOM 5307 C C . GLY B 1 216 ? -13.766 3.879 4.305 1 80.5 216 GLY B C 1
ATOM 5308 O O . GLY B 1 216 ? -14.938 3.889 4.699 1 80.5 216 GLY B O 1
ATOM 5309 N N . ALA B 1 217 ? -12.758 4.066 5.125 1 87.06 217 ALA B N 1
ATOM 5310 C CA . ALA B 1 217 ? -12.977 4.508 6.5 1 87.06 217 ALA B CA 1
ATOM 5311 C C . ALA B 1 217 ? -13.352 5.988 6.547 1 87.06 217 ALA B C 1
ATOM 5313 O O . ALA B 1 217 ? -13.195 6.707 5.559 1 87.06 217 ALA B O 1
ATOM 5314 N N . ARG B 1 218 ? -13.906 6.371 7.672 1 83.44 218 ARG B N 1
ATOM 5315 C CA . ARG B 1 218 ? -14.375 7.746 7.824 1 83.44 218 ARG B CA 1
ATOM 5316 C C . ARG B 1 218 ? -13.469 8.539 8.758 1 83.44 218 ARG B C 1
ATOM 5318 O O . ARG B 1 218 ? -13.023 8.023 9.781 1 83.44 218 ARG B O 1
ATOM 5325 N N . THR B 1 219 ? -13.227 9.75 8.367 1 91.56 219 THR B N 1
ATOM 5326 C CA . THR B 1 219 ? -12.422 10.625 9.227 1 91.56 219 THR B CA 1
ATOM 5327 C C . THR B 1 219 ? -13.32 11.57 10.023 1 91.56 219 THR B C 1
ATOM 5329 O O . THR B 1 219 ? -14.156 12.273 9.453 1 91.56 219 THR B O 1
ATOM 5332 N N . LYS B 1 220 ? -13.234 11.516 11.297 1 91.44 220 LYS B N 1
ATOM 5333 C CA . LYS B 1 220 ? -13.812 12.523 12.188 1 91.44 220 LYS B CA 1
ATOM 5334 C C . LYS B 1 220 ? -12.766 13.555 12.594 1 91.44 220 LYS B C 1
ATOM 5336 O O . LYS B 1 220 ? -11.664 13.195 13.023 1 91.44 220 LYS B O 1
ATOM 5341 N N . VAL B 1 221 ? -13.188 14.805 12.477 1 93.62 221 VAL B N 1
ATOM 5342 C CA . VAL B 1 221 ? -12.188 15.852 12.633 1 93.62 221 VAL B CA 1
ATOM 5343 C C . VAL B 1 221 ? -12.469 16.641 13.914 1 93.62 221 VAL B C 1
ATOM 5345 O O . VAL B 1 221 ? -13.578 17.141 14.102 1 93.62 221 VAL B O 1
ATOM 5348 N N . LEU B 1 222 ? -11.523 16.688 14.797 1 96.88 222 LEU B N 1
ATOM 5349 C CA . LEU B 1 222 ? -11.5 17.641 15.898 1 96.88 222 LEU B CA 1
ATOM 5350 C C . LEU B 1 222 ? -10.664 18.859 15.539 1 96.88 222 LEU B C 1
ATOM 5352 O O . LEU B 1 222 ? -9.445 18.766 15.383 1 96.88 222 LEU B O 1
ATOM 5356 N N . ARG B 1 223 ? -11.281 20 15.445 1 96.75 223 ARG B N 1
ATOM 5357 C CA . ARG B 1 223 ? -10.602 21.219 15.008 1 96.75 223 ARG B CA 1
ATOM 5358 C C . ARG B 1 223 ? -9.984 21.953 16.188 1 96.75 223 ARG B C 1
ATOM 5360 O O . ARG B 1 223 ? -10.57 21.984 17.281 1 96.75 223 ARG B O 1
ATOM 5367 N N . THR B 1 224 ? -8.828 22.453 15.984 1 98.19 224 THR B N 1
ATOM 5368 C CA . THR B 1 224 ? -8.211 23.359 16.938 1 98.19 224 THR B CA 1
ATOM 5369 C C . THR B 1 224 ? -8.086 24.766 16.328 1 98.19 224 THR B C 1
ATOM 5371 O O . THR B 1 224 ? -8.344 24.953 15.141 1 98.19 224 THR B O 1
ATOM 5374 N N . THR B 1 225 ? -7.758 25.719 17.203 1 97.5 225 THR B N 1
ATOM 5375 C CA . THR B 1 225 ? -7.699 27.109 16.75 1 97.5 225 THR B CA 1
ATOM 5376 C C . THR B 1 225 ? -6.426 27.797 17.25 1 97.5 225 THR B C 1
ATOM 5378 O O . THR B 1 225 ? -5.777 27.297 18.172 1 97.5 225 THR B O 1
ATOM 5381 N N . ILE B 1 226 ? -6.098 28.844 16.562 1 97.69 226 ILE B N 1
ATOM 5382 C CA . ILE B 1 226 ? -4.934 29.625 16.953 1 97.69 226 ILE B CA 1
ATOM 5383 C C . ILE B 1 226 ? -5.18 30.234 18.328 1 97.69 226 ILE B C 1
ATOM 5385 O O . ILE B 1 226 ? -4.25 30.391 19.125 1 97.69 226 ILE B O 1
ATOM 5389 N N . GLU B 1 227 ? -6.406 30.578 18.656 1 96.94 227 GLU B N 1
ATOM 5390 C CA . GLU B 1 227 ? -6.773 31.188 19.938 1 96.94 227 GLU B CA 1
ATOM 5391 C C . GLU B 1 227 ? -6.461 30.25 21.094 1 96.94 227 GLU B C 1
ATOM 5393 O O . GLU B 1 227 ? -6.078 30.703 22.172 1 96.94 227 GLU B O 1
ATOM 5398 N N . ASN B 1 228 ? -6.621 29 20.812 1 96.69 228 ASN B N 1
ATOM 5399 C CA . ASN B 1 228 ? -6.309 28.031 21.859 1 96.69 228 ASN B CA 1
ATOM 5400 C C . ASN B 1 228 ? -4.918 27.438 21.672 1 96.69 228 ASN B C 1
ATOM 5402 O O . ASN B 1 228 ? -4.637 26.344 22.156 1 96.69 228 ASN B O 1
ATOM 5406 N N . LYS B 1 229 ? -4.145 28.109 20.859 1 98 229 LYS B N 1
ATOM 5407 C CA . LYS B 1 229 ? -2.768 27.703 20.578 1 98 229 LYS B CA 1
ATOM 5408 C C . LYS B 1 229 ? -2.703 26.25 20.078 1 98 229 LYS B C 1
ATOM 5410 O O . LYS B 1 229 ? -1.854 25.484 20.531 1 98 229 LYS B O 1
ATOM 5415 N N . TRP B 1 230 ? -3.734 25.844 19.375 1 98.38 230 TRP B N 1
ATOM 5416 C CA . TRP B 1 230 ? -3.82 24.578 18.672 1 98.38 230 TRP B CA 1
ATOM 5417 C C . TRP B 1 230 ? -3.986 23.422 19.641 1 98.38 230 TRP B C 1
ATOM 5419 O O . TRP B 1 230 ? -3.697 22.266 19.312 1 98.38 230 TRP B O 1
ATOM 5429 N N . THR B 1 231 ? -4.379 23.625 20.891 1 98.19 231 THR B N 1
ATOM 5430 C CA . THR B 1 231 ? -4.668 22.594 21.875 1 98.19 231 THR B CA 1
ATOM 5431 C C . THR B 1 231 ? -6.066 22.016 21.656 1 98.19 231 THR B C 1
ATOM 5433 O O . THR B 1 231 ? -7.043 22.766 21.594 1 98.19 231 THR B O 1
ATOM 5436 N N . PRO B 1 232 ? -6.176 20.719 21.578 1 98.25 232 PRO B N 1
ATOM 5437 C CA . PRO B 1 232 ? -7.496 20.141 21.344 1 98.25 232 PRO B CA 1
ATOM 5438 C C . PRO B 1 232 ? -8.406 20.219 22.578 1 98.25 232 PRO B C 1
ATOM 5440 O O . PRO B 1 232 ? -7.926 20.125 23.703 1 98.25 232 PRO B O 1
ATOM 5443 N N . ASP B 1 233 ? -9.664 20.375 22.328 1 97.81 233 ASP B N 1
ATOM 5444 C CA . ASP B 1 233 ? -10.68 20.297 23.375 1 97.81 233 ASP B CA 1
ATOM 5445 C C . ASP B 1 233 ? -10.969 18.844 23.75 1 97.81 233 ASP B C 1
ATOM 5447 O O . ASP B 1 233 ? -11.656 18.125 23 1 97.81 233 ASP B O 1
ATOM 5451 N N . LEU B 1 234 ? -10.609 18.469 24.922 1 97.5 234 LEU B N 1
ATOM 5452 C CA . LEU B 1 234 ? -10.664 17.062 25.312 1 97.5 234 LEU B CA 1
ATOM 5453 C C . LEU B 1 234 ? -12.094 16.625 25.609 1 97.5 234 LEU B C 1
ATOM 5455 O O . LEU B 1 234 ? -12.445 15.461 25.453 1 97.5 234 LEU B O 1
ATOM 5459 N N . LYS B 1 235 ? -12.891 17.547 26.094 1 96.94 235 LYS B N 1
ATOM 5460 C CA . LYS B 1 235 ? -14.305 17.234 26.281 1 96.94 235 LYS B CA 1
ATOM 5461 C C . LYS B 1 235 ? -14.984 16.922 24.938 1 96.94 235 LYS B C 1
ATOM 5463 O O . LYS B 1 235 ? -15.734 15.953 24.828 1 96.94 235 LYS B O 1
ATOM 5468 N N . GLN B 1 236 ? -14.672 17.75 24.047 1 95.75 236 GLN B N 1
ATOM 5469 C CA . GLN B 1 236 ? -15.211 17.516 22.703 1 95.75 236 GLN B CA 1
ATOM 5470 C C . GLN B 1 236 ? -14.711 16.203 22.125 1 95.75 236 GLN B C 1
ATOM 5472 O O . GLN B 1 236 ? -15.469 15.469 21.5 1 95.75 236 GLN B O 1
ATOM 5477 N N . LEU B 1 237 ? -13.43 15.953 22.328 1 96.75 237 LEU B N 1
ATOM 5478 C CA . LEU B 1 237 ? -12.852 14.695 21.859 1 96.75 237 LEU B CA 1
ATOM 5479 C C . LEU B 1 237 ? -13.617 13.5 22.422 1 96.75 237 LEU B C 1
ATOM 5481 O O . LEU B 1 237 ? -13.992 12.594 21.688 1 96.75 237 LEU B O 1
ATOM 5485 N N . GLU B 1 238 ? -13.812 13.523 23.656 1 95.38 238 GLU B N 1
ATOM 5486 C CA . GLU B 1 238 ? -14.523 12.438 24.328 1 95.38 238 GLU B CA 1
ATOM 5487 C C . GLU B 1 238 ? -15.945 12.297 23.797 1 95.38 238 GLU B C 1
ATOM 5489 O O . GLU B 1 238 ? -16.422 11.18 23.594 1 95.38 238 GLU B O 1
ATOM 5494 N N . GLU B 1 239 ? -16.578 13.422 23.578 1 92 239 GLU B N 1
ATOM 5495 C CA . GLU B 1 239 ? -17.969 13.43 23.109 1 92 239 GLU B CA 1
ATOM 5496 C C . GLU B 1 239 ? -18.062 12.898 21.672 1 92 239 GLU B C 1
ATOM 5498 O O . GLU B 1 239 ? -19.094 12.352 21.281 1 92 239 GLU B O 1
ATOM 5503 N N . MET B 1 240 ? -17.016 13 20.969 1 91.69 240 MET B N 1
ATOM 5504 C CA . MET B 1 240 ? -17 12.609 19.562 1 91.69 240 MET B CA 1
ATOM 5505 C C . MET B 1 240 ? -16.828 11.102 19.422 1 91.69 240 MET B C 1
ATOM 5507 O O . MET B 1 240 ? -17.141 10.531 18.375 1 91.69 240 MET B O 1
ATOM 5511 N N . VAL B 1 241 ? -16.281 10.445 20.406 1 92.5 241 VAL B N 1
ATOM 5512 C CA . VAL B 1 241 ? -16.047 9.008 20.375 1 92.5 241 VAL B CA 1
ATOM 5513 C C . VAL B 1 241 ? -17.375 8.258 20.375 1 92.5 241 VAL B C 1
ATOM 5515 O O . VAL B 1 241 ? -18.297 8.633 21.094 1 92.5 241 VAL B O 1
ATOM 5518 N N . ASN B 1 242 ? -17.5 7.336 19.531 1 86.44 242 ASN B N 1
ATOM 5519 C CA . ASN B 1 242 ? -18.641 6.43 19.453 1 86.44 242 ASN B CA 1
ATOM 5520 C C . ASN B 1 242 ? -18.203 5.012 19.094 1 86.44 242 ASN B C 1
ATOM 5522 O O . ASN B 1 242 ? -17 4.746 18.922 1 86.44 242 ASN B O 1
ATOM 5526 N N . PRO B 1 243 ? -19.094 4.082 18.969 1 84.25 243 PRO B N 1
ATOM 5527 C CA . PRO B 1 243 ? -18.719 2.678 18.781 1 84.25 243 PRO B CA 1
ATOM 5528 C C . PRO B 1 243 ? -18.031 2.434 17.438 1 84.25 243 PRO B C 1
ATOM 5530 O O . PRO B 1 243 ? -17.344 1.417 17.266 1 84.25 243 PRO B O 1
ATOM 5533 N N . SER B 1 244 ? -18.188 3.361 16.484 1 85.88 244 SER B N 1
ATOM 5534 C CA . SER B 1 244 ? -17.531 3.217 15.18 1 85.88 244 SER B CA 1
ATOM 5535 C C . SER B 1 244 ? -16.125 3.775 15.203 1 85.88 244 SER B C 1
ATOM 5537 O O . SER B 1 244 ? -15.328 3.508 14.297 1 85.88 244 SER B O 1
ATOM 5539 N N . THR B 1 245 ? -15.812 4.559 16.297 1 93 245 THR B N 1
ATOM 5540 C CA . THR B 1 245 ? -14.469 5.109 16.422 1 93 245 THR B CA 1
ATOM 5541 C C . THR B 1 245 ? -13.469 4.016 16.797 1 93 245 THR B C 1
ATOM 5543 O O . THR B 1 245 ? -13.68 3.277 17.75 1 93 245 THR B O 1
ATOM 5546 N N . LYS B 1 246 ? -12.398 3.916 15.977 1 96.44 246 LYS B N 1
ATOM 5547 C CA . LYS B 1 246 ? -11.492 2.797 16.234 1 96.44 246 LYS B CA 1
ATOM 5548 C C . LYS B 1 246 ? -10.062 3.281 16.422 1 96.44 246 LYS B C 1
ATOM 5550 O O . LYS B 1 246 ? -9.219 2.555 16.969 1 96.44 246 LYS B O 1
ATOM 5555 N N . MET B 1 247 ? -9.75 4.52 16.016 1 98.62 247 MET B N 1
ATOM 5556 C CA . MET B 1 247 ? -8.367 4.992 16.062 1 98.62 247 MET B CA 1
ATOM 5557 C C . MET B 1 247 ? -8.32 6.512 16.203 1 98.62 247 MET B C 1
ATOM 5559 O O . MET B 1 247 ? -9.172 7.219 15.648 1 98.62 247 MET B O 1
ATOM 5563 N N . ILE B 1 248 ? -7.375 7.012 16.969 1 98.75 248 ILE B N 1
ATOM 5564 C CA . ILE B 1 248 ? -7.016 8.422 17.016 1 98.75 248 ILE B CA 1
ATOM 5565 C C . ILE B 1 248 ? -5.613 8.617 16.438 1 98.75 248 ILE B C 1
ATOM 5567 O O . ILE B 1 248 ? -4.668 7.945 16.844 1 98.75 248 ILE B O 1
ATOM 5571 N N . ALA B 1 249 ? -5.465 9.492 15.438 1 98.75 249 ALA B N 1
ATOM 5572 C CA . ALA B 1 249 ? -4.156 9.852 14.898 1 98.75 249 ALA B CA 1
ATOM 5573 C C . ALA B 1 249 ? -3.6 11.086 15.594 1 98.75 249 ALA B C 1
ATOM 5575 O O . ALA B 1 249 ? -4.27 12.125 15.664 1 98.75 249 ALA B O 1
ATOM 5576 N N . LEU B 1 250 ? -2.432 10.945 16.109 1 98.62 250 LEU B N 1
ATOM 5577 C CA . LEU B 1 250 ? -1.701 12.039 16.75 1 98.62 250 LEU B CA 1
ATOM 5578 C C . LEU B 1 250 ? -0.408 12.336 16 1 98.62 250 LEU B C 1
ATOM 5580 O O . LEU B 1 250 ? 0.26 11.422 15.516 1 98.62 250 LEU B O 1
ATOM 5584 N N . ASN B 1 251 ? -0.108 13.562 15.867 1 98.62 251 ASN B N 1
ATOM 5585 C CA . ASN B 1 251 ? 1.151 14.016 15.289 1 98.62 251 ASN B CA 1
ATOM 5586 C C . ASN B 1 251 ? 1.745 15.188 16.062 1 98.62 251 ASN B C 1
ATOM 5588 O O . ASN B 1 251 ? 1.364 16.328 15.852 1 98.62 251 ASN B O 1
ATOM 5592 N N . TYR B 1 252 ? 2.678 14.883 16.938 1 98.25 252 TYR B N 1
ATOM 5593 C CA . TYR B 1 252 ? 3.369 15.883 17.75 1 98.25 252 TYR B CA 1
ATOM 5594 C C . TYR B 1 252 ? 4.855 15.562 17.859 1 98.25 252 TYR B C 1
ATOM 5596 O O . TYR B 1 252 ? 5.234 14.453 18.234 1 98.25 252 TYR B O 1
ATOM 5604 N N . PRO B 1 253 ? 5.727 16.531 17.656 1 98.44 253 PRO B N 1
ATOM 5605 C CA . PRO B 1 253 ? 5.426 17.891 17.188 1 98.44 253 PRO B CA 1
ATOM 5606 C C . PRO B 1 253 ? 4.582 17.891 15.906 1 98.44 253 PRO B C 1
ATOM 5608 O O . PRO B 1 253 ? 4.77 17.047 15.031 1 98.44 253 PRO B O 1
ATOM 5611 N N . ASN B 1 254 ? 3.719 18.859 15.812 1 98.69 254 ASN B N 1
ATOM 5612 C CA . ASN B 1 254 ? 2.631 18.812 14.844 1 98.69 254 ASN B CA 1
ATOM 5613 C C . ASN B 1 254 ? 3.039 19.453 13.516 1 98.69 254 ASN B C 1
ATOM 5615 O O . ASN B 1 254 ? 3.715 20.484 13.5 1 98.69 254 ASN B O 1
ATOM 5619 N N . ASN B 1 255 ? 2.885 18.859 12.445 1 98.44 255 ASN B N 1
ATOM 5620 C CA . ASN B 1 255 ? 2.768 19.422 11.102 1 98.44 255 ASN B CA 1
ATOM 5621 C C . ASN B 1 255 ? 1.326 19.797 10.781 1 98.44 255 ASN B C 1
ATOM 5623 O O . ASN B 1 255 ? 0.471 18.938 10.609 1 98.44 255 ASN B O 1
ATOM 5627 N N . PRO B 1 256 ? 1.005 21.016 10.82 1 98.25 256 PRO B N 1
ATOM 5628 C CA . PRO B 1 256 ? 1.862 22.109 10.352 1 98.25 256 PRO B CA 1
ATOM 5629 C C . PRO B 1 256 ? 2.205 23.109 11.461 1 98.25 256 PRO B C 1
ATOM 5631 O O . PRO B 1 256 ? 2.973 24.047 11.234 1 98.25 256 PRO B O 1
ATOM 5634 N N . THR B 1 257 ? 1.74 22.953 12.672 1 98.69 257 THR B N 1
ATOM 5635 C CA . THR B 1 257 ? 1.701 24.062 13.617 1 98.69 257 THR B CA 1
ATOM 5636 C C . THR B 1 257 ? 2.953 24.078 14.484 1 98.69 257 THR B C 1
ATOM 5638 O O . THR B 1 257 ? 3.25 25.094 15.141 1 98.69 257 THR B O 1
ATOM 5641 N N . GLY B 1 258 ? 3.564 22.938 14.594 1 98.62 258 GLY B N 1
ATOM 5642 C CA . GLY B 1 258 ? 4.703 22.812 15.492 1 98.62 258 GLY B CA 1
ATOM 5643 C C . GLY B 1 258 ? 4.301 22.562 16.938 1 98.62 258 GLY B C 1
ATOM 5644 O O . GLY B 1 258 ? 5.16 22.422 17.797 1 98.62 258 GLY B O 1
ATOM 5645 N N . LYS B 1 259 ? 3.072 22.406 17.219 1 98.5 259 LYS B N 1
ATOM 5646 C CA . LYS B 1 259 ? 2.535 22.25 18.562 1 98.5 259 LYS B CA 1
ATOM 5647 C C . LYS B 1 259 ? 3.018 20.938 19.188 1 98.5 259 LYS B C 1
ATOM 5649 O O . LYS B 1 259 ? 3.107 19.922 18.516 1 98.5 259 LYS B O 1
ATOM 5654 N N . ILE B 1 260 ? 3.361 20.969 20.484 1 98.5 260 ILE B N 1
ATOM 5655 C CA . ILE B 1 260 ? 3.564 19.797 21.344 1 98.5 260 ILE B CA 1
ATOM 5656 C C . ILE B 1 260 ? 2.572 19.828 22.5 1 98.5 260 ILE B C 1
ATOM 5658 O O . ILE B 1 260 ? 2.406 20.859 23.156 1 98.5 260 ILE B O 1
ATOM 5662 N N . LEU B 1 261 ? 1.886 18.797 22.688 1 97.81 261 LEU B N 1
ATOM 5663 C CA . LEU B 1 261 ? 0.938 18.719 23.781 1 97.81 261 LEU B CA 1
ATOM 5664 C C . LEU B 1 261 ? 1.66 18.469 25.109 1 97.81 261 LEU B C 1
ATOM 5666 O O . LEU B 1 261 ? 2.656 17.75 25.141 1 97.81 261 LEU B O 1
ATOM 5670 N N . ASP B 1 262 ? 1.148 19 26.141 1 95.56 262 ASP B N 1
ATOM 5671 C CA . ASP B 1 262 ? 1.734 18.75 27.453 1 95.56 262 ASP B CA 1
ATOM 5672 C C . ASP B 1 262 ? 1.36 17.344 27.953 1 95.56 262 ASP B C 1
ATOM 5674 O O . ASP B 1 262 ? 0.458 16.719 27.406 1 95.56 262 ASP B O 1
ATOM 5678 N N . GLY B 1 263 ? 2.01 16.922 28.984 1 95.5 263 GLY B N 1
ATOM 5679 C CA . GLY B 1 263 ? 1.841 15.586 29.5 1 95.5 263 GLY B CA 1
ATOM 5680 C C . GLY B 1 263 ? 0.429 15.305 29.984 1 95.5 263 GLY B C 1
ATOM 5681 O O . GLY B 1 263 ? -0.092 14.203 29.781 1 95.5 263 GLY B O 1
ATOM 5682 N N . LYS B 1 264 ? -0.167 16.25 30.594 1 95.69 264 LYS B N 1
ATOM 5683 C CA . LYS B 1 264 ? -1.515 16.078 31.141 1 95.69 264 LYS B CA 1
ATOM 5684 C C . LYS B 1 264 ? -2.525 15.859 30.016 1 95.69 264 LYS B C 1
ATOM 5686 O O . LYS B 1 264 ? -3.398 14.992 30.109 1 95.69 264 LYS B O 1
ATOM 5691 N N . THR B 1 265 ? -2.404 16.703 29.031 1 96.75 265 THR B N 1
ATOM 5692 C CA . THR B 1 265 ? -3.289 16.578 27.875 1 96.75 265 THR B CA 1
ATOM 5693 C C . THR B 1 265 ? -3.113 15.211 27.203 1 96.75 265 THR B C 1
ATOM 5695 O O . THR B 1 265 ? -4.098 14.539 26.875 1 96.75 265 THR B O 1
ATOM 5698 N N . MET B 1 266 ? -1.913 14.773 27.031 1 97.38 266 MET B N 1
ATOM 5699 C CA . MET B 1 266 ? -1.62 13.484 26.406 1 97.38 266 MET B CA 1
ATOM 5700 C C . MET B 1 266 ? -2.156 12.336 27.25 1 97.38 266 MET B C 1
ATOM 5702 O O . MET B 1 266 ? -2.705 11.375 26.703 1 97.38 266 MET B O 1
ATOM 5706 N N . GLU B 1 267 ? -1.959 12.414 28.531 1 97.19 267 GLU B N 1
ATOM 5707 C CA . GLU B 1 267 ? -2.467 11.391 29.438 1 97.19 267 GLU B CA 1
ATOM 5708 C C . GLU B 1 267 ? -3.979 11.242 29.312 1 97.19 267 GLU B C 1
ATOM 5710 O O . GLU B 1 267 ? -4.5 10.125 29.344 1 97.19 267 GLU B O 1
ATOM 5715 N N . ARG B 1 268 ? -4.602 12.336 29.234 1 97.5 268 ARG B N 1
ATOM 5716 C CA . ARG B 1 268 ? -6.059 12.305 29.109 1 97.5 268 ARG B CA 1
ATOM 5717 C C . ARG B 1 268 ? -6.48 11.68 27.781 1 97.5 268 ARG B C 1
ATOM 5719 O O . ARG B 1 268 ? -7.457 10.938 27.734 1 97.5 268 ARG B O 1
ATOM 5726 N N . ILE B 1 269 ? -5.828 12.023 26.688 1 98.25 269 ILE B N 1
ATOM 5727 C CA . ILE B 1 269 ? -6.117 11.43 25.391 1 98.25 269 ILE B CA 1
ATOM 5728 C C . ILE B 1 269 ? -5.934 9.914 25.469 1 98.25 269 ILE B C 1
ATOM 5730 O O . ILE B 1 269 ? -6.777 9.156 24.984 1 98.25 269 ILE B O 1
ATOM 5734 N N . VAL B 1 270 ? -4.836 9.438 26.109 1 98.25 270 VAL B N 1
ATOM 5735 C CA . VAL B 1 270 ? -4.551 8.016 26.25 1 98.25 270 VAL B CA 1
ATOM 5736 C C . VAL B 1 270 ? -5.648 7.348 27.078 1 98.25 270 VAL B C 1
ATOM 5738 O O . VAL B 1 270 ? -6.086 6.242 26.75 1 98.25 270 VAL B O 1
ATOM 5741 N N . SER B 1 271 ? -6.094 8.062 28.094 1 98 271 SER B N 1
ATOM 5742 C CA . SER B 1 271 ? -7.16 7.527 28.922 1 98 271 SER B CA 1
ATOM 5743 C C . SER B 1 271 ? -8.453 7.352 28.141 1 98 271 SER B C 1
ATOM 5745 O O . SER B 1 271 ? -9.141 6.336 28.266 1 98 271 SER B O 1
ATOM 5747 N N . ILE B 1 272 ? -8.766 8.359 27.344 1 97.81 272 ILE B N 1
ATOM 5748 C CA . ILE B 1 272 ? -9.953 8.281 26.5 1 97.81 272 ILE B CA 1
ATOM 5749 C C . ILE B 1 272 ? -9.836 7.086 25.562 1 97.81 272 ILE B C 1
ATOM 5751 O O . ILE B 1 272 ? -10.797 6.34 25.359 1 97.81 272 ILE B O 1
ATOM 5755 N N . ALA B 1 273 ? -8.68 6.871 24.984 1 98.38 273 ALA B N 1
ATOM 5756 C CA . ALA B 1 273 ? -8.461 5.746 24.078 1 98.38 273 ALA B CA 1
ATOM 5757 C C . ALA B 1 273 ? -8.609 4.418 24.812 1 98.38 273 ALA B C 1
ATOM 5759 O O . ALA B 1 273 ? -9.25 3.49 24.312 1 98.38 273 ALA B O 1
ATOM 5760 N N . LYS B 1 274 ? -8.016 4.312 26.016 1 97.25 274 LYS B N 1
ATOM 5761 C CA . LYS B 1 274 ? -8.086 3.105 26.828 1 97.25 274 LYS B CA 1
ATOM 5762 C C . LYS B 1 274 ? -9.531 2.766 27.188 1 97.25 274 LYS B C 1
ATOM 5764 O O . LYS B 1 274 ? -9.961 1.62 27.031 1 97.25 274 LYS B O 1
ATOM 5769 N N . ASP B 1 275 ? -10.188 3.783 27.609 1 97 275 ASP B N 1
ATOM 5770 C CA . ASP B 1 275 ? -11.57 3.604 28.062 1 97 275 ASP B CA 1
ATOM 5771 C C . ASP B 1 275 ? -12.461 3.125 26.922 1 97 275 ASP B C 1
ATOM 5773 O O . ASP B 1 275 ? -13.484 2.484 27.141 1 97 275 ASP B O 1
ATOM 5777 N N . ASN B 1 276 ? -12.086 3.412 25.719 1 96.31 276 ASN B N 1
ATOM 5778 C CA . ASN B 1 276 ? -12.938 3.107 24.578 1 96.31 276 ASN B CA 1
ATOM 5779 C C . ASN B 1 276 ? -12.289 2.08 23.656 1 96.31 276 ASN B C 1
ATOM 5781 O O . ASN B 1 276 ? -12.781 1.835 22.547 1 96.31 276 ASN B O 1
ATOM 5785 N N . ASP B 1 277 ? -11.141 1.537 24 1 97.25 277 ASP B N 1
ATOM 5786 C CA . ASP B 1 277 ? -10.438 0.479 23.297 1 97.25 277 ASP B CA 1
ATOM 5787 C C . ASP B 1 277 ? -10.031 0.935 21.891 1 97.25 277 ASP B C 1
ATOM 5789 O O . ASP B 1 277 ? -10.227 0.208 20.922 1 97.25 277 ASP B O 1
ATOM 5793 N N . LEU B 1 278 ? -9.539 2.162 21.797 1 98.31 278 LEU B N 1
ATOM 5794 C CA . LEU B 1 278 ? -9.117 2.742 20.531 1 98.31 278 LEU B CA 1
ATOM 5795 C C . LEU B 1 278 ? -7.625 2.541 20.312 1 98.31 278 LEU B C 1
ATOM 5797 O O . LEU B 1 278 ? -6.84 2.594 21.266 1 98.31 278 LEU B O 1
ATOM 5801 N N . TYR B 1 279 ? -7.234 2.303 19.062 1 98.75 279 TYR B N 1
ATOM 5802 C CA . TYR B 1 279 ? -5.828 2.434 18.703 1 98.75 279 TYR B CA 1
ATOM 5803 C C . TYR B 1 279 ? -5.387 3.893 18.75 1 98.75 279 TYR B C 1
ATOM 5805 O O . TYR B 1 279 ? -6.188 4.797 18.484 1 98.75 279 TYR B O 1
ATOM 5813 N N . ILE B 1 280 ? -4.164 4.145 19.109 1 98.81 280 ILE B N 1
ATOM 5814 C CA . ILE B 1 280 ? -3.539 5.453 18.953 1 98.81 280 ILE B CA 1
ATOM 5815 C C . ILE B 1 280 ? -2.395 5.359 17.953 1 98.81 280 ILE B C 1
ATOM 5817 O O . ILE B 1 280 ? -1.413 4.648 18.188 1 98.81 280 ILE B O 1
ATOM 5821 N N . LEU B 1 281 ? -2.527 5.945 16.828 1 98.88 281 LEU B N 1
ATOM 5822 C CA . LEU B 1 281 ? -1.428 6.137 15.891 1 98.88 281 LEU B CA 1
ATOM 5823 C C . LEU B 1 281 ? -0.666 7.422 16.203 1 98.88 281 LEU B C 1
ATOM 5825 O O . LEU B 1 281 ? -1.177 8.523 15.977 1 98.88 281 LEU B O 1
ATOM 5829 N N . SER B 1 282 ? 0.477 7.301 16.719 1 98.81 282 SER B N 1
ATOM 5830 C CA . SER B 1 282 ? 1.302 8.453 17.047 1 98.81 282 SER B CA 1
ATOM 5831 C C . SER B 1 282 ? 2.428 8.641 16.047 1 98.81 282 SER B C 1
ATOM 5833 O O . SER B 1 282 ? 3.447 7.953 16.109 1 98.81 282 SER B O 1
ATOM 5835 N N . ASP B 1 283 ? 2.238 9.57 15.156 1 98.75 283 ASP B N 1
ATOM 5836 C CA . ASP B 1 283 ? 3.252 9.961 14.18 1 98.75 283 ASP B CA 1
ATOM 5837 C C . ASP B 1 283 ? 4.277 10.898 14.797 1 98.75 283 ASP B C 1
ATOM 5839 O O . ASP B 1 283 ? 4.02 12.102 14.945 1 98.75 283 ASP B O 1
ATOM 5843 N N . GLU B 1 284 ? 5.449 10.367 15.055 1 98.56 284 GLU B N 1
ATOM 5844 C CA . GLU B 1 284 ? 6.461 11.102 15.812 1 98.56 284 GLU B CA 1
ATOM 5845 C C . GLU B 1 284 ? 7.703 11.359 14.961 1 98.56 284 GLU B C 1
ATOM 5847 O O . GLU B 1 284 ? 8.828 11.344 15.477 1 98.56 284 GLU B O 1
ATOM 5852 N N . VAL B 1 285 ? 7.516 11.578 13.68 1 97.94 285 VAL B N 1
ATOM 5853 C CA . VAL B 1 285 ? 8.633 11.734 12.75 1 97.94 285 VAL B CA 1
ATOM 5854 C C . VAL B 1 285 ? 9.438 12.977 13.125 1 97.94 285 VAL B C 1
ATOM 5856 O O . VAL B 1 285 ? 10.625 13.078 12.781 1 97.94 285 VAL B O 1
ATOM 5859 N N . TYR B 1 286 ? 8.852 13.922 13.906 1 98.19 286 TYR B N 1
ATOM 5860 C CA . TYR B 1 286 ? 9.523 15.164 14.266 1 98.19 286 TYR B CA 1
ATOM 5861 C C . TYR B 1 286 ? 9.977 15.141 15.719 1 98.19 286 TYR B C 1
ATOM 5863 O O . TYR B 1 286 ? 10.328 16.172 16.281 1 98.19 286 TYR B O 1
ATOM 5871 N N . ALA B 1 287 ? 9.992 14 16.375 1 96.81 287 ALA B N 1
ATOM 5872 C CA . ALA B 1 287 ? 10.258 13.891 17.812 1 96.81 287 ALA B CA 1
ATOM 5873 C C . ALA B 1 287 ? 11.602 14.516 18.172 1 96.81 287 ALA B C 1
ATOM 5875 O O . ALA B 1 287 ? 11.75 15.117 19.234 1 96.81 287 ALA B O 1
ATOM 5876 N N . ASP B 1 288 ? 12.547 14.438 17.312 1 95.25 288 ASP B N 1
ATOM 5877 C CA . ASP B 1 288 ? 13.883 14.961 17.594 1 95.25 288 ASP B CA 1
ATOM 5878 C C . ASP B 1 288 ? 13.906 16.484 17.5 1 95.25 288 ASP B C 1
ATOM 5880 O O . ASP B 1 288 ? 14.844 17.125 17.984 1 95.25 288 ASP B O 1
ATOM 5884 N N . TYR B 1 289 ? 12.984 17 16.828 1 97.81 289 TYR B N 1
ATOM 5885 C CA . TYR B 1 289 ? 12.867 18.453 16.703 1 97.81 289 TYR B CA 1
ATOM 5886 C C . TYR B 1 289 ? 11.898 19.016 17.75 1 97.81 289 TYR B C 1
ATOM 5888 O O . TYR B 1 289 ? 11.102 19.891 17.453 1 97.81 289 TYR B O 1
ATOM 5896 N N . ALA B 1 290 ? 11.883 18.453 18.906 1 97.69 290 ALA B N 1
ATOM 5897 C CA . ALA B 1 290 ? 11.102 18.953 20.031 1 97.69 290 ALA B CA 1
ATOM 5898 C C . ALA B 1 290 ? 11.898 19.969 20.859 1 97.69 290 ALA B C 1
ATOM 5900 O O . ALA B 1 290 ? 12.961 19.625 21.391 1 97.69 290 ALA B O 1
ATOM 5901 N N . PHE B 1 291 ? 11.414 21.156 20.984 1 96.94 291 PHE B N 1
ATOM 5902 C CA . PHE B 1 291 ? 12.148 22.188 21.703 1 96.94 291 PHE B CA 1
ATOM 5903 C C . PHE B 1 291 ? 11.484 22.516 23.031 1 96.94 291 PHE B C 1
ATOM 5905 O O . PHE B 1 291 ? 11.82 23.5 23.672 1 96.94 291 PHE B O 1
ATOM 5912 N N . LYS B 1 292 ? 10.453 21.766 23.344 1 95.62 292 LYS B N 1
ATOM 5913 C CA . LYS B 1 292 ? 9.836 21.641 24.656 1 95.62 292 LYS B CA 1
ATOM 5914 C C . LYS B 1 292 ? 9.766 20.188 25.094 1 95.62 292 LYS B C 1
ATOM 5916 O O . LYS B 1 292 ? 10.133 19.281 24.344 1 95.62 292 LYS B O 1
ATOM 5921 N N . LYS B 1 293 ? 9.367 20.047 26.297 1 93.69 293 LYS B N 1
ATOM 5922 C CA . LYS B 1 293 ? 9.258 18.688 26.797 1 93.69 293 LYS B CA 1
ATOM 5923 C C . LYS B 1 293 ? 8.297 17.859 25.938 1 93.69 293 LYS B C 1
ATOM 5925 O O . LYS B 1 293 ? 7.184 18.312 25.641 1 93.69 293 LYS B O 1
ATOM 5930 N N . PHE B 1 294 ? 8.75 16.75 25.484 1 93.75 294 PHE B N 1
ATOM 5931 C CA . PHE B 1 294 ? 7.992 15.828 24.641 1 93.75 294 PHE B CA 1
ATOM 5932 C C . PHE B 1 294 ? 8.148 14.391 25.141 1 93.75 294 PHE B C 1
ATOM 5934 O O . PHE B 1 294 ? 9.258 13.969 25.484 1 93.75 294 PHE B O 1
ATOM 5941 N N . ALA B 1 295 ? 7.016 13.75 25.312 1 93.06 295 ALA B N 1
ATOM 5942 C CA . ALA B 1 295 ? 7.027 12.328 25.656 1 93.06 295 ALA B CA 1
ATOM 5943 C C . ALA B 1 295 ? 6.434 11.484 24.516 1 93.06 295 ALA B C 1
ATOM 5945 O O . ALA B 1 295 ? 5.367 11.812 24 1 93.06 295 ALA B O 1
ATOM 5946 N N . SER B 1 296 ? 7.168 10.484 24.188 1 95.06 296 SER B N 1
ATOM 5947 C CA . SER B 1 296 ? 6.676 9.57 23.172 1 95.06 296 SER B CA 1
ATOM 5948 C C . SER B 1 296 ? 5.477 8.773 23.672 1 95.06 296 SER B C 1
ATOM 5950 O O . SER B 1 296 ? 5.316 8.57 24.875 1 95.06 296 SER B O 1
ATOM 5952 N N . ILE B 1 297 ? 4.668 8.281 22.75 1 95.5 297 ILE B N 1
ATOM 5953 C CA . ILE B 1 297 ? 3.434 7.57 23.062 1 95.5 297 ILE B CA 1
ATOM 5954 C C . ILE B 1 297 ? 3.756 6.273 23.812 1 95.5 297 ILE B C 1
ATOM 5956 O O . ILE B 1 297 ? 2.949 5.793 24.609 1 95.5 297 ILE B O 1
ATOM 5960 N N . HIS B 1 298 ? 4.906 5.695 23.547 1 89.31 298 HIS B N 1
ATOM 5961 C CA . HIS B 1 298 ? 5.273 4.414 24.141 1 89.31 298 HIS B CA 1
ATOM 5962 C C . HIS B 1 298 ? 5.516 4.547 25.641 1 89.31 298 HIS B C 1
ATOM 5964 O O . HIS B 1 298 ? 5.562 3.543 26.359 1 89.31 298 HIS B O 1
ATOM 5970 N N . GLU B 1 299 ? 5.68 5.742 26.016 1 89.19 299 GLU B N 1
ATOM 5971 C CA . GLU B 1 299 ? 5.875 5.98 27.438 1 89.19 299 GLU B CA 1
ATOM 5972 C C . GLU B 1 299 ? 4.559 5.863 28.203 1 89.19 299 GLU B C 1
ATOM 5974 O O . GLU B 1 299 ? 4.555 5.793 29.438 1 89.19 299 GLU B O 1
ATOM 5979 N N . TYR B 1 300 ? 3.582 5.832 27.422 1 90.56 300 TYR B N 1
ATOM 5980 C CA . TYR B 1 300 ? 2.266 5.715 28.047 1 90.56 300 TYR B CA 1
ATOM 5981 C C . TYR B 1 300 ? 1.8 4.266 28.062 1 90.56 300 TYR B C 1
ATOM 5983 O O . TYR B 1 300 ? 2.158 3.475 27.188 1 90.56 300 TYR B O 1
ATOM 5991 N N . ASP B 1 301 ? 1.624 3.562 29.109 1 89.19 301 ASP B N 1
ATOM 5992 C CA . ASP B 1 301 ? 1.272 2.162 29.328 1 89.19 301 ASP B CA 1
ATOM 5993 C C . ASP B 1 301 ? -0.042 1.81 28.641 1 89.19 301 ASP B C 1
ATOM 5995 O O . ASP B 1 301 ? -1.075 1.663 29.297 1 89.19 301 ASP B O 1
ATOM 5999 N N . TYR B 1 302 ? 0.023 1.678 27.312 1 95.94 302 TYR B N 1
ATOM 6000 C CA . TYR B 1 302 ? -1.136 1.285 26.516 1 95.94 302 TYR B CA 1
ATOM 6001 C C . TYR B 1 302 ? -0.718 0.428 25.328 1 95.94 302 TYR B C 1
ATOM 6003 O O . TYR B 1 302 ? 0.073 0.863 24.484 1 95.94 302 TYR B O 1
ATOM 6011 N N . ASP B 1 303 ? -1.189 -0.749 25.188 1 95.38 303 ASP B N 1
ATOM 6012 C CA . ASP B 1 303 ? -0.678 -1.761 24.266 1 95.38 303 ASP B CA 1
ATOM 6013 C C . ASP B 1 303 ? -1.242 -1.56 22.859 1 95.38 303 ASP B C 1
ATOM 6015 O O . ASP B 1 303 ? -0.828 -2.236 21.922 1 95.38 303 ASP B O 1
ATOM 6019 N N . LYS B 1 304 ? -2.158 -0.555 22.688 1 97.88 304 LYS B N 1
ATOM 6020 C CA . LYS B 1 304 ? -2.73 -0.317 21.359 1 97.88 304 LYS B CA 1
ATOM 6021 C C . LYS B 1 304 ? -2.158 0.949 20.734 1 97.88 304 LYS B C 1
ATOM 6023 O O . LYS B 1 304 ? -2.779 1.547 19.859 1 97.88 304 LYS B O 1
ATOM 6028 N N . CYS B 1 305 ? -0.984 1.295 21.188 1 98.31 305 CYS B N 1
ATOM 6029 C CA . CYS B 1 305 ? -0.268 2.42 20.594 1 98.31 305 CYS B CA 1
ATOM 6030 C C . CYS B 1 305 ? 0.605 1.962 19.438 1 98.31 305 CYS B C 1
ATOM 6032 O O . CYS B 1 305 ? 1.21 0.89 19.5 1 98.31 305 CYS B O 1
ATOM 6034 N N . ILE B 1 306 ? 0.59 2.721 18.375 1 98.81 306 ILE B N 1
ATOM 6035 C CA . ILE B 1 306 ? 1.494 2.559 17.234 1 98.81 306 ILE B CA 1
ATOM 6036 C C . ILE B 1 306 ? 2.367 3.803 17.094 1 98.81 306 ILE B C 1
ATOM 6038 O O . ILE B 1 306 ? 1.861 4.895 16.812 1 98.81 306 ILE B O 1
ATOM 6042 N N . LEU B 1 307 ? 3.594 3.641 17.328 1 98.69 307 LEU B N 1
ATOM 6043 C CA . LEU B 1 307 ? 4.559 4.711 17.109 1 98.69 307 LEU B CA 1
ATOM 6044 C C . LEU B 1 307 ? 5.109 4.66 15.695 1 98.69 307 LEU B C 1
ATOM 6046 O O . LEU B 1 307 ? 5.547 3.604 15.227 1 98.69 307 LEU B O 1
ATOM 6050 N N . VAL B 1 308 ? 5.039 5.734 14.961 1 98.75 308 VAL B N 1
ATOM 6051 C CA . VAL B 1 308 ? 5.609 5.855 13.617 1 98.75 308 VAL B CA 1
ATOM 6052 C C . VAL B 1 308 ? 6.773 6.84 13.641 1 98.75 308 VAL B C 1
ATOM 6054 O O . VAL B 1 308 ? 6.672 7.918 14.227 1 98.75 308 VAL B O 1
ATOM 6057 N N . SER B 1 309 ? 7.828 6.473 13.07 1 98.44 309 SER B N 1
ATOM 6058 C CA . SER B 1 309 ? 8.984 7.344 12.898 1 98.44 309 SER B CA 1
ATOM 6059 C C . SER B 1 309 ? 9.648 7.117 11.539 1 98.44 309 SER B C 1
ATOM 6061 O O . SER B 1 309 ? 9.141 6.363 10.711 1 98.44 309 SER B O 1
ATOM 6063 N N . SER B 1 310 ? 10.656 7.934 11.234 1 97.75 310 SER B N 1
ATOM 6064 C CA . SER B 1 310 ? 11.328 7.867 9.945 1 97.75 310 SER B CA 1
ATOM 6065 C C . SER B 1 310 ? 12.75 8.398 10.031 1 97.75 310 SER B C 1
ATOM 6067 O O . SER B 1 310 ? 13.125 9.023 11.023 1 97.75 310 SER B O 1
ATOM 6069 N N . PHE B 1 311 ? 13.523 8.117 9.039 1 98.25 311 PHE B N 1
ATOM 6070 C CA . PHE B 1 311 ? 14.883 8.633 8.922 1 98.25 311 PHE B CA 1
ATOM 6071 C C . PHE B 1 311 ? 14.914 9.906 8.086 1 98.25 311 PHE B C 1
ATOM 6073 O O . PHE B 1 311 ? 15.953 10.555 7.973 1 98.25 311 PHE B O 1
ATOM 6080 N N . SER B 1 312 ? 13.781 10.297 7.598 1 97.44 312 SER B N 1
ATOM 6081 C CA . SER B 1 312 ? 13.664 11.367 6.613 1 97.44 312 SER B CA 1
ATOM 6082 C C . SER B 1 312 ? 14 12.727 7.227 1 97.44 312 SER B C 1
ATOM 6084 O O . SER B 1 312 ? 14.508 13.617 6.539 1 97.44 312 SER B O 1
ATOM 6086 N N . LYS B 1 313 ? 13.602 12.898 8.508 1 96.75 313 LYS B N 1
ATOM 6087 C CA . LYS B 1 313 ? 13.703 14.227 9.094 1 96.75 313 LYS B CA 1
ATOM 6088 C C . LYS B 1 313 ? 14.938 14.344 9.984 1 96.75 313 LYS B C 1
ATOM 6090 O O . LYS B 1 313 ? 15.883 15.07 9.656 1 96.75 313 LYS B O 1
ATOM 6095 N N . ARG B 1 314 ? 15.016 13.43 10.891 1 94 314 ARG B N 1
ATOM 6096 C CA . ARG B 1 314 ? 16.109 13.438 11.852 1 94 314 ARG B CA 1
ATOM 6097 C C . ARG B 1 314 ? 17.469 13.359 11.148 1 94 314 ARG B C 1
ATOM 6099 O O . ARG B 1 314 ? 18.406 14.047 11.531 1 94 314 ARG B O 1
ATOM 6106 N N . TYR B 1 315 ? 17.578 12.578 10.094 1 97.19 315 TYR B N 1
ATOM 6107 C CA . TYR B 1 315 ? 18.859 12.297 9.445 1 97.19 315 TYR B CA 1
ATOM 6108 C C . TYR B 1 315 ? 18.891 12.859 8.031 1 97.19 315 TYR B C 1
ATOM 6110 O O . TYR B 1 315 ? 19.828 12.617 7.273 1 97.19 315 TYR B O 1
ATOM 6118 N N . ALA B 1 316 ? 17.828 13.57 7.633 1 97.38 316 ALA B N 1
ATOM 6119 C CA . ALA B 1 316 ? 17.734 14.172 6.309 1 97.38 316 ALA B CA 1
ATOM 6120 C C . ALA B 1 316 ? 17.828 13.117 5.215 1 97.38 316 ALA B C 1
ATOM 6122 O O . ALA B 1 316 ? 18.547 13.289 4.23 1 97.38 316 ALA B O 1
ATOM 6123 N N . MET B 1 317 ? 17.141 12.039 5.406 1 97.88 317 MET B N 1
ATOM 6124 C CA . MET B 1 317 ? 17.188 10.914 4.48 1 97.88 317 MET B CA 1
ATOM 6125 C C . MET B 1 317 ? 15.844 10.742 3.77 1 97.88 317 MET B C 1
ATOM 6127 O O . MET B 1 317 ? 15.32 9.633 3.676 1 97.88 317 MET B O 1
ATOM 6131 N N . THR B 1 318 ? 15.266 11.836 3.295 1 96.81 318 THR B N 1
ATOM 6132 C CA . THR B 1 318 ? 13.93 11.805 2.709 1 96.81 318 THR B CA 1
ATOM 6133 C C . THR B 1 318 ? 13.891 10.891 1.489 1 96.81 318 THR B C 1
ATOM 6135 O O . THR B 1 318 ? 12.961 10.102 1.323 1 96.81 318 THR B O 1
ATOM 6138 N N . GLY B 1 319 ? 14.953 10.898 0.664 1 96.94 319 GLY B N 1
ATOM 6139 C CA . GLY B 1 319 ? 14.961 10.148 -0.584 1 96.94 319 GLY B CA 1
ATOM 6140 C C . GLY B 1 319 ? 15.305 8.68 -0.402 1 96.94 319 GLY B C 1
ATOM 6141 O O . GLY B 1 319 ? 15.203 7.895 -1.344 1 96.94 319 GLY B O 1
ATOM 6142 N N . PHE B 1 320 ? 15.719 8.289 0.787 1 97.94 320 PHE B N 1
ATOM 6143 C CA . PHE B 1 320 ? 16.062 6.898 1.063 1 97.94 320 PHE B CA 1
ATOM 6144 C C . PHE B 1 320 ? 14.82 6.062 1.319 1 97.94 320 PHE B C 1
ATOM 6146 O O . PHE B 1 320 ? 14.852 4.84 1.193 1 97.94 320 PHE B O 1
ATOM 6153 N N . ARG B 1 321 ? 13.758 6.738 1.721 1 97.69 321 ARG B N 1
ATOM 6154 C CA . ARG B 1 321 ? 12.453 6.113 1.947 1 97.69 321 ARG B CA 1
ATOM 6155 C C . ARG B 1 321 ? 12.562 4.977 2.959 1 97.69 321 ARG B C 1
ATOM 6157 O O . ARG B 1 321 ? 12.164 3.848 2.68 1 97.69 321 ARG B O 1
ATOM 6164 N N . VAL B 1 322 ? 13.055 5.281 4.129 1 98.56 322 VAL B N 1
ATOM 6165 C CA . VAL B 1 322 ? 13.109 4.312 5.215 1 98.56 322 VAL B CA 1
ATOM 6166 C C . VAL B 1 322 ? 12.469 4.898 6.469 1 98.56 322 VAL B C 1
ATOM 6168 O O . VAL B 1 322 ? 12.812 6.008 6.887 1 98.56 322 VAL B O 1
ATOM 6171 N N . GLY B 1 323 ? 11.516 4.258 6.992 1 98.56 323 GLY B N 1
ATOM 6172 C CA . GLY B 1 323 ? 10.867 4.523 8.266 1 98.56 323 GLY B CA 1
ATOM 6173 C C . GLY B 1 323 ? 10.602 3.268 9.07 1 98.56 323 GLY B C 1
ATOM 6174 O O . GLY B 1 323 ? 11.18 2.215 8.805 1 98.56 323 GLY B O 1
ATOM 6175 N N . TYR B 1 324 ? 9.844 3.408 10.133 1 98.75 324 TYR B N 1
ATOM 6176 C CA . TYR B 1 324 ? 9.508 2.234 10.938 1 98.75 324 TYR B CA 1
ATOM 6177 C C . TYR B 1 324 ? 8.32 2.516 11.844 1 98.75 324 TYR B C 1
ATOM 6179 O O . TYR B 1 324 ? 7.918 3.67 12.016 1 98.75 324 TYR B O 1
ATOM 6187 N N . ALA B 1 325 ? 7.758 1.501 12.352 1 98.81 325 ALA B N 1
ATOM 6188 C CA . ALA B 1 325 ? 6.711 1.555 13.367 1 98.81 325 ALA B CA 1
ATOM 6189 C C . ALA B 1 325 ? 7.035 0.637 14.539 1 98.81 325 ALA B C 1
ATOM 6191 O O . ALA B 1 325 ? 7.746 -0.358 14.383 1 98.81 325 ALA B O 1
ATOM 6192 N N . VAL B 1 326 ? 6.637 1.024 15.672 1 98.56 326 VAL B N 1
ATOM 6193 C CA . VAL B 1 326 ? 6.719 0.241 16.891 1 98.56 326 VAL B CA 1
ATOM 6194 C C . VAL B 1 326 ? 5.316 0.03 17.469 1 98.56 326 VAL B C 1
ATOM 6196 O O . VAL B 1 326 ? 4.574 0.99 17.672 1 98.56 326 VAL B O 1
ATOM 6199 N N . ALA B 1 327 ? 4.941 -1.148 17.734 1 98.5 327 ALA B N 1
ATOM 6200 C CA . ALA B 1 327 ? 3.639 -1.518 18.297 1 98.5 327 ALA B CA 1
ATOM 6201 C C . ALA B 1 327 ? 3.674 -2.922 18.891 1 98.5 327 ALA B C 1
ATOM 6203 O O . ALA B 1 327 ? 4.738 -3.541 18.969 1 98.5 327 ALA B O 1
ATOM 6204 N N . SER B 1 328 ? 2.527 -3.367 19.406 1 97.94 328 SER B N 1
ATOM 6205 C CA . SER B 1 328 ? 2.434 -4.746 19.875 1 97.94 328 SER B CA 1
ATOM 6206 C C . SER B 1 328 ? 2.734 -5.734 18.766 1 97.94 328 SER B C 1
ATOM 6208 O O . SER B 1 328 ? 2.586 -5.41 17.578 1 97.94 328 SER B O 1
ATOM 6210 N N . LYS B 1 329 ? 3.156 -6.949 19.156 1 97.38 329 LYS B N 1
ATOM 6211 C CA . LYS B 1 329 ? 3.498 -7.996 18.188 1 97.38 329 LYS B CA 1
ATOM 6212 C C . LYS B 1 329 ? 2.336 -8.273 17.25 1 97.38 329 LYS B C 1
ATOM 6214 O O . LYS B 1 329 ? 2.539 -8.469 16.047 1 97.38 329 LYS B O 1
ATOM 6219 N N . ASP B 1 330 ? 1.191 -8.258 17.719 1 97.19 330 ASP B N 1
ATOM 6220 C CA . ASP B 1 330 ? 0.004 -8.547 16.922 1 97.19 330 ASP B CA 1
ATOM 6221 C C . ASP B 1 330 ? -0.238 -7.441 15.883 1 97.19 330 ASP B C 1
ATOM 6223 O O . ASP B 1 330 ? -0.574 -7.727 14.734 1 97.19 330 ASP B O 1
ATOM 6227 N N . VAL B 1 331 ? -0.091 -6.223 16.297 1 98 331 VAL B N 1
ATOM 6228 C CA . VAL B 1 331 ? -0.285 -5.09 15.398 1 98 331 VAL B CA 1
ATOM 6229 C C . VAL B 1 331 ? 0.792 -5.098 14.32 1 98 331 VAL B C 1
ATOM 6231 O O . VAL B 1 331 ? 0.499 -4.883 13.141 1 98 331 VAL B O 1
ATOM 6234 N N . ILE B 1 332 ? 2.021 -5.414 14.727 1 98.56 332 ILE B N 1
ATOM 6235 C CA . ILE B 1 332 ? 3.131 -5.457 13.781 1 98.56 332 ILE B CA 1
ATOM 6236 C C . ILE B 1 332 ? 2.891 -6.562 12.758 1 98.56 332 ILE B C 1
ATOM 6238 O O . ILE B 1 332 ? 3.184 -6.387 11.57 1 98.56 332 ILE B O 1
ATOM 6242 N N . ALA B 1 333 ? 2.355 -7.656 13.18 1 95.94 333 ALA B N 1
ATOM 6243 C CA . ALA B 1 333 ? 2.035 -8.742 12.258 1 95.94 333 ALA B CA 1
ATOM 6244 C C . ALA B 1 333 ? 1.012 -8.297 11.219 1 95.94 333 ALA B C 1
ATOM 6246 O O . ALA B 1 333 ? 1.143 -8.609 10.031 1 95.94 333 ALA B O 1
ATOM 6247 N N . LYS B 1 334 ? 0.029 -7.566 11.617 1 96.38 334 LYS B N 1
ATOM 6248 C CA . LYS B 1 334 ? -0.999 -7.066 10.711 1 96.38 334 LYS B CA 1
ATOM 6249 C C . LYS B 1 334 ? -0.416 -6.059 9.727 1 96.38 334 LYS B C 1
ATOM 6251 O O . LYS B 1 334 ? -0.708 -6.117 8.523 1 96.38 334 LYS B O 1
ATOM 6256 N N . MET B 1 335 ? 0.407 -5.168 10.266 1 98.06 335 MET B N 1
ATOM 6257 C CA . MET B 1 335 ? 1.045 -4.176 9.406 1 98.06 335 MET B CA 1
ATOM 6258 C C . MET B 1 335 ? 1.96 -4.844 8.391 1 98.06 335 MET B C 1
ATOM 6260 O O . MET B 1 335 ? 1.998 -4.441 7.223 1 98.06 335 MET B O 1
ATOM 6264 N N . SER B 1 336 ? 2.635 -5.863 8.812 1 96.38 336 SER B N 1
ATOM 6265 C CA . SER B 1 336 ? 3.566 -6.582 7.949 1 96.38 336 SER B CA 1
ATOM 6266 C C . SER B 1 336 ? 2.832 -7.305 6.824 1 96.38 336 SER B C 1
ATOM 6268 O O . SER B 1 336 ? 3.359 -7.438 5.715 1 96.38 336 SER B O 1
ATOM 6270 N N . ARG B 1 337 ? 1.667 -7.738 7.059 1 93.81 337 ARG B N 1
ATOM 6271 C CA . ARG B 1 337 ? 0.868 -8.383 6.02 1 93.81 337 ARG B CA 1
ATOM 6272 C C . ARG B 1 337 ? 0.521 -7.395 4.906 1 93.81 337 ARG B C 1
ATOM 6274 O O . ARG B 1 337 ? 0.55 -7.746 3.727 1 93.81 337 ARG B O 1
ATOM 6281 N N . VAL B 1 338 ? 0.195 -6.191 5.312 1 95.75 338 VAL B N 1
ATOM 6282 C CA . VAL B 1 338 ? -0.085 -5.152 4.324 1 95.75 338 VAL B CA 1
ATOM 6283 C C . VAL B 1 338 ? 1.166 -4.883 3.492 1 95.75 338 VAL B C 1
ATOM 6285 O O . VAL B 1 338 ? 1.087 -4.754 2.268 1 95.75 338 VAL B O 1
ATOM 6288 N N . GLN B 1 339 ? 2.266 -4.82 4.18 1 96.38 339 GLN B N 1
ATOM 6289 C CA . GLN B 1 339 ? 3.529 -4.582 3.488 1 96.38 339 GLN B CA 1
ATOM 6290 C C . GLN B 1 339 ? 3.863 -5.73 2.541 1 96.38 339 GLN B C 1
ATOM 6292 O O . GLN B 1 339 ? 4.348 -5.508 1.43 1 96.38 339 GLN B O 1
ATOM 6297 N N . ALA B 1 340 ? 3.574 -6.918 2.945 1 93.31 340 ALA B N 1
ATOM 6298 C CA . ALA B 1 340 ? 3.818 -8.094 2.109 1 93.31 340 ALA B CA 1
ATOM 6299 C C . ALA B 1 340 ? 2.961 -8.055 0.849 1 93.31 340 ALA B C 1
ATOM 6301 O O . ALA B 1 340 ? 3.41 -8.461 -0.227 1 93.31 340 ALA B O 1
ATOM 6302 N N . VAL B 1 341 ? 1.826 -7.566 0.952 1 92.88 341 VAL B N 1
ATOM 6303 C CA . VAL B 1 341 ? 0.895 -7.508 -0.169 1 92.88 341 VAL B CA 1
ATOM 6304 C C . VAL B 1 341 ? 1.338 -6.434 -1.157 1 92.88 341 VAL B C 1
ATOM 6306 O O . VAL B 1 341 ? 1.31 -6.645 -2.371 1 92.88 341 VAL B O 1
ATOM 6309 N N . GLY B 1 342 ? 1.848 -5.375 -0.654 1 94.06 342 GLY B N 1
ATOM 6310 C CA . GLY B 1 342 ? 2.129 -4.234 -1.511 1 94.06 342 GLY B CA 1
ATOM 6311 C C . GLY B 1 342 ? 3.574 -4.176 -1.968 1 94.06 342 GLY B C 1
ATOM 6312 O O . GLY B 1 342 ? 3.857 -3.775 -3.1 1 94.06 342 GLY B O 1
ATOM 6313 N N . ILE B 1 343 ? 4.633 -4.453 -1.184 1 92.44 343 ILE B N 1
ATOM 6314 C CA . ILE B 1 343 ? 6 -4.07 -1.508 1 92.44 343 ILE B CA 1
ATOM 6315 C C . ILE B 1 343 ? 6.934 -5.266 -1.317 1 92.44 343 ILE B C 1
ATOM 6317 O O . ILE B 1 343 ? 8.07 -5.258 -1.799 1 92.44 343 ILE B O 1
ATOM 6321 N N . THR B 1 344 ? 6.684 -6.309 -0.727 1 89.69 344 THR B N 1
ATOM 6322 C CA . THR B 1 344 ? 7.535 -7.426 -0.336 1 89.69 344 THR B CA 1
ATOM 6323 C C . THR B 1 344 ? 8.453 -7.031 0.816 1 89.69 344 THR B C 1
ATOM 6325 O O . THR B 1 344 ? 8.312 -7.535 1.933 1 89.69 344 THR B O 1
ATOM 6328 N N . SER B 1 345 ? 9.391 -6.098 0.585 1 93.69 345 SER B N 1
ATOM 6329 C CA . SER B 1 345 ? 10.305 -5.582 1.6 1 93.69 345 SER B CA 1
ATOM 6330 C C . SER B 1 345 ? 10.875 -4.23 1.193 1 93.69 345 SER B C 1
ATOM 6332 O O . SER B 1 345 ? 10.742 -3.816 0.039 1 93.69 345 SER B O 1
ATOM 6334 N N . VAL B 1 346 ? 11.422 -3.521 2.191 1 97.88 346 VAL B N 1
ATOM 6335 C CA . VAL B 1 346 ? 12.172 -2.301 1.925 1 97.88 346 VAL B CA 1
ATOM 6336 C C . VAL B 1 346 ? 13.477 -2.641 1.199 1 97.88 346 VAL B C 1
ATOM 6338 O O . VAL B 1 346 ? 14.07 -3.697 1.436 1 97.88 346 VAL B O 1
ATOM 6341 N N . ALA B 1 347 ? 13.891 -1.761 0.234 1 98.31 347 ALA B N 1
ATOM 6342 C CA . ALA B 1 347 ? 15.133 -2.008 -0.49 1 98.31 347 ALA B CA 1
ATOM 6343 C C . ALA B 1 347 ? 16.281 -2.277 0.476 1 98.31 347 ALA B C 1
ATOM 6345 O O . ALA B 1 347 ? 16.469 -1.544 1.45 1 98.31 347 ALA B O 1
ATOM 6346 N N . GLU B 1 348 ? 17.016 -3.293 0.22 1 98.19 348 GLU B N 1
ATOM 6347 C CA . GLU B 1 348 ? 18.016 -3.756 1.171 1 98.19 348 GLU B CA 1
ATOM 6348 C C . GLU B 1 348 ? 19.125 -2.729 1.337 1 98.19 348 GLU B C 1
ATOM 6350 O O . GLU B 1 348 ? 19.531 -2.416 2.461 1 98.19 348 GLU B O 1
ATOM 6355 N N . PRO B 1 349 ? 19.688 -2.1 0.236 1 98.44 349 PRO B N 1
ATOM 6356 C CA . PRO B 1 349 ? 20.734 -1.09 0.432 1 98.44 349 PRO B CA 1
ATOM 6357 C C . PRO B 1 349 ? 20.266 0.069 1.314 1 98.44 349 PRO B C 1
ATOM 6359 O O . PRO B 1 349 ? 21.062 0.601 2.1 1 98.44 349 PRO B O 1
ATOM 6362 N N . MET B 1 350 ? 19.031 0.405 1.203 1 98.56 350 MET B N 1
ATOM 6363 C CA . MET B 1 350 ? 18.5 1.526 1.972 1 98.56 350 MET B CA 1
ATOM 6364 C C . MET B 1 350 ? 18.422 1.181 3.455 1 98.56 350 MET B C 1
ATOM 6366 O O . MET B 1 350 ? 18.594 2.051 4.309 1 98.56 350 MET B O 1
ATOM 6370 N N . GLN B 1 351 ? 18.109 -0.052 3.775 1 98.69 351 GLN B N 1
ATOM 6371 C CA . GLN B 1 351 ? 18.031 -0.485 5.168 1 98.69 351 GLN B CA 1
ATOM 6372 C C . GLN B 1 351 ? 19.406 -0.427 5.832 1 98.69 351 GLN B C 1
ATOM 6374 O O . GLN B 1 351 ? 19.531 -0.004 6.984 1 98.69 351 GLN B O 1
ATOM 6379 N N . TYR B 1 352 ? 20.422 -0.829 5.105 1 98.56 352 TYR B N 1
ATOM 6380 C CA . TYR B 1 352 ? 21.766 -0.758 5.66 1 98.56 352 TYR B CA 1
ATOM 6381 C C . TYR B 1 352 ? 22.219 0.69 5.812 1 98.56 352 TYR B C 1
ATOM 6383 O O . TYR B 1 352 ? 22.938 1.024 6.758 1 98.56 352 TYR B O 1
ATOM 6391 N N . ALA B 1 353 ? 21.828 1.527 4.875 1 98.5 353 ALA B N 1
ATOM 6392 C CA . ALA B 1 353 ? 22.094 2.955 5.027 1 98.5 353 ALA B CA 1
ATOM 6393 C C . ALA B 1 353 ? 21.438 3.502 6.293 1 98.5 353 ALA B C 1
ATOM 6395 O O . ALA B 1 353 ? 22.047 4.281 7.027 1 98.5 353 ALA B O 1
ATOM 6396 N N . ALA B 1 354 ? 20.234 3.123 6.543 1 98.69 354 ALA B N 1
ATOM 6397 C CA . ALA B 1 354 ? 19.516 3.543 7.746 1 98.69 354 ALA B CA 1
ATOM 6398 C C . ALA B 1 354 ? 20.219 3.041 9 1 98.69 354 ALA B C 1
ATOM 6400 O O . ALA B 1 354 ? 20.312 3.764 10 1 98.69 354 ALA B O 1
ATOM 6401 N N . LEU B 1 355 ? 20.656 1.795 8.945 1 98.69 355 LEU B N 1
ATOM 6402 C CA . LEU B 1 355 ? 21.406 1.228 10.062 1 98.69 355 LEU B CA 1
ATOM 6403 C C . LEU B 1 355 ? 22.641 2.074 10.383 1 98.69 355 LEU B C 1
ATOM 6405 O O . LEU B 1 355 ? 22.922 2.348 11.547 1 98.69 355 LEU B O 1
ATOM 6409 N N . ALA B 1 356 ? 23.344 2.498 9.344 1 98.5 356 ALA B N 1
ATOM 6410 C CA . ALA B 1 356 ? 24.531 3.34 9.516 1 98.5 356 ALA B CA 1
ATOM 6411 C C . ALA B 1 356 ? 24.156 4.676 10.156 1 98.5 356 ALA B C 1
ATOM 6413 O O . ALA B 1 356 ? 24.922 5.203 10.977 1 98.5 356 ALA B O 1
ATOM 6414 N N . ALA B 1 357 ? 23.047 5.199 9.852 1 98.38 357 ALA B N 1
ATOM 6415 C CA . ALA B 1 357 ? 22.594 6.492 10.367 1 98.38 357 ALA B CA 1
ATOM 6416 C C . ALA B 1 357 ? 22.359 6.438 11.875 1 98.38 357 ALA B C 1
ATOM 6418 O O . ALA B 1 357 ? 22.594 7.418 12.578 1 98.38 357 ALA B O 1
ATOM 6419 N N . LEU B 1 358 ? 21.891 5.312 12.383 1 97.88 358 LEU B N 1
ATOM 6420 C CA . LEU B 1 358 ? 21.531 5.16 13.789 1 97.88 358 LEU B CA 1
ATOM 6421 C C . LEU B 1 358 ? 22.75 5.348 14.688 1 97.88 358 LEU B C 1
ATOM 6423 O O . LEU B 1 358 ? 22.609 5.676 15.867 1 97.88 358 LEU B O 1
ATOM 6427 N N . GLY B 1 359 ? 23.906 5.184 14.164 1 96.19 359 GLY B N 1
ATOM 6428 C CA . GLY B 1 359 ? 25.125 5.352 14.938 1 96.19 359 GLY B CA 1
ATOM 6429 C C . GLY B 1 359 ? 25.625 6.785 14.961 1 96.19 359 GLY B C 1
ATOM 6430 O O . GLY B 1 359 ? 26.594 7.102 15.664 1 96.19 359 GLY B O 1
ATOM 6431 N N . GLU B 1 360 ? 24.922 7.703 14.273 1 96.31 360 GLU B N 1
ATOM 6432 C CA . GLU B 1 360 ? 25.375 9.078 14.125 1 96.31 360 GLU B CA 1
ATOM 6433 C C . GLU B 1 360 ? 24.594 10.023 15.039 1 96.31 360 GLU B C 1
ATOM 6435 O O . GLU B 1 360 ? 23.469 9.727 15.43 1 96.31 360 GLU B O 1
ATOM 6440 N N . ASP B 1 361 ? 25.203 11.148 15.367 1 93.81 361 ASP B N 1
ATOM 6441 C CA . ASP B 1 361 ? 24.609 12.164 16.234 1 93.81 361 ASP B CA 1
ATOM 6442 C C . ASP B 1 361 ? 23.891 13.227 15.414 1 93.81 361 ASP B C 1
ATOM 6444 O O . ASP B 1 361 ? 24.531 14 14.695 1 93.81 361 ASP B O 1
ATOM 6448 N N . PRO B 1 362 ? 22.625 13.266 15.555 1 92.56 362 PRO B N 1
ATOM 6449 C CA . PRO B 1 362 ? 21.875 14.234 14.75 1 92.56 362 PRO B CA 1
ATOM 6450 C C . PRO B 1 362 ? 21.797 15.609 15.414 1 92.56 362 PRO B C 1
ATOM 6452 O O . PRO B 1 362 ? 21.062 16.484 14.953 1 92.56 362 PRO B O 1
ATOM 6455 N N . SER B 1 363 ? 22.5 15.969 16.453 1 95 363 SER B N 1
ATOM 6456 C CA . SER B 1 363 ? 22.359 17.156 17.281 1 95 363 SER B CA 1
ATOM 6457 C C . SER B 1 363 ? 22.562 18.422 16.469 1 95 363 SER B C 1
ATOM 6459 O O . SER B 1 363 ? 21.922 19.453 16.719 1 95 363 SER B O 1
ATOM 6461 N N . GLU B 1 364 ? 23.469 18.406 15.547 1 95.44 364 GLU B N 1
ATOM 6462 C CA . GLU B 1 364 ? 23.719 19.578 14.719 1 95.44 364 GLU B CA 1
ATOM 6463 C C . GLU B 1 364 ? 22.484 19.922 13.883 1 95.44 364 GLU B C 1
ATOM 6465 O O . GLU B 1 364 ? 22.156 21.094 13.703 1 95.44 364 GLU B O 1
ATOM 6470 N N . ASN B 1 365 ? 21.844 18.875 13.305 1 95.75 365 ASN B N 1
ATOM 6471 C CA . ASN B 1 365 ? 20.609 19.094 12.562 1 95.75 365 ASN B CA 1
ATOM 6472 C C . ASN B 1 365 ? 19.547 19.75 13.43 1 95.75 365 ASN B C 1
ATOM 6474 O O . ASN B 1 365 ? 18.844 20.656 12.977 1 95.75 365 ASN B O 1
ATOM 6478 N N . ILE B 1 366 ? 19.453 19.312 14.648 1 96.31 366 ILE B N 1
ATOM 6479 C CA . ILE B 1 366 ? 18.453 19.797 15.586 1 96.31 366 ILE B CA 1
ATOM 6480 C C . ILE B 1 366 ? 18.703 21.266 15.914 1 96.31 366 ILE B C 1
ATOM 6482 O O . ILE B 1 366 ? 17.781 22.078 15.898 1 96.31 366 ILE B O 1
ATOM 6486 N N . ARG B 1 367 ? 19.906 21.609 16.172 1 96.62 367 ARG B N 1
ATOM 6487 C CA . ARG B 1 367 ? 20.281 23 16.469 1 96.62 367 ARG B CA 1
ATOM 6488 C C . ARG B 1 367 ? 20.016 23.906 15.266 1 96.62 367 ARG B C 1
ATOM 6490 O O . ARG B 1 367 ? 19.5 25.016 15.422 1 96.62 367 ARG B O 1
ATOM 6497 N N . THR B 1 368 ? 20.375 23.391 14.125 1 97.38 368 THR B N 1
ATOM 6498 C CA . THR B 1 368 ? 20.156 24.156 12.898 1 97.38 368 THR B CA 1
ATOM 6499 C C . THR B 1 368 ? 18.672 24.438 12.68 1 97.38 368 THR B C 1
ATOM 6501 O O . THR B 1 368 ? 18.297 25.547 12.352 1 97.38 368 THR B O 1
ATOM 6504 N N . MET B 1 369 ? 17.875 23.422 12.867 1 98 369 MET B N 1
ATOM 6505 C CA . MET B 1 369 ? 16.438 23.562 12.664 1 98 369 MET B CA 1
ATOM 6506 C C . MET B 1 369 ? 15.852 24.562 13.656 1 98 369 MET B C 1
ATOM 6508 O O . MET B 1 369 ? 15.016 25.391 13.289 1 98 369 MET B O 1
ATOM 6512 N N . LYS B 1 370 ? 16.297 24.484 14.891 1 98.12 370 LYS B N 1
ATOM 6513 C CA . LYS B 1 370 ? 15.836 25.422 15.906 1 98.12 370 LYS B CA 1
ATOM 6514 C C . LYS B 1 370 ? 16.188 26.859 15.531 1 98.12 370 LYS B C 1
ATOM 6516 O O . LYS B 1 370 ? 15.336 27.75 15.602 1 98.12 370 LYS B O 1
ATOM 6521 N N . LYS B 1 371 ? 17.375 27.047 15.102 1 98.25 371 LYS B N 1
ATOM 6522 C CA . LYS B 1 371 ? 17.828 28.359 14.68 1 98.25 371 LYS B CA 1
ATOM 6523 C C . LYS B 1 371 ? 17 28.891 13.516 1 98.25 371 LYS B C 1
ATOM 6525 O O . LYS B 1 371 ? 16.625 30.062 13.5 1 98.25 371 LYS B O 1
ATOM 6530 N N . ARG B 1 372 ? 16.734 28.062 12.602 1 98.56 372 ARG B N 1
ATOM 6531 C CA . ARG B 1 372 ? 16 28.469 11.406 1 98.56 372 ARG B CA 1
ATOM 6532 C C . ARG B 1 372 ? 14.539 28.766 11.742 1 98.56 372 ARG B C 1
ATOM 6534 O O . ARG B 1 372 ? 13.945 29.688 11.172 1 98.56 372 ARG B O 1
ATOM 6541 N N . LEU B 1 373 ? 13.953 27.969 12.617 1 98.69 373 LEU B N 1
ATOM 6542 C CA . LEU B 1 373 ? 12.594 28.25 13.07 1 98.69 373 LEU B CA 1
ATOM 6543 C C . LEU B 1 373 ? 12.523 29.609 13.766 1 98.69 373 LEU B C 1
ATOM 6545 O O . LEU B 1 373 ? 11.578 30.375 13.547 1 98.69 373 LEU B O 1
ATOM 6549 N N . ASP B 1 374 ? 13.531 29.906 14.586 1 98.5 374 ASP B N 1
ATOM 6550 C CA . ASP B 1 374 ? 13.602 31.203 15.25 1 98.5 374 ASP B CA 1
ATOM 6551 C C . ASP B 1 374 ? 13.734 32.344 14.234 1 98.5 374 ASP B C 1
ATOM 6553 O O . ASP B 1 374 ? 13.125 33.375 14.383 1 98.5 374 ASP B O 1
ATOM 6557 N N . PHE B 1 375 ? 14.531 32.062 13.266 1 98.62 375 PHE B N 1
ATOM 6558 C CA . PHE B 1 375 ? 14.75 33.062 12.211 1 98.62 375 PHE B CA 1
ATOM 6559 C C . PHE B 1 375 ? 13.445 33.375 11.477 1 98.62 375 PHE B C 1
ATOM 6561 O O . PHE B 1 375 ? 13.07 34.531 11.312 1 98.62 375 PHE B O 1
ATOM 6568 N N . VAL B 1 376 ? 12.727 32.312 11 1 98.81 376 VAL B N 1
ATOM 6569 C CA . VAL B 1 376 ? 11.469 32.469 10.273 1 98.81 376 VAL B CA 1
ATOM 6570 C C . VAL B 1 376 ? 10.453 33.156 11.164 1 98.81 376 VAL B C 1
ATOM 6572 O O . VAL B 1 376 ? 9.75 34.094 10.703 1 98.81 376 VAL B O 1
ATOM 6575 N N . SER B 1 377 ? 10.367 32.781 12.414 1 98.62 377 SER B N 1
ATOM 6576 C CA . SER B 1 377 ? 9.453 33.406 13.367 1 98.62 377 SER B CA 1
ATOM 6577 C C . SER B 1 377 ? 9.742 34.906 13.516 1 98.62 377 SER B C 1
ATOM 6579 O O . SER B 1 377 ? 8.82 35.719 13.562 1 98.62 377 SER B O 1
ATOM 6581 N N . GLY B 1 378 ? 10.992 35.219 13.633 1 98.5 378 GLY B N 1
ATOM 6582 C CA . GLY B 1 378 ? 11.383 36.625 13.719 1 98.5 378 GLY B CA 1
ATOM 6583 C C . GLY B 1 378 ? 10.953 37.438 12.523 1 98.5 378 GLY B C 1
ATOM 6584 O O . GLY B 1 378 ? 10.438 38.531 12.672 1 98.5 378 GLY B O 1
ATOM 6585 N N . LYS B 1 379 ? 11.148 36.875 11.344 1 98.19 379 LYS B N 1
ATOM 6586 C CA . LYS B 1 379 ? 10.766 37.562 10.109 1 98.19 379 LYS B CA 1
ATOM 6587 C C . LYS B 1 379 ? 9.258 37.75 10.031 1 98.19 379 LYS B C 1
ATOM 6589 O O . LYS B 1 379 ? 8.773 38.781 9.547 1 98.19 379 LYS B O 1
ATOM 6594 N N . LEU B 1 380 ? 8.547 36.781 10.438 1 98.19 380 LEU B N 1
ATOM 6595 C CA . LEU B 1 380 ? 7.09 36.844 10.414 1 98.19 380 LEU B CA 1
ATOM 6596 C C . LEU B 1 380 ? 6.59 37.906 11.383 1 98.19 380 LEU B C 1
ATOM 6598 O O . LEU B 1 380 ? 5.594 38.594 11.117 1 98.19 380 LEU B O 1
ATOM 6602 N N . LYS B 1 381 ? 7.246 38.062 12.523 1 97.56 381 LYS B N 1
ATOM 6603 C CA . LYS B 1 381 ? 6.922 39.125 13.461 1 97.56 381 LYS B CA 1
ATOM 6604 C C . LYS B 1 381 ? 7.148 40.5 12.836 1 97.56 381 LYS B C 1
ATOM 6606 O O . LYS B 1 381 ? 6.352 41.406 13.031 1 97.56 381 LYS B O 1
ATOM 6611 N N . GLU B 1 382 ? 8.188 40.594 12.094 1 96.56 382 GLU B N 1
ATOM 6612 C CA . GLU B 1 382 ? 8.469 41.812 11.383 1 96.56 382 GLU B CA 1
ATOM 6613 C C . GLU B 1 382 ? 7.352 42.156 10.398 1 96.56 382 GLU B C 1
ATOM 6615 O O . GLU B 1 382 ? 7.066 43.344 10.156 1 96.56 382 GLU B O 1
ATOM 6620 N N . MET B 1 383 ? 6.723 41.156 9.867 1 94.5 383 MET B N 1
ATOM 6621 C CA . MET B 1 383 ? 5.633 41.344 8.914 1 94.5 383 MET B CA 1
ATOM 6622 C C . MET B 1 383 ? 4.305 41.562 9.633 1 94.5 383 MET B C 1
ATOM 6624 O O . MET B 1 383 ? 3.266 41.719 9 1 94.5 383 MET B O 1
ATOM 6628 N N . SER B 1 384 ? 4.301 41.469 10.906 1 94.88 384 SER B N 1
ATOM 6629 C CA . SER B 1 384 ? 3.129 41.625 11.758 1 94.88 384 SER B CA 1
ATOM 6630 C C . SER B 1 384 ? 2.088 40.531 11.492 1 94.88 384 SER B C 1
ATOM 6632 O O . SER B 1 384 ? 0.886 40.812 11.484 1 94.88 384 SER B O 1
ATOM 6634 N N . LEU B 1 385 ? 2.574 39.375 11.211 1 96.06 385 LEU B N 1
ATOM 6635 C CA . LEU B 1 385 ? 1.66 38.25 11.039 1 96.06 385 LEU B CA 1
ATOM 6636 C C . LEU B 1 385 ? 1.401 37.562 12.375 1 96.06 385 LEU B C 1
ATOM 6638 O O . LEU B 1 385 ? 2.305 37.438 13.203 1 96.06 385 LEU B O 1
ATOM 6642 N N . GLN B 1 386 ? 0.192 37.094 12.484 1 96.81 386 GLN B N 1
ATOM 6643 C CA . GLN B 1 386 ? -0.179 36.375 13.68 1 96.81 386 GLN B CA 1
ATOM 6644 C C . GLN B 1 386 ? 0.156 34.875 13.539 1 96.81 386 GLN B C 1
ATOM 6646 O O . GLN B 1 386 ? -0.137 34.281 12.508 1 96.81 386 GLN B O 1
ATOM 6651 N N . PHE B 1 387 ? 0.775 34.312 14.516 1 98.12 387 PHE B N 1
ATOM 6652 C CA . PHE B 1 387 ? 1.07 32.875 14.57 1 98.12 387 PHE B CA 1
ATOM 6653 C C . PHE B 1 387 ? 1.437 32.438 15.992 1 98.12 387 PHE B C 1
ATOM 6655 O O . PHE B 1 387 ? 1.629 33.312 16.859 1 98.12 387 PHE B O 1
ATOM 6662 N N . VAL B 1 388 ? 1.398 31.188 16.266 1 98.38 388 VAL B N 1
ATOM 6663 C CA . VAL B 1 388 ? 1.904 30.609 17.516 1 98.38 388 VAL B CA 1
ATOM 6664 C C . VAL B 1 388 ? 3.334 30.109 17.312 1 98.38 388 VAL B C 1
ATOM 6666 O O . VAL B 1 388 ? 3.609 29.375 16.375 1 98.38 388 VAL B O 1
ATOM 6669 N N . GLU B 1 389 ? 4.234 30.594 18.172 1 98 389 GLU B N 1
ATOM 6670 C CA . GLU B 1 389 ? 5.598 30.094 18.094 1 98 389 GLU B CA 1
ATOM 6671 C C . GLU B 1 389 ? 5.629 28.562 18.141 1 98 389 GLU B C 1
ATOM 6673 O O . GLU B 1 389 ? 5.02 27.953 19.031 1 98 389 GLU B O 1
ATOM 6678 N N . PRO B 1 390 ? 6.305 27.953 17.203 1 98.5 390 PRO B N 1
ATOM 6679 C CA . PRO B 1 390 ? 6.309 26.484 17.203 1 98.5 390 PRO B CA 1
ATOM 6680 C C . PRO B 1 390 ? 7.078 25.906 18.375 1 98.5 390 PRO B C 1
ATOM 6682 O O . PRO B 1 390 ? 8.156 26.391 18.719 1 98.5 390 PRO B O 1
ATOM 6685 N N . ASP B 1 391 ? 6.496 24.844 18.984 1 98.38 391 ASP B N 1
ATOM 6686 C CA . ASP B 1 391 ? 7.164 24.094 20.031 1 98.38 391 ASP B CA 1
ATOM 6687 C C . ASP B 1 391 ? 8.203 23.141 19.453 1 98.38 391 ASP B C 1
ATOM 6689 O O . ASP B 1 391 ? 9.07 22.641 20.188 1 98.38 391 ASP B O 1
ATOM 6693 N N . GLY B 1 392 ? 8.094 22.906 18.172 1 98.38 392 GLY B N 1
ATOM 6694 C CA . GLY B 1 392 ? 8.953 21.953 17.484 1 98.38 392 GLY B CA 1
ATOM 6695 C C . GLY B 1 392 ? 8.625 21.812 16.016 1 98.38 392 GLY B C 1
ATOM 6696 O O . GLY B 1 392 ? 8.133 22.75 15.383 1 98.38 392 GLY B O 1
ATOM 6697 N N . ALA B 1 393 ? 9.055 20.641 15.445 1 98.31 393 ALA B N 1
ATOM 6698 C CA . ALA B 1 393 ? 8.898 20.312 14.031 1 98.31 393 ALA B CA 1
ATOM 6699 C C . ALA B 1 393 ? 9.758 21.219 13.156 1 98.31 393 ALA B C 1
ATOM 6701 O O . ALA B 1 393 ? 10.922 21.469 13.477 1 98.31 393 ALA B O 1
ATOM 6702 N N . MET B 1 394 ? 9.25 21.531 11.984 1 98.69 394 MET B N 1
ATOM 6703 C CA . MET B 1 394 ? 10.094 22.219 11.023 1 98.69 394 MET B CA 1
ATOM 6704 C C . MET B 1 394 ? 9.336 23.359 10.359 1 98.69 394 MET B C 1
ATOM 6706 O O . MET B 1 394 ? 9.758 23.875 9.32 1 98.69 394 MET B O 1
ATOM 6710 N N . TYR B 1 395 ? 8.148 23.719 10.953 1 98.69 395 TYR B N 1
ATOM 6711 C CA . TYR B 1 395 ? 7.23 24.594 10.227 1 98.69 395 TYR B CA 1
ATOM 6712 C C . TYR B 1 395 ? 6.738 25.719 11.109 1 98.69 395 TYR B C 1
ATOM 6714 O O . TYR B 1 395 ? 6.723 25.594 12.336 1 98.69 395 TYR B O 1
ATOM 6722 N N . VAL B 1 396 ? 6.395 26.812 10.5 1 98.69 396 VAL B N 1
ATOM 6723 C CA . VAL B 1 396 ? 5.613 27.891 11.117 1 98.69 396 VAL B CA 1
ATOM 6724 C C . VAL B 1 396 ? 4.305 28.078 10.352 1 98.69 396 VAL B C 1
ATOM 6726 O O . VAL B 1 396 ? 4.262 27.906 9.133 1 98.69 396 VAL B O 1
ATOM 6729 N N . TYR B 1 397 ? 3.254 28.359 11.062 1 98.62 397 TYR B N 1
ATOM 6730 C CA . TYR B 1 397 ? 1.905 28.312 10.508 1 98.62 397 TYR B CA 1
ATOM 6731 C C . TYR B 1 397 ? 1.179 29.625 10.758 1 98.62 397 TYR B C 1
ATOM 6733 O O . TYR B 1 397 ? 0.232 29.688 11.547 1 98.62 397 TYR B O 1
ATOM 6741 N N . PRO B 1 398 ? 1.519 30.703 10.031 1 98 398 PRO B N 1
ATOM 6742 C CA . PRO B 1 398 ? 0.953 32.031 10.25 1 98 398 PRO B CA 1
ATOM 6743 C C . PRO B 1 398 ? -0.431 32.188 9.633 1 98 398 PRO B C 1
ATOM 6745 O O . PRO B 1 398 ? -0.757 31.516 8.656 1 98 398 PRO B O 1
ATOM 6748 N N . GLU B 1 399 ? -1.164 33.031 10.211 1 96.81 399 GLU B N 1
ATOM 6749 C CA . GLU B 1 399 ? -2.439 33.5 9.664 1 96.81 399 GLU B CA 1
ATOM 6750 C C . GLU B 1 399 ? -2.236 34.625 8.672 1 96.81 399 GLU B C 1
ATOM 6752 O O . GLU B 1 399 ? -1.424 35.531 8.906 1 96.81 399 GLU B O 1
ATOM 6757 N N . LEU B 1 400 ? -2.893 34.531 7.645 1 92.56 400 LEU B N 1
ATOM 6758 C CA . LEU B 1 400 ? -2.838 35.594 6.652 1 92.56 400 LEU B CA 1
ATOM 6759 C C . LEU B 1 400 ? -3.678 36.781 7.094 1 92.56 400 LEU B C 1
ATOM 6761 O O . LEU B 1 400 ? -4.738 36.625 7.699 1 92.56 400 LEU B O 1
ATOM 6765 N N . PRO B 1 401 ? -3.217 38 6.836 1 85.31 401 PRO B N 1
ATOM 6766 C CA . PRO B 1 401 ? -4.016 39.188 7.191 1 85.31 401 PRO B CA 1
ATOM 6767 C C . PRO B 1 401 ? -5.312 39.281 6.395 1 85.31 401 PRO B C 1
ATOM 6769 O O . PRO B 1 401 ? -6.348 39.688 6.938 1 85.31 401 PRO B O 1
ATOM 6772 N N . LYS B 1 402 ? -5.277 39.031 5.117 1 79.31 402 LYS B N 1
ATOM 6773 C CA . LYS B 1 402 ? -6.43 39.031 4.219 1 79.31 402 LYS B CA 1
ATOM 6774 C C . LYS B 1 402 ? -6.281 38 3.125 1 79.31 402 LYS B C 1
ATOM 6776 O O . LYS B 1 402 ? -5.168 37.594 2.787 1 79.31 402 LYS B O 1
ATOM 6781 N N . GLY B 1 403 ? -7.387 37.5 2.752 1 73.88 403 GLY B N 1
ATOM 6782 C CA . GLY B 1 403 ? -7.371 36.688 1.558 1 73.88 403 GLY B CA 1
ATOM 6783 C C . GLY B 1 403 ? -7.387 35.188 1.862 1 73.88 403 GLY B C 1
ATOM 6784 O O . GLY B 1 403 ? -7.48 34.812 3.025 1 73.88 403 GLY B O 1
ATOM 6785 N N . ASP B 1 404 ? -7.355 34.438 0.729 1 85.56 404 ASP B N 1
ATOM 6786 C CA . ASP B 1 404 ? -7.402 32.969 0.739 1 85.56 404 ASP B CA 1
ATOM 6787 C C . ASP B 1 404 ? -6.02 32.375 0.486 1 85.56 404 ASP B C 1
ATOM 6789 O O . ASP B 1 404 ? -5.219 32.938 -0.26 1 85.56 404 ASP B O 1
ATOM 6793 N N . ASP B 1 405 ? -5.719 31.297 1.229 1 90.56 405 ASP B N 1
ATOM 6794 C CA . ASP B 1 405 ? -4.414 30.656 1.15 1 90.56 405 ASP B CA 1
ATOM 6795 C C . ASP B 1 405 ? -4.055 30.312 -0.295 1 90.56 405 ASP B C 1
ATOM 6797 O O . ASP B 1 405 ? -2.932 30.562 -0.735 1 90.56 405 ASP B O 1
ATOM 6801 N N . ILE B 1 406 ? -4.977 29.906 -1.104 1 89.25 406 ILE B N 1
ATOM 6802 C CA . ILE B 1 406 ? -4.691 29.438 -2.453 1 89.25 406 ILE B CA 1
ATOM 6803 C C . ILE B 1 406 ? -4.234 30.594 -3.326 1 89.25 406 ILE B C 1
ATOM 6805 O O . ILE B 1 406 ? -3.287 30.469 -4.105 1 89.25 406 ILE B O 1
ATOM 6809 N N . MET B 1 407 ? -4.859 31.703 -3.236 1 88 407 MET B N 1
ATOM 6810 C CA . MET B 1 407 ? -4.488 32.875 -4.023 1 88 407 MET B CA 1
ATOM 6811 C C . MET B 1 407 ? -3.064 33.312 -3.705 1 88 407 MET B C 1
ATOM 6813 O O . MET B 1 407 ? -2.285 33.625 -4.609 1 88 407 MET B O 1
ATOM 6817 N N . LEU B 1 408 ? -2.775 33.406 -2.451 1 91.56 408 LEU B N 1
ATOM 6818 C CA . LEU B 1 408 ? -1.438 33.844 -2.043 1 91.56 408 LEU B CA 1
ATOM 6819 C C . LEU B 1 408 ? -0.39 32.844 -2.518 1 91.56 408 LEU B C 1
ATOM 6821 O O . LEU B 1 408 ? 0.657 33.219 -3.039 1 91.56 408 LEU B O 1
ATOM 6825 N N . VAL B 1 409 ? -0.628 31.562 -2.285 1 93.94 409 VAL B N 1
ATOM 6826 C CA . VAL B 1 409 ? 0.311 30.484 -2.609 1 93.94 409 VAL B CA 1
ATOM 6827 C C . VAL B 1 409 ? 0.594 30.484 -4.109 1 93.94 409 VAL B C 1
ATOM 6829 O O . VAL B 1 409 ? 1.744 30.344 -4.531 1 93.94 409 VAL B O 1
ATOM 6832 N N . GLU B 1 410 ? -0.406 30.672 -4.926 1 91.38 410 GLU B N 1
ATOM 6833 C CA . GLU B 1 410 ? -0.238 30.703 -6.375 1 91.38 410 GLU B CA 1
ATOM 6834 C C . GLU B 1 410 ? 0.561 31.922 -6.816 1 91.38 410 GLU B C 1
ATOM 6836 O O . GLU B 1 410 ? 1.422 31.828 -7.691 1 91.38 410 GLU B O 1
ATOM 6841 N N . LYS B 1 411 ? 0.228 33.031 -6.277 1 92.38 411 LYS B N 1
ATOM 6842 C CA . LYS B 1 411 ? 0.957 34.25 -6.602 1 92.38 411 LYS B CA 1
ATOM 6843 C C . LYS B 1 411 ? 2.43 34.125 -6.227 1 92.38 411 LYS B C 1
ATOM 6845 O O . LYS B 1 411 ? 3.307 34.562 -6.977 1 92.38 411 LYS B O 1
ATOM 6850 N N . LEU B 1 412 ? 2.672 33.594 -5.07 1 95.75 412 LEU B N 1
ATOM 6851 C CA . LEU B 1 412 ? 4.047 33.406 -4.625 1 95.75 412 LEU B CA 1
ATOM 6852 C C . LEU B 1 412 ? 4.785 32.438 -5.562 1 95.75 412 LEU B C 1
ATOM 6854 O O . LEU B 1 412 ? 5.953 32.688 -5.895 1 95.75 412 LEU B O 1
ATOM 6858 N N . LEU B 1 413 ? 4.133 31.391 -5.918 1 95.06 413 LEU B N 1
ATOM 6859 C CA . LEU B 1 413 ? 4.754 30.422 -6.816 1 95.06 413 LEU B CA 1
ATOM 6860 C C . LEU B 1 413 ? 5.137 31.078 -8.141 1 95.06 413 LEU B C 1
ATOM 6862 O O . LEU B 1 413 ? 6.203 30.797 -8.695 1 95.06 413 LEU B O 1
ATOM 6866 N N . GLU B 1 414 ? 4.309 31.938 -8.656 1 92.75 414 GLU B N 1
ATOM 6867 C CA . GLU B 1 414 ? 4.605 32.688 -9.875 1 92.75 414 GLU B CA 1
ATOM 6868 C C . GLU B 1 414 ? 5.875 33.531 -9.711 1 92.75 414 GLU B C 1
ATOM 6870 O O . GLU B 1 414 ? 6.609 33.75 -10.68 1 92.75 414 GLU B O 1
ATOM 6875 N N . LYS B 1 415 ? 6.059 33.938 -8.484 1 95.06 415 LYS B N 1
ATOM 6876 C CA . LYS B 1 415 ? 7.215 34.781 -8.203 1 95.06 415 LYS B CA 1
ATOM 6877 C C . LYS B 1 415 ? 8.414 33.938 -7.773 1 95.06 415 LYS B C 1
ATOM 6879 O O . LYS B 1 415 ? 9.453 34.469 -7.383 1 95.06 415 LYS B O 1
ATOM 6884 N N . GLY B 1 416 ? 8.234 32.594 -7.727 1 95.75 416 GLY B N 1
ATOM 6885 C CA . GLY B 1 416 ? 9.359 31.703 -7.508 1 95.75 416 GLY B CA 1
ATOM 6886 C C . GLY B 1 416 ? 9.469 31.234 -6.07 1 95.75 416 GLY B C 1
ATOM 6887 O O . GLY B 1 416 ? 10.531 30.766 -5.648 1 95.75 416 GLY B O 1
ATOM 6888 N N . VAL B 1 417 ? 8.438 31.422 -5.301 1 97.5 417 VAL B N 1
ATOM 6889 C CA . VAL B 1 417 ? 8.438 30.938 -3.92 1 97.5 417 VAL B CA 1
ATOM 6890 C C . VAL B 1 417 ? 7.293 29.953 -3.721 1 97.5 417 VAL B C 1
ATOM 6892 O O . VAL B 1 417 ? 6.129 30.266 -3.969 1 97.5 417 VAL B O 1
ATOM 6895 N N . ALA B 1 418 ? 7.68 28.734 -3.271 1 97.12 418 ALA B N 1
ATOM 6896 C CA . ALA B 1 418 ? 6.668 27.719 -3.01 1 97.12 418 ALA B CA 1
ATOM 6897 C C . ALA B 1 418 ? 6.414 27.562 -1.512 1 97.12 418 ALA B C 1
ATOM 6899 O O . ALA B 1 418 ? 7.344 27.312 -0.74 1 97.12 418 ALA B O 1
ATOM 6900 N N . ILE B 1 419 ? 5.191 27.766 -1.082 1 97.12 419 ILE B N 1
ATOM 6901 C CA . ILE B 1 419 ? 4.758 27.5 0.286 1 97.12 419 ILE B CA 1
ATOM 6902 C C . ILE B 1 419 ? 3.482 26.656 0.269 1 97.12 419 ILE B C 1
ATOM 6904 O O . ILE B 1 419 ? 2.906 26.406 -0.794 1 97.12 419 ILE B O 1
ATOM 6908 N N . ALA B 1 420 ? 3.051 26.141 1.388 1 96.94 420 ALA B N 1
ATOM 6909 C CA . ALA B 1 420 ? 1.912 25.234 1.429 1 96.94 420 ALA B CA 1
ATOM 6910 C C . ALA B 1 420 ? 0.653 25.953 1.911 1 96.94 420 ALA B C 1
ATOM 6912 O O . ALA B 1 420 ? 0.694 26.703 2.889 1 96.94 420 ALA B O 1
ATOM 6913 N N . PRO B 1 421 ? -0.459 25.719 1.247 1 96 421 PRO B N 1
ATOM 6914 C CA . PRO B 1 421 ? -1.722 26.328 1.688 1 96 421 PRO B CA 1
ATOM 6915 C C . PRO B 1 421 ? -2.264 25.672 2.963 1 96 421 PRO B C 1
ATOM 6917 O O . PRO B 1 421 ? -2.146 24.469 3.145 1 96 421 PRO B O 1
ATOM 6920 N N . GLY B 1 422 ? -2.814 26.516 3.773 1 96.06 422 GLY B N 1
ATOM 6921 C CA . GLY B 1 422 ? -3.393 26.016 5.012 1 96.06 422 GLY B CA 1
ATOM 6922 C C . GLY B 1 422 ? -4.531 25.031 4.789 1 96.06 422 GLY B C 1
ATOM 6923 O O . GLY B 1 422 ? -4.727 24.109 5.586 1 96.06 422 GLY B O 1
ATOM 6924 N N . SER B 1 423 ? -5.285 25.188 3.688 1 90.88 423 SER B N 1
ATOM 6925 C CA . SER B 1 423 ? -6.418 24.328 3.363 1 90.88 423 SER B CA 1
ATOM 6926 C C . SER B 1 423 ? -5.961 22.906 3.076 1 90.88 423 SER B C 1
ATOM 6928 O O . SER B 1 423 ? -6.762 21.969 3.119 1 90.88 423 SER B O 1
ATOM 6930 N N . GLY B 1 424 ? -4.695 22.719 2.812 1 92.88 424 GLY B N 1
ATOM 6931 C CA . GLY B 1 424 ? -4.145 21.375 2.609 1 92.88 424 GLY B CA 1
ATOM 6932 C C . GLY B 1 424 ? -4.043 20.578 3.891 1 92.88 424 GLY B C 1
ATOM 6933 O O . GLY B 1 424 ? -3.885 19.359 3.852 1 92.88 424 GLY B O 1
ATOM 6934 N N . PHE B 1 425 ? -4.152 21.25 5.031 1 96.88 425 PHE B N 1
ATOM 6935 C CA . PHE B 1 425 ? -4.02 20.594 6.328 1 96.88 425 PHE B CA 1
ATOM 6936 C C . PHE B 1 425 ? -5.363 20.531 7.047 1 96.88 425 PHE B C 1
ATOM 6938 O O . PHE B 1 425 ? -5.43 20.156 8.219 1 96.88 425 PHE B O 1
ATOM 6945 N N . GLY B 1 426 ? -6.379 20.922 6.352 1 92.88 426 GLY B N 1
ATOM 6946 C CA . GLY B 1 426 ? -7.75 20.984 6.824 1 92.88 426 GLY B CA 1
ATOM 6947 C C . GLY B 1 426 ? -8.562 22.078 6.141 1 92.88 426 GLY B C 1
ATOM 6948 O O . GLY B 1 426 ? -8.086 23.188 5.965 1 92.88 426 GLY B O 1
ATOM 6949 N N . ASP B 1 427 ? -9.742 21.828 5.812 1 85.94 427 ASP B N 1
ATOM 6950 C CA . ASP B 1 427 ? -10.578 22.688 4.992 1 85.94 427 ASP B CA 1
ATOM 6951 C C . ASP B 1 427 ? -10.898 24 5.723 1 85.94 427 ASP B C 1
ATOM 6953 O O . ASP B 1 427 ? -11.203 25.016 5.094 1 85.94 427 ASP B O 1
ATOM 6957 N N . HIS B 1 428 ? -10.75 24.031 6.988 1 89.19 428 HIS B N 1
ATOM 6958 C CA . HIS B 1 428 ? -11.172 25.172 7.793 1 89.19 428 HIS B CA 1
ATOM 6959 C C . HIS B 1 428 ? -10 26.109 8.07 1 89.19 428 HIS B C 1
ATOM 6961 O O . HIS B 1 428 ? -10.125 27.047 8.875 1 89.19 428 HIS B O 1
ATOM 6967 N N . TYR B 1 429 ? -8.922 25.875 7.383 1 95.25 429 TYR B N 1
ATOM 6968 C CA . TYR B 1 429 ? -7.723 26.641 7.699 1 95.25 429 TYR B CA 1
ATOM 6969 C C . TYR B 1 429 ? -7.23 27.406 6.48 1 95.25 429 TYR B C 1
ATOM 6971 O O . TYR B 1 429 ? -6.023 27.516 6.25 1 95.25 429 TYR B O 1
ATOM 6979 N N . ARG B 1 430 ? -8.133 27.984 5.723 1 92.44 430 ARG B N 1
ATOM 6980 C CA . ARG B 1 430 ? -7.844 28.703 4.48 1 92.44 430 ARG B CA 1
ATOM 6981 C C . ARG B 1 430 ? -7.152 30.031 4.754 1 92.44 430 ARG B C 1
ATOM 6983 O O . ARG B 1 430 ? -6.582 30.641 3.846 1 92.44 430 ARG B O 1
ATOM 6990 N N . GLN B 1 431 ? -7.238 30.469 5.949 1 94.25 431 GLN B N 1
ATOM 6991 C CA . GLN B 1 431 ? -6.625 31.734 6.301 1 94.25 431 GLN B CA 1
ATOM 6992 C C . GLN B 1 431 ? -5.188 31.547 6.77 1 94.25 431 GLN B C 1
ATOM 6994 O O . GLN B 1 431 ? -4.539 32.5 7.207 1 94.25 431 GLN B O 1
ATOM 6999 N N . PHE B 1 432 ? -4.68 30.375 6.66 1 96.69 432 PHE B N 1
ATOM 7000 C CA . PHE B 1 432 ? -3.326 30.078 7.113 1 96.69 432 PHE B CA 1
ATOM 7001 C C . PHE B 1 432 ? -2.465 29.578 5.957 1 96.69 432 PHE B C 1
ATOM 7003 O O . PHE B 1 432 ? -2.982 29.219 4.902 1 96.69 432 PHE B O 1
ATOM 7010 N N . VAL B 1 433 ? -1.18 29.641 6.113 1 97.12 433 VAL B N 1
ATOM 7011 C CA . VAL B 1 433 ? -0.201 29 5.246 1 97.12 433 VAL B CA 1
ATOM 7012 C C . VAL B 1 433 ? 0.887 28.344 6.094 1 97.12 433 VAL B C 1
ATOM 7014 O O . VAL B 1 433 ? 1.113 28.734 7.238 1 97.12 433 VAL B O 1
ATOM 7017 N N . ARG B 1 434 ? 1.481 27.344 5.586 1 98.31 434 ARG B N 1
ATOM 7018 C CA . ARG B 1 434 ? 2.605 26.719 6.266 1 98.31 434 ARG B CA 1
ATOM 7019 C C . ARG B 1 434 ? 3.926 27.062 5.59 1 98.31 434 ARG B C 1
ATOM 7021 O O . ARG B 1 434 ? 4.062 26.906 4.375 1 98.31 434 ARG B O 1
ATOM 7028 N N . ILE B 1 435 ? 4.84 27.469 6.367 1 98.38 435 ILE B N 1
ATOM 7029 C CA . ILE B 1 435 ? 6.18 27.812 5.895 1 98.38 435 ILE B CA 1
ATOM 7030 C C . ILE B 1 435 ? 7.191 26.812 6.457 1 98.38 435 ILE B C 1
ATOM 7032 O O . ILE B 1 435 ? 7.316 26.672 7.676 1 98.38 435 ILE B O 1
ATOM 7036 N N . SER B 1 436 ? 7.906 26.172 5.574 1 98.44 436 SER B N 1
ATOM 7037 C CA . SER B 1 436 ? 8.938 25.219 5.969 1 98.44 436 SER B CA 1
ATOM 7038 C C . SER B 1 436 ? 10.273 25.922 6.207 1 98.44 436 SER B C 1
ATOM 7040 O O . SER B 1 436 ? 10.664 26.797 5.438 1 98.44 436 SER B O 1
ATOM 7042 N N . ALA B 1 437 ? 10.969 25.547 7.211 1 98.56 437 ALA B N 1
ATOM 7043 C CA . ALA B 1 437 ? 12.266 26.125 7.555 1 98.56 437 ALA B CA 1
ATOM 7044 C C . ALA B 1 437 ? 13.406 25.266 7.031 1 98.56 437 ALA B C 1
ATOM 7046 O O . ALA B 1 437 ? 14.531 25.344 7.531 1 98.56 437 ALA B O 1
ATOM 7047 N N . CYS B 1 438 ? 13.164 24.469 6.012 1 97.81 438 CYS B N 1
ATOM 7048 C CA . CYS B 1 438 ? 14.094 23.438 5.562 1 97.81 438 CYS B CA 1
ATOM 7049 C C . CYS B 1 438 ? 15.031 23.969 4.484 1 97.81 438 CYS B C 1
ATOM 7051 O O . CYS B 1 438 ? 15.359 23.266 3.531 1 97.81 438 CYS B O 1
ATOM 7053 N N . GLN B 1 439 ? 15.43 25.266 4.559 1 97.56 439 GLN B N 1
ATOM 7054 C CA . GLN B 1 439 ? 16.375 25.938 3.666 1 97.56 439 GLN B CA 1
ATOM 7055 C C . GLN B 1 439 ? 17.406 26.734 4.453 1 97.56 439 GLN B C 1
ATOM 7057 O O . GLN B 1 439 ? 17.172 27.094 5.609 1 97.56 439 GLN B O 1
ATOM 7062 N N . PRO B 1 440 ? 18.547 27.031 3.795 1 97.06 440 PRO B N 1
ATOM 7063 C CA . PRO B 1 440 ? 19.484 27.953 4.457 1 97.06 440 PRO B CA 1
ATOM 7064 C C . PRO B 1 440 ? 18.859 29.312 4.773 1 97.06 440 PRO B C 1
ATOM 7066 O O . PRO B 1 440 ? 17.984 29.781 4.039 1 97.06 440 PRO B O 1
ATOM 7069 N N . GLU B 1 441 ? 19.344 29.922 5.773 1 97.5 441 GLU B N 1
ATOM 7070 C CA . GLU B 1 441 ? 18.766 31.172 6.254 1 97.5 441 GLU B CA 1
ATOM 7071 C C . GLU B 1 441 ? 18.719 32.219 5.145 1 97.5 441 GLU B C 1
ATOM 7073 O O . GLU B 1 441 ? 17.734 32.969 5.027 1 97.5 441 GLU B O 1
ATOM 7078 N N . LYS B 1 442 ? 19.766 32.281 4.359 1 97.94 442 LYS B N 1
ATOM 7079 C CA . LYS B 1 442 ? 19.797 33.25 3.27 1 97.94 442 LYS B CA 1
ATOM 7080 C C . LYS B 1 442 ? 18.656 33 2.285 1 97.94 442 LYS B C 1
ATOM 7082 O O . LYS B 1 442 ? 18.047 33.938 1.799 1 97.94 442 LYS B O 1
ATOM 7087 N N . THR B 1 443 ? 18.453 31.75 1.985 1 98 443 THR B N 1
ATOM 7088 C CA . THR B 1 443 ? 17.359 31.375 1.085 1 98 443 THR B CA 1
ATOM 7089 C C . THR B 1 443 ? 16 31.656 1.719 1 98 443 THR B C 1
ATOM 7091 O O . THR B 1 443 ? 15.094 32.156 1.05 1 98 443 THR B O 1
ATOM 7094 N N . LEU B 1 444 ? 15.875 31.375 2.994 1 98.44 444 LEU B N 1
ATOM 7095 C CA . LEU B 1 444 ? 14.648 31.672 3.729 1 98.44 444 LEU B CA 1
ATOM 7096 C C . LEU B 1 444 ? 14.359 33.188 3.703 1 98.44 444 LEU B C 1
ATOM 7098 O O . LEU B 1 444 ? 13.219 33.594 3.502 1 98.44 444 LEU B O 1
ATOM 7102 N N . GLU B 1 445 ? 15.391 33.906 3.891 1 98.38 445 GLU B N 1
ATOM 7103 C CA . GLU B 1 445 ? 15.242 35.344 3.885 1 98.38 445 GLU B CA 1
ATOM 7104 C C . GLU B 1 445 ? 14.703 35.844 2.547 1 98.38 445 GLU B C 1
ATOM 7106 O O . GLU B 1 445 ? 13.781 36.656 2.51 1 98.38 445 GLU B O 1
ATOM 7111 N N . MET B 1 446 ? 15.273 35.344 1.474 1 98.19 446 MET B N 1
ATOM 7112 C CA . MET B 1 446 ? 14.836 35.75 0.136 1 98.19 446 MET B CA 1
ATOM 7113 C C . MET B 1 446 ? 13.367 35.406 -0.075 1 98.19 446 MET B C 1
ATOM 7115 O O . MET B 1 446 ? 12.602 36.219 -0.576 1 98.19 446 MET B O 1
ATOM 7119 N N . GLY B 1 447 ? 12.984 34.219 0.295 1 98.31 447 GLY B N 1
ATOM 7120 C CA . GLY B 1 447 ? 11.602 33.781 0.148 1 98.31 447 GLY B CA 1
ATOM 7121 C C . GLY B 1 447 ? 10.633 34.625 0.981 1 98.31 447 GLY B C 1
ATOM 7122 O O . GLY B 1 447 ? 9.562 35 0.506 1 98.31 447 GLY B O 1
ATOM 7123 N N . LEU B 1 448 ? 11.016 34.906 2.182 1 98.38 448 LEU B N 1
ATOM 7124 C CA . LEU B 1 448 ? 10.164 35.625 3.102 1 98.38 448 LEU B CA 1
ATOM 7125 C C . LEU B 1 448 ? 10.047 37.094 2.674 1 98.38 448 LEU B C 1
ATOM 7127 O O . LEU B 1 448 ? 9 37.719 2.871 1 98.38 448 LEU B O 1
ATOM 7131 N N . ASP B 1 449 ? 11.109 37.625 2.105 1 97.88 449 ASP B N 1
ATOM 7132 C CA . ASP B 1 449 ? 11.047 39 1.571 1 97.88 449 ASP B CA 1
ATOM 7133 C C . ASP B 1 449 ? 10.031 39.094 0.435 1 97.88 449 ASP B C 1
ATOM 7135 O O . ASP B 1 449 ? 9.266 40.062 0.362 1 97.88 449 ASP B O 1
ATOM 7139 N N . ILE B 1 450 ? 10.062 38.125 -0.422 1 97.38 450 ILE B N 1
ATOM 7140 C CA . ILE B 1 450 ? 9.102 38.094 -1.52 1 97.38 450 ILE B CA 1
ATOM 7141 C C . ILE B 1 450 ? 7.684 37.969 -0.962 1 97.38 450 ILE B C 1
ATOM 7143 O O . ILE B 1 450 ? 6.758 38.625 -1.437 1 97.38 450 ILE B O 1
ATOM 7147 N N . MET B 1 451 ? 7.559 37.094 0.037 1 96.56 451 MET B N 1
ATOM 7148 C CA . MET B 1 451 ? 6.254 36.906 0.668 1 96.56 451 MET B CA 1
ATOM 7149 C C . MET B 1 451 ? 5.746 38.219 1.266 1 96.56 451 MET B C 1
ATOM 7151 O O . MET B 1 451 ? 4.578 38.562 1.101 1 96.56 451 MET B O 1
ATOM 7155 N N . ALA B 1 452 ? 6.602 38.938 1.914 1 96.06 452 ALA B N 1
ATOM 7156 C CA . ALA B 1 452 ? 6.242 40.219 2.51 1 96.06 452 ALA B CA 1
ATOM 7157 C C . ALA B 1 452 ? 5.742 41.188 1.449 1 96.06 452 ALA B C 1
ATOM 7159 O O . ALA B 1 452 ? 4.762 41.906 1.668 1 96.06 452 ALA B O 1
ATOM 7160 N N . SER B 1 453 ? 6.426 41.219 0.366 1 95.5 453 SER B N 1
ATOM 7161 C CA . SER B 1 453 ? 6.043 42.094 -0.728 1 95.5 453 SER B CA 1
ATOM 7162 C C . SER B 1 453 ? 4.672 41.719 -1.282 1 95.5 453 SER B C 1
ATOM 7164 O O . SER B 1 453 ? 3.85 42.594 -1.549 1 95.5 453 SER B O 1
ATOM 7166 N N . VAL B 1 454 ? 4.461 40.469 -1.439 1 93.88 454 VAL B N 1
ATOM 7167 C CA . VAL B 1 454 ? 3.205 39.969 -2.01 1 93.88 454 VAL B CA 1
ATOM 7168 C C . VAL B 1 454 ? 2.057 40.281 -1.047 1 93.88 454 VAL B C 1
ATOM 7170 O O . VAL B 1 454 ? 0.965 40.656 -1.473 1 93.88 454 VAL B O 1
ATOM 7173 N N . ILE B 1 455 ? 2.246 40.062 0.225 1 92.44 455 ILE B N 1
ATOM 7174 C CA . ILE B 1 455 ? 1.223 40.312 1.234 1 92.44 455 ILE B CA 1
ATOM 7175 C C . ILE B 1 455 ? 0.839 41.781 1.234 1 92.44 455 ILE B C 1
ATOM 7177 O O . ILE B 1 455 ? -0.335 42.125 1.389 1 92.44 455 ILE B O 1
ATOM 7181 N N . LYS B 1 456 ? 1.765 42.625 1.036 1 88.88 456 LYS B N 1
ATOM 7182 C CA . LYS B 1 456 ? 1.516 44.062 1.002 1 88.88 456 LYS B CA 1
ATOM 7183 C C . LYS B 1 456 ? 0.654 44.469 -0.198 1 88.88 456 LYS B C 1
ATOM 7185 O O . LYS B 1 456 ? -0.114 45.406 -0.138 1 88.88 456 LYS B O 1
ATOM 7190 N N . GLU B 1 457 ? 0.818 43.656 -1.216 1 84.81 457 GLU B N 1
ATOM 7191 C CA . GLU B 1 457 ? 0.014 43.906 -2.408 1 84.81 457 GLU B CA 1
ATOM 7192 C C . GLU B 1 457 ? -1.448 43.531 -2.174 1 84.81 457 GLU B C 1
ATOM 7194 O O . GLU B 1 457 ? -2.342 44.094 -2.83 1 84.81 457 GLU B O 1
ATOM 7199 N N . PHE B 1 458 ? -1.72 42.531 -1.421 1 74.62 458 PHE B N 1
ATOM 7200 C CA . PHE B 1 458 ? -3.074 42.062 -1.13 1 74.62 458 PHE B CA 1
ATOM 7201 C C . PHE B 1 458 ? -3.727 42.938 -0.076 1 74.62 458 PHE B C 1
ATOM 7203 O O . PHE B 1 458 ? -4.953 43 0.027 1 74.62 458 PHE B O 1
ATOM 7210 N N . ALA B 1 459 ? -3.012 43.719 0.657 1 59.75 459 ALA B N 1
ATOM 7211 C CA . ALA B 1 459 ? -3.561 44.594 1.684 1 59.75 459 ALA B CA 1
ATOM 7212 C C . ALA B 1 459 ? -3.984 45.938 1.086 1 59.75 459 ALA B C 1
ATOM 7214 O O . ALA B 1 459 ? -3.371 46.406 0.132 1 59.75 459 ALA B O 1
#

Solvent-accessible surface area (backbone atoms only — not comparable to full-atom values): 46269 Å² total; per-residue (Å²): 109,71,66,56,51,51,46,52,52,47,49,50,50,44,50,52,48,50,50,49,41,53,52,48,51,48,50,41,46,53,48,31,35,52,45,25,53,51,27,56,76,69,71,45,67,84,75,50,69,68,62,52,48,52,49,49,52,50,51,46,53,47,22,61,72,73,69,41,60,57,67,60,50,42,36,52,48,33,53,51,50,52,52,32,49,52,54,19,50,68,72,39,83,69,72,74,69,78,85,54,37,32,65,52,46,48,53,51,50,53,52,41,38,75,75,68,45,69,68,46,71,19,33,53,94,52,52,69,61,76,44,58,67,56,26,41,53,40,36,40,41,21,55,83,69,63,40,40,45,81,53,49,44,45,36,52,67,72,43,32,46,53,50,13,60,74,70,73,51,57,45,69,22,38,33,41,26,41,14,35,53,25,32,52,30,25,48,51,59,56,73,50,48,45,37,28,24,38,36,37,54,32,64,23,64,49,62,62,53,50,40,33,50,71,57,49,21,36,73,44,78,47,72,40,40,77,91,56,65,58,50,72,56,64,67,58,52,60,68,67,58,50,93,50,42,44,33,39,52,43,50,48,24,16,53,45,46,1,43,58,70,51,70,68,60,50,51,50,54,51,47,54,28,62,76,61,70,27,33,34,40,36,40,34,47,27,51,77,33,47,77,50,84,76,78,62,70,82,77,46,97,55,76,51,39,33,41,28,27,37,39,27,58,61,44,24,29,48,6,49,30,40,17,23,34,39,32,38,53,67,56,36,53,42,27,39,52,47,41,46,58,35,44,45,36,51,33,32,40,44,48,51,19,51,47,41,44,71,78,55,83,49,62,64,56,41,52,51,47,52,52,34,45,52,49,53,51,51,53,38,51,74,68,68,45,52,62,60,84,48,37,17,35,59,31,40,42,34,40,54,93,69,71,52,23,63,61,53,35,52,53,35,39,76,73,25,28,38,42,15,32,19,42,30,27,35,81,87,30,34,45,21,34,31,40,32,41,33,46,56,65,72,57,46,49,54,43,50,52,52,48,52,54,52,53,57,68,74,98,109,70,64,56,52,51,46,52,50,49,50,50,50,44,48,52,48,49,52,49,42,52,51,47,52,48,50,42,45,52,47,31,34,52,45,26,53,52,27,58,75,70,72,46,66,82,76,51,68,67,62,53,49,52,49,48,52,49,50,48,53,48,22,60,73,74,70,42,59,56,68,59,52,49,39,52,48,24,49,53,50,52,52,32,48,50,54,20,50,69,72,39,85,68,73,75,68,80,84,53,37,34,65,52,45,49,53,52,50,52,53,42,38,75,74,68,47,71,66,47,73,19,33,51,93,51,51,70,59,76,46,58,69,54,26,40,53,38,35,40,43,20,55,82,70,64,41,39,46,80,51,49,44,42,35,51,65,72,43,32,45,52,50,12,60,72,71,73,52,56,46,69,22,39,32,42,27,43,14,35,51,25,30,52,30,25,48,50,59,57,75,51,50,48,31,27,26,37,36,38,56,32,65,25,64,49,60,62,54,50,41,33,49,70,56,48,22,37,73,44,77,47,72,39,40,76,90,56,65,57,51,71,57,62,68,57,53,60,68,68,58,50,92,51,42,44,34,38,51,44,50,47,25,16,52,45,46,1,44,59,70,52,69,66,61,49,51,50,53,51,48,54,27,61,76,62,72,27,34,34,40,35,40,33,48,28,50,76,33,47,76,49,83,76,79,63,72,80,77,45,98,55,77,50,39,33,42,27,29,38,38,27,59,61,44,25,30,48,6,49,29,40,16,24,32,39,31,38,51,68,56,36,51,42,28,38,51,48,40,46,57,34,44,44,33,51,33,32,40,45,48,50,19,51,46,42,45,71,79,54,80,48,61,66,55,40,53,49,46,52,52,34,48,51,50,54,50,51,54,38,53,75,68,69,47,52,62,60,85,48,39,18,36,61,30,39,42,35,41,53,95,68,72,51,22,63,61,54,36,52,53,35,40,76,73,25,28,37,42,14,31,20,41,31,27,35,81,88,31,34,45,20,36,32,42,32,40,34,48,58,64,72,57,46,48,55,45,50,52,52,48,51,54,53,52,57,67,74,97